Protein AF-A0A812QQR0-F1 (afdb_monomer_lite)

Foldseek 3Di:
DDDDDDDDDDDDPDPLPVLQVLLLQLCVVVLVVDDPVLNPDTAPRNVVVQCVVFWPFWFFFQQADPVRDGQEAADPLDDPAQVLLLVVLLVCCLVPRDPLPVQPPPDPRPQRAWEWEDEDPDGNIHTLPCNSNSSSLVVNCVVCVPRPRNVVCNVRGNGGYIYGYPPRDPSSSNSSSSSSCSNVVNLPCALLNLLVVLVVLVVVVCCQQVNPPHVVDDPVDPCNLVVSLCCQCPVSVHDPQPSDSPLSVLSPQLSVLCVQLVNSVVLVVLCSHPPPSVLPQDRSSRLSNVLSVLLCVLCVVPVVPDDSNVSSVVSSVVNNVVRVVSVVVSVVVVVVPPDDDDDDDDDDDDDDDDDDDPDPCPVVVLQVVQCVPDVPADAPDPPPDDDDDPVDDQDPVNLLSNLLSVLLVVLCQCDDCVHVAPDDPVLVVLLVVLSVLLVVVLVVQVVCCVQVCWGQALNDIHNHCVRVSVRSSVSSNVSSVLSSVLSRVLRPDPDPPSPVSSPSVVCVVVVVVPDDPDDDPPPPPPVLNVLLVLLLVLLVVCLVQCVLVCLPPPLLDPPVPRPLLVQLLVCLLPDPVQAQADDPVNSLVSSVVSSCVRDPVSLVSSLVSQLVNCLVPVDGDPNNCVSVVVPVLSNLSSNLVVLLSSLVSVQSCCVSSSYPDDPLVNLLSVLSNVVSVVSNVVSVVVVVVVPPPPDDDDDDDDDDDDDDDPDDDPPDPDRDPSCVVHPCSVVVVSVCCSSPDDDDDDPDDDDDDDDDDDDDDDDDDDDDDDDDDD

Structure (mmCIF, N/CA/C/O backbone):
data_AF-A0A812QQR0-F1
#
_entry.id   AF-A0A812QQR0-F1
#
loop_
_atom_site.group_PDB
_atom_site.id
_atom_site.type_symbol
_atom_site.label_atom_id
_atom_site.label_alt_id
_atom_site.label_comp_id
_atom_site.label_asym_id
_atom_site.label_entity_id
_atom_site.label_seq_id
_atom_site.pdbx_PDB_ins_code
_atom_site.Cartn_x
_atom_site.Cartn_y
_atom_site.Cartn_z
_atom_site.occupancy
_atom_site.B_iso_or_equiv
_atom_site.auth_seq_id
_atom_site.auth_comp_id
_atom_site.auth_asym_id
_atom_site.auth_atom_id
_atom_site.pdbx_PDB_model_num
ATOM 1 N N . MET A 1 1 ? -18.714 32.295 -57.145 1.00 33.69 1 MET A N 1
ATOM 2 C CA . MET A 1 1 ? -19.092 30.875 -56.962 1.00 33.69 1 MET A CA 1
ATOM 3 C C . MET A 1 1 ? -18.088 30.278 -55.983 1.00 33.69 1 MET A C 1
ATOM 5 O O . MET A 1 1 ? -16.947 30.117 -56.369 1.00 33.69 1 MET A O 1
ATOM 9 N N . GLN A 1 2 ? -18.276 30.406 -54.668 1.00 35.88 2 GLN A N 1
ATOM 10 C CA . GLN A 1 2 ? -19.113 29.620 -53.739 1.00 35.88 2 GLN A CA 1
ATOM 11 C C . GLN A 1 2 ? -18.720 28.138 -53.576 1.00 35.88 2 GLN A C 1
ATOM 13 O O . GLN A 1 2 ? -18.569 27.432 -54.564 1.00 35.88 2 GLN A O 1
ATOM 18 N N . ALA A 1 3 ? -18.710 27.732 -52.292 1.00 33.91 3 ALA A N 1
ATOM 19 C CA . ALA A 1 3 ? -18.583 26.395 -51.687 1.00 33.91 3 ALA A CA 1
ATOM 20 C C . ALA A 1 3 ? -17.145 25.842 -51.520 1.00 33.91 3 ALA A C 1
ATOM 22 O O . ALA A 1 3 ? -16.341 25.917 -52.433 1.00 33.91 3 ALA A O 1
ATOM 23 N N . ASN A 1 4 ? -16.736 25.244 -50.395 1.00 29.06 4 ASN A N 1
ATOM 24 C CA . ASN A 1 4 ? -17.309 25.132 -49.050 1.00 29.06 4 ASN A CA 1
ATOM 25 C C . ASN A 1 4 ? -16.185 24.682 -48.088 1.00 29.06 4 ASN A C 1
ATOM 27 O O . ASN A 1 4 ? -15.342 23.871 -48.460 1.00 29.06 4 ASN A O 1
ATOM 31 N N . LYS A 1 5 ? -16.189 25.198 -46.853 1.00 38.69 5 LYS A N 1
ATOM 32 C CA . LYS A 1 5 ? -15.340 24.753 -45.733 1.00 38.69 5 LYS A CA 1
ATOM 33 C C . LYS A 1 5 ? -15.943 23.492 -45.106 1.00 38.69 5 LYS A C 1
ATOM 35 O O . LYS A 1 5 ? -17.126 23.507 -44.777 1.00 38.69 5 LYS A O 1
ATOM 40 N N . SER A 1 6 ? -15.128 22.478 -44.818 1.00 30.75 6 SER A N 1
ATOM 41 C CA . SER A 1 6 ? -15.485 21.401 -43.885 1.00 30.75 6 SER A CA 1
ATOM 42 C C . SER A 1 6 ? -14.328 21.071 -42.936 1.00 30.75 6 SER A C 1
ATOM 44 O O . SER A 1 6 ? -13.289 20.573 -43.352 1.00 30.75 6 SER A O 1
ATOM 46 N N . ALA A 1 7 ? -14.579 21.402 -41.668 1.00 28.20 7 ALA A N 1
ATOM 47 C CA . ALA A 1 7 ? -14.192 20.734 -40.424 1.00 28.20 7 ALA A CA 1
ATOM 48 C C . ALA A 1 7 ? -12.747 20.225 -40.233 1.00 28.20 7 ALA A C 1
ATOM 50 O O . ALA A 1 7 ? -12.371 19.134 -40.647 1.00 28.20 7 ALA A O 1
ATOM 51 N N . SER A 1 8 ? -12.001 20.989 -39.433 1.00 30.84 8 SER A N 1
ATOM 52 C CA . SER A 1 8 ? -10.823 20.571 -38.675 1.00 30.84 8 SER A CA 1
ATOM 53 C C . SER A 1 8 ? -11.194 19.575 -37.566 1.00 30.84 8 SER A C 1
ATOM 55 O O . SER A 1 8 ? -11.934 19.928 -36.644 1.00 30.84 8 SER A O 1
ATOM 57 N N . GLY A 1 9 ? -10.647 18.360 -37.620 1.00 27.25 9 GLY A N 1
ATOM 58 C CA . GLY A 1 9 ? -10.594 17.443 -36.482 1.00 27.25 9 GLY A CA 1
ATOM 59 C C . GLY A 1 9 ? -9.433 17.816 -35.559 1.00 27.25 9 GLY A C 1
ATOM 60 O O . GLY A 1 9 ? -8.280 17.823 -35.980 1.00 27.25 9 GLY A O 1
ATOM 61 N N . SER A 1 10 ? -9.735 18.151 -34.306 1.00 30.56 10 SER A N 1
ATOM 62 C CA . SER A 1 10 ? -8.750 18.369 -33.247 1.00 30.56 10 SER A CA 1
ATOM 63 C C . SER A 1 10 ? -8.170 17.025 -32.793 1.00 30.56 10 SER A C 1
ATOM 65 O O . SER A 1 10 ? -8.738 16.357 -31.929 1.00 30.56 10 SER A O 1
ATOM 67 N N . GLY A 1 11 ? -7.054 16.614 -33.394 1.00 27.81 11 GLY A N 1
ATOM 68 C CA . GLY A 1 11 ? -6.234 15.526 -32.870 1.00 27.81 11 GLY A CA 1
ATOM 69 C C . GLY A 1 11 ? -5.457 16.006 -31.646 1.00 27.81 11 GLY A C 1
ATOM 70 O O . GLY A 1 11 ? -4.653 16.929 -31.755 1.00 27.81 11 GLY A O 1
ATOM 71 N N . LEU A 1 12 ? -5.695 15.385 -30.487 1.00 28.38 12 LEU A N 1
ATOM 72 C CA . LEU A 1 12 ? -4.770 15.441 -29.354 1.00 28.38 12 LEU A CA 1
ATOM 73 C C . LEU A 1 12 ? -3.409 14.902 -29.833 1.00 28.38 12 LEU A C 1
ATOM 75 O O . LEU A 1 12 ? -3.245 13.695 -30.000 1.00 28.38 12 LEU A O 1
ATOM 79 N N . GLN A 1 13 ? -2.435 15.781 -30.061 1.00 30.17 13 GLN A N 1
ATOM 80 C CA . GLN A 1 13 ? -1.031 15.382 -30.145 1.00 30.17 13 GLN A CA 1
ATOM 81 C C . GLN A 1 13 ? -0.578 14.994 -28.731 1.00 30.17 13 GLN A C 1
ATOM 83 O O . GLN A 1 13 ? -0.375 15.860 -27.883 1.00 30.17 13 GLN A O 1
ATOM 88 N N . ARG A 1 14 ? -0.484 13.686 -28.456 1.00 36.19 14 ARG A N 1
ATOM 89 C CA . ARG A 1 14 ? 0.130 13.150 -27.229 1.00 36.19 14 ARG A CA 1
ATOM 90 C C . ARG A 1 14 ? 1.639 13.436 -27.238 1.00 36.19 14 ARG A C 1
ATOM 92 O O . ARG A 1 14 ? 2.288 13.318 -28.276 1.00 36.19 14 ARG A O 1
ATOM 99 N N . SER A 1 15 ? 2.190 13.811 -26.086 1.00 37.44 15 SER A N 1
ATOM 100 C CA . SER A 1 15 ? 3.559 14.305 -25.871 1.00 37.44 15 SER A CA 1
ATOM 101 C C . SER A 1 15 ? 4.656 13.223 -25.906 1.00 37.44 15 SER A C 1
ATOM 103 O O . SER A 1 15 ? 5.535 13.216 -25.056 1.00 37.44 15 SER A O 1
ATOM 105 N N . GLY A 1 16 ? 4.655 12.315 -26.886 1.00 40.94 16 GLY A N 1
ATOM 106 C CA . GLY A 1 16 ? 5.579 11.164 -26.920 1.00 40.94 16 GLY A CA 1
ATOM 107 C C . GLY A 1 16 ? 7.064 11.475 -27.191 1.00 40.94 16 GLY A C 1
ATOM 108 O O . GLY A 1 16 ? 7.879 10.560 -27.254 1.00 40.94 16 GLY A O 1
ATOM 109 N N . THR A 1 17 ? 7.458 12.738 -27.389 1.00 44.38 17 THR A N 1
ATOM 110 C CA . THR A 1 17 ? 8.848 13.102 -27.732 1.00 44.38 17 THR A CA 1
ATOM 111 C C . THR A 1 17 ? 9.748 13.367 -26.521 1.00 44.38 17 THR A C 1
ATOM 113 O O . THR A 1 17 ? 10.970 13.285 -26.671 1.00 44.38 17 THR A O 1
ATOM 116 N N . SER A 1 18 ? 9.196 13.662 -25.335 1.00 45.72 18 SER A N 1
ATOM 117 C CA . SER A 1 18 ? 9.993 13.832 -24.106 1.00 45.72 18 SER A CA 1
ATOM 118 C C . SER A 1 18 ? 10.551 12.502 -23.609 1.00 45.72 18 SER A C 1
ATOM 120 O O . SER A 1 18 ? 11.730 12.419 -23.272 1.00 45.72 18 SER A O 1
ATOM 122 N N . ASP A 1 19 ? 9.743 11.446 -23.665 1.00 48.69 19 ASP A N 1
ATOM 123 C CA . ASP A 1 19 ? 10.047 10.176 -22.995 1.00 48.69 19 ASP A CA 1
ATOM 124 C C . ASP A 1 19 ? 11.077 9.348 -23.782 1.00 48.69 19 ASP A C 1
ATOM 126 O O . ASP A 1 19 ? 11.897 8.629 -23.211 1.00 48.69 19 ASP A O 1
ATOM 130 N N . MET A 1 20 ? 11.157 9.542 -25.105 1.00 49.72 20 MET A N 1
ATOM 131 C CA . MET A 1 20 ? 12.205 8.925 -25.929 1.00 49.72 20 MET A CA 1
ATOM 132 C C . MET A 1 20 ? 13.588 9.563 -25.732 1.00 49.72 20 MET A C 1
ATOM 134 O O . MET A 1 20 ? 14.597 8.865 -25.829 1.00 49.72 20 MET A O 1
ATOM 138 N N . LYS A 1 21 ? 13.662 10.870 -25.430 1.00 50.56 21 LYS A N 1
ATOM 139 C CA . LYS A 1 21 ? 14.922 11.513 -25.000 1.00 50.56 21 LYS A CA 1
ATOM 140 C C . LYS A 1 21 ? 15.364 11.028 -23.619 1.00 50.56 21 LYS A C 1
ATOM 142 O O . LYS A 1 21 ? 16.540 11.126 -23.288 1.00 50.56 21 LYS A O 1
ATOM 147 N N . ALA A 1 22 ? 14.428 10.501 -22.842 1.00 49.59 22 ALA A N 1
ATOM 148 C CA . ALA A 1 22 ? 14.651 10.008 -21.501 1.00 49.59 22 ALA A CA 1
ATOM 149 C C . ALA A 1 22 ? 15.268 8.589 -21.529 1.00 49.59 22 ALA A C 1
ATOM 151 O O . ALA A 1 22 ? 16.347 8.385 -20.970 1.00 49.59 22 ALA A O 1
ATOM 152 N N . ALA A 1 23 ? 14.690 7.650 -22.291 1.00 51.34 23 ALA A N 1
ATOM 153 C CA . ALA A 1 23 ? 15.273 6.314 -22.514 1.00 51.34 23 ALA A CA 1
ATOM 154 C C . ALA A 1 23 ? 16.643 6.360 -23.230 1.00 51.34 23 ALA A C 1
ATOM 156 O O . ALA A 1 23 ? 17.491 5.491 -23.068 1.00 51.34 23 ALA A O 1
ATOM 157 N N . ALA A 1 24 ? 16.879 7.415 -24.009 1.00 51.91 24 ALA A N 1
ATOM 158 C CA . ALA A 1 24 ? 18.142 7.696 -24.683 1.00 51.91 24 ALA A CA 1
ATOM 159 C C . ALA A 1 24 ? 19.334 7.977 -23.748 1.00 51.91 24 ALA A C 1
ATOM 161 O O . ALA A 1 24 ? 20.474 7.946 -24.204 1.00 51.91 24 ALA A O 1
ATOM 162 N N . ALA A 1 25 ? 19.080 8.328 -22.488 1.00 52.34 25 ALA A N 1
ATOM 163 C CA . ALA A 1 25 ? 20.102 8.808 -21.565 1.00 52.34 25 ALA A CA 1
ATOM 164 C C . ALA A 1 25 ? 20.421 7.811 -20.434 1.00 52.34 25 ALA A C 1
ATOM 166 O O . ALA A 1 25 ? 21.543 7.827 -19.932 1.00 52.34 25 ALA A O 1
ATOM 167 N N . SER A 1 26 ? 19.524 6.862 -20.122 1.00 52.66 26 SER A N 1
ATOM 168 C CA . SER A 1 26 ? 19.863 5.664 -19.322 1.00 52.66 26 SER A CA 1
ATOM 169 C C . SER A 1 26 ? 20.857 4.736 -20.038 1.00 52.66 26 SER A C 1
ATOM 171 O O . SER A 1 26 ? 21.542 3.938 -19.409 1.00 52.66 26 SER A O 1
ATOM 173 N N . LEU A 1 27 ? 21.000 4.906 -21.353 1.00 59.38 27 LEU A N 1
ATOM 174 C CA . LEU A 1 27 ? 22.009 4.269 -22.193 1.00 59.38 27 LEU A CA 1
ATOM 175 C C . LEU A 1 27 ? 23.442 4.769 -21.950 1.00 59.38 27 LEU A C 1
ATOM 177 O O . LEU A 1 27 ? 24.345 4.274 -22.609 1.00 59.38 27 LEU A O 1
ATOM 181 N N . GLY A 1 28 ? 23.693 5.740 -21.064 1.00 62.66 28 GLY A N 1
ATOM 182 C CA . GLY A 1 28 ? 25.016 6.365 -20.896 1.00 62.66 28 GLY A CA 1
ATOM 183 C C . GLY A 1 28 ? 26.174 5.383 -20.660 1.00 62.66 28 GLY A C 1
ATOM 184 O O . GLY A 1 28 ? 27.228 5.527 -21.277 1.00 62.66 28 GLY A O 1
ATOM 185 N N . GLU A 1 29 ? 25.974 4.348 -19.840 1.00 59.56 29 GLU A N 1
ATOM 186 C CA . GLU A 1 29 ? 26.981 3.291 -19.639 1.00 59.56 29 GLU A CA 1
ATOM 187 C C . GLU A 1 29 ? 27.003 2.281 -20.795 1.00 59.56 29 GLU A C 1
ATOM 189 O O . GLU A 1 29 ? 28.079 1.904 -21.266 1.00 59.56 29 GLU A O 1
ATOM 194 N N . VAL A 1 30 ? 25.835 1.929 -21.343 1.00 64.94 30 VAL A N 1
ATOM 195 C CA . VAL A 1 30 ? 25.693 1.030 -22.507 1.00 64.94 30 VAL A CA 1
ATOM 196 C C . VAL A 1 30 ? 26.347 1.626 -23.762 1.00 64.94 30 VAL A C 1
ATOM 198 O O . VAL A 1 30 ? 26.923 0.909 -24.577 1.00 64.94 30 VAL A O 1
ATOM 201 N N . HIS A 1 31 ? 26.350 2.955 -23.893 1.00 70.44 31 HIS A N 1
ATOM 202 C CA . HIS A 1 31 ? 26.995 3.685 -24.980 1.00 70.44 31 HIS A CA 1
ATOM 203 C C . HIS A 1 31 ? 28.494 3.439 -25.045 1.00 70.44 31 HIS A C 1
ATOM 205 O O . HIS A 1 31 ? 29.055 3.530 -26.129 1.00 70.44 31 HIS A O 1
ATOM 211 N N . SER A 1 32 ? 29.156 3.106 -23.937 1.00 70.06 32 SER A N 1
ATOM 212 C CA . SER A 1 32 ? 30.582 2.771 -23.977 1.00 70.06 32 SER A CA 1
ATOM 213 C C . SER A 1 32 ? 30.852 1.435 -24.681 1.00 70.06 32 SER A C 1
ATOM 215 O O . SER A 1 32 ? 31.894 1.292 -25.319 1.00 70.06 32 SER A O 1
ATOM 217 N N . GLN A 1 33 ? 29.892 0.506 -24.625 1.00 71.50 33 GLN A N 1
ATOM 218 C CA . GLN A 1 33 ? 30.002 -0.850 -25.165 1.00 71.50 33 GLN A CA 1
ATOM 219 C C . GLN A 1 33 ? 29.369 -1.023 -26.556 1.00 71.50 33 GLN A C 1
ATOM 221 O O . GLN A 1 33 ? 29.672 -1.989 -27.256 1.00 71.50 33 GLN A O 1
ATOM 226 N N . LEU A 1 34 ? 28.496 -0.103 -26.979 1.00 78.94 34 LEU A N 1
ATOM 227 C CA . LEU A 1 34 ? 27.959 -0.097 -28.340 1.00 78.94 34 LEU A CA 1
ATOM 228 C C . LEU A 1 34 ? 29.073 0.224 -29.361 1.00 78.94 34 LEU A C 1
ATOM 230 O O . LEU A 1 34 ? 29.930 1.062 -29.079 1.00 78.94 34 LEU A O 1
ATOM 234 N N . PRO A 1 35 ? 29.069 -0.379 -30.565 1.00 81.19 35 PRO A N 1
ATOM 235 C CA . PRO A 1 35 ? 29.899 0.069 -31.680 1.00 81.19 35 PRO A CA 1
ATOM 236 C C . PRO A 1 35 ? 29.707 1.568 -31.924 1.00 81.19 35 PRO A C 1
ATOM 238 O O . PRO A 1 35 ? 28.577 2.053 -31.849 1.00 81.19 35 PRO A O 1
ATOM 241 N N . GLU A 1 36 ? 30.786 2.293 -32.240 1.00 82.94 36 GLU A N 1
ATOM 242 C CA . GLU A 1 36 ? 30.765 3.751 -32.481 1.00 82.94 36 GLU A CA 1
ATOM 243 C C . GLU A 1 36 ? 29.647 4.180 -33.445 1.00 82.94 36 GLU A C 1
ATOM 245 O O . GLU A 1 36 ? 28.966 5.172 -33.215 1.00 82.94 36 GLU A O 1
ATOM 250 N N . GLU A 1 37 ? 29.375 3.364 -34.463 1.00 85.94 37 GLU A N 1
ATOM 251 C CA . GLU A 1 37 ? 28.337 3.584 -35.479 1.00 85.94 37 GLU A CA 1
ATOM 252 C C . GLU A 1 37 ? 26.907 3.653 -34.911 1.00 85.94 37 GLU A C 1
ATOM 254 O O . GLU A 1 37 ? 26.014 4.238 -35.523 1.00 85.94 37 GLU A O 1
ATOM 259 N N . ILE A 1 38 ? 26.676 3.060 -33.737 1.00 86.56 38 ILE A N 1
ATOM 260 C CA . ILE A 1 38 ? 25.359 2.938 -33.103 1.00 86.56 38 ILE A CA 1
ATOM 261 C C . ILE A 1 38 ? 25.194 3.951 -31.959 1.00 86.56 38 ILE A C 1
ATOM 263 O O . ILE A 1 38 ? 24.067 4.277 -31.578 1.00 86.56 38 ILE A O 1
ATOM 267 N N . LYS A 1 39 ? 26.296 4.494 -31.421 1.00 81.88 39 LYS A N 1
ATOM 268 C CA . LYS A 1 39 ? 26.286 5.316 -30.198 1.00 81.88 39 LYS A CA 1
ATOM 269 C C . LYS A 1 39 ? 25.438 6.580 -30.308 1.00 81.88 39 LYS A C 1
ATOM 271 O O . LYS A 1 39 ? 24.822 6.978 -29.324 1.00 81.88 39 LYS A O 1
ATOM 276 N N . ASP A 1 40 ? 25.330 7.180 -31.485 1.00 84.88 40 ASP A N 1
ATOM 277 C CA . ASP A 1 40 ? 24.559 8.418 -31.658 1.00 84.88 40 ASP A CA 1
ATOM 278 C C . ASP A 1 40 ? 23.097 8.177 -32.057 1.00 84.88 40 ASP A C 1
ATOM 280 O O . ASP A 1 40 ? 22.277 9.100 -32.061 1.00 84.88 40 ASP A O 1
ATOM 284 N N . LEU A 1 41 ? 22.729 6.929 -32.355 1.00 85.50 41 LEU A N 1
ATOM 285 C CA . LEU A 1 41 ? 21.369 6.588 -32.751 1.00 85.50 41 LEU A CA 1
ATOM 286 C C . LEU A 1 41 ? 20.435 6.588 -31.542 1.00 85.50 41 LEU A C 1
ATOM 288 O O . LEU A 1 41 ? 20.833 6.317 -30.408 1.00 85.50 41 LEU A O 1
ATOM 292 N N . ARG A 1 42 ? 19.162 6.915 -31.782 1.00 83.75 42 ARG A N 1
ATOM 293 C CA . ARG A 1 42 ? 18.120 7.030 -30.754 1.00 83.75 42 ARG A CA 1
ATOM 294 C C . ARG A 1 42 ? 16.803 6.430 -31.232 1.00 83.75 42 ARG A C 1
ATOM 296 O O . ARG A 1 42 ? 16.529 6.379 -32.433 1.00 83.75 42 ARG A O 1
ATOM 303 N N . GLY A 1 43 ? 15.973 6.006 -30.278 1.00 84.31 43 GLY A N 1
ATOM 304 C CA . GLY A 1 43 ? 14.628 5.496 -30.547 1.00 84.31 43 GLY A CA 1
ATOM 305 C C . GLY A 1 43 ? 14.631 4.346 -31.556 1.00 84.31 43 GLY A C 1
ATOM 306 O O . GLY A 1 43 ? 15.402 3.401 -31.431 1.00 84.31 43 GLY A O 1
ATOM 307 N N . HIS A 1 44 ? 13.781 4.432 -32.577 1.00 85.12 44 HIS A N 1
ATOM 308 C CA . HIS A 1 44 ? 13.647 3.376 -33.582 1.00 85.12 44 HIS A CA 1
ATOM 309 C C . HIS A 1 44 ? 14.935 3.112 -34.382 1.00 85.12 44 HIS A C 1
ATOM 311 O O . HIS A 1 44 ? 15.238 1.957 -34.657 1.00 85.12 44 HIS A O 1
ATOM 317 N N . LEU A 1 45 ? 15.719 4.149 -34.705 1.00 88.62 45 LEU A N 1
ATOM 318 C CA . LEU A 1 45 ? 16.964 3.985 -35.469 1.00 88.62 45 LEU A CA 1
ATOM 319 C C . LEU A 1 45 ? 17.997 3.156 -34.701 1.00 88.62 45 LEU A C 1
ATOM 321 O O . LEU A 1 45 ? 18.689 2.335 -35.293 1.00 88.62 45 LEU A O 1
ATOM 325 N N . LEU A 1 46 ? 18.061 3.344 -33.380 1.00 88.50 46 LEU A N 1
ATOM 326 C CA . LEU A 1 46 ? 18.905 2.537 -32.504 1.00 88.50 46 LEU A CA 1
ATOM 327 C C . LEU A 1 46 ? 18.457 1.072 -32.509 1.00 88.50 46 LEU A C 1
ATOM 329 O O . LEU A 1 46 ? 19.286 0.184 -32.671 1.00 88.50 46 LEU A O 1
ATOM 333 N N . VAL A 1 47 ? 17.149 0.823 -32.386 1.00 90.69 47 VAL A N 1
ATOM 334 C CA . VAL A 1 47 ? 16.592 -0.538 -32.432 1.00 90.69 47 VAL A CA 1
ATOM 335 C C . VAL A 1 47 ? 16.943 -1.218 -33.757 1.00 90.69 47 VAL A C 1
ATOM 337 O O . VAL A 1 47 ? 17.446 -2.337 -33.746 1.00 90.69 47 VAL A O 1
ATOM 340 N N . GLU A 1 48 ? 16.747 -0.549 -34.896 1.00 92.31 48 GLU A N 1
ATOM 341 C CA . GLU A 1 48 ? 17.091 -1.125 -36.203 1.00 92.31 48 GLU A CA 1
ATOM 342 C C . GLU A 1 48 ? 18.587 -1.385 -36.363 1.00 92.31 48 GLU A C 1
ATOM 344 O O . GLU A 1 48 ? 18.958 -2.442 -36.864 1.00 92.31 48 GLU A O 1
ATOM 349 N N . ALA A 1 49 ? 19.454 -0.486 -35.894 1.00 92.62 49 ALA A N 1
ATOM 350 C CA . ALA A 1 49 ? 20.895 -0.712 -35.932 1.00 92.62 49 ALA A CA 1
ATOM 351 C C . ALA A 1 49 ? 21.308 -1.914 -35.071 1.00 92.62 49 ALA A C 1
ATOM 353 O O . ALA A 1 49 ? 22.061 -2.766 -35.533 1.00 92.62 49 ALA A O 1
ATOM 354 N N . VAL A 1 50 ? 20.744 -2.053 -33.865 1.00 93.19 50 VAL A N 1
ATOM 355 C CA . VAL A 1 50 ? 20.993 -3.214 -32.998 1.00 93.19 50 VAL A CA 1
ATOM 356 C C . VAL A 1 50 ? 20.530 -4.512 -33.670 1.00 93.19 50 VAL A C 1
ATOM 358 O O . VAL A 1 50 ? 21.282 -5.482 -33.718 1.00 93.19 50 VAL A O 1
ATOM 361 N N . PHE A 1 51 ? 19.335 -4.547 -34.260 1.00 93.44 51 PHE A N 1
ATOM 362 C CA . PHE A 1 51 ? 18.879 -5.723 -35.009 1.00 93.44 51 PHE A CA 1
ATOM 363 C C . PHE A 1 51 ? 19.623 -5.924 -36.338 1.00 93.44 51 PHE A C 1
ATOM 365 O O . PHE A 1 51 ? 19.651 -7.039 -36.845 1.00 93.44 51 PHE A O 1
ATOM 372 N N . SER A 1 52 ? 20.252 -4.902 -36.910 1.00 94.25 52 SER A N 1
ATOM 373 C CA . SER A 1 52 ? 21.130 -5.073 -38.069 1.00 94.25 52 SER A CA 1
ATOM 374 C C . SER A 1 52 ? 22.465 -5.703 -37.672 1.00 94.25 52 SER A C 1
ATOM 376 O O . SER A 1 52 ? 23.000 -6.511 -38.425 1.00 94.25 52 SER A O 1
ATOM 378 N N . SER A 1 53 ? 23.007 -5.346 -36.505 1.00 94.25 53 SER A N 1
ATOM 379 C CA . SER A 1 53 ? 24.299 -5.846 -36.020 1.00 94.25 53 SER A CA 1
ATOM 380 C C . SER A 1 53 ? 24.199 -7.208 -35.335 1.00 94.25 53 SER A C 1
ATOM 382 O O . SER A 1 53 ? 25.098 -8.032 -35.478 1.00 94.25 53 SER A O 1
ATOM 384 N N . TRP A 1 54 ? 23.110 -7.458 -34.606 1.00 94.88 54 TRP A N 1
ATOM 385 C CA . TRP A 1 54 ? 22.916 -8.675 -33.813 1.00 94.88 54 TRP A CA 1
ATOM 386 C C . TRP A 1 54 ? 21.614 -9.412 -34.123 1.00 94.88 54 TRP A C 1
ATOM 388 O O . TRP A 1 54 ? 21.277 -10.352 -33.413 1.00 94.88 54 TRP A O 1
ATOM 398 N N . GLY A 1 55 ? 20.843 -9.020 -35.135 1.00 93.62 55 GLY A N 1
ATOM 399 C CA . GLY A 1 55 ? 19.593 -9.708 -35.454 1.00 93.62 55 GLY A CA 1
ATOM 400 C C . GLY A 1 55 ? 19.818 -11.078 -36.085 1.00 93.62 55 GLY A C 1
ATOM 401 O O . GLY A 1 55 ? 20.666 -11.258 -36.952 1.00 93.62 55 GLY A O 1
ATOM 402 N N . ALA A 1 56 ? 18.984 -12.033 -35.690 1.00 92.75 56 ALA A N 1
ATOM 403 C CA . ALA A 1 56 ? 18.876 -13.365 -36.277 1.00 92.75 56 ALA A CA 1
ATOM 404 C C . ALA A 1 56 ? 17.606 -13.500 -37.148 1.00 92.75 56 ALA A C 1
ATOM 406 O O . ALA A 1 56 ? 17.068 -14.589 -37.331 1.00 92.75 56 ALA A O 1
ATOM 407 N N . GLY A 1 57 ? 17.106 -12.376 -37.676 1.00 91.94 57 GLY A N 1
ATOM 408 C CA . GLY A 1 57 ? 15.909 -12.314 -38.516 1.00 91.94 57 GLY A CA 1
ATOM 409 C C . GLY A 1 57 ? 14.594 -12.287 -37.731 1.00 91.94 57 GLY A C 1
ATOM 410 O O . GLY A 1 57 ? 14.527 -11.838 -36.585 1.00 91.94 57 GLY A O 1
ATOM 411 N N . THR A 1 58 ? 13.521 -12.728 -38.384 1.00 91.06 58 THR A N 1
ATOM 412 C CA . THR A 1 58 ? 12.181 -12.841 -37.796 1.00 91.06 58 THR A CA 1
ATOM 413 C C . THR A 1 58 ? 11.658 -14.256 -37.956 1.00 91.06 58 THR A C 1
ATOM 415 O O . THR A 1 58 ? 11.801 -14.826 -39.037 1.00 91.06 58 THR A O 1
ATOM 418 N N . CYS A 1 59 ? 11.011 -14.803 -36.930 1.00 91.69 59 CYS A N 1
ATOM 419 C CA . CYS A 1 59 ? 10.406 -16.132 -37.006 1.00 91.69 59 CYS A CA 1
ATOM 420 C C . CYS A 1 59 ? 9.070 -16.207 -36.257 1.00 91.69 59 CYS A C 1
ATOM 422 O O . CYS A 1 59 ? 8.712 -15.307 -35.495 1.00 91.69 59 CYS A O 1
ATOM 424 N N . THR A 1 60 ? 8.337 -17.291 -36.500 1.00 92.69 60 THR A N 1
ATOM 425 C CA . THR A 1 60 ? 7.189 -17.684 -35.682 1.00 92.69 60 THR A CA 1
ATOM 426 C C . THR A 1 60 ? 7.675 -18.660 -34.619 1.00 92.69 60 THR A C 1
ATOM 428 O O . THR A 1 60 ? 8.302 -19.666 -34.949 1.00 92.69 60 THR A O 1
ATOM 431 N N . VAL A 1 61 ? 7.392 -18.363 -33.353 1.00 93.88 61 VAL A N 1
ATOM 432 C CA . VAL A 1 61 ? 7.782 -19.189 -32.206 1.00 93.88 61 VAL A CA 1
ATOM 433 C C . VAL A 1 61 ? 6.564 -19.991 -31.743 1.00 93.88 61 VAL A C 1
ATOM 435 O O . VAL A 1 61 ? 5.621 -19.394 -31.220 1.00 93.88 61 VAL A O 1
ATOM 438 N N . PRO A 1 62 ? 6.535 -21.326 -31.910 1.00 96.00 62 PRO A N 1
ATOM 439 C CA . PRO A 1 62 ? 5.486 -22.154 -31.318 1.00 96.00 62 PRO A CA 1
ATOM 440 C C . PRO A 1 62 ? 5.516 -22.002 -29.797 1.00 96.00 62 PRO A C 1
ATOM 442 O O . PRO A 1 62 ? 6.602 -21.953 -29.230 1.00 96.00 62 PRO A O 1
ATOM 445 N N . TRP A 1 63 ? 4.364 -21.957 -29.123 1.00 96.62 63 TRP A N 1
ATOM 446 C CA . TRP A 1 63 ? 4.318 -21.815 -27.658 1.00 96.62 63 TRP A CA 1
ATOM 447 C C . TRP A 1 63 ? 4.887 -23.030 -26.926 1.00 96.62 63 TRP A C 1
ATOM 449 O O . TRP A 1 63 ? 5.580 -22.877 -25.921 1.00 96.62 63 TRP A O 1
ATOM 459 N N . LEU A 1 64 ? 4.609 -24.226 -27.445 1.00 97.44 64 LEU A N 1
ATOM 460 C CA . LEU A 1 64 ? 5.045 -25.495 -26.875 1.00 97.44 64 LEU A CA 1
ATOM 461 C C . LEU A 1 64 ? 5.881 -26.281 -27.892 1.00 97.44 64 LEU A C 1
ATOM 463 O O . LEU A 1 64 ? 5.646 -26.171 -29.098 1.00 97.44 64 LEU A O 1
ATOM 467 N N . ASN A 1 65 ? 6.854 -27.062 -27.420 1.00 95.62 65 ASN A N 1
ATOM 468 C CA . ASN A 1 65 ? 7.547 -28.053 -28.248 1.00 95.62 65 ASN A CA 1
ATOM 469 C C . ASN A 1 65 ? 6.705 -29.333 -28.415 1.00 95.62 65 ASN A C 1
ATOM 471 O O . ASN A 1 65 ? 5.610 -29.458 -27.868 1.00 95.62 65 ASN A O 1
ATOM 475 N N . GLU A 1 66 ? 7.233 -30.309 -29.158 1.00 95.62 66 GLU A N 1
ATOM 476 C CA . GLU A 1 66 ? 6.579 -31.611 -29.371 1.00 95.62 66 GLU A CA 1
ATOM 477 C C . GLU A 1 66 ? 6.348 -32.396 -28.066 1.00 95.62 66 GLU A C 1
ATOM 479 O O . GLU A 1 66 ? 5.426 -33.203 -27.992 1.00 95.62 66 GLU A O 1
ATOM 484 N N . ALA A 1 67 ? 7.145 -32.134 -27.024 1.00 96.50 67 ALA A N 1
ATOM 485 C CA . ALA A 1 67 ? 6.996 -32.724 -25.694 1.00 96.50 67 ALA A CA 1
ATOM 486 C C . ALA A 1 67 ? 5.999 -31.963 -24.792 1.00 96.50 67 ALA A C 1
ATOM 488 O O . ALA A 1 67 ? 5.780 -32.361 -23.650 1.00 96.50 67 ALA A O 1
ATOM 489 N N . GLY A 1 68 ? 5.385 -30.879 -25.282 1.00 96.00 68 GLY A N 1
ATOM 490 C CA . GLY A 1 68 ? 4.472 -30.038 -24.504 1.00 96.00 68 GLY A CA 1
ATOM 491 C C . GLY A 1 68 ? 5.169 -29.066 -23.544 1.00 96.00 68 GLY A C 1
ATOM 492 O O . GLY A 1 68 ? 4.514 -28.483 -22.683 1.00 96.00 68 GLY A O 1
ATOM 493 N N . GLU A 1 69 ? 6.481 -28.870 -23.670 1.00 96.62 69 GLU A N 1
ATOM 494 C CA . GLU A 1 69 ? 7.253 -27.943 -22.838 1.00 96.62 69 GLU A CA 1
ATOM 495 C C . GLU A 1 69 ? 7.266 -26.525 -23.424 1.00 96.62 69 GLU A C 1
ATOM 497 O O . GLU A 1 69 ? 7.155 -26.327 -24.632 1.00 96.62 69 GLU A O 1
ATOM 502 N N . ARG A 1 70 ? 7.456 -25.521 -22.558 1.00 97.06 70 ARG A N 1
ATOM 503 C CA . ARG A 1 70 ? 7.468 -24.092 -22.915 1.00 97.06 70 ARG A CA 1
ATOM 504 C C . ARG A 1 70 ? 8.649 -23.737 -23.831 1.00 97.06 70 ARG A C 1
ATOM 506 O O . ARG A 1 70 ? 9.802 -23.905 -23.433 1.00 97.06 70 ARG A O 1
ATOM 513 N N . ASN A 1 71 ? 8.371 -23.142 -24.992 1.00 97.00 71 ASN A N 1
ATOM 514 C CA . ASN A 1 71 ? 9.386 -22.662 -25.946 1.00 97.00 71 ASN A CA 1
ATOM 515 C C . ASN A 1 71 ? 9.799 -21.202 -25.746 1.00 97.00 71 ASN A C 1
ATOM 517 O O . ASN A 1 71 ? 10.800 -20.775 -26.302 1.00 97.00 71 ASN A O 1
ATOM 521 N N . VAL A 1 72 ? 9.039 -20.431 -24.980 1.00 96.12 72 VAL A N 1
ATOM 522 C CA . VAL A 1 72 ? 9.348 -19.045 -24.599 1.00 96.12 72 VAL A CA 1
ATOM 523 C C . VAL A 1 72 ? 9.626 -19.016 -23.105 1.00 96.12 72 VAL A C 1
ATOM 525 O O . VAL A 1 72 ? 8.788 -19.457 -22.319 1.00 96.12 72 VAL A O 1
ATOM 528 N N . ARG A 1 73 ? 10.785 -18.489 -22.717 1.00 95.44 73 ARG A N 1
ATOM 529 C CA . ARG A 1 73 ? 11.165 -18.219 -21.323 1.00 95.44 73 ARG A CA 1
ATOM 530 C C . ARG A 1 73 ? 11.425 -16.732 -21.150 1.00 95.44 73 ARG A C 1
ATOM 532 O O . ARG A 1 73 ? 11.798 -16.077 -22.112 1.00 95.44 73 ARG A O 1
ATOM 539 N N . SER A 1 74 ? 11.262 -16.189 -19.950 1.00 93.62 74 SER A N 1
ATOM 540 C CA . SER A 1 74 ? 11.684 -14.810 -19.688 1.00 93.62 74 SER A CA 1
ATOM 541 C C . SER A 1 74 ? 13.212 -14.715 -19.705 1.00 93.62 74 SER A C 1
ATOM 543 O O . SER A 1 74 ? 13.884 -15.582 -19.148 1.00 93.62 74 SER A O 1
ATOM 545 N N . ASP A 1 75 ? 13.761 -13.686 -20.347 1.00 95.06 75 ASP A N 1
ATOM 546 C CA . ASP A 1 75 ? 15.180 -13.339 -20.222 1.00 95.06 75 ASP A CA 1
ATOM 547 C C . ASP A 1 75 ? 15.475 -12.761 -18.826 1.00 95.06 75 ASP A C 1
ATOM 549 O O . ASP A 1 75 ? 14.577 -12.248 -18.155 1.00 95.06 75 ASP A O 1
ATOM 553 N N . GLU A 1 76 ? 16.732 -12.823 -18.392 1.00 92.88 76 GLU A N 1
ATOM 554 C CA . GLU A 1 76 ? 17.183 -12.312 -17.088 1.00 92.88 76 GLU A CA 1
ATOM 555 C C . GLU A 1 76 ? 17.050 -10.786 -16.964 1.00 92.88 76 GLU A C 1
ATOM 557 O O . GLU A 1 76 ? 16.925 -10.262 -15.862 1.00 92.88 76 GLU A O 1
ATOM 562 N N . VAL A 1 77 ? 17.046 -10.068 -18.096 1.00 91.75 77 VAL A N 1
ATOM 563 C CA . VAL A 1 77 ? 16.870 -8.607 -18.122 1.00 91.75 77 VAL A CA 1
ATOM 564 C C . VAL A 1 77 ? 15.407 -8.179 -17.993 1.00 91.75 77 VAL A C 1
ATOM 566 O O . VAL A 1 77 ? 15.110 -6.984 -17.925 1.00 91.75 77 VAL A O 1
ATOM 569 N N . ASN A 1 78 ? 14.470 -9.130 -18.031 1.00 88.38 78 ASN A N 1
ATOM 570 C CA . ASN A 1 78 ? 13.069 -8.836 -17.785 1.00 88.38 78 ASN A CA 1
ATOM 571 C C . ASN A 1 78 ? 12.816 -8.648 -16.293 1.00 88.38 78 ASN A C 1
ATOM 573 O O . ASN A 1 78 ? 13.453 -9.252 -15.434 1.00 88.38 78 ASN A O 1
ATOM 577 N N . ARG A 1 79 ? 11.819 -7.820 -15.994 1.00 82.69 79 ARG A N 1
ATOM 578 C CA . ARG A 1 79 ? 11.327 -7.650 -14.627 1.00 82.69 79 ARG A CA 1
ATOM 579 C C . ARG A 1 79 ? 10.712 -8.976 -14.144 1.00 82.69 79 ARG A C 1
ATOM 581 O O . ARG A 1 79 ? 10.174 -9.709 -14.982 1.00 82.69 79 ARG A O 1
ATOM 588 N N . PRO A 1 80 ? 10.715 -9.258 -12.829 1.00 84.75 80 PRO A N 1
ATOM 589 C CA . PRO A 1 80 ? 9.919 -10.343 -12.265 1.00 84.75 80 PRO A CA 1
ATOM 590 C C . PRO A 1 80 ? 8.460 -10.271 -12.727 1.00 84.75 80 PRO A C 1
ATOM 592 O O . PRO A 1 80 ? 7.933 -9.181 -12.966 1.00 84.75 80 PRO A O 1
ATOM 595 N N . ILE A 1 81 ? 7.817 -11.433 -12.860 1.00 86.50 81 ILE A N 1
ATOM 596 C CA . ILE A 1 81 ? 6.407 -11.501 -13.246 1.00 86.50 81 ILE A CA 1
ATOM 597 C C . ILE A 1 81 ? 5.558 -10.900 -12.127 1.00 86.50 81 ILE A C 1
ATOM 599 O O . ILE A 1 81 ? 5.636 -11.307 -10.974 1.00 86.50 81 ILE A O 1
ATOM 603 N N . MET A 1 82 ? 4.736 -9.928 -12.496 1.00 81.88 82 MET A N 1
ATOM 604 C CA . MET A 1 82 ? 3.737 -9.316 -11.634 1.00 81.88 82 MET A CA 1
ATOM 605 C C . MET A 1 82 ? 2.460 -10.144 -11.744 1.00 81.88 82 MET A C 1
ATOM 607 O O . MET A 1 82 ? 1.840 -10.178 -12.811 1.00 81.88 82 MET A O 1
ATOM 611 N N . GLU A 1 83 ? 2.099 -10.837 -10.665 1.00 83.56 83 GLU A N 1
ATOM 612 C CA . GLU A 1 83 ? 1.044 -11.857 -10.657 1.00 83.56 83 GLU A CA 1
ATOM 613 C C . GLU A 1 83 ? -0.308 -11.271 -11.065 1.00 83.56 83 GLU A C 1
ATOM 615 O O . GLU A 1 83 ? -0.948 -11.778 -11.980 1.00 83.56 83 GLU A O 1
ATOM 620 N N . SER A 1 84 ? -0.683 -10.130 -10.492 1.00 76.69 84 SER A N 1
ATOM 621 C CA . SER A 1 84 ? -1.918 -9.402 -10.815 1.00 76.69 84 SER A CA 1
ATOM 622 C C . SER A 1 84 ? -2.052 -9.049 -12.304 1.00 76.69 84 SER A C 1
ATOM 624 O O . SER A 1 84 ? -3.084 -9.295 -12.927 1.00 76.69 84 SER A O 1
ATOM 626 N N . LEU A 1 85 ? -0.992 -8.501 -12.908 1.00 82.25 85 LEU A N 1
ATOM 627 C CA . LEU A 1 85 ? -0.962 -8.148 -14.328 1.00 82.25 85 LEU A CA 1
ATOM 628 C C . LEU A 1 85 ? -0.973 -9.400 -15.211 1.00 82.25 85 LEU A C 1
ATOM 630 O O . LEU A 1 85 ? -1.574 -9.393 -16.286 1.00 82.25 85 LEU A O 1
ATOM 634 N N . CYS A 1 86 ? -0.289 -10.458 -14.773 1.00 89.56 86 CYS A N 1
ATOM 635 C CA . CYS A 1 86 ? -0.294 -11.749 -15.442 1.00 89.56 86 CYS A CA 1
ATOM 636 C C . CYS A 1 86 ? -1.714 -12.325 -15.479 1.00 89.56 86 CYS A C 1
ATOM 638 O O . CYS A 1 86 ? -2.204 -12.618 -16.565 1.00 89.56 86 CYS A O 1
ATOM 640 N N . GLU A 1 87 ? -2.409 -12.384 -14.341 1.00 87.69 87 GLU A N 1
ATOM 641 C CA . GLU A 1 87 ? -3.796 -12.860 -14.249 1.00 87.69 87 GLU A CA 1
ATOM 642 C C . GLU A 1 87 ? -4.756 -12.001 -15.081 1.00 87.69 87 GLU A C 1
ATOM 644 O O . GLU A 1 87 ? -5.538 -12.533 -15.866 1.00 87.69 87 GLU A O 1
ATOM 649 N N . ALA A 1 88 ? -4.616 -10.671 -15.052 1.00 85.06 88 ALA A N 1
ATOM 650 C CA . ALA A 1 88 ? -5.405 -9.792 -15.916 1.00 85.06 88 ALA A CA 1
ATOM 651 C C . ALA A 1 88 ? -5.180 -10.076 -17.417 1.00 85.06 88 ALA A C 1
ATOM 653 O O . ALA A 1 88 ? -6.093 -9.933 -18.239 1.00 85.06 88 ALA A O 1
ATOM 654 N N . TYR A 1 89 ? -3.966 -10.479 -17.808 1.00 91.94 89 TYR A N 1
ATOM 655 C CA . TYR A 1 89 ? -3.701 -10.949 -19.166 1.00 91.94 89 TYR A CA 1
ATOM 656 C C . TYR A 1 89 ? -4.264 -12.347 -19.428 1.00 91.94 89 TYR A C 1
ATOM 658 O O . TYR A 1 89 ? -4.734 -12.564 -20.543 1.00 91.94 89 TYR A O 1
ATOM 666 N N . VAL A 1 90 ? -4.242 -13.265 -18.454 1.00 95.38 90 VAL A N 1
ATOM 667 C CA . VAL A 1 90 ? -4.868 -14.595 -18.567 1.00 95.38 90 VAL A CA 1
ATOM 668 C C . VAL A 1 90 ? -6.341 -14.424 -18.897 1.00 95.38 90 VAL A C 1
ATOM 670 O O . VAL A 1 90 ? -6.788 -14.915 -19.932 1.00 95.38 90 VAL A O 1
ATOM 673 N N . ASP A 1 91 ? -7.064 -13.654 -18.086 1.00 92.56 91 ASP A N 1
ATOM 674 C CA . ASP A 1 91 ? -8.494 -13.426 -18.274 1.00 92.56 91 ASP A CA 1
ATOM 675 C C . ASP A 1 91 ? -8.764 -12.788 -19.647 1.00 92.56 91 ASP A C 1
ATOM 677 O O . ASP A 1 91 ? -9.583 -13.281 -20.422 1.00 92.56 91 ASP A O 1
ATOM 681 N N . ARG A 1 92 ? -7.975 -11.780 -20.047 1.00 91.69 92 ARG A N 1
ATOM 682 C CA . ARG A 1 92 ? -8.103 -11.163 -21.379 1.00 91.69 92 ARG A CA 1
ATOM 683 C C . ARG A 1 92 ? -7.851 -12.145 -22.528 1.00 91.69 92 ARG A C 1
ATOM 685 O O . ARG A 1 92 ? -8.532 -12.060 -23.554 1.00 91.69 92 ARG A O 1
ATOM 692 N N . ILE A 1 93 ? -6.871 -13.040 -22.393 1.00 95.12 93 ILE A N 1
ATOM 693 C CA . ILE A 1 93 ? -6.571 -14.080 -23.390 1.00 95.12 93 ILE A CA 1
ATOM 694 C C . ILE A 1 93 ? -7.737 -15.065 -23.485 1.00 95.12 93 ILE A C 1
ATOM 696 O O . ILE A 1 93 ? -8.121 -15.439 -24.591 1.00 95.12 93 ILE A O 1
ATOM 700 N N . LEU A 1 94 ? -8.323 -15.459 -22.357 1.00 95.69 94 LEU A N 1
ATOM 701 C CA . LEU A 1 94 ? -9.460 -16.378 -22.328 1.00 95.69 94 LEU A CA 1
ATOM 702 C C . LEU A 1 94 ? -10.743 -15.741 -22.886 1.00 95.69 94 LEU A C 1
ATOM 704 O O . LEU A 1 94 ? -11.522 -16.423 -23.551 1.00 95.69 94 LEU A O 1
ATOM 708 N N . GLU A 1 95 ? -10.942 -14.437 -22.683 1.00 95.56 95 GLU A N 1
ATOM 709 C CA . GLU A 1 95 ? -12.131 -13.705 -23.140 1.00 95.56 95 GLU A CA 1
ATOM 710 C C . GLU A 1 95 ? -12.069 -13.268 -24.609 1.00 95.56 95 GLU A C 1
ATOM 712 O O . GLU A 1 95 ? -13.070 -13.324 -25.331 1.00 95.56 95 GLU A O 1
ATOM 717 N N . SER A 1 96 ? -10.906 -12.786 -25.053 1.00 92.81 96 SER A N 1
ATOM 718 C CA . SER A 1 96 ? -10.750 -12.084 -26.340 1.00 92.81 96 SER A CA 1
ATOM 719 C C . SER A 1 96 ? -9.595 -12.595 -27.200 1.00 92.81 96 SER A C 1
ATOM 721 O O . SER A 1 96 ? -9.416 -12.156 -28.338 1.00 92.81 96 SER A O 1
ATOM 723 N N . GLY A 1 97 ? -8.827 -13.548 -26.678 1.00 91.69 97 GLY A N 1
ATOM 724 C CA . GLY A 1 97 ? -7.633 -14.082 -27.303 1.00 91.69 97 GLY A CA 1
ATOM 725 C C . GLY A 1 97 ? -6.385 -13.243 -27.111 1.00 91.69 97 GLY A C 1
ATOM 726 O O . GLY A 1 97 ? -6.390 -12.122 -26.600 1.00 91.69 97 GLY A O 1
ATOM 727 N N . LEU A 1 98 ? -5.261 -13.830 -27.517 1.00 86.81 98 LEU A N 1
ATOM 728 C CA . LEU A 1 98 ? -3.993 -13.130 -27.503 1.00 86.81 98 LEU A CA 1
ATOM 729 C C . LEU A 1 98 ? -4.016 -12.056 -28.592 1.00 86.81 98 LEU A C 1
ATOM 731 O O . LEU A 1 98 ? -3.991 -12.363 -29.783 1.00 86.81 98 LEU A O 1
ATOM 735 N N . ASN A 1 99 ? -4.035 -10.789 -28.183 1.00 73.50 99 ASN A N 1
ATOM 736 C CA . ASN A 1 99 ? -3.803 -9.683 -29.103 1.00 73.50 99 ASN A CA 1
ATOM 737 C C . ASN A 1 99 ? -2.332 -9.721 -29.545 1.00 73.50 99 ASN A C 1
ATOM 739 O O . ASN A 1 99 ? -1.446 -9.186 -28.869 1.00 73.50 99 ASN A O 1
ATOM 743 N N . VAL A 1 100 ? -2.085 -10.416 -30.659 1.00 63.03 100 VAL A N 1
ATOM 744 C CA . VAL A 1 100 ? -0.781 -10.490 -31.337 1.00 63.03 100 VAL A CA 1
ATOM 745 C C . VAL A 1 100 ? -0.419 -9.115 -31.917 1.00 63.03 100 VAL A C 1
ATOM 747 O O . VAL A 1 100 ? 0.748 -8.728 -31.929 1.00 63.03 100 VAL A O 1
ATOM 750 N N . ASP A 1 101 ? -1.440 -8.322 -32.263 1.00 53.25 101 ASP A N 1
ATOM 751 C CA . ASP A 1 101 ? -1.334 -6.934 -32.711 1.00 53.25 101 ASP A CA 1
ATOM 752 C C . ASP A 1 101 ? -1.094 -5.955 -31.549 1.00 53.25 101 ASP A C 1
ATOM 754 O O . ASP A 1 101 ? -1.873 -5.043 -31.276 1.00 53.25 101 ASP A O 1
ATOM 758 N N . CYS A 1 102 ? 0.048 -6.093 -30.876 1.00 49.25 102 CYS A N 1
ATOM 759 C CA . CYS A 1 102 ? 0.753 -4.891 -30.424 1.00 49.25 102 CYS A CA 1
ATOM 760 C C . CYS A 1 102 ? 1.480 -4.219 -31.601 1.00 49.25 102 CYS A C 1
ATOM 762 O O . CYS A 1 102 ? 1.824 -3.041 -31.507 1.00 49.25 102 CYS A O 1
ATOM 764 N N . SER A 1 103 ? 1.677 -4.928 -32.724 1.00 41.06 103 SER A N 1
ATOM 765 C CA . SER A 1 103 ? 2.118 -4.382 -34.007 1.00 41.06 103 SER A CA 1
ATOM 766 C C . SER A 1 103 ? 1.097 -3.394 -34.546 1.00 41.06 103 SER A C 1
ATOM 768 O O . SER A 1 103 ? 0.249 -3.737 -35.362 1.00 41.06 103 SER A O 1
ATOM 770 N N . GLY A 1 104 ? 1.184 -2.139 -34.113 1.00 40.91 104 GLY A N 1
ATOM 771 C CA . GLY A 1 104 ? 0.488 -1.052 -34.777 1.00 40.91 104 GLY A CA 1
ATOM 772 C C . GLY A 1 104 ? 0.785 -1.093 -36.277 1.00 40.91 104 GLY A C 1
ATOM 773 O O . GLY A 1 104 ? 1.823 -0.616 -36.723 1.00 40.91 104 GLY A O 1
ATOM 774 N N . GLN A 1 105 ? -0.160 -1.598 -37.077 1.00 43.41 105 GLN A N 1
ATOM 775 C CA . GLN A 1 105 ? -0.209 -1.324 -38.517 1.00 43.41 105 GLN A CA 1
ATOM 776 C C . GLN A 1 105 ? -0.319 0.195 -38.778 1.00 43.41 105 GLN A C 1
ATOM 778 O O . GLN A 1 105 ? -0.071 0.664 -39.886 1.00 43.41 105 GLN A O 1
ATOM 783 N N . GLY A 1 106 ? -0.614 0.990 -37.741 1.00 44.12 106 GLY A N 1
ATOM 784 C CA . GLY A 1 106 ? -0.463 2.440 -37.718 1.00 44.12 106 GLY A CA 1
ATOM 785 C C . GLY A 1 106 ? 0.991 2.901 -37.548 1.00 44.12 106 GLY A C 1
ATOM 786 O O . GLY A 1 106 ? 1.392 3.315 -36.467 1.00 44.12 106 GLY A O 1
ATOM 787 N N . GLY A 1 107 ? 1.768 2.884 -38.631 1.00 45.88 107 GLY A N 1
ATOM 788 C CA . GLY A 1 107 ? 2.865 3.834 -38.895 1.00 45.88 107 GLY A CA 1
ATOM 789 C C . GLY A 1 107 ? 4.175 3.747 -38.093 1.00 45.88 107 GLY A C 1
ATOM 790 O O . GLY A 1 107 ? 5.181 4.252 -38.584 1.00 45.88 107 GLY A O 1
ATOM 791 N N . TRP A 1 108 ? 4.227 3.100 -36.925 1.00 49.91 108 TRP A N 1
ATOM 792 C CA . TRP A 1 108 ? 5.473 2.882 -36.167 1.00 49.91 108 TRP A CA 1
ATOM 793 C C . TRP A 1 108 ? 5.884 1.405 -36.241 1.00 49.91 108 TRP A C 1
ATOM 795 O O . TRP A 1 108 ? 5.568 0.590 -35.382 1.00 49.91 108 TRP A O 1
ATOM 805 N N . VAL A 1 109 ? 6.581 1.059 -37.325 1.00 51.28 109 VAL A N 1
ATOM 806 C CA . VAL A 1 109 ? 6.784 -0.306 -37.856 1.00 51.28 109 VAL A CA 1
ATOM 807 C C . VAL A 1 109 ? 7.613 -1.255 -36.956 1.00 51.28 109 VAL A C 1
ATOM 809 O O . VAL A 1 109 ? 7.713 -2.443 -37.255 1.00 51.28 109 VAL A O 1
ATOM 812 N N . GLY A 1 110 ? 8.172 -0.808 -35.826 1.00 54.41 110 GLY A N 1
ATOM 813 C CA . GLY A 1 110 ? 9.134 -1.612 -35.047 1.00 54.41 110 GLY A CA 1
ATOM 814 C C . GLY A 1 110 ? 8.785 -1.927 -33.590 1.00 54.41 110 GLY A C 1
ATOM 815 O O . GLY A 1 110 ? 9.392 -2.828 -33.015 1.00 54.41 110 GLY A O 1
ATOM 816 N N . THR A 1 111 ? 7.849 -1.207 -32.973 1.00 54.12 111 THR A N 1
ATOM 817 C CA . THR A 1 111 ? 7.798 -1.078 -31.502 1.00 54.12 111 THR A CA 1
ATOM 818 C C . THR A 1 111 ? 6.824 -2.013 -30.795 1.00 54.12 111 THR A C 1
ATOM 820 O O . THR A 1 111 ? 6.891 -2.133 -29.583 1.00 54.12 111 THR A O 1
ATOM 823 N N . GLY A 1 112 ? 5.949 -2.695 -31.534 1.00 63.38 112 GLY A N 1
ATOM 824 C CA . GLY A 1 112 ? 4.948 -3.602 -30.967 1.00 63.38 112 GLY A CA 1
ATOM 825 C C . GLY A 1 112 ? 5.252 -5.094 -31.077 1.00 63.38 112 GLY A C 1
ATOM 826 O O . GLY A 1 112 ? 4.414 -5.916 -30.716 1.00 63.38 112 GLY A O 1
ATOM 827 N N . ARG A 1 113 ? 6.401 -5.463 -31.652 1.00 78.62 113 ARG A N 1
ATOM 828 C CA . ARG A 1 113 ? 6.767 -6.870 -31.867 1.00 78.62 113 ARG A CA 1
ATOM 829 C C . ARG A 1 113 ? 7.452 -7.435 -30.629 1.00 78.62 113 ARG A C 1
ATOM 831 O O . ARG A 1 113 ? 8.223 -6.734 -29.982 1.00 78.62 113 ARG A O 1
ATOM 838 N N . ALA A 1 114 ? 7.235 -8.718 -30.354 1.00 87.25 114 ALA A N 1
ATOM 839 C CA . ALA A 1 114 ? 8.032 -9.423 -29.359 1.00 87.25 114 ALA A CA 1
ATOM 840 C C . ALA A 1 114 ? 9.497 -9.509 -29.823 1.00 87.25 114 ALA A C 1
ATOM 842 O O . ALA A 1 114 ? 9.774 -9.806 -30.991 1.00 87.25 114 ALA A O 1
ATOM 843 N N . TRP A 1 115 ? 10.421 -9.227 -28.909 1.00 93.19 115 TRP A N 1
ATOM 844 C CA . TRP A 1 115 ? 11.863 -9.303 -29.122 1.00 93.19 115 TRP A CA 1
ATOM 845 C C . TRP A 1 115 ? 12.414 -10.416 -28.241 1.00 93.19 115 TRP A C 1
ATOM 847 O O . TRP A 1 115 ? 12.200 -10.420 -27.025 1.00 93.19 115 TRP A O 1
ATOM 857 N N . MET A 1 116 ? 13.102 -11.370 -28.857 1.00 95.00 116 MET A N 1
ATOM 858 C CA . MET A 1 116 ? 13.619 -12.555 -28.177 1.00 95.00 116 MET A CA 1
ATOM 859 C C . MET A 1 116 ? 15.063 -12.819 -28.584 1.00 95.00 116 MET A C 1
ATOM 861 O O . MET A 1 116 ? 15.497 -12.387 -29.649 1.00 95.00 116 MET A O 1
ATOM 865 N N . VAL A 1 117 ? 15.805 -13.536 -27.752 1.00 94.56 117 VAL A N 1
ATOM 866 C CA . VAL A 1 117 ? 17.142 -14.032 -28.064 1.00 94.56 117 VAL A CA 1
ATOM 867 C C . VAL A 1 117 ? 17.030 -15.476 -28.523 1.00 94.56 117 VAL A C 1
ATOM 869 O O . VAL A 1 117 ? 16.392 -16.316 -27.884 1.00 94.56 117 VAL A O 1
ATOM 872 N N . TYR A 1 118 ? 17.656 -15.745 -29.659 1.00 85.88 118 TYR A N 1
ATOM 873 C CA . TYR A 1 118 ? 17.710 -17.042 -30.298 1.00 85.88 118 TYR A CA 1
ATOM 874 C C . TYR A 1 118 ? 19.089 -17.663 -30.069 1.00 85.88 118 TYR A C 1
ATOM 876 O O . TYR A 1 118 ? 20.113 -17.121 -30.496 1.00 85.88 118 TYR A O 1
ATOM 884 N N . GLY A 1 119 ? 19.117 -18.814 -29.397 1.00 81.06 119 GLY A N 1
ATOM 885 C CA . GLY A 1 119 ? 20.261 -19.719 -29.465 1.00 81.06 119 GLY A CA 1
ATOM 886 C C . GLY A 1 119 ? 20.303 -20.415 -30.832 1.00 81.06 119 GLY A C 1
ATOM 887 O O . GLY A 1 119 ? 19.271 -20.519 -31.494 1.00 81.06 119 GLY A O 1
ATOM 888 N N . PRO A 1 120 ? 21.463 -20.910 -31.292 1.00 65.81 120 PRO A N 1
ATOM 889 C CA . PRO A 1 120 ? 21.568 -21.591 -32.580 1.00 65.81 120 PRO A CA 1
ATOM 890 C C . PRO A 1 120 ? 20.660 -22.834 -32.627 1.00 65.81 120 PRO A C 1
ATOM 892 O O . PRO A 1 120 ? 20.994 -23.877 -32.073 1.00 65.81 120 PRO A O 1
ATOM 895 N N . ASN A 1 121 ? 19.517 -22.718 -33.315 1.00 65.25 121 ASN A N 1
ATOM 896 C CA . ASN A 1 121 ? 18.554 -23.797 -33.581 1.00 65.25 121 ASN A CA 1
ATOM 897 C C . ASN A 1 121 ? 17.970 -24.490 -32.346 1.00 65.25 121 ASN A C 1
ATOM 899 O O . ASN A 1 121 ? 17.650 -25.677 -32.401 1.00 65.25 121 ASN A O 1
ATOM 903 N N . GLN A 1 122 ? 17.814 -23.765 -31.238 1.00 79.38 122 GLN A N 1
ATOM 904 C CA . GLN A 1 122 ? 17.256 -24.336 -30.017 1.00 79.38 122 GLN A CA 1
ATOM 905 C C . GLN A 1 122 ? 16.142 -23.462 -29.457 1.00 79.38 122 GLN A C 1
ATOM 907 O O . GLN A 1 122 ? 16.360 -22.326 -29.040 1.00 79.38 122 GLN A O 1
ATOM 912 N N . PHE A 1 123 ? 14.942 -24.041 -29.422 1.00 90.56 123 PHE A N 1
ATOM 913 C CA . PHE A 1 123 ? 13.980 -23.705 -28.387 1.00 90.56 123 PHE A CA 1
ATOM 914 C C . PHE A 1 123 ? 14.468 -24.303 -27.056 1.00 90.56 123 PHE A C 1
ATOM 916 O O . PHE A 1 123 ? 15.082 -25.374 -27.062 1.00 90.56 123 PHE A O 1
ATOM 923 N N . PRO A 1 124 ? 14.205 -23.647 -25.918 1.00 94.19 124 PRO A N 1
ATOM 924 C CA . PRO A 1 124 ? 13.414 -22.429 -25.770 1.00 94.19 124 PRO A CA 1
ATOM 925 C C . PRO A 1 124 ? 14.192 -21.147 -26.091 1.00 94.19 124 PRO A C 1
ATOM 927 O O . PRO A 1 124 ? 15.391 -21.048 -25.851 1.00 94.19 124 PRO A O 1
ATOM 930 N N . VAL A 1 125 ? 13.474 -20.141 -26.582 1.00 95.62 125 VAL A N 1
ATOM 931 C CA . VAL A 1 125 ? 13.967 -18.774 -26.785 1.00 95.62 125 VAL A CA 1
ATOM 932 C C . VAL A 1 125 ? 13.738 -17.934 -25.532 1.00 95.62 125 VAL A C 1
ATOM 934 O O . VAL A 1 125 ? 12.779 -18.172 -24.789 1.00 95.62 125 VAL A O 1
ATOM 937 N N . THR A 1 126 ? 14.599 -16.943 -25.287 1.00 95.50 126 THR A N 1
ATOM 938 C CA . THR A 1 126 ? 14.452 -16.037 -24.138 1.00 95.50 126 THR A CA 1
ATOM 939 C C . THR A 1 126 ? 13.852 -14.709 -24.574 1.00 95.50 126 THR A C 1
ATOM 941 O O . THR A 1 126 ? 14.347 -14.026 -25.464 1.00 95.50 126 THR A O 1
ATOM 944 N N . ALA A 1 127 ? 12.734 -14.335 -23.974 1.00 94.25 127 ALA A N 1
ATOM 945 C CA . ALA A 1 127 ? 11.994 -13.139 -24.300 1.00 94.25 127 ALA A CA 1
ATOM 946 C C . ALA A 1 127 ? 12.589 -11.949 -23.552 1.00 94.25 127 ALA A C 1
ATOM 948 O O . ALA A 1 127 ? 12.591 -11.942 -22.323 1.00 94.25 127 ALA A O 1
ATOM 949 N N . ILE A 1 128 ? 13.093 -10.952 -24.286 1.00 93.69 128 ILE A N 1
ATOM 950 C CA . ILE A 1 128 ? 13.539 -9.663 -23.728 1.00 93.69 128 ILE A CA 1
ATOM 951 C C . ILE A 1 128 ? 12.333 -8.749 -23.531 1.00 93.69 128 ILE A C 1
ATOM 953 O O . ILE A 1 128 ? 12.277 -7.978 -22.582 1.00 93.69 128 ILE A O 1
ATOM 957 N N . THR A 1 129 ? 11.327 -8.864 -24.394 1.00 90.75 129 THR A N 1
ATOM 958 C CA . THR A 1 129 ? 10.023 -8.219 -24.219 1.00 90.75 129 THR A CA 1
ATOM 959 C C . THR A 1 129 ? 8.948 -9.291 -24.072 1.00 90.75 129 THR A C 1
ATOM 961 O O . THR A 1 129 ? 9.238 -10.477 -24.174 1.00 90.75 129 THR A O 1
ATOM 964 N N . TYR A 1 130 ? 7.695 -8.914 -23.814 1.00 88.81 130 TYR A N 1
ATOM 965 C CA . TYR A 1 130 ? 6.578 -9.872 -23.763 1.00 88.81 130 TYR A CA 1
ATOM 966 C C . TYR A 1 130 ? 6.590 -10.872 -22.580 1.00 88.81 130 TYR A C 1
ATOM 968 O O . TYR A 1 130 ? 5.754 -11.771 -22.567 1.00 88.81 130 TYR A O 1
ATOM 976 N N . GLY A 1 131 ? 7.446 -10.699 -21.560 1.00 90.25 131 GLY A N 1
ATOM 977 C CA . GLY A 1 131 ? 7.564 -11.615 -20.409 1.00 90.25 131 GLY A CA 1
ATOM 978 C C . GLY A 1 131 ? 6.222 -11.939 -19.732 1.00 90.25 131 GLY A C 1
ATOM 979 O O . GLY A 1 131 ? 5.755 -13.074 -19.803 1.00 90.25 131 GLY A O 1
ATOM 980 N N . HIS A 1 132 ? 5.535 -10.925 -19.194 1.00 89.44 132 HIS A N 1
ATOM 981 C CA . HIS A 1 132 ? 4.215 -11.066 -18.551 1.00 89.44 132 HIS A CA 1
ATOM 982 C C . HIS A 1 132 ? 3.160 -11.729 -19.444 1.00 89.44 132 HIS A C 1
ATOM 984 O O . HIS A 1 132 ? 2.406 -12.583 -18.994 1.00 89.44 132 HIS A O 1
ATOM 990 N N . ARG A 1 133 ? 3.107 -11.351 -20.727 1.00 91.31 133 ARG A N 1
ATOM 991 C CA . ARG A 1 133 ? 2.120 -11.896 -21.669 1.00 91.31 133 ARG A CA 1
ATOM 992 C C . ARG A 1 133 ? 2.419 -13.341 -22.045 1.00 91.31 133 ARG A C 1
ATOM 994 O O . ARG A 1 133 ? 1.489 -14.114 -22.238 1.00 91.31 133 ARG A O 1
ATOM 1001 N N . SER A 1 134 ? 3.697 -13.702 -22.153 1.00 94.50 134 SER A N 1
ATOM 1002 C CA . SER A 1 134 ? 4.091 -15.087 -22.394 1.00 94.50 134 SER A CA 1
ATOM 1003 C C . SER A 1 134 ? 3.737 -15.981 -21.206 1.00 94.50 134 SER A C 1
ATOM 1005 O O . SER A 1 134 ? 3.171 -17.050 -21.415 1.00 94.50 134 SER A O 1
ATOM 1007 N N . GLU A 1 135 ? 3.957 -15.514 -19.971 1.00 96.06 135 GLU A N 1
ATOM 1008 C CA . GLU A 1 135 ? 3.550 -16.250 -18.770 1.00 96.06 135 GLU A CA 1
ATOM 1009 C C . GLU A 1 135 ? 2.027 -16.400 -18.694 1.00 96.06 135 GLU A C 1
ATOM 1011 O O . GLU A 1 135 ? 1.526 -17.509 -18.505 1.00 96.06 135 GLU A O 1
ATOM 1016 N N . ALA A 1 136 ? 1.290 -15.317 -18.948 1.00 95.69 136 ALA A N 1
ATOM 1017 C CA . ALA A 1 136 ? -0.167 -15.339 -18.991 1.00 95.69 136 ALA A CA 1
ATOM 1018 C C . ALA A 1 136 ? -0.703 -16.318 -20.046 1.00 95.69 136 ALA A C 1
ATOM 1020 O O . ALA A 1 136 ? -1.657 -17.048 -19.793 1.00 95.69 136 ALA A O 1
ATOM 1021 N N . MET A 1 137 ? -0.062 -16.403 -21.216 1.00 97.19 137 MET A N 1
ATOM 1022 C CA . MET A 1 137 ? -0.434 -17.383 -22.235 1.00 97.19 137 MET A CA 1
ATOM 1023 C C . MET A 1 137 ? -0.252 -18.823 -21.734 1.00 97.19 137 MET A C 1
ATOM 1025 O O . MET A 1 137 ? -1.135 -19.653 -21.939 1.00 97.19 137 MET A O 1
ATOM 1029 N N . TYR A 1 138 ? 0.844 -19.137 -21.033 1.00 98.00 138 TYR A N 1
ATOM 1030 C CA . TYR A 1 138 ? 1.036 -20.475 -20.459 1.00 98.00 138 TYR A CA 1
ATOM 1031 C C . TYR A 1 138 ? 0.034 -20.807 -19.360 1.00 98.00 138 TYR A C 1
ATOM 1033 O O . TYR A 1 138 ? -0.446 -21.939 -19.304 1.00 98.00 138 TYR A O 1
ATOM 1041 N N . ARG A 1 139 ? -0.317 -19.838 -18.515 1.00 97.94 139 ARG A N 1
ATOM 1042 C CA . ARG A 1 139 ? -1.370 -20.020 -17.510 1.00 97.94 139 ARG A CA 1
ATOM 1043 C C . ARG A 1 139 ? -2.738 -20.214 -18.154 1.00 97.94 139 ARG A C 1
ATOM 1045 O O . ARG A 1 139 ? -3.469 -21.103 -17.737 1.00 97.94 139 ARG A O 1
ATOM 1052 N N . ALA A 1 140 ? -3.050 -19.482 -19.223 1.00 97.88 140 ALA A N 1
ATOM 1053 C CA . ALA A 1 140 ? -4.271 -19.687 -20.001 1.00 97.88 140 ALA A CA 1
ATOM 1054 C C . ALA A 1 140 ? -4.324 -21.092 -20.634 1.00 97.88 140 ALA A C 1
ATOM 1056 O O . ALA A 1 140 ? -5.365 -21.742 -20.573 1.00 97.88 140 ALA A O 1
ATOM 1057 N N . ILE A 1 141 ? -3.198 -21.597 -21.164 1.00 98.00 141 ILE A N 1
ATOM 1058 C CA . ILE A 1 141 ? -3.076 -22.981 -21.664 1.00 98.00 141 ILE A CA 1
ATOM 1059 C C . ILE A 1 141 ? -3.372 -24.000 -20.560 1.00 98.00 141 ILE A C 1
ATOM 1061 O O . ILE A 1 141 ? -4.069 -24.977 -20.809 1.00 98.00 141 ILE A O 1
ATOM 1065 N N . GLN A 1 142 ? -2.847 -23.787 -19.353 1.00 98.00 142 GLN A N 1
ATOM 1066 C CA . GLN A 1 142 ? -3.071 -24.689 -18.220 1.00 98.00 142 GLN A CA 1
ATOM 1067 C C . GLN A 1 142 ? -4.509 -24.615 -17.688 1.00 98.00 142 GLN A C 1
ATOM 1069 O O . GLN A 1 142 ? -5.079 -25.645 -17.335 1.00 98.00 142 GLN A O 1
ATOM 1074 N N . ARG A 1 143 ? -5.091 -23.411 -17.635 1.00 98.06 143 ARG A N 1
ATOM 1075 C CA . ARG A 1 143 ? -6.413 -23.140 -17.052 1.00 98.06 143 ARG A CA 1
ATOM 1076 C C . ARG A 1 143 ? -7.554 -23.593 -17.962 1.00 98.06 143 ARG A C 1
ATOM 1078 O O . ARG A 1 143 ? -8.473 -24.252 -17.489 1.00 98.06 143 ARG A O 1
ATOM 1085 N N . GLU A 1 144 ? -7.493 -23.273 -19.256 1.00 98.12 144 GLU A N 1
ATOM 1086 C CA . GLU A 1 144 ? -8.517 -23.649 -20.241 1.00 98.12 144 GLU A CA 1
ATOM 1087 C C . GLU A 1 144 ? -7.881 -24.043 -21.592 1.00 98.12 144 GLU A C 1
ATOM 1089 O O . GLU A 1 144 ? -7.996 -23.309 -22.580 1.00 98.12 144 GLU A O 1
ATOM 1094 N N . PRO A 1 145 ? -7.239 -25.226 -21.695 1.00 98.00 145 PRO A N 1
ATOM 1095 C CA . PRO A 1 145 ? -6.591 -25.672 -22.937 1.00 98.00 145 PRO A CA 1
ATOM 1096 C C . PRO A 1 145 ? -7.572 -25.801 -24.111 1.00 98.00 145 PRO A C 1
ATOM 1098 O O . PRO A 1 145 ? -7.183 -25.722 -25.278 1.00 98.00 145 PRO A O 1
ATOM 1101 N N . ASP A 1 146 ? -8.859 -25.994 -23.808 1.00 98.19 146 ASP A N 1
ATOM 1102 C CA . ASP A 1 146 ? -9.914 -26.141 -24.799 1.00 98.19 146 ASP A CA 1
ATOM 1103 C C . ASP A 1 146 ? -10.510 -24.826 -25.306 1.00 98.19 146 ASP A C 1
ATOM 1105 O O . ASP A 1 146 ? -11.255 -24.860 -26.294 1.00 98.19 146 ASP A O 1
ATOM 1109 N N . ASN A 1 147 ? -10.165 -23.693 -24.682 1.00 98.12 147 ASN A N 1
ATOM 1110 C CA . ASN A 1 147 ? -10.647 -22.374 -25.067 1.00 98.12 147 ASN A CA 1
ATOM 1111 C C . ASN A 1 147 ? -10.278 -22.082 -26.540 1.00 98.12 147 ASN A C 1
ATOM 1113 O O . ASN A 1 147 ? -9.130 -22.302 -26.952 1.00 98.12 147 ASN A O 1
ATOM 1117 N N . PRO A 1 148 ? -11.223 -21.601 -27.374 1.00 97.81 148 PRO A N 1
ATOM 1118 C CA . PRO A 1 148 ? -10.995 -21.424 -28.808 1.00 97.81 148 PRO A CA 1
ATOM 1119 C C . PRO A 1 148 ? -9.840 -20.465 -29.115 1.00 97.81 148 PRO A C 1
ATOM 1121 O O . PRO A 1 148 ? -9.129 -20.663 -30.104 1.00 97.81 148 PRO A O 1
ATOM 1124 N N . TYR A 1 149 ? -9.611 -19.455 -28.273 1.00 97.25 149 TYR A N 1
ATOM 1125 C CA . TYR A 1 149 ? -8.508 -18.525 -28.467 1.00 97.25 149 TYR A CA 1
ATOM 1126 C C . TYR A 1 149 ? -7.160 -19.125 -28.081 1.00 97.25 149 TYR A C 1
ATOM 1128 O O . TYR A 1 149 ? -6.174 -18.904 -28.786 1.00 97.25 149 TYR A O 1
ATOM 1136 N N . VAL A 1 150 ? -7.126 -19.928 -27.014 1.00 97.25 150 VAL A N 1
ATOM 1137 C CA . VAL A 1 150 ? -5.931 -20.674 -26.601 1.00 97.25 150 VAL A CA 1
ATOM 1138 C C . VAL A 1 150 ? -5.528 -21.664 -27.692 1.00 97.25 150 VAL A C 1
ATOM 1140 O O . VAL A 1 150 ? -4.382 -21.651 -28.138 1.00 97.25 150 VAL A O 1
ATOM 1143 N N . LYS A 1 151 ? -6.483 -22.445 -28.214 1.00 97.56 151 LYS A N 1
ATOM 1144 C CA . LYS A 1 151 ? -6.264 -23.363 -29.346 1.00 97.56 151 LYS A CA 1
ATOM 1145 C C . LYS A 1 151 ? -5.746 -22.648 -30.587 1.00 97.56 151 LYS A C 1
ATOM 1147 O O . LYS A 1 151 ? -4.811 -23.129 -31.223 1.00 97.56 151 LYS A O 1
ATOM 1152 N N . LYS A 1 152 ? -6.331 -21.494 -30.925 1.00 95.88 152 LYS A N 1
ATOM 1153 C CA . LYS A 1 152 ? -5.870 -20.680 -32.055 1.00 95.88 152 LYS A CA 1
ATOM 1154 C C . LYS A 1 152 ? -4.421 -20.238 -31.855 1.00 95.88 152 LYS A C 1
ATOM 1156 O O . LYS A 1 152 ? -3.615 -20.438 -32.754 1.00 95.88 152 LYS A O 1
ATOM 1161 N N . ALA A 1 153 ? -4.087 -19.692 -30.687 1.00 95.12 153 ALA A N 1
ATOM 1162 C CA . ALA A 1 153 ? -2.735 -19.236 -30.384 1.00 95.12 153 ALA A CA 1
ATOM 1163 C C . ALA A 1 153 ? -1.716 -20.390 -30.357 1.00 95.12 153 ALA A C 1
ATOM 1165 O O . ALA A 1 153 ? -0.607 -20.220 -30.858 1.00 95.12 153 ALA A O 1
ATOM 1166 N N . LEU A 1 154 ? -2.084 -21.572 -29.848 1.00 96.06 154 LEU A N 1
ATOM 1167 C CA . LEU A 1 154 ? -1.258 -22.785 -29.922 1.00 96.06 154 LEU A CA 1
ATOM 1168 C C . LEU A 1 154 ? -0.993 -23.215 -31.371 1.00 96.06 154 LEU A C 1
ATOM 1170 O O . LEU A 1 154 ? 0.131 -23.588 -31.695 1.00 96.06 154 LEU A O 1
ATOM 1174 N N . ALA A 1 155 ? -2.005 -23.135 -32.240 1.00 95.88 155 ALA A N 1
ATOM 1175 C CA . ALA A 1 155 ? -1.884 -23.512 -33.645 1.00 95.88 155 ALA A CA 1
ATOM 1176 C C . ALA A 1 155 ? -1.037 -22.523 -34.464 1.00 95.88 155 ALA A C 1
ATOM 1178 O O . ALA A 1 155 ? -0.296 -22.945 -35.348 1.00 95.88 155 ALA A O 1
ATOM 1179 N N . THR A 1 156 ? -1.144 -21.219 -34.192 1.00 94.19 156 THR A N 1
ATOM 1180 C CA . THR A 1 156 ? -0.393 -20.185 -34.927 1.00 94.19 156 THR A CA 1
ATOM 1181 C C . THR A 1 156 ? 1.003 -19.946 -34.360 1.00 94.19 156 THR A C 1
ATOM 1183 O O . THR A 1 156 ? 1.897 -19.524 -35.086 1.00 94.19 156 THR A O 1
ATOM 1186 N N . GLY A 1 157 ? 1.205 -20.192 -33.064 1.00 93.69 157 GLY A N 1
ATOM 1187 C CA . GLY A 1 157 ? 2.376 -19.704 -32.340 1.00 93.69 157 GLY A CA 1
ATOM 1188 C C . GLY A 1 157 ? 2.361 -18.181 -32.171 1.00 93.69 157 GLY A C 1
ATOM 1189 O O . GLY A 1 157 ? 1.369 -17.503 -32.457 1.00 93.69 157 GLY A O 1
ATOM 1190 N N . LEU A 1 158 ? 3.474 -17.641 -31.679 1.00 92.75 158 LEU A N 1
ATOM 1191 C CA . LEU A 1 158 ? 3.745 -16.210 -31.631 1.00 92.75 158 LEU A CA 1
ATOM 1192 C C . LEU A 1 158 ? 4.426 -15.792 -32.938 1.00 92.75 158 LEU A C 1
ATOM 1194 O O . LEU A 1 158 ? 5.578 -16.142 -33.190 1.00 92.75 158 LEU A O 1
ATOM 1198 N N . GLU A 1 159 ? 3.700 -15.079 -33.790 1.00 90.50 159 GLU A N 1
ATOM 1199 C CA . GLU A 1 159 ? 4.156 -14.698 -35.128 1.00 90.50 159 GLU A CA 1
ATOM 1200 C C . GLU A 1 159 ? 5.055 -13.451 -35.114 1.00 90.50 159 GLU A C 1
ATOM 1202 O O . GLU A 1 159 ? 4.969 -12.599 -34.230 1.00 90.50 159 GLU A O 1
ATOM 1207 N N . SER A 1 160 ? 5.886 -13.303 -36.153 1.00 89.69 160 SER A N 1
ATOM 1208 C CA . SER A 1 160 ? 6.687 -12.091 -36.411 1.00 89.69 160 SER A CA 1
ATOM 1209 C C . SER A 1 160 ? 7.608 -11.655 -35.258 1.00 89.69 160 SER A C 1
ATOM 1211 O O . SER A 1 160 ? 7.892 -10.462 -35.099 1.00 89.69 160 SER A O 1
ATOM 1213 N N . VAL A 1 161 ? 8.111 -12.610 -34.474 1.00 91.38 161 VAL A N 1
ATOM 1214 C CA . VAL A 1 161 ? 9.068 -12.355 -33.392 1.00 91.38 161 VAL A CA 1
ATOM 1215 C C . VAL A 1 161 ? 10.393 -11.924 -34.000 1.00 91.38 161 VAL A C 1
ATOM 1217 O O . VAL A 1 161 ? 10.933 -12.616 -34.866 1.00 91.38 161 VAL A O 1
ATOM 1220 N N . ARG A 1 162 ? 10.929 -10.779 -33.563 1.00 93.12 162 ARG A N 1
ATOM 1221 C CA . ARG A 1 162 ? 12.279 -10.355 -33.954 1.00 93.12 162 ARG A CA 1
ATOM 1222 C C . ARG A 1 162 ? 13.293 -11.053 -33.064 1.00 93.12 162 ARG A C 1
ATOM 1224 O O . ARG A 1 162 ? 13.216 -10.950 -31.840 1.00 93.12 162 ARG A O 1
ATOM 1231 N N . MET A 1 163 ? 14.254 -11.712 -33.693 1.00 94.00 163 MET A N 1
ATOM 1232 C CA . MET A 1 163 ? 15.263 -12.497 -33.000 1.00 94.00 163 MET A CA 1
ATOM 1233 C C . MET A 1 163 ? 16.566 -11.711 -32.911 1.00 94.00 163 MET A C 1
ATOM 1235 O O . MET A 1 163 ? 17.021 -11.150 -33.908 1.00 94.00 163 MET A O 1
ATOM 1239 N N . LEU A 1 164 ? 17.176 -11.691 -31.734 1.00 95.38 164 LEU A N 1
ATOM 1240 C CA . LEU A 1 164 ? 18.570 -11.320 -31.521 1.00 95.38 164 LEU A CA 1
ATOM 1241 C C . LEU A 1 164 ? 19.409 -12.595 -31.418 1.00 95.38 164 LEU A C 1
ATOM 1243 O O . LEU A 1 164 ? 18.951 -13.612 -30.906 1.00 95.38 164 LEU A O 1
ATOM 1247 N N . SER A 1 165 ? 20.641 -12.538 -31.898 1.00 93.81 165 SER A N 1
ATOM 1248 C CA . SER A 1 165 ? 21.658 -13.565 -31.694 1.00 93.81 165 SER A CA 1
ATOM 1249 C C . SER A 1 165 ? 21.979 -13.699 -30.206 1.00 93.81 165 SER A C 1
ATOM 1251 O O . SER A 1 165 ? 22.029 -12.698 -29.493 1.00 93.81 165 SER A O 1
ATOM 1253 N N . ASN A 1 166 ? 22.293 -14.909 -29.743 1.00 93.69 166 ASN A N 1
ATOM 1254 C CA . ASN A 1 166 ? 22.814 -15.150 -28.392 1.00 93.69 166 ASN A CA 1
ATOM 1255 C C . ASN A 1 166 ? 24.142 -14.427 -28.088 1.00 93.69 166 ASN A C 1
ATOM 1257 O O . ASN A 1 166 ? 24.536 -14.342 -26.931 1.00 93.69 166 ASN A O 1
ATOM 1261 N N . SER A 1 167 ? 24.819 -13.900 -29.111 1.00 93.81 167 SER A N 1
ATOM 1262 C CA . SER A 1 167 ? 26.031 -13.089 -28.980 1.00 93.81 167 SER A CA 1
ATOM 1263 C C . SER A 1 167 ? 25.758 -11.618 -28.641 1.00 93.81 167 SER A C 1
ATOM 1265 O O . SER A 1 167 ? 26.703 -10.831 -28.583 1.00 93.81 167 SER A O 1
ATOM 1267 N N . VAL A 1 168 ? 24.492 -11.211 -28.493 1.00 94.00 168 VAL A N 1
ATOM 1268 C CA . VAL A 1 168 ? 24.144 -9.844 -28.090 1.00 94.00 168 VAL A CA 1
ATOM 1269 C C . VAL A 1 168 ? 24.587 -9.595 -26.635 1.00 94.00 168 VAL A C 1
ATOM 1271 O O . VAL A 1 168 ? 24.264 -10.405 -25.762 1.00 94.00 168 VAL A O 1
ATOM 1274 N N . PRO A 1 169 ? 25.311 -8.499 -26.340 1.00 93.69 169 PRO A N 1
ATOM 1275 C CA . PRO A 1 169 ? 25.693 -8.168 -24.966 1.00 93.69 169 PRO A CA 1
ATOM 1276 C C . PRO A 1 169 ? 24.474 -7.962 -24.056 1.00 93.69 169 PRO A C 1
ATOM 1278 O O . PRO A 1 169 ? 23.437 -7.452 -24.497 1.00 93.69 169 PRO A O 1
ATOM 1281 N N . VAL A 1 170 ? 24.593 -8.333 -22.777 1.00 91.56 170 VAL A N 1
ATOM 1282 C CA . VAL A 1 170 ? 23.486 -8.255 -21.805 1.00 91.56 170 VAL A CA 1
ATOM 1283 C C . VAL A 1 170 ? 23.013 -6.819 -21.590 1.00 91.56 170 VAL A C 1
ATOM 1285 O O . VAL A 1 170 ? 21.818 -6.560 -21.478 1.00 91.56 170 VAL A O 1
ATOM 1288 N N . GLU A 1 171 ? 23.935 -5.869 -21.655 1.00 86.19 171 GLU A N 1
ATOM 1289 C CA . GLU A 1 171 ? 23.707 -4.436 -21.535 1.00 86.19 171 GLU A CA 1
ATOM 1290 C C . GLU A 1 171 ? 22.839 -3.911 -22.685 1.00 86.19 171 GLU A C 1
ATOM 1292 O O . GLU A 1 171 ? 21.934 -3.099 -22.483 1.00 86.19 171 GLU A O 1
ATOM 1297 N N . VAL A 1 172 ? 23.051 -4.439 -23.896 1.00 90.75 172 VAL A N 1
ATOM 1298 C CA . VAL A 1 172 ? 22.229 -4.122 -25.070 1.00 90.75 172 VAL A CA 1
ATOM 1299 C C . VAL A 1 172 ? 20.829 -4.728 -24.924 1.00 90.75 172 VAL A C 1
ATOM 1301 O O . VAL A 1 172 ? 19.843 -4.051 -25.228 1.00 90.75 172 VAL A O 1
ATOM 1304 N N . LYS A 1 173 ? 20.708 -5.961 -24.400 1.00 93.06 173 LYS A N 1
ATOM 1305 C CA . LYS A 1 173 ? 19.396 -6.568 -24.088 1.00 93.06 173 LYS A CA 1
ATOM 1306 C C . LYS A 1 173 ? 18.619 -5.720 -23.076 1.00 93.06 173 LYS A C 1
ATOM 1308 O O . LYS A 1 173 ? 17.448 -5.417 -23.305 1.00 93.06 173 LYS A O 1
ATOM 1313 N N . ALA A 1 174 ? 19.271 -5.317 -21.984 1.00 87.38 174 ALA A N 1
ATOM 1314 C CA . ALA A 1 174 ? 18.671 -4.515 -20.920 1.00 87.38 174 ALA A CA 1
ATOM 1315 C C . ALA A 1 174 ? 18.191 -3.153 -21.440 1.00 87.38 174 ALA A C 1
ATOM 1317 O O . ALA A 1 174 ? 17.056 -2.748 -21.178 1.00 87.38 174 ALA A O 1
ATOM 1318 N N . ALA A 1 175 ? 19.007 -2.491 -22.262 1.00 84.88 175 ALA A N 1
ATOM 1319 C CA . ALA A 1 175 ? 18.637 -1.244 -22.913 1.00 84.88 175 ALA A CA 1
ATOM 1320 C C . ALA A 1 175 ? 17.402 -1.378 -23.816 1.00 84.88 175 ALA A C 1
ATOM 1322 O O . ALA A 1 175 ? 16.474 -0.571 -23.728 1.00 84.88 175 ALA A O 1
ATOM 1323 N N . LEU A 1 176 ? 17.355 -2.411 -24.664 1.00 89.25 176 LEU A N 1
ATOM 1324 C CA . LEU A 1 176 ? 16.190 -2.676 -25.509 1.00 89.25 176 LEU A CA 1
ATOM 1325 C C . LEU A 1 176 ? 14.935 -2.953 -24.670 1.00 89.25 176 LEU A C 1
ATOM 1327 O O . LEU A 1 176 ? 13.879 -2.388 -24.957 1.00 89.25 176 LEU A O 1
ATOM 1331 N N . CYS A 1 177 ? 15.045 -3.767 -23.615 1.00 88.88 177 CYS A N 1
ATOM 1332 C CA . CYS A 1 177 ? 13.947 -4.023 -22.678 1.00 88.88 177 CYS A CA 1
ATOM 1333 C C . CYS A 1 177 ? 13.402 -2.713 -22.089 1.00 88.88 177 CYS A C 1
ATOM 1335 O O . CYS A 1 177 ? 12.195 -2.455 -22.123 1.00 88.88 177 CYS A O 1
ATOM 1337 N N . GLN A 1 178 ? 14.291 -1.839 -21.610 1.00 81.88 178 GLN A N 1
ATOM 1338 C CA . GLN A 1 178 ? 13.920 -0.546 -21.039 1.00 81.88 178 GLN A CA 1
ATOM 1339 C C . GLN A 1 178 ? 13.238 0.365 -22.067 1.00 81.88 178 GLN A C 1
ATOM 1341 O O . GLN A 1 178 ? 12.185 0.930 -21.775 1.00 81.88 178 GLN A O 1
ATOM 1346 N N . MET A 1 179 ? 13.787 0.468 -23.281 1.00 83.88 179 MET A N 1
ATOM 1347 C CA . MET A 1 179 ? 13.197 1.258 -24.365 1.00 83.88 179 MET A CA 1
ATOM 1348 C C . MET A 1 179 ? 11.802 0.761 -24.752 1.00 83.88 179 MET A C 1
ATOM 1350 O O . MET A 1 179 ? 10.896 1.568 -24.962 1.00 83.88 179 MET A O 1
ATOM 1354 N N . HIS A 1 180 ? 11.617 -0.557 -24.838 1.00 84.81 180 HIS A N 1
ATOM 1355 C CA . HIS A 1 180 ? 10.323 -1.157 -25.147 1.00 84.81 180 HIS A CA 1
ATOM 1356 C C . HIS A 1 180 ? 9.297 -0.883 -24.040 1.00 84.81 180 HIS A C 1
ATOM 1358 O O . HIS A 1 180 ? 8.161 -0.506 -24.323 1.00 84.81 180 HIS A O 1
ATOM 1364 N N . ASN A 1 181 ? 9.700 -1.023 -22.775 1.00 79.88 181 ASN A N 1
ATOM 1365 C CA . ASN A 1 181 ? 8.837 -0.718 -21.635 1.00 79.88 181 ASN A CA 1
ATOM 1366 C C . ASN A 1 181 ? 8.438 0.764 -21.610 1.00 79.88 181 ASN A C 1
ATOM 1368 O O . ASN A 1 181 ? 7.259 1.069 -21.456 1.00 79.88 181 ASN A O 1
ATOM 1372 N N . ALA A 1 182 ? 9.391 1.672 -21.847 1.00 75.06 182 ALA A N 1
ATOM 1373 C CA . ALA A 1 182 ? 9.122 3.105 -21.942 1.00 75.06 182 ALA A CA 1
ATOM 1374 C C . ALA A 1 182 ? 8.148 3.436 -23.085 1.00 75.06 182 ALA A C 1
ATOM 1376 O O . ALA A 1 182 ? 7.231 4.230 -22.901 1.00 75.06 182 ALA A O 1
ATOM 1377 N N . TYR A 1 183 ? 8.301 2.796 -24.250 1.00 76.56 183 TYR A N 1
ATOM 1378 C CA . TYR A 1 183 ? 7.421 3.013 -25.402 1.00 76.56 183 TYR A CA 1
ATOM 1379 C C . TYR A 1 183 ? 5.962 2.644 -25.122 1.00 76.56 183 TYR A C 1
ATOM 1381 O O . TYR A 1 183 ? 5.050 3.358 -25.533 1.00 76.56 183 TYR A O 1
ATOM 1389 N N . HIS A 1 184 ? 5.732 1.527 -24.434 1.00 70.69 184 HIS A N 1
ATOM 1390 C CA . HIS A 1 184 ? 4.381 1.081 -24.111 1.00 70.69 184 HIS A CA 1
ATOM 1391 C C . HIS A 1 184 ? 3.726 1.879 -22.979 1.00 70.69 184 HIS A C 1
ATOM 1393 O O . HIS A 1 184 ? 2.648 1.484 -22.537 1.00 70.69 184 HIS A O 1
ATOM 1399 N N . GLU A 1 185 ? 4.390 2.931 -22.473 1.00 63.81 185 GLU A N 1
ATOM 1400 C CA . GLU A 1 185 ? 4.078 3.537 -21.170 1.00 63.81 185 GLU A CA 1
ATOM 1401 C C . GLU A 1 185 ? 3.956 2.435 -20.088 1.00 63.81 185 GLU A C 1
ATOM 1403 O O . GLU A 1 185 ? 3.226 2.557 -19.104 1.00 63.81 185 GLU A O 1
ATOM 1408 N N . GLY A 1 186 ? 4.615 1.292 -20.322 1.00 57.03 186 GLY A N 1
ATOM 1409 C CA . GLY A 1 186 ? 4.262 0.015 -19.725 1.00 57.03 186 GLY A CA 1
ATOM 1410 C C . GLY A 1 186 ? 4.591 0.040 -18.250 1.00 57.03 186 GLY A C 1
ATOM 1411 O O . GLY A 1 186 ? 5.763 0.160 -17.922 1.00 57.03 186 GLY A O 1
ATOM 1412 N N . ALA A 1 187 ? 3.569 -0.047 -17.390 1.00 54.53 187 ALA A N 1
ATOM 1413 C CA . ALA A 1 187 ? 3.658 -0.039 -15.924 1.00 54.53 187 ALA A CA 1
ATOM 1414 C C . ALA A 1 187 ? 4.821 0.810 -15.359 1.00 54.53 187 ALA A C 1
ATOM 1416 O O . ALA A 1 187 ? 5.511 0.346 -14.459 1.00 54.53 187 ALA A O 1
ATOM 1417 N N . GLY A 1 188 ? 5.075 1.993 -15.946 1.00 63.34 188 GLY A N 1
ATOM 1418 C CA . GLY A 1 188 ? 6.229 2.877 -15.711 1.00 63.34 188 GLY A CA 1
ATOM 1419 C C . GLY A 1 188 ? 7.486 2.236 -15.095 1.00 63.34 188 GLY A C 1
ATOM 1420 O O . GLY A 1 188 ? 7.861 1.097 -15.384 1.00 63.34 188 GLY A O 1
ATOM 1421 N N . GLU A 1 189 ? 8.189 2.986 -14.254 1.00 71.38 189 GLU A N 1
ATOM 1422 C CA . GLU A 1 189 ? 8.930 2.382 -13.145 1.00 71.38 189 GLU A CA 1
ATOM 1423 C C . GLU A 1 189 ? 7.904 2.142 -12.040 1.00 71.38 189 GLU A C 1
ATOM 1425 O O . GLU A 1 189 ? 7.109 3.034 -11.751 1.00 71.38 189 GLU A O 1
ATOM 1430 N N . THR A 1 190 ? 7.862 0.955 -11.439 1.00 80.25 190 THR A N 1
ATOM 1431 C CA . THR A 1 190 ? 7.034 0.771 -10.242 1.00 80.25 190 THR A CA 1
ATOM 1432 C C . THR A 1 190 ? 7.641 1.591 -9.107 1.00 80.25 190 THR A C 1
ATOM 1434 O O . THR A 1 190 ? 8.848 1.831 -9.079 1.00 80.25 190 THR A O 1
ATOM 1437 N N . TRP A 1 191 ? 6.841 2.017 -8.133 1.00 86.06 191 TRP A N 1
ATOM 1438 C CA . TRP A 1 191 ? 7.383 2.723 -6.970 1.00 86.06 191 TRP A CA 1
ATOM 1439 C C . TRP A 1 191 ? 8.453 1.901 -6.218 1.00 86.06 191 TRP A C 1
ATOM 1441 O O . TRP A 1 191 ? 9.391 2.479 -5.680 1.00 86.06 191 TRP A O 1
ATOM 1451 N N . LEU A 1 192 ? 8.374 0.563 -6.253 1.00 87.31 192 LEU A N 1
ATOM 1452 C CA . LEU A 1 192 ? 9.421 -0.336 -5.751 1.00 87.31 192 LEU A CA 1
ATOM 1453 C C . LEU A 1 192 ? 10.725 -0.217 -6.553 1.00 87.31 192 LEU A C 1
ATOM 1455 O O . LEU A 1 192 ? 11.795 -0.140 -5.958 1.00 87.31 192 LEU A O 1
ATOM 1459 N N . ALA A 1 193 ? 10.643 -0.141 -7.886 1.00 85.25 193 ALA A N 1
ATOM 1460 C CA . ALA A 1 193 ? 11.813 0.105 -8.726 1.00 85.25 193 ALA A CA 1
ATOM 1461 C C . ALA A 1 193 ? 12.440 1.479 -8.429 1.00 85.25 193 ALA A C 1
ATOM 1463 O O . ALA A 1 193 ? 13.663 1.607 -8.433 1.00 85.25 193 ALA A O 1
ATOM 1464 N N . LEU A 1 194 ? 11.625 2.488 -8.091 1.00 90.81 194 LEU A N 1
ATOM 1465 C CA . LEU A 1 194 ? 12.136 3.773 -7.604 1.00 90.81 194 LEU A CA 1
ATOM 1466 C C . LEU A 1 194 ? 12.872 3.613 -6.269 1.00 90.81 194 LEU A C 1
ATOM 1468 O O . LEU A 1 194 ? 13.932 4.201 -6.095 1.00 90.81 194 LEU A O 1
ATOM 1472 N N . LEU A 1 195 ? 12.370 2.807 -5.331 1.00 93.06 195 LEU A N 1
ATOM 1473 C CA . LEU A 1 195 ? 13.081 2.551 -4.074 1.00 93.06 195 LEU A CA 1
ATOM 1474 C C . LEU A 1 195 ? 14.450 1.898 -4.298 1.00 93.06 195 LEU A C 1
ATOM 1476 O O . LEU A 1 195 ? 15.433 2.336 -3.701 1.00 93.06 195 LEU A O 1
ATOM 1480 N N . ASP A 1 196 ? 14.522 0.886 -5.166 1.00 92.12 196 ASP A N 1
ATOM 1481 C CA . ASP A 1 196 ? 15.783 0.237 -5.548 1.00 92.12 196 ASP A CA 1
ATOM 1482 C C . ASP A 1 196 ? 16.747 1.231 -6.188 1.00 92.12 196 ASP A C 1
ATOM 1484 O O . ASP A 1 196 ? 17.894 1.367 -5.761 1.00 92.12 196 ASP A O 1
ATOM 1488 N N . ARG A 1 197 ? 16.254 2.007 -7.155 1.00 91.44 197 ARG A N 1
ATOM 1489 C CA . ARG A 1 197 ? 17.086 2.973 -7.862 1.00 91.44 197 ARG A CA 1
ATOM 1490 C C . ARG A 1 197 ? 17.559 4.110 -6.956 1.00 91.44 197 ARG A C 1
ATOM 1492 O O . ARG A 1 197 ? 18.687 4.577 -7.106 1.00 91.44 197 ARG A O 1
ATOM 1499 N N . ALA A 1 198 ? 16.732 4.552 -6.007 1.00 95.38 198 ALA A N 1
ATOM 1500 C CA . ALA A 1 198 ? 17.131 5.531 -4.998 1.00 95.38 198 ALA A CA 1
ATOM 1501 C C . ALA A 1 198 ? 18.262 4.998 -4.111 1.00 95.38 198 ALA A C 1
ATOM 1503 O O . ALA A 1 198 ? 19.196 5.738 -3.810 1.00 95.38 198 ALA A O 1
ATOM 1504 N N . GLU A 1 199 ? 18.200 3.723 -3.722 1.00 95.94 199 GLU A N 1
ATOM 1505 C CA . GLU A 1 199 ? 19.243 3.067 -2.932 1.00 95.94 199 GLU A CA 1
ATOM 1506 C C . GLU A 1 199 ? 20.583 3.037 -3.662 1.00 95.94 199 GLU A C 1
ATOM 1508 O O . GLU A 1 199 ? 21.591 3.489 -3.122 1.00 95.94 199 GLU A O 1
ATOM 1513 N N . GLU A 1 200 ? 20.584 2.559 -4.908 1.00 94.25 200 GLU A N 1
ATOM 1514 C CA . GLU A 1 200 ? 21.776 2.506 -5.757 1.00 94.25 200 GLU A CA 1
ATOM 1515 C C . GLU A 1 200 ? 22.414 3.888 -5.902 1.00 94.25 200 GLU A C 1
ATOM 1517 O O . GLU A 1 200 ? 23.601 4.068 -5.630 1.00 94.25 200 GLU A O 1
ATOM 1522 N N . LEU A 1 201 ? 21.608 4.892 -6.259 1.00 95.56 201 LEU A N 1
ATOM 1523 C CA . LEU A 1 201 ? 22.081 6.257 -6.453 1.00 95.56 201 LEU A CA 1
ATOM 1524 C C . LEU A 1 201 ? 22.638 6.869 -5.164 1.00 95.56 201 LEU A C 1
ATOM 1526 O O . LEU A 1 201 ? 23.626 7.602 -5.212 1.00 95.56 201 LEU A O 1
ATOM 1530 N N . MET A 1 202 ? 22.040 6.567 -4.011 1.00 96.94 202 MET A N 1
ATOM 1531 C CA . MET A 1 202 ? 22.553 7.027 -2.722 1.00 96.94 202 MET A CA 1
ATOM 1532 C C . MET A 1 202 ? 23.842 6.316 -2.318 1.00 96.94 202 MET A C 1
ATOM 1534 O O . MET A 1 202 ? 24.725 6.973 -1.774 1.00 96.94 202 MET A O 1
ATOM 1538 N N . ASN A 1 203 ? 23.994 5.028 -2.629 1.00 96.25 203 ASN A N 1
ATOM 1539 C CA . ASN A 1 203 ? 25.241 4.293 -2.411 1.00 96.25 203 ASN A CA 1
ATOM 1540 C C . ASN A 1 203 ? 26.371 4.831 -3.304 1.00 96.25 203 ASN A C 1
ATOM 1542 O O . ASN A 1 203 ? 27.494 5.022 -2.841 1.00 96.25 203 ASN A O 1
ATOM 1546 N N . GLU A 1 204 ? 26.081 5.142 -4.570 1.00 95.25 204 GLU A N 1
ATOM 1547 C CA . GLU A 1 204 ? 27.044 5.782 -5.472 1.00 95.25 204 GLU A CA 1
ATOM 1548 C C . GLU A 1 204 ? 27.418 7.199 -5.008 1.00 95.25 204 GLU A C 1
ATOM 1550 O O . GLU A 1 204 ? 28.586 7.596 -5.070 1.00 95.25 204 GLU A O 1
ATOM 1555 N N . TRP A 1 205 ? 26.436 7.966 -4.526 1.00 96.38 205 TRP A N 1
ATOM 1556 C CA . TRP A 1 205 ? 26.651 9.295 -3.956 1.00 96.38 205 TRP A CA 1
ATOM 1557 C C . TRP A 1 205 ? 27.498 9.241 -2.680 1.00 96.38 205 TRP A C 1
ATOM 1559 O O . TRP A 1 205 ? 28.405 10.059 -2.502 1.00 96.38 205 TRP A O 1
ATOM 1569 N N . ASP A 1 206 ? 27.243 8.259 -1.815 1.00 95.50 206 ASP A N 1
ATOM 1570 C CA . ASP A 1 206 ? 28.014 8.016 -0.601 1.00 95.50 206 ASP A CA 1
ATOM 1571 C C . ASP A 1 206 ? 29.452 7.617 -0.934 1.00 95.50 206 ASP A C 1
ATOM 1573 O O . ASP A 1 206 ? 30.386 8.247 -0.449 1.00 95.50 206 ASP A O 1
ATOM 1577 N N . LEU A 1 207 ? 29.657 6.680 -1.864 1.00 95.81 207 LEU A N 1
ATOM 1578 C CA . LEU A 1 207 ? 30.991 6.294 -2.327 1.00 95.81 207 LEU A CA 1
ATOM 1579 C C . LEU A 1 207 ? 31.758 7.486 -2.918 1.00 95.81 207 LEU A C 1
ATOM 1581 O O . LEU A 1 207 ? 32.954 7.646 -2.673 1.00 95.81 207 LEU A O 1
ATOM 1585 N N . ARG A 1 208 ? 31.076 8.363 -3.664 1.00 94.75 208 ARG A N 1
ATOM 1586 C CA . ARG A 1 208 ? 31.678 9.581 -4.217 1.00 94.75 208 ARG A CA 1
ATOM 1587 C C . ARG A 1 208 ? 32.090 10.585 -3.143 1.00 94.75 208 ARG A C 1
ATOM 1589 O O . ARG A 1 208 ? 33.081 11.284 -3.334 1.00 94.75 208 ARG A O 1
ATOM 1596 N N . ASN A 1 209 ? 31.336 10.711 -2.056 1.00 95.19 209 ASN A N 1
ATOM 1597 C CA . ASN A 1 209 ? 31.607 11.716 -1.026 1.00 95.19 209 ASN A CA 1
ATOM 1598 C C . ASN A 1 209 ? 32.476 11.199 0.116 1.00 95.19 209 ASN A C 1
ATOM 1600 O O . ASN A 1 209 ? 33.319 11.946 0.605 1.00 95.19 209 ASN A O 1
ATOM 1604 N N . ASN A 1 210 ? 32.303 9.940 0.502 1.00 93.62 210 ASN A N 1
ATOM 1605 C CA . ASN A 1 210 ? 32.920 9.311 1.667 1.00 93.62 210 ASN A CA 1
ATOM 1606 C C . ASN A 1 210 ? 33.931 8.212 1.299 1.00 93.62 210 ASN A C 1
ATOM 1608 O O . ASN A 1 210 ? 34.594 7.674 2.183 1.00 93.62 210 ASN A O 1
ATOM 1612 N N . GLY A 1 211 ? 34.090 7.884 0.012 1.00 94.56 211 GLY A N 1
ATOM 1613 C CA . GLY A 1 211 ? 35.129 6.964 -0.450 1.00 94.56 211 GLY A CA 1
ATOM 1614 C C . GLY A 1 211 ? 36.556 7.516 -0.285 1.00 94.56 211 GLY A C 1
ATOM 1615 O O . GLY A 1 211 ? 36.748 8.664 0.116 1.00 94.56 211 GLY A O 1
ATOM 1616 N N . PRO A 1 212 ? 37.594 6.736 -0.651 1.00 96.12 212 PRO A N 1
ATOM 1617 C CA . PRO A 1 212 ? 39.007 7.094 -0.439 1.00 96.12 212 PRO A CA 1
ATOM 1618 C C . PRO A 1 212 ? 39.451 8.429 -1.061 1.00 96.12 212 PRO A C 1
ATOM 1620 O O . PRO A 1 212 ? 40.426 9.034 -0.619 1.00 96.12 212 PRO A O 1
ATOM 1623 N N . HIS A 1 213 ? 38.740 8.880 -2.095 1.00 94.81 213 HIS A N 1
ATOM 1624 C CA . HIS A 1 213 ? 38.975 10.144 -2.800 1.00 94.81 213 HIS A CA 1
ATOM 1625 C C . HIS A 1 213 ? 37.783 11.101 -2.682 1.00 94.81 213 HIS A C 1
ATOM 1627 O O . HIS A 1 213 ? 37.617 12.002 -3.506 1.00 94.81 213 HIS A O 1
ATOM 1633 N N . GLY A 1 214 ? 36.921 10.861 -1.697 1.00 93.19 214 GLY A N 1
ATOM 1634 C CA . GLY A 1 214 ? 35.684 11.587 -1.525 1.00 93.19 214 GLY A CA 1
ATOM 1635 C C . GLY A 1 214 ? 35.886 13.017 -1.039 1.00 93.19 214 GLY A C 1
ATOM 1636 O O . GLY A 1 214 ? 36.906 13.383 -0.459 1.00 93.19 214 GLY A O 1
ATOM 1637 N N . THR A 1 215 ? 34.887 13.852 -1.300 1.00 93.06 215 THR A N 1
ATOM 1638 C CA . THR A 1 215 ? 34.895 15.276 -0.937 1.00 93.06 215 THR A CA 1
ATOM 1639 C C . THR A 1 215 ? 34.693 15.531 0.562 1.00 93.06 215 THR A C 1
ATOM 1641 O O . THR A 1 215 ? 34.903 16.656 1.015 1.00 93.06 215 THR A O 1
ATOM 1644 N N . GLY A 1 216 ? 34.247 14.527 1.325 1.00 94.00 216 GLY A N 1
ATOM 1645 C CA . GLY A 1 216 ? 33.831 14.666 2.722 1.00 94.00 216 GLY A CA 1
ATOM 1646 C C . GLY A 1 216 ? 32.556 15.498 2.903 1.00 94.00 216 GLY A C 1
ATOM 1647 O O . GLY A 1 216 ? 32.323 16.035 3.987 1.00 94.00 216 GLY A O 1
ATOM 1648 N N . LEU A 1 217 ? 31.751 15.671 1.847 1.00 94.94 217 LEU A N 1
ATOM 1649 C CA . LEU A 1 217 ? 30.499 16.423 1.916 1.00 94.94 217 LEU A CA 1
ATOM 1650 C C . LEU A 1 217 ? 29.467 15.711 2.794 1.00 94.94 217 LEU A C 1
ATOM 1652 O O . LEU A 1 217 ? 29.143 14.544 2.595 1.00 94.94 217 LEU A O 1
ATOM 1656 N N . THR A 1 218 ? 28.883 16.467 3.719 1.00 94.50 218 THR A N 1
ATOM 1657 C CA . THR A 1 218 ? 27.821 16.013 4.621 1.00 94.50 218 THR A CA 1
ATOM 1658 C C . THR A 1 218 ? 26.580 16.883 4.465 1.00 94.50 218 THR A C 1
ATOM 1660 O O . THR A 1 218 ? 26.649 17.994 3.939 1.00 94.50 218 THR A O 1
ATOM 1663 N N . THR A 1 219 ? 25.448 16.436 5.007 1.00 92.06 219 THR A N 1
ATOM 1664 C CA . THR A 1 219 ? 24.199 17.218 5.050 1.00 92.06 219 THR A CA 1
ATOM 1665 C C . THR A 1 219 ? 24.320 18.544 5.816 1.00 92.06 219 THR A C 1
ATOM 1667 O O . THR A 1 219 ? 23.448 19.397 5.698 1.00 92.06 219 THR A O 1
ATOM 1670 N N . ARG A 1 220 ? 25.409 18.765 6.573 1.00 93.50 220 ARG A N 1
ATOM 1671 C CA . ARG A 1 220 ? 25.709 20.050 7.233 1.00 93.50 220 ARG A CA 1
ATOM 1672 C C . ARG A 1 220 ? 26.262 21.103 6.271 1.00 93.50 220 ARG A C 1
ATOM 1674 O O . ARG A 1 220 ? 26.312 22.283 6.612 1.00 93.50 220 ARG A O 1
ATOM 1681 N N . ASN A 1 221 ? 26.719 20.698 5.087 1.00 96.81 221 ASN A N 1
ATOM 1682 C CA . ASN A 1 221 ? 27.231 21.613 4.078 1.00 96.81 221 ASN A CA 1
ATOM 1683 C C . ASN A 1 221 ? 26.063 22.211 3.281 1.00 96.81 221 ASN A C 1
ATOM 1685 O O . ASN A 1 221 ? 25.303 21.478 2.659 1.00 96.81 221 ASN A O 1
ATOM 1689 N N . ALA A 1 222 ? 25.974 23.543 3.202 1.00 95.38 222 ALA A N 1
ATOM 1690 C CA . ALA A 1 222 ? 24.895 24.236 2.480 1.00 95.38 222 ALA A CA 1
ATOM 1691 C C . ALA A 1 222 ? 24.788 23.865 0.984 1.00 95.38 222 ALA A C 1
ATOM 1693 O O . ALA A 1 222 ? 23.731 24.002 0.383 1.00 95.38 222 ALA A O 1
ATOM 1694 N N . GLN A 1 223 ? 25.881 23.383 0.383 1.00 96.56 223 GLN A N 1
ATOM 1695 C CA . GLN A 1 223 ? 25.930 22.944 -1.016 1.00 96.56 223 GLN A CA 1
ATOM 1696 C C . GLN A 1 223 ? 25.556 21.468 -1.233 1.00 96.56 223 GLN A C 1
ATOM 1698 O O . GLN A 1 223 ? 25.514 21.033 -2.381 1.00 96.56 223 GLN A O 1
ATOM 1703 N N . TYR A 1 224 ? 25.327 20.688 -0.167 1.00 96.19 224 TYR A N 1
ATOM 1704 C CA . TYR A 1 224 ? 25.094 19.242 -0.260 1.00 96.19 224 TYR A CA 1
ATOM 1705 C C . TYR A 1 224 ? 23.913 18.919 -1.175 1.00 96.19 224 TYR A C 1
ATOM 1707 O O . TYR A 1 224 ? 24.065 18.153 -2.122 1.00 96.19 224 TYR A O 1
ATOM 1715 N N . ASP A 1 225 ? 22.772 19.570 -0.946 1.00 96.00 225 ASP A N 1
ATOM 1716 C CA . ASP A 1 225 ? 21.552 19.332 -1.716 1.00 96.00 225 ASP A CA 1
ATOM 1717 C C . ASP A 1 225 ? 21.710 19.715 -3.186 1.00 96.00 225 ASP A C 1
ATOM 1719 O O . ASP A 1 225 ? 21.357 18.928 -4.056 1.00 96.00 225 ASP A O 1
ATOM 1723 N N . THR A 1 226 ? 22.317 20.868 -3.478 1.00 96.56 226 THR A N 1
ATOM 1724 C CA . THR A 1 226 ? 22.562 21.320 -4.857 1.00 96.56 226 THR A CA 1
ATOM 1725 C C . THR A 1 226 ? 23.482 20.366 -5.618 1.00 96.56 226 THR A C 1
ATOM 1727 O O . THR A 1 226 ? 23.287 20.110 -6.808 1.00 96.56 226 THR A O 1
ATOM 1730 N N . LEU A 1 227 ? 24.516 19.845 -4.951 1.00 96.69 227 LEU A N 1
ATOM 1731 C CA . LEU A 1 227 ? 25.449 18.903 -5.565 1.00 96.69 227 LEU A CA 1
ATOM 1732 C C . LEU A 1 227 ? 24.827 17.512 -5.717 1.00 96.69 227 LEU A C 1
ATOM 1734 O O . LEU A 1 227 ? 25.058 16.878 -6.743 1.00 96.69 227 LEU A O 1
ATOM 1738 N N . MET A 1 228 ? 24.004 17.078 -4.759 1.00 96.88 228 MET A N 1
ATOM 1739 C CA . MET A 1 228 ? 23.235 15.838 -4.855 1.00 96.88 228 MET A CA 1
ATOM 1740 C C . MET A 1 228 ? 22.215 15.923 -5.995 1.00 96.88 228 MET A C 1
ATOM 1742 O O . MET A 1 228 ? 22.175 15.043 -6.842 1.00 96.88 228 MET A O 1
ATOM 1746 N N . GLU A 1 229 ? 21.458 17.014 -6.104 1.00 96.44 229 GLU A N 1
ATOM 1747 C CA . GLU A 1 229 ? 20.519 17.250 -7.207 1.00 96.44 229 GLU A CA 1
ATOM 1748 C C . GLU A 1 229 ? 21.216 17.221 -8.569 1.00 96.44 229 GLU A C 1
ATOM 1750 O O . GLU A 1 229 ? 20.767 16.544 -9.496 1.00 96.44 229 GLU A O 1
ATOM 1755 N N . LYS A 1 230 ? 22.359 17.910 -8.686 1.00 96.44 230 LYS A N 1
ATOM 1756 C CA . LYS A 1 230 ? 23.185 17.875 -9.896 1.00 96.44 230 LYS A CA 1
ATOM 1757 C C . LYS A 1 230 ? 23.652 16.451 -10.201 1.00 96.44 230 LYS A C 1
ATOM 1759 O O . LYS A 1 230 ? 23.570 16.031 -11.353 1.00 96.44 230 LYS A O 1
ATOM 1764 N N . PHE A 1 231 ? 24.127 15.718 -9.200 1.00 95.88 231 PHE A N 1
ATOM 1765 C CA . PHE A 1 231 ? 24.567 14.341 -9.372 1.00 95.88 231 PHE A CA 1
ATOM 1766 C C . PHE A 1 231 ? 23.432 13.445 -9.882 1.00 95.88 231 PHE A C 1
ATOM 1768 O O . PHE A 1 231 ? 23.589 12.801 -10.914 1.00 95.88 231 PHE A O 1
ATOM 1775 N N . ILE A 1 232 ? 22.273 13.468 -9.223 1.00 94.00 232 ILE A N 1
ATOM 1776 C CA . ILE A 1 232 ? 21.129 12.609 -9.541 1.00 94.00 232 ILE A CA 1
ATOM 1777 C C . ILE A 1 232 ? 20.540 12.944 -10.918 1.00 94.00 232 ILE A C 1
ATOM 1779 O O . ILE A 1 232 ? 20.449 12.073 -11.783 1.00 94.00 232 ILE A O 1
ATOM 1783 N N . PHE A 1 233 ? 20.173 14.204 -11.159 1.00 93.31 233 PHE A N 1
ATOM 1784 C CA . PHE A 1 233 ? 19.385 14.562 -12.343 1.00 93.31 233 PHE A CA 1
ATOM 1785 C C . PHE A 1 233 ? 20.225 14.982 -13.548 1.00 93.31 233 PHE A C 1
ATOM 1787 O O . PHE A 1 233 ? 19.771 14.831 -14.677 1.00 93.31 233 PHE A O 1
ATOM 1794 N N . LYS A 1 234 ? 21.448 15.494 -13.350 1.00 91.75 234 LYS A N 1
ATOM 1795 C CA . LYS A 1 234 ? 22.297 15.957 -14.466 1.00 91.75 234 LYS A CA 1
ATOM 1796 C C . LYS A 1 234 ? 23.404 14.978 -14.816 1.00 91.75 234 LYS A C 1
ATOM 1798 O O . LYS A 1 234 ? 23.674 14.781 -15.992 1.00 91.75 234 LYS A O 1
ATOM 1803 N N . GLU A 1 235 ? 24.065 14.400 -13.818 1.00 91.06 235 GLU A N 1
ATOM 1804 C CA . GLU A 1 235 ? 25.204 13.506 -14.061 1.00 91.06 235 GLU A CA 1
ATOM 1805 C C . GLU A 1 235 ? 24.749 12.058 -14.268 1.00 91.06 235 GLU A C 1
ATOM 1807 O O . GLU A 1 235 ? 25.209 11.404 -15.199 1.00 91.06 235 GLU A O 1
ATOM 1812 N N . LYS A 1 236 ? 23.812 11.574 -13.445 1.00 89.44 236 LYS A N 1
ATOM 1813 C CA . LYS A 1 236 ? 23.235 10.225 -13.551 1.00 89.44 236 LYS A CA 1
ATOM 1814 C C . LYS A 1 236 ? 21.981 10.161 -14.415 1.00 89.44 236 LYS A C 1
ATOM 1816 O O . LYS A 1 236 ? 21.558 9.064 -14.765 1.00 89.44 236 LYS A O 1
ATOM 1821 N N . ASN A 1 237 ? 21.409 11.319 -14.758 1.00 86.31 237 ASN A N 1
ATOM 1822 C CA . ASN A 1 237 ? 20.184 11.446 -15.548 1.00 86.31 237 ASN A CA 1
ATOM 1823 C C . ASN A 1 237 ? 19.079 10.490 -15.051 1.00 86.31 237 ASN A C 1
ATOM 1825 O O . ASN A 1 237 ? 18.431 9.781 -15.826 1.00 86.31 237 ASN A O 1
ATOM 1829 N N . ALA A 1 238 ? 18.931 10.423 -13.728 1.00 84.62 238 ALA A N 1
ATOM 1830 C CA . ALA A 1 238 ? 17.967 9.559 -13.076 1.00 84.62 238 ALA A CA 1
ATOM 1831 C C . ALA A 1 238 ? 16.532 10.014 -13.389 1.00 84.62 238 ALA A C 1
ATOM 1833 O O . ALA A 1 238 ? 16.261 11.212 -13.487 1.00 84.62 238 ALA A O 1
ATOM 1834 N N . GLN A 1 239 ? 15.619 9.058 -13.564 1.00 83.94 239 GLN A N 1
ATOM 1835 C CA . GLN A 1 239 ? 14.226 9.302 -13.953 1.00 83.94 239 GLN A CA 1
ATOM 1836 C C . GLN A 1 239 ? 13.258 8.756 -12.910 1.00 83.94 239 GLN A C 1
ATOM 1838 O O . GLN A 1 239 ? 13.678 8.305 -11.853 1.00 83.94 239 GLN A O 1
ATOM 1843 N N . GLY A 1 240 ? 11.959 8.928 -13.152 1.00 83.19 240 GLY A N 1
ATOM 1844 C CA . GLY A 1 240 ? 10.913 8.480 -12.236 1.00 83.19 240 GLY A CA 1
ATOM 1845 C C . GLY A 1 240 ? 10.528 9.499 -11.159 1.00 83.19 240 GLY A C 1
ATOM 1846 O O . GLY A 1 240 ? 9.363 9.552 -10.769 1.00 83.19 240 GLY A O 1
ATOM 1847 N N . TRP A 1 241 ? 11.444 10.392 -10.761 1.00 90.06 241 TRP A N 1
ATOM 1848 C CA . TRP A 1 241 ? 11.168 11.473 -9.794 1.00 90.06 241 TRP A CA 1
ATOM 1849 C C . TRP A 1 241 ? 10.806 12.832 -10.413 1.00 90.06 241 TRP A C 1
ATOM 1851 O O . TRP A 1 241 ? 10.513 13.792 -9.691 1.00 90.06 241 TRP A O 1
ATOM 1861 N N . GLY A 1 242 ? 10.838 12.936 -11.745 1.00 86.44 242 GLY A N 1
ATOM 1862 C CA . GLY A 1 242 ? 10.875 14.231 -12.432 1.00 86.44 242 GLY A CA 1
ATOM 1863 C C . GLY A 1 242 ? 12.087 15.054 -11.979 1.00 86.44 242 GLY A C 1
ATOM 1864 O O . GLY A 1 242 ? 13.096 14.487 -11.577 1.00 86.44 242 GLY A O 1
ATOM 1865 N N . ASP A 1 243 ? 11.962 16.381 -11.960 1.00 85.44 243 ASP A N 1
ATOM 1866 C CA . ASP A 1 243 ? 13.016 17.288 -11.467 1.00 85.44 243 ASP A CA 1
ATOM 1867 C C . ASP A 1 243 ? 12.909 17.554 -9.946 1.00 85.44 243 ASP A C 1
ATOM 1869 O O . ASP A 1 243 ? 13.326 18.599 -9.447 1.00 85.44 243 ASP A O 1
ATOM 1873 N N . SER A 1 244 ? 12.270 16.659 -9.179 1.00 92.56 244 SER A N 1
ATOM 1874 C CA . SER A 1 244 ? 11.967 16.897 -7.762 1.00 92.56 244 SER A CA 1
ATOM 1875 C C . SER A 1 244 ? 12.924 16.162 -6.824 1.00 92.56 244 SER A C 1
ATOM 1877 O O . SER A 1 244 ? 12.699 15.005 -6.462 1.00 92.56 244 SER A O 1
ATOM 1879 N N . LEU A 1 245 ? 13.939 16.873 -6.319 1.00 94.69 245 LEU A N 1
ATOM 1880 C CA . LEU A 1 245 ? 14.835 16.344 -5.281 1.00 94.69 245 LEU A CA 1
ATOM 1881 C C . LEU A 1 245 ? 14.079 15.908 -4.016 1.00 94.69 245 LEU A C 1
ATOM 1883 O O . LEU A 1 245 ? 14.452 14.930 -3.378 1.00 94.69 245 LEU A O 1
ATOM 1887 N N . ASN A 1 246 ? 12.998 16.606 -3.658 1.00 93.88 246 ASN A N 1
ATOM 1888 C CA . ASN A 1 246 ? 12.184 16.246 -2.495 1.00 93.88 246 ASN A CA 1
ATOM 1889 C C . ASN A 1 246 ? 11.502 14.888 -2.677 1.00 93.88 246 ASN A C 1
ATOM 1891 O O . ASN A 1 246 ? 11.486 14.090 -1.744 1.00 93.88 246 ASN A O 1
ATOM 1895 N N . PHE A 1 247 ? 10.986 14.598 -3.875 1.00 94.19 247 PHE A N 1
ATOM 1896 C CA . PHE A 1 247 ? 10.390 13.296 -4.158 1.00 94.19 247 PHE A CA 1
ATOM 1897 C C . PHE A 1 247 ? 11.446 12.177 -4.098 1.00 94.19 247 PHE A C 1
ATOM 1899 O O . PHE A 1 247 ? 11.213 11.142 -3.469 1.00 94.19 247 PHE A O 1
ATOM 1906 N N . PHE A 1 248 ? 12.642 12.417 -4.644 1.00 95.81 248 PHE A N 1
ATOM 1907 C CA . PHE A 1 248 ? 13.779 11.505 -4.493 1.00 95.81 248 PHE A CA 1
ATOM 1908 C C . PHE A 1 248 ? 14.132 11.266 -3.015 1.00 95.81 248 PHE A C 1
ATOM 1910 O O . PHE A 1 248 ? 14.195 10.124 -2.573 1.00 95.81 248 PHE A O 1
ATOM 1917 N N . LYS A 1 249 ? 14.263 12.327 -2.207 1.00 95.44 249 LYS A N 1
ATOM 1918 C CA . LYS A 1 249 ? 14.562 12.221 -0.769 1.00 95.44 249 LYS A CA 1
ATOM 1919 C C . LYS A 1 249 ? 13.511 11.417 -0.001 1.00 95.44 249 LYS A C 1
ATOM 1921 O O . LYS A 1 249 ? 13.887 10.558 0.791 1.00 95.44 249 LYS A O 1
ATOM 1926 N N . SER A 1 250 ? 12.219 11.652 -0.234 1.00 94.31 250 SER A N 1
ATOM 1927 C CA . SER A 1 250 ? 11.154 10.864 0.406 1.00 94.31 250 SER A CA 1
ATOM 1928 C C . SER A 1 250 ? 11.215 9.389 0.008 1.00 94.31 250 SER A C 1
ATOM 1930 O O . SER A 1 250 ? 11.056 8.525 0.868 1.00 94.31 250 SER A O 1
ATOM 1932 N N . THR A 1 251 ? 11.535 9.102 -1.258 1.00 95.44 251 THR A N 1
ATOM 1933 C CA . THR A 1 251 ? 11.775 7.735 -1.750 1.00 95.44 251 THR A CA 1
ATOM 1934 C C . THR A 1 251 ? 12.941 7.085 -1.001 1.00 95.44 251 THR A C 1
ATOM 1936 O O . THR A 1 251 ? 12.795 5.996 -0.454 1.00 95.44 251 THR A O 1
ATOM 1939 N N . THR A 1 252 ? 14.075 7.782 -0.884 1.00 96.50 252 THR A N 1
ATOM 1940 C CA . THR A 1 252 ? 15.253 7.315 -0.140 1.00 96.50 252 THR A CA 1
ATOM 1941 C C . THR A 1 252 ? 14.944 7.054 1.333 1.00 96.50 252 THR A C 1
ATOM 1943 O O . THR A 1 252 ? 15.349 6.029 1.877 1.00 96.50 252 THR A O 1
ATOM 1946 N N . ILE A 1 253 ? 14.228 7.963 2.003 1.00 94.12 253 ILE A N 1
ATOM 1947 C CA . ILE A 1 253 ? 13.895 7.803 3.424 1.00 94.12 253 ILE A CA 1
ATOM 1948 C C . ILE A 1 253 ? 12.967 6.601 3.626 1.00 94.12 253 ILE A C 1
ATOM 1950 O O . ILE A 1 253 ? 13.211 5.796 4.524 1.00 94.12 253 ILE A O 1
ATOM 1954 N N . LEU A 1 254 ? 11.944 6.449 2.779 1.00 93.62 254 LEU A N 1
ATOM 1955 C CA . LEU A 1 254 ? 11.069 5.279 2.808 1.00 93.62 254 LEU A CA 1
ATOM 1956 C C . LEU A 1 254 ? 11.870 3.986 2.605 1.00 93.62 254 LEU A C 1
ATOM 1958 O O . LEU A 1 254 ? 11.744 3.066 3.410 1.00 93.62 254 LEU A O 1
ATOM 1962 N N . ASN A 1 255 ? 12.748 3.938 1.599 1.00 95.56 255 ASN A N 1
ATOM 1963 C CA . ASN A 1 255 ? 13.594 2.772 1.343 1.00 95.56 255 ASN A CA 1
ATOM 1964 C C . ASN A 1 255 ? 14.475 2.431 2.556 1.00 95.56 255 ASN A C 1
ATOM 1966 O O . ASN A 1 255 ? 14.567 1.275 2.961 1.00 95.56 255 ASN A O 1
ATOM 1970 N N . ASN A 1 256 ? 15.065 3.447 3.191 1.00 94.62 256 ASN A N 1
ATOM 1971 C CA . ASN A 1 256 ? 15.873 3.272 4.394 1.00 94.62 256 ASN A CA 1
ATOM 1972 C C . ASN A 1 256 ? 15.063 2.716 5.568 1.00 94.62 256 ASN A C 1
ATOM 1974 O O . ASN A 1 256 ? 15.592 1.896 6.317 1.00 94.62 256 ASN A O 1
ATOM 1978 N N . TYR A 1 257 ? 13.801 3.123 5.743 1.00 91.69 257 TYR A N 1
ATOM 1979 C CA . TYR A 1 257 ? 12.933 2.516 6.752 1.00 91.69 257 TYR A CA 1
ATOM 1980 C C . TYR A 1 257 ? 12.647 1.051 6.431 1.00 91.69 257 TYR A C 1
ATOM 1982 O O . TYR A 1 257 ? 12.884 0.197 7.283 1.00 91.69 257 TYR A O 1
ATOM 1990 N N . LEU A 1 258 ? 12.231 0.744 5.201 1.00 90.00 258 LEU A N 1
ATOM 1991 C CA . LEU A 1 258 ? 11.938 -0.631 4.792 1.00 90.00 258 LEU A CA 1
ATOM 1992 C C . LEU A 1 258 ? 13.154 -1.553 4.965 1.00 90.00 258 LEU A C 1
ATOM 1994 O O . LEU A 1 258 ? 13.019 -2.641 5.517 1.00 90.00 258 LEU A O 1
ATOM 1998 N N . ASN A 1 259 ? 14.351 -1.100 4.586 1.00 93.12 259 ASN A N 1
ATOM 1999 C CA . ASN A 1 259 ? 15.590 -1.851 4.796 1.00 93.12 259 ASN A CA 1
ATOM 2000 C C . ASN A 1 259 ? 15.950 -1.988 6.280 1.00 93.12 259 ASN A C 1
ATOM 2002 O O . ASN A 1 259 ? 16.296 -3.075 6.738 1.00 93.12 259 ASN A O 1
ATOM 2006 N N . ARG A 1 260 ? 15.842 -0.905 7.062 1.00 91.00 260 ARG A N 1
ATOM 2007 C CA . ARG A 1 260 ? 16.167 -0.901 8.499 1.00 91.00 260 ARG A CA 1
ATOM 2008 C C . ARG A 1 260 ? 15.321 -1.888 9.306 1.00 91.00 260 ARG A C 1
ATOM 2010 O O . ARG A 1 260 ? 15.794 -2.365 10.340 1.00 91.00 260 ARG A O 1
ATOM 2017 N N . PHE A 1 261 ? 14.093 -2.142 8.864 1.00 88.69 261 PHE A N 1
ATOM 2018 C CA . PHE A 1 261 ? 13.152 -3.060 9.504 1.00 88.69 261 PHE A CA 1
ATOM 2019 C C . PHE A 1 261 ? 12.972 -4.379 8.739 1.00 88.69 261 PHE A C 1
ATOM 2021 O O . PHE A 1 261 ? 12.085 -5.146 9.084 1.00 88.69 261 PHE A O 1
ATOM 2028 N N . PHE A 1 262 ? 13.829 -4.661 7.749 1.00 91.44 262 PHE A N 1
ATOM 2029 C CA . PHE A 1 262 ? 13.829 -5.897 6.951 1.00 91.44 262 PHE A CA 1
ATOM 2030 C C . PHE A 1 262 ? 12.538 -6.173 6.161 1.00 91.44 262 PHE A C 1
ATOM 2032 O O . PHE A 1 262 ? 12.312 -7.295 5.734 1.00 91.44 262 PHE A O 1
ATOM 2039 N N . LEU A 1 263 ? 11.732 -5.144 5.899 1.00 88.38 263 LEU A N 1
ATOM 2040 C CA . LEU A 1 263 ? 10.420 -5.265 5.254 1.00 88.38 263 LEU A CA 1
ATOM 2041 C C . LEU A 1 263 ? 10.457 -5.153 3.736 1.00 88.38 263 LEU A C 1
ATOM 2043 O O . LEU A 1 263 ? 9.456 -5.406 3.077 1.00 88.38 263 LEU A O 1
ATOM 2047 N N . LYS A 1 264 ? 11.568 -4.690 3.154 1.00 90.06 264 LYS A N 1
ATOM 2048 C CA . LYS A 1 264 ? 11.608 -4.333 1.728 1.00 90.06 264 LYS A CA 1
ATOM 2049 C C . LYS A 1 264 ? 11.199 -5.497 0.819 1.00 90.06 264 LYS A C 1
ATOM 2051 O O . LYS A 1 264 ? 10.452 -5.286 -0.134 1.00 90.06 264 LYS A O 1
ATOM 2056 N N . ASN A 1 265 ? 11.671 -6.706 1.122 1.00 87.56 265 ASN A N 1
ATOM 2057 C CA . ASN A 1 265 ? 11.318 -7.899 0.354 1.00 87.56 265 ASN A CA 1
ATOM 2058 C C . ASN A 1 265 ? 9.881 -8.349 0.638 1.00 87.56 265 ASN A C 1
ATOM 2060 O O . ASN A 1 265 ? 9.160 -8.608 -0.315 1.00 87.56 265 ASN A O 1
ATOM 2064 N N . ASP A 1 266 ? 9.432 -8.321 1.894 1.00 85.44 266 ASP A N 1
ATOM 2065 C CA . ASP A 1 266 ? 8.055 -8.688 2.253 1.00 85.44 266 ASP A CA 1
ATOM 2066 C C . ASP A 1 266 ? 7.029 -7.773 1.570 1.00 85.44 266 ASP A C 1
ATOM 2068 O O . ASP A 1 266 ? 6.048 -8.237 0.992 1.00 85.44 266 ASP A O 1
ATOM 2072 N N . VAL A 1 267 ? 7.278 -6.459 1.572 1.00 80.94 267 VAL A N 1
ATOM 2073 C CA . VAL A 1 267 ? 6.439 -5.473 0.876 1.00 80.94 267 VAL A CA 1
ATOM 2074 C C . VAL A 1 267 ? 6.469 -5.707 -0.631 1.00 80.94 267 VAL A C 1
ATOM 2076 O O . VAL A 1 267 ? 5.429 -5.637 -1.278 1.00 80.94 267 VAL A O 1
ATOM 2079 N N . ARG A 1 268 ? 7.636 -6.018 -1.206 1.00 84.25 268 ARG A N 1
ATOM 2080 C CA . ARG A 1 268 ? 7.756 -6.342 -2.632 1.00 84.25 268 ARG A CA 1
ATOM 2081 C C . ARG A 1 268 ? 6.949 -7.585 -2.996 1.00 84.25 268 ARG A C 1
ATOM 2083 O O . ARG A 1 268 ? 6.200 -7.540 -3.969 1.00 84.25 268 ARG A O 1
ATOM 2090 N N . ASP A 1 269 ? 7.093 -8.661 -2.234 1.00 80.12 269 ASP A N 1
ATOM 2091 C CA . ASP A 1 269 ? 6.396 -9.925 -2.466 1.00 80.12 269 ASP A CA 1
ATOM 2092 C C . ASP A 1 269 ? 4.886 -9.738 -2.327 1.00 80.12 269 ASP A C 1
ATOM 2094 O O . ASP A 1 269 ? 4.123 -10.165 -3.196 1.00 80.12 269 ASP A O 1
ATOM 2098 N N . TRP A 1 270 ? 4.460 -8.995 -1.303 1.00 82.06 270 TRP A N 1
ATOM 2099 C CA . TRP A 1 270 ? 3.065 -8.621 -1.121 1.00 82.06 270 TRP A CA 1
ATOM 2100 C C . TRP A 1 270 ? 2.535 -7.810 -2.309 1.00 82.06 270 TRP A C 1
ATOM 2102 O O . TRP A 1 270 ? 1.514 -8.170 -2.891 1.00 82.06 270 TRP A O 1
ATOM 2112 N N . CYS A 1 271 ? 3.233 -6.754 -2.733 1.00 77.00 271 CYS A N 1
ATOM 2113 C CA . CYS A 1 271 ? 2.783 -5.951 -3.867 1.00 77.00 271 CYS A CA 1
ATOM 2114 C C . CYS A 1 271 ? 2.731 -6.763 -5.164 1.00 77.00 271 CYS A C 1
ATOM 2116 O O . CYS A 1 271 ? 1.806 -6.589 -5.950 1.00 77.00 271 CYS A O 1
ATOM 2118 N N . ASN A 1 272 ? 3.699 -7.652 -5.395 1.00 73.50 272 ASN A N 1
ATOM 2119 C CA . ASN A 1 272 ? 3.705 -8.520 -6.570 1.00 73.50 272 ASN A CA 1
ATOM 2120 C C . ASN A 1 272 ? 2.511 -9.482 -6.577 1.00 73.50 272 ASN A C 1
ATOM 2122 O O . ASN A 1 272 ? 1.969 -9.744 -7.649 1.00 73.50 272 ASN A O 1
ATOM 2126 N N . ALA A 1 273 ? 2.107 -9.978 -5.404 1.00 73.12 273 ALA A N 1
ATOM 2127 C CA . ALA A 1 273 ? 0.979 -10.890 -5.244 1.00 73.12 273 ALA A CA 1
ATOM 2128 C C . ALA A 1 273 ? -0.388 -10.186 -5.278 1.00 73.12 273 ALA A C 1
ATOM 2130 O O . ALA A 1 273 ? -1.363 -10.776 -5.742 1.00 73.12 273 ALA A O 1
ATOM 2131 N N . HIS A 1 274 ? -0.473 -8.948 -4.781 1.00 71.00 274 HIS A N 1
ATOM 2132 C CA . HIS A 1 274 ? -1.754 -8.308 -4.474 1.00 71.00 274 HIS A CA 1
ATOM 2133 C C . HIS A 1 274 ? -2.052 -7.031 -5.259 1.00 71.00 274 HIS A C 1
ATOM 2135 O O . HIS A 1 274 ? -3.222 -6.756 -5.485 1.00 71.00 274 HIS A O 1
ATOM 2141 N N . MET A 1 275 ? -1.054 -6.260 -5.702 1.00 70.06 275 MET A N 1
ATOM 2142 C CA . MET A 1 275 ? -1.310 -4.979 -6.369 1.00 70.06 275 MET A CA 1
ATOM 2143 C C . MET A 1 275 ? -1.338 -5.120 -7.885 1.00 70.06 275 MET A C 1
ATOM 2145 O O . MET A 1 275 ? -0.355 -5.550 -8.495 1.00 70.06 275 MET A O 1
ATOM 2149 N N . SER A 1 276 ? -2.406 -4.649 -8.530 1.00 64.12 276 SER A N 1
ATOM 2150 C CA . SER A 1 276 ? -2.413 -4.415 -9.976 1.00 64.12 276 SER A CA 1
ATOM 2151 C C . SER A 1 276 ? -1.738 -3.083 -10.301 1.00 64.12 276 SER A C 1
ATOM 2153 O O . SER A 1 276 ? -2.374 -2.047 -10.449 1.00 64.12 276 SER A O 1
ATOM 2155 N N . PHE A 1 277 ? -0.416 -3.078 -10.471 1.00 58.75 277 PHE A N 1
ATOM 2156 C CA . PHE A 1 277 ? 0.320 -1.870 -10.890 1.00 58.75 277 PHE A CA 1
ATOM 2157 C C . PHE A 1 277 ? -0.045 -1.367 -12.303 1.00 58.75 277 PHE A C 1
ATOM 2159 O O . PHE A 1 277 ? 0.440 -0.321 -12.737 1.00 58.75 277 PHE A O 1
ATOM 2166 N N . GLY A 1 278 ? -0.847 -2.134 -13.050 1.00 52.31 278 GLY A N 1
ATOM 2167 C CA . GLY A 1 278 ? -1.459 -1.680 -14.296 1.00 52.31 278 GLY A CA 1
ATOM 2168 C C . GLY A 1 278 ? -2.646 -0.740 -14.073 1.00 52.31 278 GLY A C 1
ATOM 2169 O O . GLY A 1 278 ? -3.068 -0.076 -15.019 1.00 52.31 278 GLY A O 1
ATOM 2170 N N . ASP A 1 279 ? -3.174 -0.660 -12.849 1.00 53.78 279 ASP A N 1
ATOM 2171 C CA . ASP A 1 279 ? -4.248 0.257 -12.502 1.00 53.78 279 ASP A CA 1
ATOM 2172 C C . ASP A 1 279 ? -3.652 1.624 -12.135 1.00 53.78 279 ASP A C 1
ATOM 2174 O O . ASP A 1 279 ? -3.151 1.871 -11.040 1.00 53.78 279 ASP A O 1
ATOM 2178 N N . HIS A 1 280 ? -3.645 2.527 -13.117 1.00 56.16 280 HIS A N 1
ATOM 2179 C CA . HIS A 1 280 ? -3.030 3.862 -13.075 1.00 56.16 280 HIS A CA 1
ATOM 2180 C C . HIS A 1 280 ? -3.708 4.855 -12.112 1.00 56.16 280 HIS A C 1
ATOM 2182 O O . HIS A 1 280 ? -3.639 6.072 -12.305 1.00 56.16 280 HIS A O 1
ATOM 2188 N N . SER A 1 281 ? -4.444 4.370 -11.124 1.00 62.69 281 SER A N 1
ATOM 2189 C CA . SER A 1 281 ? -5.283 5.200 -10.275 1.00 62.69 281 SER A CA 1
ATOM 2190 C C . SER A 1 281 ? -4.496 5.990 -9.229 1.00 62.69 281 SER A C 1
ATOM 2192 O O . SER A 1 281 ? -4.909 7.092 -8.865 1.00 62.69 281 SER A O 1
ATOM 2194 N N . LEU A 1 282 ? -3.341 5.471 -8.807 1.00 68.12 282 LEU A N 1
ATOM 2195 C CA . LEU A 1 282 ? -2.423 6.116 -7.874 1.00 68.12 282 LEU A CA 1
ATOM 2196 C C . LEU A 1 282 ? -1.106 6.418 -8.577 1.00 68.12 282 LEU A C 1
ATOM 2198 O O . LEU A 1 282 ? -0.462 5.534 -9.141 1.00 68.12 282 LEU A O 1
ATOM 2202 N N . SER A 1 283 ? -0.680 7.679 -8.530 1.00 84.12 283 SER A N 1
ATOM 2203 C CA . SER A 1 283 ? 0.650 8.023 -9.019 1.00 84.12 283 SER A CA 1
ATOM 2204 C C . SER A 1 283 ? 1.709 7.451 -8.068 1.00 84.12 283 SER A C 1
ATOM 2206 O O . SER A 1 283 ? 1.537 7.485 -6.847 1.00 84.12 283 SER A O 1
ATOM 2208 N N . ASN A 1 284 ? 2.842 6.974 -8.603 1.00 84.50 284 ASN A N 1
ATOM 2209 C CA . ASN A 1 284 ? 3.979 6.525 -7.781 1.00 84.50 284 ASN A CA 1
ATOM 2210 C C . ASN A 1 284 ? 4.393 7.578 -6.748 1.00 84.50 284 ASN A C 1
ATOM 2212 O O . ASN A 1 284 ? 4.816 7.247 -5.644 1.00 84.50 284 ASN A O 1
ATOM 2216 N N . ARG A 1 285 ? 4.264 8.855 -7.124 1.00 87.81 285 ARG A N 1
ATOM 2217 C CA . ARG A 1 285 ? 4.557 9.993 -6.265 1.00 87.81 285 ARG A CA 1
ATOM 2218 C C . ARG A 1 285 ? 3.664 10.003 -5.034 1.00 87.81 285 ARG A C 1
ATOM 2220 O O . ARG A 1 285 ? 4.187 10.059 -3.926 1.00 87.81 285 ARG A O 1
ATOM 2227 N N . ASP A 1 286 ? 2.352 9.939 -5.226 1.00 85.50 286 ASP A N 1
ATOM 2228 C CA . ASP A 1 286 ? 1.398 9.988 -4.118 1.00 85.50 286 ASP A CA 1
ATOM 2229 C C . ASP A 1 286 ? 1.577 8.776 -3.205 1.00 85.50 286 ASP A C 1
ATOM 2231 O O . ASP A 1 286 ? 1.669 8.932 -1.990 1.00 85.50 286 ASP A O 1
ATOM 2235 N N . LEU A 1 287 ? 1.727 7.581 -3.786 1.00 83.56 287 LEU A N 1
ATOM 2236 C CA . LEU A 1 287 ? 1.925 6.353 -3.020 1.00 83.56 287 LEU A CA 1
ATOM 2237 C C . LEU A 1 287 ? 3.190 6.410 -2.152 1.00 83.56 287 LEU A C 1
ATOM 2239 O O . LEU A 1 287 ? 3.123 6.144 -0.954 1.00 83.56 287 LEU A O 1
ATOM 2243 N N . ILE A 1 288 ? 4.328 6.825 -2.719 1.00 89.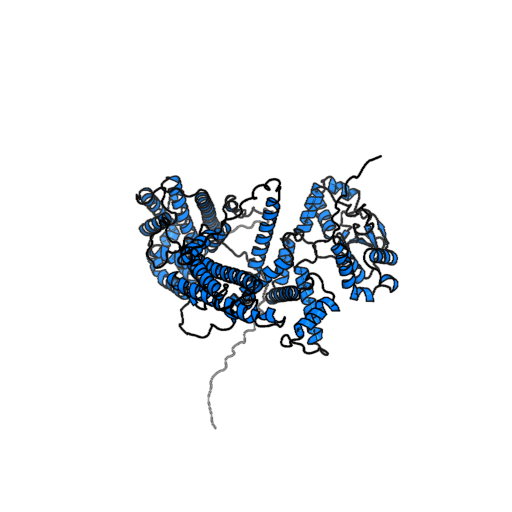38 288 ILE A N 1
ATOM 2244 C CA . ILE A 1 288 ? 5.578 6.972 -1.959 1.00 89.38 288 ILE A CA 1
ATOM 2245 C C . ILE A 1 288 ? 5.438 8.033 -0.870 1.00 89.38 288 ILE A C 1
ATOM 2247 O O . ILE A 1 288 ? 5.895 7.800 0.245 1.00 89.38 288 ILE A O 1
ATOM 2251 N N . PHE A 1 289 ? 4.828 9.189 -1.157 1.00 87.50 289 PHE A N 1
ATOM 2252 C CA . PHE A 1 289 ? 4.650 10.224 -0.137 1.00 87.50 289 PHE A CA 1
ATOM 2253 C C . PHE A 1 289 ? 3.791 9.728 1.025 1.00 87.50 289 PHE A C 1
ATOM 2255 O O . PHE A 1 289 ? 4.148 9.970 2.175 1.00 87.50 289 PHE A O 1
ATOM 2262 N N . MET A 1 290 ? 2.708 9.006 0.747 1.00 81.81 290 MET A N 1
ATOM 2263 C CA . MET A 1 290 ? 1.824 8.468 1.782 1.00 81.81 290 MET A CA 1
ATOM 2264 C C . MET A 1 290 ? 2.524 7.396 2.620 1.00 81.81 290 MET A C 1
ATOM 2266 O O . MET A 1 290 ? 2.561 7.517 3.844 1.00 81.81 290 MET A O 1
ATOM 2270 N N . LEU A 1 291 ? 3.171 6.417 1.979 1.00 80.81 291 LEU A N 1
ATOM 2271 C CA . LEU A 1 291 ? 3.946 5.384 2.677 1.00 80.81 291 LEU A CA 1
ATOM 2272 C C . LEU A 1 291 ? 5.101 5.985 3.486 1.00 80.81 291 LEU A C 1
ATOM 2274 O O . LEU A 1 291 ? 5.383 5.541 4.595 1.00 80.81 291 LEU A O 1
ATOM 2278 N N . HIS A 1 292 ? 5.752 7.025 2.964 1.00 88.88 292 HIS A N 1
ATOM 2279 C CA . HIS A 1 292 ? 6.788 7.758 3.682 1.00 88.88 292 HIS A CA 1
ATOM 2280 C C . HIS A 1 292 ? 6.237 8.444 4.938 1.00 88.88 292 HIS A C 1
ATOM 2282 O O . HIS A 1 292 ? 6.829 8.290 6.003 1.00 88.88 292 HIS A O 1
ATOM 2288 N N . GLN A 1 293 ? 5.116 9.169 4.840 1.00 84.12 293 GLN A N 1
ATOM 2289 C CA . GLN A 1 293 ? 4.495 9.833 5.994 1.00 84.12 293 GLN A CA 1
ATOM 2290 C C . GLN A 1 293 ? 4.060 8.823 7.057 1.00 84.12 293 GLN A C 1
ATOM 2292 O O . GLN A 1 293 ? 4.375 8.989 8.231 1.00 84.12 293 GLN A O 1
ATOM 2297 N N . MET A 1 294 ? 3.420 7.734 6.636 1.00 76.38 294 MET A N 1
ATOM 2298 C CA . MET A 1 294 ? 3.037 6.633 7.514 1.00 76.38 294 MET A CA 1
ATOM 2299 C C . MET A 1 294 ? 4.260 6.026 8.214 1.00 76.38 294 MET A C 1
ATOM 2301 O O . MET A 1 294 ? 4.268 5.884 9.436 1.00 76.38 294 MET A O 1
ATOM 2305 N N . ALA A 1 295 ? 5.339 5.764 7.468 1.00 79.44 295 ALA A N 1
ATOM 2306 C CA . ALA A 1 295 ? 6.566 5.230 8.039 1.00 79.44 295 ALA A CA 1
ATOM 2307 C C . ALA A 1 295 ? 7.210 6.180 9.055 1.00 79.44 295 ALA A C 1
ATOM 2309 O O . ALA A 1 295 ? 7.658 5.741 10.113 1.00 79.44 295 ALA A O 1
ATOM 2310 N N . VAL A 1 296 ? 7.226 7.485 8.770 1.00 84.12 296 VAL A N 1
ATOM 2311 C CA . VAL A 1 296 ? 7.717 8.501 9.708 1.00 84.12 296 VAL A CA 1
ATOM 2312 C C . VAL A 1 296 ? 6.878 8.507 10.985 1.00 84.12 296 VAL A C 1
ATOM 2314 O O . VAL A 1 296 ? 7.463 8.451 12.064 1.00 84.12 296 VAL A O 1
ATOM 2317 N N . THR A 1 297 ? 5.546 8.515 10.884 1.00 80.12 297 THR A N 1
ATOM 2318 C CA . THR A 1 297 ? 4.633 8.534 12.040 1.00 80.12 297 THR A CA 1
ATOM 2319 C C . THR A 1 297 ? 4.774 7.290 12.916 1.00 80.12 297 THR A C 1
ATOM 2321 O O . THR A 1 297 ? 4.867 7.395 14.141 1.00 80.12 297 THR A O 1
ATOM 2324 N N . ILE A 1 298 ? 4.841 6.102 12.314 1.00 73.25 298 ILE A N 1
ATOM 2325 C CA . ILE A 1 298 ? 4.991 4.840 13.052 1.00 73.25 298 ILE A CA 1
ATOM 2326 C C . ILE A 1 298 ? 6.363 4.791 13.726 1.00 73.25 298 ILE A C 1
ATOM 2328 O O . ILE A 1 298 ? 6.480 4.521 14.920 1.00 73.25 298 ILE A O 1
ATOM 2332 N N . VAL A 1 299 ? 7.431 5.121 12.998 1.00 80.69 299 VAL A N 1
ATOM 2333 C CA . VAL A 1 299 ? 8.780 5.065 13.568 1.00 80.69 299 VAL A CA 1
ATOM 2334 C C . VAL A 1 299 ? 8.968 6.122 14.655 1.00 80.69 299 VAL A C 1
ATOM 2336 O O . VAL A 1 299 ? 9.550 5.806 15.691 1.00 80.69 299 VAL A O 1
ATOM 2339 N N . SER A 1 300 ? 8.478 7.351 14.477 1.00 84.38 300 SER A N 1
ATOM 2340 C CA . SER A 1 300 ? 8.619 8.413 15.484 1.00 84.38 300 SER A CA 1
ATOM 2341 C C . SER A 1 300 ? 7.854 8.093 16.771 1.00 84.38 300 SER A C 1
ATOM 2343 O O . SER A 1 300 ? 8.393 8.291 17.863 1.00 84.38 300 SER A O 1
ATOM 2345 N N . SER A 1 301 ? 6.651 7.525 16.658 1.00 78.81 301 SER A N 1
ATOM 2346 C CA . SER A 1 301 ? 5.828 7.138 17.808 1.00 78.81 301 SER A CA 1
ATOM 2347 C C . SER A 1 301 ? 6.335 5.876 18.514 1.00 78.81 301 SER A C 1
ATOM 2349 O O . SER A 1 301 ? 6.239 5.786 19.739 1.00 78.81 301 SER A O 1
ATOM 2351 N N . MET A 1 302 ? 6.930 4.921 17.787 1.00 80.62 302 MET A N 1
ATOM 2352 C CA . MET A 1 302 ? 7.237 3.593 18.334 1.00 80.62 302 MET A CA 1
ATOM 2353 C C . MET A 1 302 ? 8.717 3.337 18.647 1.00 80.62 302 MET A C 1
ATOM 2355 O O . MET A 1 302 ? 9.008 2.542 19.542 1.00 80.62 302 MET A O 1
ATOM 2359 N N . VAL A 1 303 ? 9.677 4.001 17.987 1.00 82.50 303 VAL A N 1
ATOM 2360 C CA . VAL A 1 303 ? 11.116 3.654 18.106 1.00 82.50 303 VAL A CA 1
ATOM 2361 C C . VAL A 1 303 ? 11.677 3.781 19.522 1.00 82.50 303 VAL A C 1
ATOM 2363 O O . VAL A 1 303 ? 12.664 3.130 19.860 1.00 82.50 303 VAL A O 1
ATOM 2366 N N . LYS A 1 304 ? 11.052 4.610 20.361 1.00 78.50 304 LYS A N 1
ATOM 2367 C CA . LYS A 1 304 ? 11.447 4.799 21.760 1.00 78.50 304 LYS A CA 1
ATOM 2368 C C . LYS A 1 304 ? 10.948 3.680 22.681 1.00 78.50 304 LYS A C 1
ATOM 2370 O O . LYS A 1 304 ? 11.531 3.480 23.744 1.00 78.50 304 LYS A O 1
ATOM 2375 N N . TYR A 1 305 ? 9.885 2.978 22.293 1.00 81.12 305 TYR A N 1
ATOM 2376 C CA . TYR A 1 305 ? 9.123 2.097 23.181 1.00 81.12 305 TYR A CA 1
ATOM 2377 C C . TYR A 1 305 ? 9.123 0.629 22.743 1.00 81.12 305 TYR A C 1
ATOM 2379 O O . TYR A 1 305 ? 8.920 -0.242 23.584 1.00 81.12 305 TYR A O 1
ATOM 2387 N N . TYR A 1 306 ? 9.390 0.341 21.465 1.00 80.38 306 TYR A N 1
ATOM 2388 C CA . TYR A 1 306 ? 9.231 -0.997 20.894 1.00 80.38 306 TYR A CA 1
ATOM 2389 C C . TYR A 1 306 ? 10.512 -1.540 20.251 1.00 80.38 306 TYR A C 1
ATOM 2391 O O . TYR A 1 306 ? 11.384 -0.798 19.794 1.00 80.38 306 TYR A O 1
ATOM 2399 N N . HIS A 1 307 ? 10.617 -2.872 20.205 1.00 87.00 307 HIS A N 1
ATOM 2400 C CA . HIS A 1 307 ? 11.686 -3.562 19.486 1.00 87.00 307 HIS A CA 1
ATOM 2401 C C . HIS A 1 307 ? 11.530 -3.369 17.970 1.00 87.00 307 HIS A C 1
ATOM 2403 O O . HIS A 1 307 ? 10.416 -3.237 17.465 1.00 87.00 307 HIS A O 1
ATOM 2409 N N . LYS A 1 308 ? 12.646 -3.391 17.229 1.00 79.62 308 LYS A N 1
ATOM 2410 C CA . LYS A 1 308 ? 12.653 -3.140 15.776 1.00 79.62 308 LYS A CA 1
ATOM 2411 C C . LYS A 1 308 ? 11.725 -4.076 15.002 1.00 79.62 308 LYS A C 1
ATOM 2413 O O . LYS A 1 308 ? 11.079 -3.629 14.069 1.00 79.62 308 LYS A O 1
ATOM 2418 N N . GLU A 1 309 ? 11.644 -5.339 15.405 1.00 80.75 309 GLU A N 1
ATOM 2419 C CA . GLU A 1 309 ? 10.774 -6.335 14.764 1.00 80.75 309 GLU A CA 1
ATOM 2420 C C . GLU A 1 309 ? 9.294 -5.943 14.857 1.00 80.75 309 GLU A C 1
ATOM 2422 O O . GLU A 1 309 ? 8.579 -6.026 13.868 1.00 80.75 309 GLU A O 1
ATOM 2427 N N . PHE A 1 310 ? 8.852 -5.428 16.008 1.00 82.38 310 PHE A N 1
ATOM 2428 C CA . PHE A 1 310 ? 7.462 -5.005 16.203 1.00 82.38 310 PHE A CA 1
ATOM 2429 C C . PHE A 1 310 ? 7.117 -3.761 15.379 1.00 82.38 310 PHE A C 1
ATOM 2431 O O . PHE A 1 310 ? 6.050 -3.683 14.780 1.00 82.38 310 PHE A O 1
ATOM 2438 N N . ILE A 1 311 ? 8.055 -2.813 15.291 1.00 77.62 311 ILE A N 1
ATOM 2439 C CA . ILE A 1 311 ? 7.924 -1.641 14.413 1.00 77.62 311 ILE A CA 1
ATOM 2440 C C . ILE A 1 311 ? 7.836 -2.092 12.953 1.00 77.62 311 ILE A C 1
ATOM 2442 O O . ILE A 1 311 ? 7.065 -1.529 12.185 1.00 77.62 311 ILE A O 1
ATOM 2446 N N . GLY A 1 312 ? 8.600 -3.125 12.586 1.00 76.12 312 GLY A N 1
ATOM 2447 C CA . GLY A 1 312 ? 8.533 -3.743 11.270 1.00 76.12 312 GLY A CA 1
ATOM 2448 C C . GLY A 1 312 ? 7.138 -4.286 10.950 1.00 76.12 312 GLY A C 1
ATOM 2449 O O . GLY A 1 312 ? 6.564 -3.939 9.924 1.00 76.12 312 GLY A O 1
ATOM 2450 N N . VAL A 1 313 ? 6.564 -5.078 11.857 1.00 78.50 313 VAL A N 1
ATOM 2451 C CA . VAL A 1 313 ? 5.215 -5.638 11.681 1.00 78.50 313 VAL A CA 1
ATOM 2452 C C . VAL A 1 313 ? 4.167 -4.532 11.532 1.00 78.50 313 VAL A C 1
ATOM 2454 O O . VAL A 1 313 ? 3.419 -4.554 10.562 1.00 78.50 313 VAL A O 1
ATOM 2457 N N . ALA A 1 314 ? 4.172 -3.523 12.410 1.00 76.69 314 ALA A N 1
ATOM 2458 C CA . ALA A 1 314 ? 3.225 -2.406 12.332 1.00 76.69 314 ALA A CA 1
ATOM 2459 C C . ALA A 1 314 ? 3.346 -1.625 11.009 1.00 76.69 314 ALA A C 1
ATOM 2461 O O . ALA A 1 314 ? 2.349 -1.333 10.356 1.00 76.69 314 ALA A O 1
ATOM 2462 N N . LEU A 1 315 ? 4.579 -1.337 10.571 1.00 74.75 315 LEU A N 1
ATOM 2463 C CA . LEU A 1 315 ? 4.842 -0.695 9.279 1.00 74.75 315 LEU A CA 1
ATOM 2464 C C . LEU A 1 315 ? 4.304 -1.514 8.101 1.00 74.75 315 LEU A C 1
ATOM 2466 O O . LEU A 1 315 ? 3.788 -0.934 7.147 1.00 74.75 315 LEU A O 1
ATOM 2470 N N . PHE A 1 316 ? 4.464 -2.838 8.142 1.00 78.25 316 PHE A N 1
ATOM 2471 C CA . PHE A 1 316 ? 3.991 -3.728 7.088 1.00 78.25 316 PHE A CA 1
ATOM 2472 C C . PHE A 1 316 ? 2.463 -3.792 7.050 1.00 78.25 316 PHE A C 1
ATOM 2474 O O . PHE A 1 316 ? 1.876 -3.597 5.988 1.00 78.25 316 PHE A O 1
ATOM 2481 N N . GLU A 1 317 ? 1.820 -4.013 8.197 1.00 81.56 317 GLU A N 1
ATOM 2482 C CA . GLU A 1 317 ? 0.361 -4.110 8.301 1.00 81.56 317 GLU A CA 1
ATOM 2483 C C . GLU A 1 317 ? -0.329 -2.820 7.840 1.00 81.56 317 GLU A C 1
ATOM 2485 O O . GLU A 1 317 ? -1.246 -2.883 7.017 1.00 81.56 317 GLU A O 1
ATOM 2490 N N . ASP A 1 318 ? 0.167 -1.655 8.266 1.00 76.62 318 ASP A N 1
ATOM 2491 C CA . ASP A 1 318 ? -0.393 -0.366 7.852 1.00 76.62 318 ASP A CA 1
ATOM 2492 C C . ASP A 1 318 ? -0.149 -0.090 6.359 1.00 76.62 318 ASP A C 1
ATOM 2494 O O . ASP A 1 318 ? -1.044 0.403 5.667 1.00 76.62 318 ASP A O 1
ATOM 2498 N N . ALA A 1 319 ? 1.020 -0.464 5.818 1.00 71.56 319 ALA A N 1
ATOM 2499 C CA . ALA A 1 319 ? 1.307 -0.322 4.387 1.00 71.56 319 ALA A CA 1
ATOM 2500 C C . ALA A 1 319 ? 0.356 -1.162 3.526 1.00 71.56 319 ALA A C 1
ATOM 2502 O O . ALA A 1 319 ? -0.152 -0.681 2.510 1.00 71.56 319 ALA A O 1
ATOM 2503 N N . VAL A 1 320 ? 0.099 -2.401 3.950 1.00 74.31 320 VAL A N 1
ATOM 2504 C CA . VAL A 1 320 ? -0.816 -3.339 3.290 1.00 74.31 320 VAL A CA 1
ATOM 2505 C C . VAL A 1 320 ? -2.258 -2.840 3.363 1.00 74.31 320 VAL A C 1
ATOM 2507 O O . VAL A 1 320 ? -2.940 -2.767 2.339 1.00 74.31 320 VAL A O 1
ATOM 2510 N N . ALA A 1 321 ? -2.722 -2.462 4.557 1.00 76.62 321 ALA A N 1
ATOM 25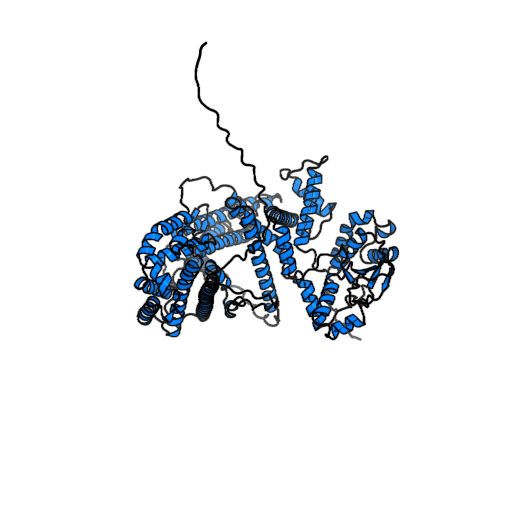11 C CA . ALA A 1 321 ? -4.073 -1.948 4.762 1.00 76.62 321 ALA A CA 1
ATOM 2512 C C . ALA A 1 321 ? -4.323 -0.689 3.921 1.00 76.62 321 ALA A C 1
ATOM 2514 O O . ALA A 1 321 ? -5.369 -0.550 3.281 1.00 76.62 321 ALA A O 1
ATOM 2515 N N . PHE A 1 322 ? -3.332 0.201 3.869 1.00 75.00 322 PHE A N 1
ATOM 2516 C CA . PHE A 1 322 ? -3.409 1.419 3.084 1.00 75.00 322 PHE A CA 1
ATOM 2517 C C . PHE A 1 322 ? -3.453 1.144 1.577 1.00 75.00 322 PHE A C 1
ATOM 2519 O O . PHE A 1 322 ? -4.292 1.714 0.878 1.00 75.00 322 PHE A O 1
ATOM 2526 N N . ALA A 1 323 ? -2.583 0.267 1.066 1.00 67.31 323 ALA A N 1
ATOM 2527 C CA . ALA A 1 323 ? -2.561 -0.079 -0.352 1.00 67.31 323 ALA A CA 1
ATOM 2528 C C . ALA A 1 323 ? -3.917 -0.643 -0.818 1.00 67.31 323 ALA A C 1
ATOM 2530 O O . ALA A 1 323 ? -4.435 -0.198 -1.843 1.00 67.31 323 ALA A O 1
ATOM 2531 N N . PHE A 1 324 ? -4.545 -1.511 -0.015 1.00 72.50 324 PHE A N 1
ATOM 2532 C CA . PHE A 1 324 ? -5.907 -1.991 -0.274 1.00 72.50 324 PHE A CA 1
ATOM 2533 C C . PHE A 1 324 ? -6.951 -0.869 -0.257 1.00 72.50 324 PHE A C 1
ATOM 2535 O O . PHE A 1 324 ? -7.812 -0.803 -1.135 1.00 72.50 324 PHE A O 1
ATOM 2542 N N . ALA A 1 325 ? -6.907 0.024 0.735 1.00 73.50 325 ALA A N 1
ATOM 2543 C CA . ALA A 1 325 ? -7.852 1.137 0.820 1.00 73.50 325 ALA A CA 1
ATOM 2544 C C . ALA A 1 325 ? -7.748 2.066 -0.401 1.00 73.50 325 ALA A C 1
ATOM 2546 O O . ALA A 1 325 ? -8.763 2.521 -0.934 1.00 73.50 325 ALA A O 1
ATOM 2547 N N . ALA A 1 326 ? -6.525 2.318 -0.864 1.00 66.06 326 ALA A N 1
ATOM 2548 C CA . ALA A 1 326 ? -6.256 3.186 -1.997 1.00 66.06 326 ALA A CA 1
ATOM 2549 C C . ALA A 1 326 ? -6.720 2.561 -3.331 1.00 66.06 326 ALA A C 1
ATOM 2551 O O . ALA A 1 326 ? -7.309 3.262 -4.156 1.00 66.06 326 ALA A O 1
ATOM 2552 N N . GLU A 1 327 ? -6.537 1.249 -3.514 1.00 67.19 327 GLU A N 1
ATOM 2553 C CA . GLU A 1 327 ? -7.064 0.490 -4.660 1.00 67.19 327 GLU A CA 1
ATOM 2554 C C . GLU A 1 327 ? -8.604 0.489 -4.680 1.00 67.19 327 GLU A C 1
ATOM 2556 O O . GLU A 1 327 ? -9.222 0.865 -5.677 1.00 67.19 327 GLU A O 1
ATOM 2561 N N . ASN A 1 328 ? -9.249 0.227 -3.541 1.00 69.81 328 ASN A N 1
ATOM 2562 C CA . ASN A 1 328 ? -10.713 0.258 -3.435 1.00 69.81 328 ASN A CA 1
ATOM 2563 C C . ASN A 1 328 ? -11.303 1.659 -3.713 1.00 69.81 328 ASN A C 1
ATOM 2565 O O . ASN A 1 328 ? -12.356 1.806 -4.351 1.00 69.81 328 ASN A O 1
ATOM 2569 N N . ALA A 1 329 ? -10.631 2.717 -3.246 1.00 68.19 329 ALA A N 1
ATOM 2570 C CA . ALA A 1 329 ? -11.035 4.099 -3.506 1.00 68.19 329 ALA A CA 1
ATOM 2571 C C . ALA A 1 329 ? -10.925 4.454 -4.998 1.00 68.19 329 ALA A C 1
ATOM 2573 O O . ALA A 1 329 ? -11.779 5.158 -5.551 1.00 68.19 329 ALA A O 1
ATOM 2574 N N . ALA A 1 330 ? -9.894 3.938 -5.663 1.00 63.72 330 ALA A N 1
ATOM 2575 C CA . ALA A 1 330 ? -9.681 4.093 -7.088 1.00 63.72 330 ALA A CA 1
ATOM 2576 C C . ALA A 1 330 ? -10.758 3.410 -7.941 1.00 63.72 330 ALA A C 1
ATOM 2578 O O . ALA A 1 330 ? -11.309 4.048 -8.846 1.00 63.72 330 ALA A O 1
ATOM 2579 N N . GLU A 1 331 ? -11.100 2.159 -7.631 1.00 66.56 331 GLU A N 1
ATOM 2580 C CA . GLU A 1 331 ? -12.175 1.425 -8.309 1.00 66.56 331 GLU A CA 1
ATOM 2581 C C . GLU A 1 331 ? -13.517 2.161 -8.179 1.00 66.56 331 GLU A C 1
ATOM 2583 O O . GLU A 1 331 ? -14.229 2.385 -9.167 1.00 66.56 331 GLU A O 1
ATOM 2588 N N . SER A 1 332 ? -13.820 2.651 -6.973 1.00 66.75 332 SER A N 1
ATOM 2589 C CA . SER A 1 332 ? -15.023 3.442 -6.688 1.00 66.75 332 SER A CA 1
ATOM 2590 C C . SER A 1 332 ? -15.077 4.733 -7.521 1.00 66.75 332 SER A C 1
ATOM 2592 O O . SER A 1 332 ? -16.124 5.108 -8.061 1.00 66.75 332 SER A O 1
ATOM 2594 N N . ALA A 1 333 ? -13.935 5.410 -7.691 1.00 61.88 333 ALA A N 1
ATOM 2595 C CA . ALA A 1 333 ? -13.831 6.621 -8.503 1.00 61.88 333 ALA A CA 1
ATOM 2596 C C . ALA A 1 333 ? -13.989 6.357 -10.014 1.00 61.88 333 ALA A C 1
ATOM 2598 O O . ALA A 1 333 ? -14.466 7.238 -10.741 1.00 61.88 333 ALA A O 1
ATOM 2599 N N . GLN A 1 334 ? -13.613 5.169 -10.505 1.00 59.41 334 GLN A N 1
ATOM 2600 C CA . GLN A 1 334 ? -13.834 4.772 -11.899 1.00 59.41 334 GLN A CA 1
ATOM 2601 C C . GLN A 1 334 ? -15.308 4.439 -12.170 1.00 59.41 334 GLN A C 1
ATOM 2603 O O . GLN A 1 334 ? -15.861 4.904 -13.172 1.00 59.41 334 GLN A O 1
ATOM 2608 N N . GLN A 1 335 ? -15.982 3.740 -11.251 1.00 56.59 335 GLN A N 1
ATOM 2609 C CA . GLN A 1 335 ? -17.413 3.427 -11.379 1.00 56.59 335 GLN A CA 1
ATOM 2610 C C . GLN A 1 335 ? -18.297 4.690 -11.376 1.00 56.59 335 GLN A C 1
ATOM 2612 O O . GLN A 1 335 ? -19.305 4.753 -12.083 1.00 56.59 335 GLN A O 1
ATOM 2617 N N . GLY A 1 336 ? -17.878 5.753 -10.679 1.00 50.72 336 GLY A N 1
ATOM 2618 C CA . GLY A 1 336 ? -18.576 7.044 -10.656 1.00 50.72 336 GLY A CA 1
ATOM 2619 C C . GLY A 1 336 ? -18.481 7.888 -11.940 1.00 50.72 336 GLY A C 1
ATOM 2620 O O . GLY A 1 336 ? -19.184 8.894 -12.059 1.00 50.72 336 GLY A O 1
ATOM 2621 N N . LYS A 1 337 ? -17.639 7.523 -12.921 1.00 44.03 337 LYS A N 1
ATOM 2622 C CA . LYS A 1 337 ? -17.393 8.333 -14.138 1.00 44.03 337 LYS A CA 1
ATOM 2623 C C . LYS A 1 337 ? -18.259 7.970 -15.350 1.00 44.03 337 LYS A C 1
ATOM 2625 O O . LYS A 1 337 ? -18.027 8.487 -16.447 1.00 44.03 337 LYS A O 1
ATOM 2630 N N . ILE A 1 338 ? -19.313 7.175 -15.178 1.00 40.03 338 ILE A N 1
ATOM 2631 C CA . ILE A 1 338 ? -20.278 6.914 -16.254 1.00 40.03 338 ILE A CA 1
ATOM 2632 C C . ILE A 1 338 ? -21.287 8.084 -16.361 1.00 40.03 338 ILE A C 1
ATOM 2634 O O . ILE A 1 338 ? -22.286 8.155 -15.656 1.00 40.03 338 ILE A O 1
ATOM 2638 N N . ASN A 1 339 ? -21.008 8.979 -17.325 1.00 39.75 339 ASN A N 1
ATOM 2639 C CA . ASN A 1 339 ? -21.847 10.031 -17.945 1.00 39.75 339 ASN A CA 1
ATOM 2640 C C . ASN A 1 339 ? -22.242 11.309 -17.156 1.00 39.75 339 ASN A C 1
ATOM 2642 O O . ASN A 1 339 ? -23.336 11.388 -16.595 1.00 39.75 339 ASN A O 1
ATOM 2646 N N . PRO A 1 340 ? -21.521 12.437 -17.353 1.00 36.41 340 PRO A N 1
ATOM 2647 C CA . PRO A 1 340 ? -22.030 13.775 -17.072 1.00 36.41 340 PRO A CA 1
ATOM 2648 C C . PRO A 1 340 ? -22.435 14.491 -18.374 1.00 36.41 340 PRO A C 1
ATOM 2650 O O . PRO A 1 340 ? -21.704 15.313 -18.926 1.00 36.41 340 PRO A O 1
ATOM 2653 N N . LYS A 1 341 ? -23.647 14.230 -18.876 1.00 37.44 341 LYS A N 1
ATOM 2654 C CA . LYS A 1 341 ? -24.313 15.112 -19.854 1.00 37.44 341 LYS A CA 1
ATOM 2655 C C . LYS A 1 341 ? -25.679 15.520 -19.321 1.00 37.44 341 LYS A C 1
ATOM 2657 O O . LYS A 1 341 ? -26.661 14.845 -19.605 1.00 37.44 341 LYS A O 1
ATOM 2662 N N . LYS A 1 342 ? -25.710 16.631 -18.569 1.00 41.44 342 LYS A N 1
ATOM 2663 C CA . LYS A 1 342 ? -26.807 17.622 -18.425 1.00 41.44 342 LYS A CA 1
ATOM 2664 C C . LYS A 1 342 ? -26.715 18.313 -17.058 1.00 41.44 342 LYS A C 1
ATOM 2666 O O . LYS A 1 342 ? -27.315 17.842 -16.103 1.00 41.44 342 LYS A O 1
ATOM 2671 N N . LYS A 1 343 ? -26.023 19.455 -16.979 1.00 35.41 343 LYS A N 1
ATOM 2672 C CA . LYS A 1 343 ? -26.358 20.578 -16.072 1.00 35.41 343 LYS A CA 1
ATOM 2673 C C . LYS A 1 343 ? -25.414 21.758 -16.328 1.00 35.41 343 LYS A C 1
ATOM 2675 O O . LYS A 1 343 ? -24.466 22.004 -15.600 1.00 35.41 343 LYS A O 1
ATOM 2680 N N . ALA A 1 344 ? -25.694 22.503 -17.392 1.00 35.56 344 ALA A N 1
ATOM 2681 C CA . ALA A 1 344 ? -25.144 23.839 -17.593 1.00 35.56 344 ALA A CA 1
ATOM 2682 C C . ALA A 1 344 ? -26.242 24.720 -18.191 1.00 35.56 344 ALA A C 1
ATOM 2684 O O . ALA A 1 344 ? -26.458 24.698 -19.400 1.00 35.56 344 ALA A O 1
ATOM 2685 N N . LYS A 1 345 ? -26.987 25.419 -17.326 1.00 36.06 345 LYS A N 1
ATOM 2686 C CA . LYS A 1 345 ? -27.747 26.651 -17.617 1.00 36.06 345 LYS A CA 1
ATOM 2687 C C . LYS A 1 345 ? -28.529 27.068 -16.370 1.00 36.06 345 LYS A C 1
ATOM 2689 O O . LYS A 1 345 ? -29.620 26.565 -16.149 1.00 36.06 345 LYS A O 1
ATOM 2694 N N . ALA A 1 346 ? -27.955 27.971 -15.577 1.00 33.59 346 ALA A N 1
ATOM 2695 C CA . ALA A 1 346 ? -28.665 29.033 -14.852 1.00 33.59 346 ALA A CA 1
ATOM 2696 C C . ALA A 1 346 ? -27.704 29.723 -13.872 1.00 33.59 346 ALA A C 1
ATOM 2698 O O . ALA A 1 346 ? -27.555 29.274 -12.742 1.00 33.59 346 ALA A O 1
ATOM 2699 N N . LYS A 1 347 ? -27.072 30.822 -14.298 1.00 31.83 347 LYS A N 1
ATOM 2700 C CA . LYS A 1 347 ? -26.821 31.992 -13.436 1.00 31.83 347 LYS A CA 1
ATOM 2701 C C . LYS A 1 347 ? -26.237 33.132 -14.268 1.00 31.83 347 LYS A C 1
ATOM 2703 O O . LYS A 1 347 ? -25.038 33.237 -14.480 1.00 31.83 347 LYS A O 1
ATOM 2708 N N . SER A 1 348 ? -27.124 34.002 -14.738 1.00 33.16 348 SER A N 1
ATOM 2709 C CA . SER A 1 348 ? -26.781 35.360 -15.154 1.00 33.16 348 SER A CA 1
ATOM 2710 C C . SER A 1 348 ? -27.878 36.299 -14.667 1.00 33.16 348 SER A C 1
ATOM 2712 O O . SER A 1 348 ? -29.044 36.035 -14.959 1.00 33.16 348 SER A O 1
ATOM 2714 N N . LYS A 1 349 ? -27.462 37.393 -14.014 1.00 32.91 349 LYS A N 1
ATOM 2715 C CA . LYS A 1 349 ? -28.198 38.583 -13.530 1.00 32.91 349 LYS A CA 1
ATOM 2716 C C . LYS A 1 349 ? -28.346 38.664 -12.009 1.00 32.91 349 LYS A C 1
ATOM 2718 O O . LYS A 1 349 ? -29.209 38.019 -11.436 1.00 32.91 349 LYS A O 1
ATOM 2723 N N . ALA A 1 350 ? -27.602 39.586 -11.401 1.00 31.23 350 ALA A N 1
ATOM 2724 C CA . ALA A 1 350 ? -28.175 40.837 -10.896 1.00 31.23 350 ALA A CA 1
ATOM 2725 C C . ALA A 1 350 ? -27.047 41.810 -10.516 1.00 31.23 350 ALA A C 1
ATOM 2727 O O . ALA A 1 350 ? -26.031 41.419 -9.952 1.00 31.23 350 ALA A O 1
ATOM 2728 N N . LYS A 1 351 ? -27.233 43.076 -10.886 1.00 35.34 351 LYS A N 1
ATOM 2729 C CA . LYS A 1 351 ? -26.310 44.199 -10.725 1.00 35.34 351 LYS A CA 1
ATOM 2730 C C . LYS A 1 351 ? -27.025 45.250 -9.872 1.00 35.34 351 LYS A C 1
ATOM 2732 O O . LYS A 1 351 ? -28.114 45.657 -10.255 1.00 35.34 351 LYS A O 1
ATOM 2737 N N . GLY A 1 352 ? -26.367 45.719 -8.810 1.00 34.22 352 GLY A N 1
ATOM 2738 C CA . GLY A 1 352 ? -26.468 47.092 -8.296 1.00 34.22 352 GLY A CA 1
ATOM 2739 C C . GLY A 1 352 ? -27.477 47.395 -7.180 1.00 34.22 352 GLY A C 1
ATOM 2740 O O . GLY A 1 352 ? -28.679 47.362 -7.400 1.00 34.22 352 GLY A O 1
ATOM 2741 N N . SER A 1 353 ? -26.962 47.860 -6.036 1.00 27.75 353 SER A N 1
ATOM 2742 C CA . SER A 1 353 ? -27.466 49.045 -5.323 1.00 27.75 353 SER A CA 1
ATOM 2743 C C . SER A 1 353 ? -26.423 49.529 -4.303 1.00 27.75 353 SER A C 1
ATOM 2745 O O . SER A 1 353 ? -25.757 48.724 -3.659 1.00 27.75 353 SER A O 1
ATOM 2747 N N . LYS A 1 354 ? -26.252 50.850 -4.217 1.00 37.38 354 LYS A N 1
ATOM 2748 C CA . LYS A 1 354 ? -25.280 51.601 -3.409 1.00 37.38 354 LYS A CA 1
ATOM 2749 C C . LYS A 1 354 ? -26.095 52.466 -2.438 1.00 37.38 354 LYS A C 1
ATOM 2751 O O . LYS A 1 354 ? -26.977 53.182 -2.901 1.00 37.38 354 LYS A O 1
ATOM 2756 N N . GLY A 1 355 ? -25.781 52.464 -1.144 1.00 30.92 355 GLY A N 1
ATOM 2757 C CA . GLY A 1 355 ? -26.377 53.393 -0.172 1.00 30.92 355 GLY A CA 1
ATOM 2758 C C . GLY A 1 355 ? -25.919 53.089 1.252 1.00 30.92 355 GLY A C 1
ATOM 2759 O O . GLY A 1 355 ? -26.126 51.982 1.730 1.00 30.92 355 GLY A O 1
ATOM 2760 N N . GLY A 1 356 ? -25.225 54.036 1.888 1.00 37.22 356 GLY A N 1
ATOM 2761 C CA . GLY A 1 356 ? -24.524 53.832 3.157 1.00 37.22 356 GLY A CA 1
ATOM 2762 C C . GLY A 1 356 ? -25.352 54.071 4.422 1.00 37.22 356 GLY A C 1
ATOM 2763 O O . GLY A 1 356 ? -26.327 54.814 4.418 1.00 37.22 356 GLY A O 1
ATOM 2764 N N . SER A 1 357 ? -24.871 53.496 5.525 1.00 32.09 357 SER A N 1
ATOM 2765 C CA . SER A 1 357 ? -25.052 53.976 6.899 1.00 32.09 357 SER A CA 1
ATOM 2766 C C . SER A 1 357 ? -23.926 53.385 7.753 1.00 32.09 357 SER A C 1
ATOM 2768 O O . SER A 1 357 ? -23.722 52.173 7.787 1.00 32.09 357 SER A O 1
ATOM 2770 N N . LYS A 1 358 ? -23.129 54.260 8.365 1.00 46.38 358 LYS A N 1
ATOM 2771 C CA . LYS A 1 358 ? -21.894 53.953 9.092 1.00 46.38 358 LYS A CA 1
ATOM 2772 C C . LYS A 1 358 ? -22.229 53.983 10.585 1.00 46.38 358 LYS A C 1
ATOM 2774 O O . LYS A 1 358 ? -22.625 55.036 11.075 1.00 46.38 358 LYS A O 1
ATOM 2779 N N . GLY A 1 359 ? -22.087 52.855 11.290 1.00 40.41 359 GLY A N 1
ATOM 2780 C CA . GLY A 1 359 ? -22.092 52.861 12.762 1.00 40.41 359 GLY A CA 1
ATOM 2781 C C . GLY A 1 359 ? -22.537 51.596 13.505 1.00 40.41 359 GLY A C 1
ATOM 2782 O O . GLY A 1 359 ? -22.277 51.515 14.698 1.00 40.41 359 GLY A O 1
ATOM 2783 N N . LYS A 1 360 ? -23.176 50.607 12.859 1.00 38.84 360 LYS A N 1
ATOM 2784 C CA . LYS A 1 360 ? -23.631 49.375 13.553 1.00 38.84 360 LYS A CA 1
ATOM 2785 C C . LYS A 1 360 ? -23.525 48.078 12.727 1.00 38.84 360 LYS A C 1
ATOM 2787 O O . LYS A 1 360 ? -23.921 47.022 13.197 1.00 38.84 360 LYS A O 1
ATOM 2792 N N . ALA A 1 361 ? -22.979 48.159 11.511 1.00 43.91 361 ALA A N 1
ATOM 2793 C CA . ALA A 1 361 ? -23.011 47.081 10.516 1.00 43.91 361 ALA A CA 1
ATOM 2794 C C . ALA A 1 361 ? -21.967 45.965 10.726 1.00 43.91 361 ALA A C 1
ATOM 2796 O O . ALA A 1 361 ? -22.161 44.868 10.215 1.00 43.91 361 ALA A O 1
ATOM 2797 N N . ASP A 1 362 ? -20.898 46.190 11.496 1.00 48.62 362 ASP A N 1
ATOM 2798 C CA . ASP A 1 362 ? -19.803 45.209 11.589 1.00 48.62 362 ASP A CA 1
ATOM 2799 C C . ASP A 1 362 ? -20.188 43.932 12.361 1.00 48.62 362 ASP A C 1
ATOM 2801 O O . ASP A 1 362 ? -19.635 42.863 12.096 1.00 48.62 362 ASP A O 1
ATOM 2805 N N . ALA A 1 363 ? -21.142 44.011 13.298 1.00 48.62 363 ALA A N 1
ATOM 2806 C CA . ALA A 1 363 ? -21.637 42.840 14.028 1.00 48.62 363 ALA A CA 1
ATOM 2807 C C . ALA A 1 363 ? -22.594 41.997 13.163 1.00 48.62 363 ALA A C 1
ATOM 2809 O O . ALA A 1 363 ? -22.405 40.787 13.046 1.00 48.62 363 ALA A O 1
ATOM 2810 N N . ASP A 1 364 ? -23.543 42.642 12.477 1.00 48.09 364 ASP A N 1
ATOM 2811 C CA . ASP A 1 364 ? -24.499 41.966 11.587 1.00 48.09 364 ASP A CA 1
ATOM 2812 C C . ASP A 1 364 ? -23.829 41.407 10.319 1.00 48.09 364 ASP A C 1
ATOM 2814 O O . ASP A 1 364 ? -24.185 40.321 9.862 1.00 48.09 364 ASP A O 1
ATOM 2818 N N . GLU A 1 365 ? -22.806 42.077 9.771 1.00 53.03 365 GLU A N 1
ATOM 2819 C CA . GLU A 1 365 ? -22.029 41.549 8.639 1.00 53.03 365 GLU A CA 1
ATOM 2820 C C . GLU A 1 365 ? -21.173 40.339 9.056 1.00 53.03 365 GLU A C 1
ATOM 2822 O O . GLU A 1 365 ? -21.024 39.388 8.286 1.00 53.03 365 GLU A O 1
ATOM 2827 N N . SER A 1 366 ? -20.672 40.316 10.298 1.00 49.25 366 SER A N 1
ATOM 2828 C CA . SER A 1 366 ? -19.961 39.154 10.850 1.00 49.25 366 SER A CA 1
ATOM 2829 C C . SER A 1 366 ? -20.897 37.948 11.015 1.00 49.25 366 SER A C 1
ATOM 2831 O O . SER A 1 366 ? -20.524 36.834 10.646 1.00 49.25 366 SER A O 1
ATOM 2833 N N . ILE A 1 367 ? -22.132 38.166 11.487 1.00 48.69 367 ILE A N 1
ATOM 2834 C CA . ILE A 1 367 ? -23.174 37.130 11.615 1.00 48.69 367 ILE A CA 1
ATOM 2835 C C . ILE A 1 367 ? -23.635 36.624 10.234 1.00 48.69 367 ILE A C 1
ATOM 2837 O O . ILE A 1 367 ? -23.788 35.418 10.034 1.00 48.69 367 ILE A O 1
ATOM 2841 N N . ALA A 1 368 ? -23.781 37.511 9.245 1.00 53.91 368 ALA A N 1
ATOM 2842 C CA . ALA A 1 368 ? -24.112 37.134 7.869 1.00 53.91 368 ALA A CA 1
ATOM 2843 C C . ALA A 1 368 ? -22.972 36.377 7.155 1.00 53.91 368 ALA A C 1
ATOM 2845 O O . ALA A 1 368 ? -23.230 35.533 6.298 1.00 53.91 368 ALA A O 1
ATOM 2846 N N . ARG A 1 369 ? -21.705 36.636 7.510 1.00 53.72 369 ARG A N 1
ATOM 2847 C CA . ARG A 1 369 ? -20.558 35.846 7.026 1.00 53.72 369 ARG A CA 1
ATOM 2848 C C . ARG A 1 369 ? -20.462 34.483 7.714 1.00 53.72 369 ARG A C 1
ATOM 2850 O O . ARG A 1 369 ? -20.133 33.509 7.039 1.00 53.72 369 ARG A O 1
ATOM 2857 N N . LEU A 1 370 ? -20.803 34.387 9.001 1.00 44.94 370 LEU A N 1
ATOM 2858 C CA . LEU A 1 370 ? -20.839 33.131 9.767 1.00 44.94 370 LEU A CA 1
ATOM 2859 C C . LEU A 1 370 ? -21.792 32.091 9.151 1.00 44.94 370 LEU A C 1
ATOM 2861 O O . LEU A 1 370 ? -21.407 30.936 8.987 1.00 44.94 370 LEU A O 1
ATOM 2865 N N . SER A 1 371 ? -22.987 32.503 8.720 1.00 47.66 371 SER A N 1
ATOM 2866 C CA . SER A 1 371 ? -23.968 31.604 8.085 1.00 47.66 371 SER A CA 1
ATOM 2867 C C . SER A 1 371 ? -23.578 31.137 6.674 1.00 47.66 371 SER A C 1
ATOM 2869 O O . SER A 1 371 ? -24.164 30.187 6.156 1.00 47.66 371 SER A O 1
ATOM 2871 N N . SER A 1 372 ? -22.576 31.767 6.047 1.00 46.78 372 SER A N 1
ATOM 2872 C CA . SER A 1 372 ? -22.109 31.424 4.695 1.00 46.78 372 SER A CA 1
ATOM 2873 C C . SER A 1 372 ? -21.042 30.322 4.648 1.00 46.78 372 SER A C 1
ATOM 2875 O O . SER A 1 372 ? -20.779 29.784 3.575 1.00 46.78 372 SER A O 1
ATOM 2877 N N . TRP A 1 373 ? -20.433 29.977 5.789 1.00 43.91 373 TRP A N 1
ATOM 2878 C CA . TRP A 1 373 ? -19.344 28.994 5.863 1.00 43.91 373 TRP A CA 1
ATOM 2879 C C . TRP A 1 373 ? -19.837 27.552 5.984 1.00 43.91 373 TRP A C 1
ATOM 2881 O O . TRP A 1 373 ? -19.248 26.649 5.399 1.00 43.91 373 TRP A O 1
ATOM 2891 N N . SER A 1 374 ? -20.918 27.324 6.728 1.00 47.69 374 SER A N 1
ATOM 2892 C CA . SER A 1 374 ? -21.559 26.015 6.840 1.00 47.69 374 SER A CA 1
ATOM 2893 C C . SER A 1 374 ? -22.926 26.160 7.499 1.00 47.69 374 SER A C 1
ATOM 2895 O O . SER A 1 374 ? -23.061 26.881 8.485 1.00 47.69 374 SER A O 1
ATOM 2897 N N . SER A 1 375 ? -23.925 25.407 7.029 1.00 47.59 375 SER A N 1
ATOM 2898 C CA . SER A 1 375 ? -25.215 25.268 7.725 1.00 47.59 375 SER A CA 1
ATOM 2899 C C . SER A 1 375 ? -25.086 24.591 9.098 1.00 47.59 375 SER A C 1
ATOM 2901 O O . SER A 1 375 ? -26.060 24.528 9.844 1.00 47.59 375 SER A O 1
ATOM 2903 N N . LEU A 1 3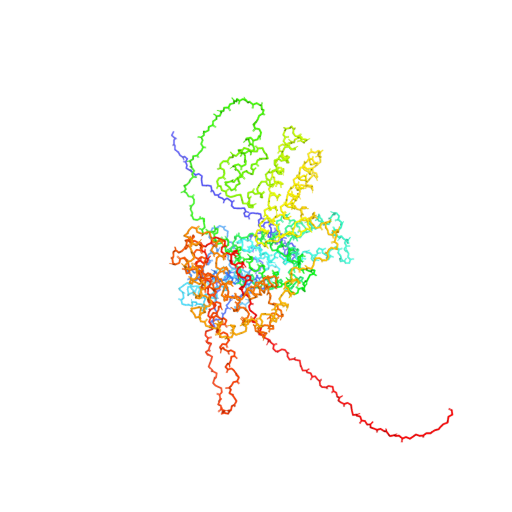76 ? -23.901 24.059 9.424 1.00 42.81 376 LEU A N 1
ATOM 2904 C CA . LEU A 1 376 ? -23.586 23.417 10.698 1.00 42.81 376 LEU A CA 1
ATOM 2905 C C . LEU A 1 376 ? -23.056 24.383 11.764 1.00 42.81 376 LEU A C 1
ATOM 2907 O O . LEU A 1 376 ? -22.981 23.964 12.912 1.00 42.81 376 LEU A O 1
ATOM 2911 N N . ALA A 1 377 ? -22.705 25.629 11.431 1.00 49.00 377 ALA A N 1
ATOM 2912 C CA . ALA A 1 377 ? -22.189 26.601 12.396 1.00 49.00 377 ALA A CA 1
ATOM 2913 C C . ALA A 1 377 ? -23.295 27.585 12.809 1.00 49.00 377 ALA A C 1
ATOM 2915 O O . ALA A 1 377 ? -23.685 28.448 12.022 1.00 49.00 377 ALA A O 1
ATOM 2916 N N . VAL A 1 378 ? -23.801 27.472 14.042 1.00 52.41 378 VAL A N 1
ATOM 2917 C CA . VAL A 1 378 ? -24.678 28.499 14.626 1.00 52.41 378 VAL A CA 1
ATOM 2918 C C . VAL A 1 378 ? -23.818 29.440 15.474 1.00 52.41 378 VAL A C 1
ATOM 2920 O O . VAL A 1 378 ? -23.046 28.960 16.305 1.00 52.41 378 VAL A O 1
ATOM 2923 N N . PRO A 1 379 ? -23.909 30.771 15.291 1.00 54.09 379 PRO A N 1
ATOM 2924 C CA . PRO A 1 379 ? -23.164 31.711 16.116 1.00 54.09 379 PRO A CA 1
ATOM 2925 C C . PRO A 1 379 ? -23.481 31.493 17.598 1.00 54.09 379 PRO A C 1
ATOM 2927 O O . PRO A 1 379 ? -24.644 31.512 18.003 1.00 54.09 379 PRO A O 1
ATOM 2930 N N . MET A 1 380 ? -22.451 31.323 18.426 1.00 50.09 380 MET A N 1
ATOM 2931 C CA . MET A 1 380 ? -22.615 31.501 19.864 1.00 50.09 380 MET A CA 1
ATOM 2932 C C . MET A 1 380 ? -22.920 32.980 20.096 1.00 50.09 380 MET A C 1
ATOM 2934 O O . MET A 1 380 ? -22.074 33.826 19.808 1.00 50.09 380 MET A O 1
ATOM 2938 N N . GLU A 1 381 ? -24.145 33.282 20.534 1.00 55.75 381 GLU A N 1
ATOM 2939 C CA . GLU A 1 381 ? -24.576 34.645 20.853 1.00 55.75 381 GLU A CA 1
ATOM 2940 C C . GLU A 1 381 ? -23.500 35.370 21.664 1.00 55.75 381 GLU A C 1
ATOM 2942 O O . GLU A 1 381 ? -22.947 34.827 22.627 1.00 55.75 381 GLU A O 1
ATOM 2947 N N . GLY A 1 382 ? -23.176 36.590 21.231 1.00 48.31 382 GLY A N 1
ATOM 2948 C CA . GLY A 1 382 ? -22.283 37.463 21.974 1.00 48.31 382 GLY A CA 1
ATOM 2949 C C . GLY A 1 382 ? -22.823 37.704 23.381 1.00 48.31 382 GLY A C 1
ATOM 2950 O O . GLY A 1 382 ? -24.019 37.595 23.637 1.00 48.31 382 GLY A O 1
ATOM 2951 N N . VAL A 1 383 ? -21.925 38.092 24.281 1.00 42.59 383 VAL A N 1
ATOM 2952 C CA . VAL A 1 383 ? -22.187 38.437 25.691 1.00 42.59 383 VAL A CA 1
ATOM 2953 C C . VAL A 1 383 ? -23.261 39.540 25.867 1.00 42.59 383 VAL A C 1
ATOM 2955 O O . VAL A 1 383 ? -23.715 39.792 26.979 1.00 42.59 383 VAL A O 1
ATOM 2958 N N . ASP A 1 384 ? -23.761 40.124 24.776 1.00 42.06 384 ASP A N 1
ATOM 2959 C CA . ASP A 1 384 ? -24.769 41.181 24.739 1.00 42.06 384 ASP A CA 1
ATOM 2960 C C . ASP A 1 384 ? -26.199 40.651 24.496 1.00 42.06 384 ASP A C 1
ATOM 2962 O O . ASP A 1 384 ? -26.912 41.149 23.633 1.00 42.06 384 ASP A O 1
ATOM 2966 N N . GLY A 1 385 ? -26.626 39.631 25.247 1.00 45.50 385 GLY A N 1
ATOM 2967 C CA . GLY A 1 385 ? -28.021 39.385 25.671 1.00 45.50 385 GLY A CA 1
ATOM 2968 C C . GLY A 1 385 ? -29.187 39.380 24.659 1.00 45.50 385 GLY A C 1
ATOM 2969 O O . GLY A 1 385 ? -30.335 39.332 25.103 1.00 45.50 385 GLY A O 1
ATOM 2970 N N . SER A 1 386 ? -28.978 39.438 23.343 1.00 46.31 386 SER A N 1
ATOM 2971 C CA . SER A 1 386 ? -30.072 39.429 22.366 1.00 46.31 386 SER A CA 1
ATOM 2972 C C . SER A 1 386 ? -30.420 37.992 21.979 1.00 46.31 386 SER A C 1
ATOM 2974 O O . SER A 1 386 ? -29.759 37.407 21.125 1.00 46.31 386 SER A O 1
ATOM 2976 N N . GLN A 1 387 ? -31.459 37.449 22.619 1.00 44.00 387 GLN A N 1
ATOM 2977 C CA . GLN A 1 387 ? -32.044 36.144 22.310 1.00 44.00 387 GLN A CA 1
ATOM 2978 C C . GLN A 1 387 ? -32.499 36.088 20.847 1.00 44.00 387 GLN A C 1
ATOM 2980 O O . GLN A 1 387 ? -33.472 36.734 20.457 1.00 44.00 387 GLN A O 1
ATOM 2985 N N . SER A 1 388 ? -31.800 35.296 20.047 1.00 47.91 388 SER A N 1
ATOM 2986 C CA . SER A 1 388 ? -32.254 34.812 18.754 1.00 47.91 388 SER A CA 1
ATOM 2987 C C . SER A 1 388 ? -32.696 33.353 18.884 1.00 47.91 388 SER A C 1
ATOM 2989 O O . SER A 1 388 ? -32.129 32.565 19.636 1.00 47.91 388 SER A O 1
ATOM 2991 N N . ASP A 1 389 ? -33.755 33.020 18.154 1.00 46.44 389 ASP A N 1
ATOM 2992 C CA . ASP A 1 389 ? -34.575 31.801 18.209 1.00 46.44 389 ASP A CA 1
ATOM 2993 C C . ASP A 1 389 ? -33.846 30.515 17.730 1.00 46.44 389 ASP A C 1
ATOM 2995 O O . ASP A 1 389 ? -34.324 29.766 16.875 1.00 46.44 389 ASP A O 1
ATOM 2999 N N . ALA A 1 390 ? -32.642 30.235 18.237 1.00 51.22 390 ALA A N 1
ATOM 3000 C CA . ALA A 1 390 ? -31.899 29.020 17.913 1.00 51.22 390 ALA A CA 1
ATOM 3001 C C . ALA A 1 390 ? -32.424 27.836 18.746 1.00 51.22 390 ALA A C 1
ATOM 3003 O O . ALA A 1 390 ? -31.912 27.505 19.811 1.00 51.22 390 ALA A O 1
ATOM 3004 N N . THR A 1 391 ? -33.458 27.175 18.231 1.00 56.03 391 THR A N 1
ATOM 3005 C CA . THR A 1 391 ? -34.149 26.019 18.834 1.00 56.03 391 THR A CA 1
ATOM 3006 C C . THR A 1 391 ? -33.323 24.727 18.923 1.00 56.03 391 THR A C 1
ATOM 3008 O O . THR A 1 391 ? -33.813 23.740 19.473 1.00 56.03 391 THR A O 1
ATOM 3011 N N . ARG A 1 392 ? -32.080 24.690 18.418 1.00 61.06 392 ARG A N 1
ATOM 3012 C CA . ARG A 1 392 ? -31.228 23.489 18.483 1.00 61.06 392 ARG A CA 1
ATOM 3013 C C . ARG A 1 392 ? -30.239 23.538 19.662 1.00 61.06 392 ARG A C 1
ATOM 3015 O O . ARG A 1 392 ? -29.678 24.603 19.925 1.00 61.06 392 ARG A O 1
ATOM 3022 N N . PRO A 1 393 ? -29.959 22.405 20.336 1.00 51.78 393 PRO A N 1
ATOM 3023 C CA . PRO A 1 393 ? -28.930 22.332 21.372 1.00 51.78 393 PRO A CA 1
ATOM 3024 C C . PRO A 1 393 ? -27.557 22.738 20.825 1.00 51.78 393 PRO A C 1
ATOM 3026 O O . PRO A 1 393 ? -27.174 22.306 19.738 1.00 51.78 393 PRO A O 1
ATOM 3029 N N . LYS A 1 394 ? -26.807 23.544 21.585 1.00 72.81 394 LYS A N 1
ATOM 3030 C CA . LYS A 1 394 ? -25.423 23.912 21.253 1.00 72.81 394 LYS A CA 1
ATOM 3031 C C . LYS A 1 394 ? -24.528 22.679 21.390 1.00 72.81 394 LYS A C 1
ATOM 3033 O O . LYS A 1 394 ? -24.488 22.060 22.452 1.00 72.81 394 LYS A O 1
ATOM 3038 N N . THR A 1 395 ? -23.834 22.320 20.319 1.00 84.12 395 THR A N 1
ATOM 3039 C CA . THR A 1 395 ? -22.956 21.144 20.251 1.00 84.12 395 THR A CA 1
ATOM 3040 C C . THR A 1 395 ? -21.489 21.517 20.494 1.00 84.12 395 THR A C 1
ATOM 3042 O O . THR A 1 395 ? -21.115 22.687 20.424 1.00 84.12 395 THR A O 1
ATOM 3045 N N . LEU A 1 396 ? -20.623 20.522 20.725 1.00 80.94 396 LEU A N 1
ATOM 3046 C CA . LEU A 1 396 ? -19.166 20.737 20.753 1.00 80.94 396 LEU A CA 1
ATOM 3047 C C . LEU A 1 396 ? -18.644 21.293 19.419 1.00 80.94 396 LEU A C 1
ATOM 3049 O O . LEU A 1 396 ? -17.712 22.089 19.404 1.00 80.94 396 LEU A O 1
ATOM 3053 N N . MET A 1 397 ? -19.284 20.918 18.308 1.00 82.25 397 MET A N 1
ATOM 3054 C CA . MET A 1 397 ? -18.970 21.449 16.983 1.00 82.25 397 MET A CA 1
ATOM 3055 C C . MET A 1 397 ? -19.315 22.942 16.870 1.00 82.25 397 MET A C 1
ATOM 3057 O O . MET A 1 397 ? -18.570 23.694 16.248 1.00 82.25 397 MET A O 1
ATOM 3061 N N . ASP A 1 398 ? -20.407 23.400 17.496 1.00 83.12 398 ASP A N 1
ATOM 3062 C CA . ASP A 1 398 ? -20.760 24.827 17.521 1.00 83.12 398 ASP A CA 1
ATOM 3063 C C . ASP A 1 398 ? -19.702 25.656 18.260 1.00 83.12 398 ASP A C 1
ATOM 3065 O O . ASP A 1 398 ? -19.281 26.703 17.767 1.00 83.12 398 ASP A O 1
ATOM 3069 N N . ASP A 1 399 ? -19.237 25.179 19.418 1.00 86.50 399 ASP A N 1
ATOM 3070 C CA . ASP A 1 399 ? -18.187 25.856 20.188 1.00 86.50 399 ASP A CA 1
ATOM 3071 C C . ASP A 1 399 ? -16.824 25.785 19.475 1.00 86.50 399 ASP A C 1
ATOM 3073 O O . ASP A 1 399 ? -16.137 26.802 19.388 1.00 86.50 399 ASP A O 1
ATOM 3077 N N . PHE A 1 400 ? -16.474 24.649 18.856 1.00 89.81 400 PHE A N 1
ATOM 3078 C CA . PHE A 1 400 ? -15.299 24.524 17.983 1.00 89.81 400 PHE A CA 1
ATOM 3079 C C . PHE A 1 400 ? -15.313 25.569 16.858 1.00 89.81 400 PHE A C 1
ATOM 3081 O O . PHE A 1 400 ? -14.372 26.352 16.707 1.00 89.81 400 PHE A O 1
ATOM 3088 N N . MET A 1 401 ? -16.407 25.637 16.093 1.00 86.06 401 MET A N 1
ATOM 3089 C CA . MET A 1 401 ? -16.546 26.594 14.995 1.00 86.06 401 MET A CA 1
ATOM 3090 C C . MET A 1 401 ? -16.531 28.040 15.499 1.00 86.06 401 MET A C 1
ATOM 3092 O O . MET A 1 401 ? -15.958 28.910 14.840 1.00 86.06 401 MET A O 1
ATOM 3096 N N . ALA A 1 402 ? -17.096 28.308 16.679 1.00 85.62 402 ALA A N 1
ATOM 3097 C CA . ALA A 1 402 ? -17.027 29.622 17.306 1.00 85.62 402 ALA A CA 1
ATOM 3098 C C . ALA A 1 402 ? -15.582 30.017 17.657 1.00 85.62 402 ALA A C 1
ATOM 3100 O O . ALA A 1 402 ? -15.180 31.138 17.340 1.00 85.62 402 ALA A O 1
ATOM 3101 N N . ILE A 1 403 ? -14.783 29.109 18.232 1.00 92.12 403 ILE A N 1
ATOM 3102 C CA . ILE A 1 403 ? -13.358 29.337 18.532 1.00 92.12 403 ILE A CA 1
ATOM 3103 C C . ILE A 1 403 ? -12.582 29.662 17.251 1.00 92.12 403 ILE A C 1
ATOM 3105 O O . ILE A 1 403 ? -11.848 30.656 17.215 1.00 92.12 403 ILE A O 1
ATOM 3109 N N . MET A 1 404 ? -12.775 28.875 16.186 1.00 91.50 404 MET A N 1
ATOM 3110 C CA . MET A 1 404 ? -12.112 29.105 14.896 1.00 91.50 404 MET A CA 1
ATOM 3111 C C . MET A 1 404 ? -12.469 30.478 14.327 1.00 91.50 404 MET A C 1
ATOM 3113 O O . MET A 1 404 ? -11.593 31.287 14.018 1.00 91.50 404 MET A O 1
ATOM 3117 N N . MET A 1 405 ? -13.764 30.777 14.239 1.00 88.19 405 MET A N 1
ATOM 3118 C CA . MET A 1 405 ? -14.249 32.005 13.619 1.00 88.19 405 MET A CA 1
ATOM 3119 C C . MET A 1 405 ? -13.863 33.251 14.414 1.00 88.19 405 MET A C 1
ATOM 3121 O O . MET A 1 405 ? -13.458 34.248 13.818 1.00 88.19 405 MET A O 1
ATOM 3125 N N . GLN A 1 406 ? -13.933 33.212 15.747 1.00 91.88 406 GLN A N 1
ATOM 3126 C CA . GLN A 1 406 ? -13.518 34.342 16.579 1.00 91.88 406 GLN A CA 1
ATOM 3127 C C . GLN A 1 406 ? -12.032 34.666 16.390 1.00 91.88 406 GLN A C 1
ATOM 3129 O O . GLN A 1 406 ? -11.679 35.840 16.258 1.00 91.88 406 GLN A O 1
ATOM 3134 N N . ASN A 1 407 ? -11.164 33.653 16.338 1.00 93.50 407 ASN A N 1
ATOM 3135 C CA . ASN A 1 407 ? -9.731 33.858 16.131 1.00 93.50 407 ASN A CA 1
ATOM 3136 C C . ASN A 1 407 ? -9.408 34.302 14.698 1.00 93.50 407 ASN A C 1
ATOM 3138 O O . ASN A 1 407 ? -8.637 35.245 14.515 1.00 93.50 407 ASN A O 1
ATOM 3142 N N . PHE A 1 408 ? -10.067 33.728 13.686 1.00 93.06 408 PHE A N 1
ATOM 3143 C CA . PHE A 1 408 ? -9.911 34.165 12.297 1.00 93.06 408 PHE A CA 1
ATOM 3144 C C . PHE A 1 408 ? -10.379 35.602 12.080 1.00 93.06 408 PHE A C 1
ATOM 3146 O O . PHE A 1 408 ? -9.664 36.369 11.445 1.00 93.06 408 PHE A O 1
ATOM 3153 N N . LEU A 1 409 ? -11.511 36.016 12.655 1.00 90.38 409 LEU A N 1
ATOM 3154 C CA . LEU A 1 409 ? -11.988 37.399 12.556 1.00 90.38 409 LEU A CA 1
ATOM 3155 C C . LEU A 1 409 ? -11.063 38.385 13.285 1.00 90.38 409 LEU A C 1
ATOM 3157 O O . LEU A 1 409 ? -10.825 39.486 12.785 1.00 90.38 409 LEU A O 1
ATOM 3161 N N . LYS A 1 410 ? -10.518 38.011 14.454 1.00 92.44 410 LYS A N 1
ATOM 3162 C CA . LYS A 1 410 ? -9.517 38.825 15.168 1.00 92.44 410 LYS A CA 1
ATOM 3163 C C . LYS A 1 410 ? -8.256 39.017 14.321 1.00 92.44 410 LYS A C 1
ATOM 3165 O O . LYS A 1 410 ? -7.768 40.142 14.214 1.00 92.44 410 LYS A O 1
ATOM 3170 N N . ALA A 1 411 ? -7.767 37.952 13.691 1.00 91.19 411 ALA A N 1
ATOM 3171 C CA . ALA A 1 411 ? -6.608 38.005 12.810 1.00 91.19 411 ALA A CA 1
ATOM 3172 C C . ALA A 1 411 ? -6.892 38.785 11.513 1.00 91.19 411 ALA A C 1
ATOM 3174 O O . ALA A 1 411 ? -6.107 39.654 11.139 1.00 91.19 411 ALA A O 1
ATOM 3175 N N . GLU A 1 412 ? -8.054 38.577 10.883 1.00 89.25 412 GLU A N 1
ATOM 3176 C CA . GLU A 1 412 ? -8.489 39.308 9.686 1.00 89.25 412 GLU A CA 1
ATOM 3177 C C . GLU A 1 412 ? -8.592 40.817 9.944 1.00 89.25 412 GLU A C 1
ATOM 3179 O O . GLU A 1 412 ? -8.123 41.612 9.132 1.00 89.25 412 GLU A O 1
ATOM 3184 N N . LYS A 1 413 ? -9.106 41.239 11.108 1.00 90.31 413 LYS A N 1
ATOM 3185 C CA . LYS A 1 413 ? -9.121 42.660 11.500 1.00 90.31 413 LYS A CA 1
ATOM 3186 C C . LYS A 1 413 ? -7.715 43.264 11.564 1.00 90.31 413 LYS A C 1
ATOM 3188 O O . LYS A 1 413 ? -7.544 44.416 11.170 1.00 90.31 413 LYS A O 1
ATOM 3193 N N . LYS A 1 414 ? -6.702 42.502 11.999 1.00 88.94 414 LYS A N 1
ATOM 3194 C CA . LYS A 1 414 ? -5.305 42.973 12.051 1.00 88.94 414 LYS A CA 1
ATOM 3195 C C . LYS A 1 414 ? -4.697 43.199 10.662 1.00 88.94 414 LYS A C 1
ATOM 3197 O O . LYS A 1 414 ? -3.858 44.088 10.536 1.00 88.94 414 LYS A O 1
ATOM 3202 N N . ILE A 1 415 ? -5.125 42.439 9.651 1.00 85.75 415 ILE A N 1
ATOM 3203 C CA . ILE A 1 415 ? -4.579 42.478 8.277 1.00 85.75 415 ILE A CA 1
ATOM 3204 C C . ILE A 1 415 ? -5.467 43.216 7.260 1.00 85.75 415 ILE A C 1
ATOM 3206 O O . ILE A 1 415 ? -5.048 43.451 6.128 1.00 85.75 415 ILE A O 1
ATOM 3210 N N . SER A 1 416 ? -6.711 43.537 7.623 1.00 83.00 416 SER A N 1
ATOM 3211 C CA . SER A 1 416 ? -7.661 44.229 6.745 1.00 83.00 416 SER A CA 1
ATOM 3212 C C . SER A 1 416 ? -7.234 45.677 6.441 1.00 83.00 416 SER A C 1
ATOM 3214 O O . SER A 1 416 ? -6.463 46.259 7.205 1.00 83.00 416 SER A O 1
ATOM 3216 N N . PRO A 1 417 ? -7.728 46.307 5.354 1.00 75.56 417 PRO A N 1
ATOM 3217 C CA . PRO A 1 417 ? -7.446 47.714 5.059 1.00 75.56 417 PRO A CA 1
ATOM 3218 C C . PRO A 1 417 ? -7.893 48.634 6.211 1.00 75.56 417 PRO A C 1
ATOM 3220 O O . PRO A 1 417 ? -9.087 48.791 6.456 1.00 75.56 417 PRO A O 1
ATOM 3223 N N . GLY A 1 418 ? -6.931 49.234 6.921 1.00 78.50 418 GLY A N 1
ATOM 3224 C CA . GLY A 1 418 ? -7.160 50.019 8.147 1.00 78.50 418 GLY A CA 1
ATOM 3225 C C . GLY A 1 418 ? -6.821 49.287 9.455 1.00 78.50 418 GLY A C 1
ATOM 3226 O O . GLY A 1 418 ? -6.883 49.895 10.522 1.00 78.50 418 GLY A O 1
ATOM 3227 N N . GLY A 1 419 ? -6.444 48.009 9.377 1.00 82.81 419 GLY A N 1
ATOM 3228 C CA . GLY A 1 419 ? -5.832 47.245 10.460 1.00 82.81 419 GLY A CA 1
ATOM 3229 C C . GLY A 1 419 ? -4.379 47.652 10.725 1.00 82.81 419 GLY A C 1
ATOM 3230 O O . GLY A 1 419 ? -3.812 48.506 10.043 1.00 82.81 419 GLY A O 1
ATOM 3231 N N . VAL A 1 420 ? -3.767 47.021 11.731 1.00 80.69 420 VAL A N 1
ATOM 3232 C CA . VAL A 1 420 ? -2.381 47.294 12.167 1.00 80.69 420 VAL A CA 1
ATOM 3233 C C . VAL A 1 420 ? -1.380 47.083 11.028 1.00 80.69 420 VAL A C 1
ATOM 3235 O O . VAL A 1 420 ? -0.385 47.799 10.934 1.00 80.69 420 VAL A O 1
ATOM 3238 N N . TYR A 1 421 ? -1.670 46.135 10.137 1.00 77.19 421 TYR A N 1
ATOM 3239 C CA . TYR A 1 421 ? -0.860 45.844 8.968 1.00 77.19 421 TYR A CA 1
ATOM 3240 C C . TYR A 1 421 ? -1.653 46.196 7.704 1.00 77.19 421 TYR A C 1
ATOM 3242 O O . TYR A 1 421 ? -2.619 45.522 7.355 1.00 77.19 421 TYR A O 1
ATOM 3250 N N . SER A 1 422 ? -1.257 47.264 7.007 1.00 70.44 422 SER A N 1
ATOM 3251 C CA . SER A 1 422 ? -1.796 47.590 5.681 1.00 70.44 422 SER A CA 1
ATOM 3252 C C . SER A 1 422 ? -1.181 46.649 4.649 1.00 70.44 422 SER A C 1
ATOM 3254 O O . SER A 1 422 ? 0.009 46.754 4.357 1.00 70.44 422 SER A O 1
ATOM 3256 N N . MET A 1 423 ? -1.980 45.742 4.091 1.00 75.12 423 MET A N 1
ATOM 3257 C CA . MET A 1 423 ? -1.465 44.602 3.334 1.00 75.12 423 MET A CA 1
ATOM 3258 C C . MET A 1 423 ? -1.859 44.593 1.853 1.00 75.12 423 MET A C 1
ATOM 3260 O O . MET A 1 423 ? -2.922 45.072 1.463 1.00 75.12 423 MET A O 1
ATOM 3264 N N . SER A 1 424 ? -0.980 44.014 1.027 1.00 83.38 424 SER A N 1
ATOM 3265 C CA . SER A 1 424 ? -1.192 43.797 -0.412 1.00 83.38 424 SER A CA 1
ATOM 3266 C C . SER A 1 424 ? -2.169 42.641 -0.695 1.00 83.38 424 SER A C 1
ATOM 3268 O O . SER A 1 424 ? -2.382 41.778 0.153 1.00 83.38 424 SER A O 1
ATOM 3270 N N . GLU A 1 425 ? -2.715 42.558 -1.911 1.00 82.75 425 GLU A N 1
ATOM 3271 C CA . GLU A 1 425 ? -3.585 41.445 -2.341 1.00 82.75 425 GLU A CA 1
ATOM 3272 C C . GLU A 1 425 ? -2.899 40.071 -2.212 1.00 82.75 425 GLU A C 1
ATOM 3274 O O . GLU A 1 425 ? -3.501 39.108 -1.738 1.00 82.75 425 GLU A O 1
ATOM 3279 N N . ARG A 1 426 ? -1.597 39.999 -2.526 1.00 80.88 426 ARG A N 1
ATOM 3280 C CA . ARG A 1 426 ? -0.785 38.784 -2.361 1.00 80.88 426 ARG A CA 1
ATOM 3281 C C . ARG A 1 426 ? -0.749 38.321 -0.907 1.00 80.88 426 ARG A C 1
ATOM 3283 O O . ARG A 1 426 ? -0.847 37.135 -0.628 1.00 80.88 426 ARG A O 1
ATOM 3290 N N . THR A 1 427 ? -0.638 39.254 0.027 1.00 77.88 427 THR A N 1
ATOM 3291 C CA . THR A 1 427 ? -0.649 38.968 1.461 1.00 77.88 427 THR A CA 1
ATOM 3292 C C . THR A 1 427 ? -1.970 38.325 1.899 1.00 77.88 427 THR A C 1
ATOM 3294 O O . THR A 1 427 ? -1.973 37.371 2.675 1.00 77.88 427 THR A O 1
ATOM 3297 N N . LEU A 1 428 ? -3.096 38.820 1.380 1.00 81.00 428 LEU A N 1
ATOM 3298 C CA . LEU A 1 428 ? -4.420 38.285 1.696 1.00 81.00 428 LEU A CA 1
ATOM 3299 C C . LEU A 1 428 ? -4.588 36.843 1.186 1.00 81.00 428 LEU A C 1
ATOM 3301 O O . LEU A 1 428 ? -5.194 36.010 1.864 1.00 81.00 428 LEU A O 1
ATOM 3305 N N . GLN A 1 429 ? -4.009 36.531 0.024 1.00 81.62 429 GLN A N 1
ATOM 3306 C CA . GLN A 1 429 ? -3.972 35.167 -0.506 1.00 81.62 429 GLN A CA 1
ATOM 3307 C C . GLN A 1 429 ? -3.185 34.226 0.419 1.00 81.62 429 GLN A C 1
ATOM 3309 O O . GLN A 1 429 ? -3.674 33.155 0.767 1.00 81.62 429 GLN A O 1
ATOM 3314 N N . LEU A 1 430 ? -2.020 34.662 0.902 1.00 79.69 430 LEU A N 1
ATOM 3315 C CA . LEU A 1 430 ? -1.183 33.877 1.818 1.00 79.69 430 LEU A CA 1
ATOM 3316 C C . LEU A 1 430 ? -1.839 33.653 3.176 1.00 79.69 430 LEU A C 1
ATOM 3318 O O . LEU A 1 430 ? -1.774 32.559 3.730 1.00 79.69 430 LEU A O 1
ATOM 3322 N N . TRP A 1 431 ? -2.522 34.673 3.692 1.00 86.88 431 TRP A N 1
ATOM 3323 C CA . TRP A 1 431 ? -3.358 34.517 4.874 1.00 86.88 431 TRP A CA 1
ATOM 3324 C C . TRP A 1 431 ? -4.466 33.480 4.652 1.00 86.88 431 TRP A C 1
ATOM 3326 O O . TRP A 1 431 ? -4.736 32.673 5.536 1.00 86.88 431 TRP A O 1
ATOM 3336 N N . THR A 1 432 ? -5.089 33.468 3.472 1.00 83.62 432 THR A N 1
ATOM 3337 C CA . THR A 1 432 ? -6.151 32.505 3.150 1.00 83.62 432 THR A CA 1
ATOM 3338 C C . THR A 1 432 ? -5.629 31.067 3.172 1.00 83.62 432 THR A C 1
ATOM 3340 O O . THR A 1 432 ? -6.276 30.201 3.756 1.00 83.62 432 THR A O 1
ATOM 3343 N N . GLU A 1 433 ? -4.444 30.820 2.614 1.00 80.62 433 GLU A N 1
ATOM 3344 C CA . GLU A 1 433 ? -3.783 29.508 2.660 1.00 80.62 433 GLU A CA 1
ATOM 3345 C C . GLU A 1 433 ? -3.409 29.108 4.097 1.00 80.62 433 GLU A C 1
ATOM 3347 O O . GLU A 1 433 ? -3.749 28.013 4.548 1.00 80.62 433 GLU A O 1
ATOM 3352 N N . ALA A 1 434 ? -2.783 30.014 4.858 1.00 82.44 434 ALA A N 1
ATOM 3353 C CA . ALA A 1 434 ? -2.416 29.762 6.252 1.00 82.44 434 ALA A CA 1
ATOM 3354 C C . ALA A 1 434 ? -3.644 29.455 7.126 1.00 82.44 434 ALA A C 1
ATOM 3356 O O . ALA A 1 434 ? -3.621 28.507 7.909 1.00 82.44 434 ALA A O 1
ATOM 3357 N N . LYS A 1 435 ? -4.740 30.202 6.945 1.00 86.75 435 LYS A N 1
ATOM 3358 C CA . LYS A 1 435 ? -6.013 29.991 7.644 1.00 86.75 435 LYS A CA 1
ATOM 3359 C C . LYS A 1 435 ? -6.562 28.579 7.425 1.00 86.75 435 LYS A C 1
ATOM 3361 O O . LYS A 1 435 ? -7.007 27.949 8.382 1.00 86.75 435 LYS A O 1
ATOM 3366 N N . MET A 1 436 ? -6.509 28.074 6.191 1.00 83.69 436 MET A N 1
ATOM 3367 C CA . MET A 1 436 ? -6.973 26.718 5.875 1.00 83.69 436 MET A CA 1
ATOM 3368 C C . MET A 1 436 ? -6.095 25.640 6.515 1.00 83.69 436 MET A C 1
ATOM 3370 O O . MET A 1 436 ? -6.628 24.644 6.996 1.00 83.69 436 MET A O 1
ATOM 3374 N N . ASN A 1 437 ? -4.781 25.859 6.603 1.00 81.25 437 ASN A N 1
ATOM 3375 C CA . ASN A 1 437 ? -3.878 24.934 7.294 1.00 81.25 437 ASN A CA 1
ATOM 3376 C C . ASN A 1 437 ? -4.150 24.894 8.804 1.00 81.25 437 ASN A C 1
ATOM 3378 O O . ASN A 1 437 ? -4.288 23.814 9.372 1.00 81.25 437 ASN A O 1
ATOM 3382 N N . VAL A 1 438 ? -4.299 26.059 9.450 1.00 86.56 438 VAL A N 1
ATOM 3383 C CA . VAL A 1 438 ? -4.657 26.139 10.880 1.00 86.56 438 VAL A CA 1
ATOM 3384 C C . VAL A 1 438 ? -5.996 25.453 11.144 1.00 86.56 438 VAL A C 1
ATOM 3386 O O . VAL A 1 438 ? -6.130 24.725 12.125 1.00 86.56 438 VAL A O 1
ATOM 3389 N N . PHE A 1 439 ? -6.974 25.641 10.253 1.00 88.06 439 PHE A N 1
ATOM 3390 C CA . PHE A 1 439 ? -8.249 24.934 10.327 1.00 88.06 439 PHE A CA 1
ATOM 3391 C C . PHE A 1 439 ? -8.073 23.415 10.210 1.00 88.06 439 PHE A C 1
ATOM 3393 O O . PHE A 1 439 ? -8.625 22.693 11.031 1.00 88.06 439 PHE A O 1
ATOM 3400 N N . GLY A 1 440 ? -7.272 22.933 9.253 1.00 75.25 440 GLY A N 1
ATOM 3401 C CA . GLY A 1 440 ? -6.991 21.506 9.075 1.00 75.25 440 GLY A CA 1
ATOM 3402 C C . GLY A 1 440 ? -6.434 20.841 10.337 1.00 75.25 440 GLY A C 1
ATOM 3403 O O . GLY A 1 440 ? -6.979 19.832 10.779 1.00 75.25 440 GLY A O 1
ATOM 3404 N N . TYR A 1 441 ? -5.423 21.445 10.969 1.00 85.19 441 TYR A N 1
ATOM 3405 C CA . TYR A 1 441 ? -4.848 20.926 12.219 1.00 85.19 441 TYR A CA 1
ATOM 3406 C C . TYR A 1 441 ? -5.801 21.038 13.417 1.00 85.19 441 TYR A C 1
ATOM 3408 O O . TYR A 1 441 ? -5.901 20.129 14.235 1.00 85.19 441 TYR A O 1
ATOM 3416 N N . ALA A 1 442 ? -6.540 22.143 13.541 1.00 89.19 442 ALA A N 1
ATOM 3417 C CA . ALA A 1 442 ? -7.523 22.284 14.614 1.00 89.19 442 ALA A CA 1
ATOM 3418 C C . ALA A 1 442 ? -8.634 21.227 14.498 1.00 89.19 442 ALA A C 1
ATOM 3420 O O . ALA A 1 442 ? -9.045 20.650 15.505 1.00 89.19 442 ALA A O 1
ATOM 3421 N N . VAL A 1 443 ? -9.085 20.943 13.269 1.00 82.69 443 VAL A N 1
ATOM 3422 C CA . VAL A 1 443 ? -10.048 19.875 12.988 1.00 82.69 443 VAL A CA 1
ATOM 3423 C C . VAL A 1 443 ? -9.452 18.513 13.321 1.00 82.69 443 VAL A C 1
ATOM 3425 O O . VAL A 1 443 ? -10.147 17.731 13.954 1.00 82.69 443 VAL A O 1
ATOM 3428 N N . SER A 1 444 ? -8.192 18.220 12.979 1.00 75.94 444 SER A N 1
ATOM 3429 C CA . SER A 1 444 ? -7.598 16.922 13.330 1.00 75.94 444 SER A CA 1
ATOM 3430 C C . SER A 1 444 ? -7.565 16.696 14.844 1.00 75.94 444 SER A C 1
ATOM 3432 O O . SER A 1 444 ? -8.005 15.644 15.293 1.00 75.94 444 SER A O 1
ATOM 3434 N N . TYR A 1 445 ? -7.167 17.699 15.637 1.00 89.00 445 TYR A N 1
ATOM 3435 C CA . TYR A 1 445 ? -7.203 17.600 17.103 1.00 89.00 445 TYR A CA 1
ATOM 3436 C C . TYR A 1 445 ? -8.623 17.465 17.658 1.00 89.00 445 TYR A C 1
ATOM 3438 O O . TYR A 1 445 ? -8.853 16.710 18.601 1.00 89.00 445 TYR A O 1
ATOM 3446 N N . PHE A 1 446 ? -9.586 18.198 17.094 1.00 88.38 446 PHE A N 1
ATOM 3447 C CA . PHE A 1 446 ? -10.985 18.087 17.500 1.00 88.38 446 PHE A CA 1
ATOM 3448 C C . PHE A 1 446 ? -11.550 16.702 17.181 1.00 88.38 446 PHE A C 1
ATOM 3450 O O . PHE A 1 446 ? -12.194 16.110 18.041 1.00 88.38 446 PHE A O 1
ATOM 3457 N N . LEU A 1 447 ? -11.286 16.171 15.983 1.00 75.38 447 LEU A N 1
ATOM 3458 C CA . LEU A 1 447 ? -11.736 14.840 15.589 1.00 75.38 447 LEU A CA 1
ATOM 3459 C C . LEU A 1 447 ? -11.089 13.778 16.477 1.00 75.38 447 LEU A C 1
ATOM 3461 O O . LEU A 1 447 ? -11.825 12.982 17.051 1.00 75.38 447 LEU A O 1
ATOM 3465 N N . GLU A 1 448 ? -9.769 13.828 16.682 1.00 79.94 448 GLU A N 1
ATOM 3466 C CA . GLU A 1 448 ? -9.063 12.949 17.621 1.00 79.94 448 GLU A CA 1
ATOM 3467 C C . GLU A 1 448 ? -9.728 12.994 19.001 1.00 79.94 448 GLU A C 1
ATOM 3469 O O . GLU A 1 448 ? -10.197 11.965 19.473 1.00 79.94 448 GLU A O 1
ATOM 3474 N N . PHE A 1 449 ? -9.918 14.183 19.585 1.00 89.56 449 PHE A N 1
ATOM 3475 C CA . PHE A 1 449 ? -10.601 14.335 20.870 1.00 89.56 449 PHE A CA 1
ATOM 3476 C C . PHE A 1 449 ? -12.018 13.743 20.873 1.00 89.56 449 PHE A C 1
ATOM 3478 O O . PHE A 1 449 ? -12.395 13.060 21.822 1.00 89.56 449 PHE A O 1
ATOM 3485 N N . THR A 1 450 ? -12.824 13.990 19.836 1.00 76.62 450 THR A N 1
ATOM 3486 C CA . THR A 1 450 ? -14.186 13.436 19.763 1.00 76.62 450 THR A CA 1
ATOM 3487 C C . THR A 1 450 ? -14.206 11.918 19.614 1.00 76.62 450 THR A C 1
ATOM 3489 O O . THR A 1 450 ? -15.161 11.292 20.069 1.00 76.62 450 THR A O 1
ATOM 3492 N N . TRP A 1 451 ? -13.168 11.333 19.009 1.00 68.56 451 TRP A N 1
ATOM 3493 C CA . TRP A 1 451 ? -13.074 9.896 18.762 1.00 68.56 451 TRP A CA 1
ATOM 3494 C C . TRP A 1 451 ? -12.485 9.124 19.937 1.00 68.56 451 TRP A C 1
ATOM 3496 O O . TRP A 1 451 ? -13.007 8.078 20.309 1.00 68.56 451 TRP A O 1
ATOM 3506 N N . THR A 1 452 ? -11.397 9.622 20.517 1.00 76.56 452 THR A N 1
ATOM 3507 C CA . THR A 1 452 ? -10.614 8.914 21.540 1.00 76.56 452 THR A CA 1
ATOM 3508 C C . THR A 1 452 ? -10.910 9.410 22.954 1.00 76.56 452 THR A C 1
ATOM 3510 O O . THR A 1 452 ? -10.423 8.828 23.921 1.00 76.56 452 THR A O 1
ATOM 3513 N N . ALA A 1 453 ? -11.656 10.514 23.092 1.00 81.38 453 ALA A N 1
ATOM 3514 C CA . ALA A 1 453 ? -11.801 11.289 24.326 1.00 81.38 453 ALA A CA 1
ATOM 3515 C C . ALA A 1 453 ? -10.469 11.803 24.913 1.00 81.38 453 ALA A C 1
ATOM 3517 O O . ALA A 1 453 ? -10.473 12.353 26.014 1.00 81.38 453 ALA A O 1
ATOM 3518 N N . VAL A 1 454 ? -9.340 11.653 24.204 1.00 84.44 454 VAL A N 1
ATOM 3519 C CA . VAL A 1 454 ? -7.998 12.039 24.655 1.00 84.44 454 VAL A CA 1
ATOM 3520 C C . VAL A 1 454 ? -7.183 12.585 23.486 1.00 84.44 454 VAL A C 1
ATOM 3522 O O . VAL A 1 454 ? -6.903 11.864 22.539 1.00 84.44 454 VAL A O 1
ATOM 3525 N N . VAL A 1 455 ? -6.726 13.832 23.582 1.00 92.88 455 VAL A N 1
ATOM 3526 C CA . VAL A 1 455 ? -5.848 14.434 22.565 1.00 92.88 455 VAL A CA 1
ATOM 3527 C C . VAL A 1 455 ? -4.642 15.103 23.207 1.00 92.88 455 VAL A C 1
ATOM 3529 O O . VAL A 1 455 ? -4.766 15.747 24.258 1.00 92.88 455 VAL A O 1
ATOM 3532 N N . ALA A 1 456 ? -3.479 14.959 22.573 1.00 91.56 456 ALA A N 1
ATOM 3533 C CA . ALA A 1 456 ? -2.273 15.699 22.922 1.00 91.56 456 ALA A CA 1
ATOM 3534 C C . ALA A 1 456 ? -2.224 17.024 22.146 1.00 91.56 456 ALA A C 1
ATOM 3536 O O . ALA A 1 456 ? -2.039 17.040 20.933 1.00 91.56 456 ALA A O 1
ATOM 3537 N N . ILE A 1 457 ? -2.362 18.148 22.847 1.00 92.94 457 ILE A N 1
ATOM 3538 C CA . ILE A 1 457 ? -2.331 19.492 22.259 1.00 92.94 457 ILE A CA 1
ATOM 3539 C C . ILE A 1 457 ? -1.503 20.428 23.148 1.00 92.94 457 ILE A C 1
ATOM 3541 O O . ILE A 1 457 ? -1.571 20.353 24.374 1.00 92.94 457 ILE A O 1
ATOM 3545 N N . ASN A 1 458 ? -0.651 21.264 22.543 1.00 89.62 458 ASN A N 1
ATOM 3546 C CA . ASN A 1 458 ? 0.311 22.134 23.246 1.00 89.62 458 ASN A CA 1
ATOM 3547 C C . ASN A 1 458 ? 1.178 21.396 24.294 1.00 89.62 458 ASN A C 1
ATOM 3549 O O . ASN A 1 458 ? 1.465 21.924 25.369 1.00 89.62 458 ASN A O 1
ATOM 3553 N N . GLY A 1 459 ? 1.555 20.143 24.015 1.00 83.44 459 GLY A N 1
ATOM 3554 C CA . GLY A 1 459 ? 2.339 19.314 24.939 1.00 83.44 459 GLY A CA 1
ATOM 3555 C C . GLY A 1 459 ? 1.567 18.797 26.161 1.00 83.44 459 GLY A C 1
ATOM 3556 O O . GLY A 1 459 ? 2.184 18.265 27.082 1.00 83.44 459 GLY A O 1
ATOM 3557 N N . LYS A 1 460 ? 0.234 18.930 26.190 1.00 87.56 460 LYS A N 1
ATOM 3558 C CA . LYS A 1 460 ? -0.627 18.408 27.259 1.00 87.56 460 LYS A CA 1
ATOM 3559 C C . LYS A 1 460 ? -1.631 17.406 26.713 1.00 87.56 460 LYS A C 1
ATOM 3561 O O . LYS A 1 460 ? -2.260 17.640 25.685 1.00 87.56 460 LYS A O 1
ATOM 3566 N N . PHE A 1 461 ? -1.841 16.323 27.452 1.00 84.19 461 PHE A N 1
ATOM 3567 C CA . PHE A 1 461 ? -2.961 15.423 27.209 1.00 84.19 461 PHE A CA 1
ATOM 3568 C C . PHE A 1 461 ? -4.220 15.997 27.851 1.00 84.19 461 PHE A C 1
ATOM 3570 O O . PHE A 1 461 ? -4.256 16.266 29.052 1.00 84.19 461 PHE A O 1
ATOM 3577 N N . THR A 1 462 ? -5.265 16.173 27.052 1.00 86.12 462 THR A N 1
ATOM 3578 C CA . THR A 1 462 ? -6.568 16.653 27.518 1.00 86.12 462 THR A CA 1
ATOM 3579 C C . THR A 1 462 ? -7.599 15.551 27.344 1.00 86.12 462 THR A C 1
ATOM 3581 O O . THR A 1 462 ? -7.649 14.915 26.296 1.00 86.12 462 THR A O 1
ATOM 3584 N N . ARG A 1 463 ? -8.387 15.289 28.396 1.00 87.06 463 ARG A N 1
ATOM 3585 C CA . ARG A 1 463 ? -9.351 14.167 28.443 1.00 87.06 463 ARG A CA 1
ATOM 3586 C C . ARG A 1 463 ? -10.800 14.577 28.658 1.00 87.06 463 ARG A C 1
ATOM 3588 O O . ARG A 1 463 ? -11.712 13.763 28.696 1.00 87.06 463 ARG A O 1
ATOM 3595 N N . THR A 1 464 ? -11.013 15.863 28.887 1.00 89.50 464 THR A N 1
ATOM 3596 C CA . THR A 1 464 ? -12.335 16.453 29.050 1.00 89.50 464 THR A CA 1
ATOM 3597 C C . THR A 1 464 ? -12.416 17.643 28.125 1.00 89.50 464 THR A C 1
ATOM 3599 O O . THR A 1 464 ? -11.427 18.354 27.939 1.00 89.50 464 THR A O 1
ATOM 3602 N N . TYR A 1 465 ? -13.599 17.897 27.568 1.00 87.31 465 TYR A N 1
ATOM 3603 C CA . TYR A 1 465 ? -13.756 19.016 26.646 1.00 87.31 465 TYR A CA 1
ATOM 3604 C C . TYR A 1 465 ? -13.443 20.346 27.347 1.00 87.31 465 TYR A C 1
ATOM 3606 O O . TYR A 1 465 ? -12.853 21.238 26.757 1.00 87.31 465 TYR A O 1
ATOM 3614 N N . THR A 1 466 ? -13.732 20.452 28.648 1.00 89.06 466 THR A N 1
ATOM 3615 C CA . THR A 1 466 ? -13.383 21.614 29.477 1.00 89.06 466 THR A CA 1
ATOM 3616 C C . THR A 1 466 ? -11.874 21.874 29.552 1.00 89.06 466 THR A C 1
ATOM 3618 O O . THR A 1 466 ? -11.478 23.033 29.617 1.00 89.06 466 THR A O 1
ATOM 3621 N N . ALA A 1 467 ? -11.036 20.831 29.529 1.00 87.50 467 ALA A N 1
ATOM 3622 C CA . ALA A 1 467 ? -9.577 20.963 29.485 1.00 87.50 467 ALA A CA 1
ATOM 3623 C C . ALA A 1 467 ? -9.044 21.111 28.050 1.00 87.50 467 ALA A C 1
ATOM 3625 O O . ALA A 1 467 ? -8.089 21.847 27.829 1.00 87.50 467 ALA A O 1
ATOM 3626 N N . PHE A 1 468 ? -9.677 20.453 27.076 1.00 93.12 468 PHE A N 1
ATOM 3627 C CA . PHE A 1 468 ? -9.319 20.531 25.660 1.00 93.12 468 PHE A CA 1
ATOM 3628 C C . PHE A 1 468 ? -9.597 21.914 25.065 1.00 93.12 468 PHE A C 1
ATOM 3630 O O . PHE A 1 468 ? -8.736 22.497 24.415 1.00 93.12 468 PHE A O 1
ATOM 3637 N N . ARG A 1 469 ? -10.777 22.477 25.337 1.00 94.56 469 ARG A N 1
ATOM 3638 C CA . ARG A 1 469 ? -11.243 23.765 24.813 1.00 94.56 469 ARG A CA 1
ATOM 3639 C C . ARG A 1 469 ? -10.226 24.911 24.972 1.00 94.56 469 ARG A C 1
ATOM 3641 O O . ARG A 1 469 ? -9.933 25.547 23.962 1.00 94.56 469 ARG A O 1
ATOM 3648 N N . PRO A 1 470 ? -9.679 25.215 26.170 1.00 93.75 470 PRO A N 1
ATOM 3649 C CA . PRO A 1 470 ? -8.702 26.297 26.324 1.00 93.75 470 PRO A CA 1
ATOM 3650 C C . PRO A 1 470 ? -7.374 26.010 25.612 1.00 93.75 470 PRO A C 1
ATOM 3652 O O . PRO A 1 470 ? -6.727 26.944 25.137 1.00 93.75 470 PRO A O 1
ATOM 3655 N N . GLU A 1 471 ? -6.968 24.745 25.495 1.00 96.44 471 GLU A N 1
ATOM 3656 C CA . GLU A 1 471 ? -5.754 24.372 24.764 1.00 96.44 471 GLU A CA 1
ATOM 3657 C C . GLU A 1 471 ? -5.948 24.504 23.250 1.00 96.44 471 GLU A C 1
ATOM 3659 O O . GLU A 1 471 ? -5.091 25.059 22.563 1.00 96.44 471 GLU A O 1
ATOM 3664 N N . LEU A 1 472 ? -7.112 24.101 22.737 1.00 95.31 472 LEU A N 1
ATOM 3665 C CA . LEU A 1 472 ? -7.504 24.330 21.351 1.00 95.31 472 LEU A CA 1
ATOM 3666 C C . LEU A 1 472 ? -7.581 25.829 21.035 1.00 95.31 472 LEU A C 1
ATOM 3668 O O . LEU A 1 472 ? -7.037 26.277 20.029 1.00 95.31 472 LEU A O 1
ATOM 3672 N N . GLU A 1 473 ? -8.209 26.625 21.901 1.00 95.88 473 GLU A N 1
ATOM 3673 C CA . GLU A 1 473 ? -8.281 28.079 21.738 1.00 95.88 473 GLU A CA 1
ATOM 3674 C C . GLU A 1 473 ? -6.879 28.709 21.718 1.00 95.88 473 GLU A C 1
ATOM 3676 O O . GLU A 1 473 ? -6.586 29.534 20.850 1.00 95.88 473 GLU A O 1
ATOM 3681 N N . THR A 1 474 ? -5.984 28.259 22.603 1.00 95.19 474 THR A N 1
ATOM 3682 C CA . THR A 1 474 ? -4.578 28.692 22.647 1.00 95.19 474 THR A CA 1
ATOM 3683 C C . THR A 1 474 ? -3.825 28.312 21.374 1.00 95.19 474 THR A C 1
ATOM 3685 O O . THR A 1 474 ? -3.112 29.150 20.814 1.00 95.19 474 THR A O 1
ATOM 3688 N N . PHE A 1 475 ? -4.006 27.083 20.887 1.00 94.75 475 PHE A N 1
ATOM 3689 C CA . PHE A 1 475 ? -3.407 26.593 19.648 1.00 94.75 475 PHE A CA 1
ATOM 3690 C C . PHE A 1 475 ? -3.838 27.448 18.452 1.00 94.75 475 PHE A C 1
ATOM 3692 O O . PHE A 1 475 ? -2.992 27.990 17.736 1.00 94.75 475 PHE A O 1
ATOM 3699 N N . VAL A 1 476 ? -5.148 27.633 18.261 1.00 94.75 476 VAL A N 1
ATOM 3700 C CA . VAL A 1 476 ? -5.705 28.391 17.130 1.00 94.75 476 VAL A CA 1
ATOM 3701 C C . VAL A 1 476 ? -5.269 29.853 17.197 1.00 94.75 476 VAL A C 1
ATOM 3703 O O . VAL A 1 476 ? -4.818 30.400 16.189 1.00 94.75 476 VAL A O 1
ATOM 3706 N N . HIS A 1 477 ? -5.356 30.481 18.374 1.00 94.69 477 HIS A N 1
ATOM 3707 C CA . HIS A 1 477 ? -4.935 31.866 18.577 1.00 94.69 477 HIS A CA 1
ATOM 3708 C C . HIS A 1 477 ? -3.451 32.053 18.237 1.00 94.69 477 HIS A C 1
ATOM 3710 O O . HIS A 1 477 ? -3.101 32.915 17.432 1.00 94.69 477 HIS A O 1
ATOM 3716 N N . THR A 1 478 ? -2.579 31.216 18.803 1.00 93.00 478 THR A N 1
ATOM 3717 C CA . THR A 1 478 ? -1.126 31.294 18.585 1.00 93.00 478 THR A CA 1
ATOM 3718 C C . THR A 1 478 ? -0.776 31.069 17.118 1.00 93.00 478 THR A C 1
ATOM 3720 O O . THR A 1 478 ? 0.002 31.829 16.545 1.00 93.00 478 THR A O 1
ATOM 3723 N N . SER A 1 479 ? -1.411 30.087 16.479 1.00 90.31 479 SER A N 1
ATOM 3724 C CA . SER A 1 479 ? -1.219 29.802 15.056 1.00 90.31 479 SER A CA 1
ATOM 3725 C C . SER A 1 479 ? -1.629 30.980 14.172 1.00 90.31 479 SER A C 1
ATOM 3727 O O . SER A 1 479 ? -0.922 31.321 13.224 1.00 90.31 479 SER A O 1
ATOM 3729 N N . CYS A 1 480 ? -2.743 31.643 14.499 1.00 93.06 480 CYS A N 1
ATOM 3730 C CA . CYS A 1 480 ? -3.196 32.836 13.790 1.00 93.06 480 CYS A CA 1
ATOM 3731 C C . CYS A 1 480 ? -2.231 34.016 13.974 1.00 93.06 480 CYS A C 1
ATOM 3733 O O . CYS A 1 480 ? -1.919 34.692 12.997 1.00 93.06 480 CYS A O 1
ATOM 3735 N N . GLU A 1 481 ? -1.720 34.256 15.186 1.00 91.69 481 GLU A N 1
ATOM 3736 C CA . GLU A 1 481 ? -0.729 35.315 15.431 1.00 91.69 481 GLU A CA 1
ATOM 3737 C C . GLU A 1 481 ? 0.587 35.055 14.688 1.00 91.69 481 GLU A C 1
ATOM 3739 O O . GLU A 1 481 ? 1.137 35.968 14.068 1.00 91.69 481 GLU A O 1
ATOM 3744 N N . LEU A 1 482 ? 1.074 33.810 14.686 1.00 88.44 482 LEU A N 1
ATOM 3745 C CA . LEU A 1 482 ? 2.269 33.416 13.934 1.00 88.44 482 LEU A CA 1
ATOM 3746 C C . LEU A 1 482 ? 2.070 33.592 12.425 1.00 88.44 482 LEU A C 1
ATOM 3748 O O . LEU A 1 482 ? 2.940 34.128 11.741 1.00 88.44 482 LEU A O 1
ATOM 3752 N N . ALA A 1 483 ? 0.903 33.211 11.907 1.00 85.56 483 ALA A N 1
ATOM 3753 C CA . ALA A 1 483 ? 0.551 33.430 10.512 1.00 85.56 483 ALA A CA 1
ATOM 3754 C C . ALA A 1 483 ? 0.496 34.926 10.159 1.00 85.56 483 ALA A C 1
ATOM 3756 O O . ALA A 1 483 ? 1.105 35.336 9.175 1.00 85.56 483 ALA A O 1
ATOM 3757 N N . VAL A 1 484 ? -0.167 35.762 10.967 1.00 86.75 484 VAL A N 1
ATOM 3758 C CA . VAL A 1 484 ? -0.251 37.217 10.733 1.00 86.75 484 VAL A CA 1
ATOM 3759 C C . VAL A 1 484 ? 1.131 37.871 10.776 1.00 86.75 484 VAL A C 1
ATOM 3761 O O . VAL A 1 484 ? 1.460 38.672 9.900 1.00 86.75 484 VAL A O 1
ATOM 3764 N N . THR A 1 485 ? 1.958 37.524 11.763 1.00 85.56 485 THR A N 1
ATOM 3765 C CA . THR A 1 485 ? 3.306 38.092 11.924 1.00 85.56 485 THR A CA 1
ATOM 3766 C C . THR A 1 485 ? 4.258 37.642 10.821 1.00 85.56 485 THR A C 1
ATOM 3768 O O . THR A 1 485 ? 4.922 38.488 10.224 1.00 85.56 485 THR A O 1
ATOM 3771 N N . GLY A 1 486 ? 4.273 36.353 10.468 1.00 81.69 486 GLY A N 1
ATOM 3772 C CA . GLY A 1 486 ? 5.093 35.836 9.368 1.00 81.69 486 GLY A CA 1
ATOM 3773 C C . GLY A 1 486 ? 4.731 36.474 8.026 1.00 81.69 486 GLY A C 1
ATOM 3774 O O . GLY A 1 486 ? 5.601 36.879 7.251 1.00 81.69 486 GLY A O 1
ATOM 3775 N N . VAL A 1 487 ? 3.434 36.660 7.786 1.00 79.81 487 VAL A N 1
ATOM 3776 C CA . VAL A 1 487 ? 2.911 37.326 6.593 1.00 79.81 487 VAL A CA 1
ATOM 3777 C C . VAL A 1 487 ? 3.261 38.826 6.572 1.00 79.81 487 VAL A C 1
ATOM 3779 O O . VAL A 1 487 ? 3.591 39.366 5.512 1.00 79.81 487 VAL A O 1
ATOM 3782 N N . ALA A 1 488 ? 3.273 39.501 7.727 1.00 77.06 488 ALA A N 1
ATOM 3783 C CA . ALA A 1 488 ? 3.731 40.888 7.845 1.00 77.06 488 ALA A CA 1
ATOM 3784 C C . ALA A 1 488 ? 5.224 41.043 7.555 1.00 77.06 488 ALA A C 1
ATOM 3786 O O . ALA A 1 488 ? 5.607 41.930 6.789 1.00 77.06 488 ALA A O 1
ATOM 3787 N N . SER A 1 489 ? 6.057 40.147 8.080 1.00 78.06 489 SER A N 1
ATOM 3788 C CA . SER A 1 489 ? 7.497 40.136 7.815 1.00 78.06 489 SER A CA 1
ATOM 3789 C C . SER A 1 489 ? 7.828 39.879 6.341 1.00 78.06 489 SER A C 1
ATOM 3791 O O . SER A 1 489 ? 8.759 40.483 5.815 1.00 78.06 489 SER A O 1
ATOM 3793 N N . ALA A 1 490 ? 7.047 39.051 5.641 1.00 70.38 490 ALA A N 1
ATOM 3794 C CA . ALA A 1 490 ? 7.252 38.788 4.214 1.00 70.38 490 ALA A CA 1
ATOM 3795 C C . ALA A 1 490 ? 6.930 40.000 3.318 1.00 70.38 490 ALA A C 1
ATOM 3797 O O . ALA A 1 490 ? 7.479 40.131 2.225 1.00 70.38 490 ALA A O 1
ATOM 3798 N N . SER A 1 491 ? 6.049 40.899 3.769 1.00 66.31 491 SER A N 1
ATOM 3799 C CA . SER A 1 491 ? 5.652 42.084 2.997 1.00 66.31 491 SER A CA 1
ATOM 3800 C C . SER A 1 491 ? 6.697 43.208 2.996 1.00 66.31 491 SER A C 1
ATOM 3802 O O . SER A 1 491 ? 6.677 44.054 2.102 1.00 66.31 491 SER A O 1
ATOM 3804 N N . SER A 1 492 ? 7.622 43.216 3.963 1.00 67.12 492 SER A N 1
ATOM 3805 C CA . SER A 1 492 ? 8.643 44.261 4.110 1.00 67.12 492 SER A CA 1
ATOM 3806 C C . SER A 1 492 ? 9.991 43.914 3.467 1.00 67.12 492 SER A C 1
ATOM 3808 O O . SER A 1 492 ? 10.824 44.804 3.291 1.00 67.12 492 SER A O 1
ATOM 3810 N N . SER A 1 493 ? 10.216 42.658 3.063 1.00 58.97 493 SER A N 1
ATOM 3811 C CA . SER A 1 493 ? 11.443 42.247 2.374 1.00 58.97 493 SER A CA 1
ATOM 3812 C C . SER A 1 493 ? 11.294 42.334 0.851 1.00 58.97 493 SER A C 1
ATOM 3814 O O . SER A 1 493 ? 10.546 41.571 0.244 1.00 58.97 493 SER A O 1
ATOM 3816 N N . THR A 1 494 ? 12.054 43.223 0.208 1.00 55.75 494 THR A N 1
ATOM 3817 C CA . THR A 1 494 ? 12.135 43.363 -1.262 1.00 55.75 494 THR A CA 1
ATOM 3818 C C . THR A 1 494 ? 12.995 42.289 -1.943 1.00 55.75 494 THR A C 1
ATOM 3820 O O . THR A 1 494 ? 13.143 42.298 -3.165 1.00 55.75 494 THR A O 1
ATOM 3823 N N . THR A 1 495 ? 13.562 41.347 -1.185 1.00 47.91 495 THR A N 1
ATOM 3824 C CA . THR A 1 495 ? 14.412 40.269 -1.700 1.00 47.91 495 THR A CA 1
ATOM 3825 C C . THR A 1 495 ? 13.621 38.967 -1.918 1.00 47.91 495 THR A C 1
ATOM 3827 O O . THR A 1 495 ? 12.874 38.539 -1.039 1.00 47.91 495 THR A O 1
ATOM 3830 N N . PRO A 1 496 ? 13.803 38.265 -3.055 1.00 44.50 496 PRO A N 1
ATOM 3831 C CA . PRO A 1 496 ? 13.040 37.063 -3.430 1.00 44.50 496 PRO A CA 1
ATOM 3832 C C . PRO A 1 496 ? 13.382 35.793 -2.616 1.00 44.50 496 PRO A C 1
ATOM 3834 O O . PRO A 1 496 ? 13.052 34.688 -3.029 1.00 44.50 496 PRO A O 1
ATOM 3837 N N . SER A 1 497 ? 14.015 35.936 -1.446 1.00 44.56 497 SER A N 1
ATOM 3838 C CA . SER A 1 497 ? 14.399 34.838 -0.543 1.00 44.56 497 SER A CA 1
ATOM 3839 C C . SER A 1 497 ? 13.353 34.540 0.549 1.00 44.56 497 SER A C 1
ATOM 3841 O O . SER A 1 497 ? 13.582 33.689 1.407 1.00 44.56 497 SER A O 1
ATOM 3843 N N . ALA A 1 498 ? 12.207 35.228 0.545 1.00 45.03 498 ALA A N 1
ATOM 3844 C CA . ALA A 1 498 ? 11.180 35.141 1.590 1.00 45.03 498 ALA A CA 1
ATOM 3845 C C . ALA A 1 498 ? 10.352 33.836 1.587 1.00 45.03 498 ALA A C 1
ATOM 3847 O O . ALA A 1 498 ? 9.520 33.633 2.469 1.00 45.03 498 ALA A O 1
ATOM 3848 N N . THR A 1 499 ? 10.592 32.919 0.645 1.00 47.22 499 THR A N 1
ATOM 3849 C CA . THR A 1 499 ? 9.889 31.627 0.560 1.00 47.22 499 THR A CA 1
ATOM 3850 C C . THR A 1 499 ? 10.142 30.724 1.777 1.00 47.22 499 THR A C 1
ATOM 3852 O O . THR A 1 499 ? 9.318 29.864 2.071 1.00 47.22 499 THR A O 1
ATOM 3855 N N . ALA A 1 500 ? 11.233 30.946 2.524 1.00 45.25 500 ALA A N 1
ATOM 3856 C CA . ALA A 1 500 ? 11.606 30.144 3.695 1.00 45.25 500 ALA A CA 1
ATOM 3857 C C . ALA A 1 500 ? 10.716 30.376 4.936 1.00 45.25 500 ALA A C 1
ATOM 3859 O O . ALA A 1 500 ? 10.569 29.479 5.759 1.00 45.25 500 ALA A O 1
ATOM 3860 N N . HIS A 1 501 ? 10.075 31.543 5.065 1.00 43.59 501 HIS A N 1
ATOM 3861 C CA . HIS A 1 501 ? 9.176 31.834 6.195 1.00 43.59 501 HIS A CA 1
ATOM 3862 C C . HIS A 1 501 ? 7.701 31.514 5.908 1.00 43.59 501 HIS A C 1
ATOM 3864 O O . HIS A 1 501 ? 6.853 31.680 6.782 1.00 43.59 501 HIS A O 1
ATOM 3870 N N . MET A 1 502 ? 7.380 31.048 4.697 1.00 48.69 502 MET A N 1
ATOM 3871 C CA . MET A 1 502 ? 5.998 30.920 4.218 1.00 48.69 502 MET A CA 1
ATOM 3872 C C . MET A 1 502 ? 5.409 29.512 4.330 1.00 48.69 502 MET A C 1
ATOM 3874 O O . MET A 1 502 ? 4.243 29.312 4.002 1.00 48.69 502 MET A O 1
ATOM 3878 N N . GLN A 1 503 ? 6.161 28.538 4.838 1.00 53.47 503 GLN A N 1
ATOM 3879 C CA . GLN A 1 503 ? 5.636 27.202 5.102 1.00 53.47 503 GLN A CA 1
ATOM 3880 C C . GLN A 1 503 ? 5.229 27.061 6.565 1.00 53.47 503 GLN A C 1
ATOM 3882 O O . GLN A 1 503 ? 5.794 26.264 7.305 1.00 53.47 503 GLN A O 1
ATOM 3887 N N . LEU A 1 504 ? 4.202 27.806 6.982 1.00 47.88 504 LEU A N 1
ATOM 3888 C CA . LEU A 1 504 ? 3.590 27.574 8.292 1.00 47.88 504 LEU A CA 1
ATOM 3889 C C . LEU A 1 504 ? 3.103 26.119 8.421 1.00 47.88 504 LEU A C 1
ATOM 3891 O O . LEU A 1 504 ? 3.124 25.587 9.513 1.00 47.88 504 LEU A O 1
ATOM 3895 N N . GLY A 1 505 ? 2.720 25.467 7.312 1.00 45.06 505 GLY A N 1
ATOM 3896 C CA . GLY A 1 505 ? 2.329 24.051 7.288 1.00 45.06 505 GLY A CA 1
ATOM 3897 C C . GLY A 1 505 ? 3.489 23.044 7.318 1.00 45.06 505 GLY A C 1
ATOM 3898 O O . GLY A 1 505 ? 3.305 21.962 7.853 1.00 45.06 505 GLY A O 1
ATOM 3899 N N . ALA A 1 506 ? 4.682 23.375 6.801 1.00 43.91 506 ALA A N 1
ATOM 3900 C CA . ALA A 1 506 ? 5.838 22.462 6.872 1.00 43.91 506 ALA A CA 1
ATOM 3901 C C . ALA A 1 506 ? 6.627 22.640 8.178 1.00 43.91 506 ALA A C 1
ATOM 3903 O O . ALA A 1 506 ? 7.054 21.664 8.780 1.00 43.91 506 ALA A O 1
ATOM 3904 N N . ASN A 1 507 ? 6.723 23.877 8.674 1.00 49.00 507 ASN A N 1
ATOM 3905 C CA . ASN A 1 507 ? 7.427 24.197 9.915 1.00 49.00 507 ASN A CA 1
ATOM 3906 C C . ASN A 1 507 ? 6.554 23.985 11.167 1.00 49.00 507 ASN A C 1
ATOM 3908 O O . ASN A 1 507 ? 7.047 24.163 12.276 1.00 49.00 507 ASN A O 1
ATOM 3912 N N . PHE A 1 508 ? 5.263 23.645 11.027 1.00 47.75 508 PHE A N 1
ATOM 3913 C CA . PHE A 1 508 ? 4.415 23.323 12.182 1.00 47.75 508 PHE A CA 1
ATOM 3914 C C . PHE A 1 508 ? 4.843 22.006 12.840 1.00 47.75 508 PHE A C 1
ATOM 3916 O O . PHE A 1 508 ? 4.854 21.926 14.065 1.00 47.75 508 PHE A O 1
ATOM 3923 N N . SER A 1 509 ? 5.253 21.016 12.035 1.00 44.75 509 SER A N 1
ATOM 3924 C CA . SER A 1 509 ? 5.868 19.777 12.534 1.00 44.75 509 SER A CA 1
ATOM 3925 C C . SER A 1 509 ? 7.150 20.096 13.301 1.00 44.75 509 SER A C 1
ATOM 3927 O O . SER A 1 509 ? 7.285 19.711 14.455 1.00 44.75 509 SER A O 1
ATOM 3929 N N . ASP A 1 510 ? 8.022 20.925 12.719 1.00 44.31 510 ASP A N 1
ATOM 3930 C CA . ASP A 1 510 ? 9.277 21.333 13.356 1.00 44.31 510 ASP A CA 1
ATOM 3931 C C . ASP A 1 510 ? 9.055 22.154 14.640 1.00 44.31 510 ASP A C 1
ATOM 3933 O O . ASP A 1 510 ? 9.815 22.020 15.594 1.00 44.31 510 ASP A O 1
ATOM 3937 N N . LEU A 1 511 ? 8.014 22.994 14.715 1.00 45.28 511 LEU A N 1
ATOM 3938 C CA . LEU A 1 511 ? 7.687 23.779 15.914 1.00 45.28 511 LEU A CA 1
ATOM 3939 C C . LEU A 1 511 ? 7.106 22.906 17.043 1.00 45.28 511 LEU A C 1
ATOM 3941 O O . LEU A 1 511 ? 7.365 23.176 18.217 1.00 45.28 511 LEU A O 1
ATOM 3945 N N . LEU A 1 512 ? 6.338 21.868 16.692 1.00 47.59 512 LEU A N 1
ATOM 3946 C CA . LEU A 1 512 ? 5.843 20.857 17.633 1.00 47.59 512 LEU A CA 1
ATOM 3947 C C . LEU A 1 512 ? 6.982 19.945 18.124 1.00 47.59 512 LEU A C 1
ATOM 3949 O O . LEU A 1 512 ? 7.002 19.586 19.303 1.00 47.59 512 LEU A O 1
ATOM 3953 N N . ASP A 1 513 ? 7.967 19.661 17.269 1.00 41.94 513 ASP A N 1
ATOM 3954 C CA . ASP A 1 513 ? 9.136 18.835 17.590 1.00 41.94 513 ASP A CA 1
ATOM 3955 C C . ASP A 1 513 ? 10.237 19.594 18.364 1.00 41.94 513 ASP A C 1
ATOM 3957 O O . ASP A 1 513 ? 10.995 18.986 19.125 1.00 41.94 513 ASP A O 1
ATOM 3961 N N . ALA A 1 514 ? 10.345 20.923 18.225 1.00 39.06 514 ALA A N 1
ATOM 3962 C CA . ALA A 1 514 ? 11.539 21.661 18.655 1.00 39.06 514 ALA A CA 1
ATOM 3963 C C . ALA A 1 514 ? 11.568 22.237 20.087 1.00 39.06 514 ALA A C 1
ATOM 3965 O O . ALA A 1 514 ? 12.610 22.794 20.443 1.00 39.06 514 ALA A O 1
ATOM 3966 N N . GLY A 1 515 ? 10.549 22.141 20.964 1.00 40.59 515 GLY A N 1
ATOM 3967 C CA . GLY A 1 515 ? 10.782 22.753 22.292 1.00 40.59 515 GLY A CA 1
ATOM 3968 C C . GLY A 1 515 ? 9.730 22.863 23.388 1.00 40.59 515 GLY A C 1
ATOM 3969 O O . GLY A 1 515 ? 9.833 23.810 24.163 1.00 40.59 515 GLY A O 1
ATOM 3970 N N . TRP A 1 516 ? 8.756 21.960 23.532 1.00 41.69 516 TRP A N 1
ATOM 3971 C CA . TRP A 1 516 ? 7.819 22.013 24.681 1.00 41.69 516 TRP A CA 1
ATOM 3972 C C . TRP A 1 516 ? 7.967 20.847 25.679 1.00 41.69 516 TRP A C 1
ATOM 3974 O O . TRP A 1 516 ? 7.171 20.699 26.600 1.00 41.69 516 TRP A O 1
ATOM 3984 N N . ALA A 1 517 ? 9.041 20.055 25.569 1.00 38.62 517 ALA A N 1
ATOM 3985 C CA . ALA A 1 517 ? 9.303 18.888 26.423 1.00 38.62 517 ALA A CA 1
ATOM 3986 C C . ALA A 1 517 ? 10.057 19.182 27.743 1.00 38.62 517 ALA A C 1
ATOM 3988 O O . ALA A 1 517 ? 10.541 18.256 28.394 1.00 38.62 517 ALA A O 1
ATOM 3989 N N . THR A 1 518 ? 10.176 20.438 28.182 1.00 39.62 518 THR A N 1
ATOM 3990 C CA . THR A 1 518 ? 10.864 20.773 29.443 1.00 39.62 518 THR A CA 1
ATOM 3991 C C . THR A 1 518 ? 10.001 21.655 30.335 1.00 39.62 518 THR A C 1
ATOM 3993 O O . THR A 1 518 ? 10.108 22.878 30.302 1.00 39.62 518 THR A O 1
ATOM 3996 N N . GLY A 1 519 ? 9.162 21.038 31.169 1.00 34.84 519 GLY A N 1
ATOM 3997 C CA . GLY A 1 519 ? 8.438 21.779 32.199 1.00 34.84 519 GLY A CA 1
ATOM 3998 C C . GLY A 1 519 ? 7.414 20.965 32.979 1.00 34.84 519 GLY A C 1
ATOM 3999 O O . GLY A 1 519 ? 6.221 21.151 32.786 1.00 34.84 519 GLY A O 1
ATOM 4000 N N . GLY A 1 520 ? 7.880 20.116 33.901 1.00 31.22 520 GLY A N 1
ATOM 4001 C CA . GLY A 1 520 ? 7.050 19.551 34.971 1.00 31.22 520 GLY A CA 1
ATOM 4002 C C . GLY A 1 520 ? 7.099 18.030 35.058 1.00 31.22 520 GLY A C 1
ATOM 4003 O O . GLY A 1 520 ? 6.304 17.342 34.432 1.00 31.22 520 GLY A O 1
ATOM 4004 N N . ASN A 1 521 ? 7.987 17.505 35.908 1.00 34.88 521 ASN A N 1
ATOM 4005 C CA . ASN A 1 521 ? 7.884 16.141 36.430 1.00 34.88 521 ASN A CA 1
ATOM 4006 C C . ASN A 1 521 ? 6.658 16.045 37.355 1.00 34.88 521 ASN A C 1
ATOM 4008 O O . ASN A 1 521 ? 6.788 16.007 38.576 1.00 34.88 521 ASN A O 1
ATOM 4012 N N . VAL A 1 522 ? 5.463 15.995 36.778 1.00 36.59 522 VAL A N 1
ATOM 4013 C CA . VAL A 1 522 ? 4.381 15.224 37.378 1.00 36.59 522 VAL A CA 1
ATOM 4014 C C . VAL A 1 522 ? 4.553 13.838 36.775 1.00 36.59 522 VAL A C 1
ATOM 4016 O O . VAL A 1 522 ? 4.386 13.664 35.572 1.00 36.59 522 VAL A O 1
ATOM 4019 N N . LYS A 1 523 ? 4.981 12.860 37.581 1.00 40.19 523 LYS A N 1
ATOM 4020 C CA . LYS A 1 523 ? 4.856 11.445 37.209 1.00 40.19 523 LYS A CA 1
ATOM 4021 C C . LYS A 1 523 ? 3.359 11.154 37.141 1.00 40.19 523 LYS A C 1
ATOM 4023 O O . LYS A 1 523 ? 2.771 10.709 38.121 1.00 40.19 523 LYS A O 1
ATOM 4028 N N . ASP A 1 524 ? 2.734 11.496 36.025 1.00 47.00 524 ASP A N 1
ATOM 4029 C CA . ASP A 1 524 ? 1.393 11.032 35.734 1.00 47.00 524 ASP A CA 1
ATOM 4030 C C . ASP A 1 524 ? 1.562 9.566 35.340 1.00 47.00 524 ASP A C 1
ATOM 4032 O O . ASP A 1 524 ? 2.160 9.239 34.313 1.00 47.00 524 ASP A O 1
ATOM 4036 N N . GLU A 1 525 ? 1.175 8.667 36.244 1.00 56.59 525 GLU A N 1
ATOM 4037 C CA . GLU A 1 525 ? 1.061 7.249 35.917 1.00 56.59 525 GLU A CA 1
ATOM 4038 C C . GLU A 1 525 ? 0.194 7.125 34.666 1.00 56.59 525 GLU A C 1
ATOM 4040 O O . GLU A 1 525 ? -0.895 7.705 34.612 1.00 56.59 525 GLU A O 1
ATOM 4045 N N . SER A 1 526 ? 0.682 6.404 33.651 1.00 77.00 526 SER A N 1
ATOM 4046 C CA . SER A 1 526 ? -0.087 6.221 32.424 1.00 77.00 526 SER A CA 1
ATOM 4047 C C . SER A 1 526 ? -1.440 5.587 32.756 1.00 77.00 526 SER A C 1
ATOM 4049 O O . SER A 1 526 ? -1.564 4.784 33.686 1.00 77.00 526 SER A O 1
ATOM 4051 N N . ASP A 1 527 ? -2.479 5.936 31.996 1.00 72.75 527 ASP A N 1
ATOM 4052 C CA . ASP A 1 527 ? -3.812 5.339 32.178 1.00 72.75 527 ASP A CA 1
ATOM 4053 C C . ASP A 1 527 ? -3.794 3.829 32.068 1.00 72.75 527 ASP A C 1
ATOM 4055 O O . ASP A 1 527 ? -4.563 3.141 32.730 1.00 72.75 527 ASP A O 1
ATOM 4059 N N . GLU A 1 528 ? -2.869 3.327 31.274 1.00 75.94 528 GLU A N 1
ATOM 4060 C CA . GLU A 1 528 ? -2.543 1.926 31.157 1.00 75.94 528 GLU A CA 1
ATOM 4061 C C . GLU A 1 528 ? -2.112 1.323 32.503 1.00 75.94 528 GLU A C 1
ATOM 4063 O O . GLU A 1 528 ? -2.655 0.301 32.912 1.00 75.94 528 GLU A O 1
ATOM 4068 N N . VAL A 1 529 ? -1.202 1.969 33.243 1.00 80.12 529 VAL A N 1
ATOM 4069 C CA . VAL A 1 529 ? -0.780 1.516 34.581 1.00 80.12 529 VAL A CA 1
ATOM 4070 C C . VAL A 1 529 ? -1.958 1.545 35.552 1.00 80.12 529 VAL A C 1
ATOM 4072 O O . VAL A 1 529 ? -2.218 0.551 36.227 1.00 80.12 529 VAL A O 1
ATOM 4075 N N . ARG A 1 530 ? -2.744 2.630 35.559 1.00 84.38 530 ARG A N 1
ATOM 4076 C CA . ARG A 1 530 ? -3.933 2.735 36.422 1.00 84.38 530 ARG A CA 1
ATOM 4077 C C . ARG A 1 530 ? -4.982 1.674 36.094 1.00 84.38 530 ARG A C 1
ATOM 4079 O O . ARG A 1 530 ? -5.590 1.114 37.002 1.00 84.38 530 ARG A O 1
ATOM 4086 N N . THR A 1 531 ? -5.211 1.398 34.814 1.00 80.56 531 THR A N 1
ATOM 4087 C CA . THR A 1 531 ? -6.194 0.408 34.350 1.00 80.56 531 THR A CA 1
ATOM 4088 C C . THR A 1 531 ? -5.717 -1.008 34.643 1.00 80.56 531 THR A C 1
ATOM 4090 O O . THR A 1 531 ? -6.479 -1.806 35.182 1.00 80.56 531 THR A O 1
ATOM 4093 N N . LEU A 1 532 ? -4.435 -1.304 34.416 1.00 82.31 532 LEU A N 1
ATOM 4094 C CA . LEU A 1 532 ? -3.821 -2.556 34.849 1.00 82.31 532 LEU A CA 1
ATOM 4095 C C . LEU A 1 532 ? -3.978 -2.784 36.347 1.00 82.31 532 LEU A C 1
ATOM 4097 O O . LEU A 1 532 ? -4.295 -3.896 36.769 1.00 82.31 532 LEU A O 1
ATOM 4101 N N . ASP A 1 533 ? -3.765 -1.751 37.154 1.00 85.12 533 ASP A N 1
ATOM 4102 C CA . ASP A 1 533 ? -3.916 -1.874 38.593 1.00 85.12 533 ASP A CA 1
ATOM 4103 C C . ASP A 1 533 ? -5.387 -2.047 38.985 1.00 85.12 533 ASP A C 1
ATOM 4105 O O . ASP A 1 533 ? -5.674 -2.911 39.813 1.00 85.12 533 ASP A O 1
ATOM 4109 N N . ARG A 1 534 ? -6.346 -1.362 38.345 1.00 88.44 534 ARG A N 1
ATOM 4110 C CA . ARG A 1 534 ? -7.782 -1.643 38.551 1.00 88.44 534 ARG A CA 1
ATOM 4111 C C . ARG A 1 534 ? -8.146 -3.086 38.213 1.00 88.44 534 ARG A C 1
ATOM 4113 O O . ARG A 1 534 ? -8.841 -3.723 39.007 1.00 88.44 534 ARG A O 1
ATOM 4120 N N . ILE A 1 535 ? -7.642 -3.622 37.097 1.00 86.31 535 ILE A N 1
ATOM 4121 C CA . ILE A 1 535 ? -7.845 -5.025 36.710 1.00 86.31 535 ILE A CA 1
ATOM 4122 C C . ILE A 1 535 ? -7.300 -5.935 37.806 1.00 86.31 535 ILE A C 1
ATOM 4124 O O . ILE A 1 535 ? -8.062 -6.737 38.340 1.00 86.31 535 ILE A O 1
ATOM 4128 N N . LYS A 1 536 ? -6.031 -5.767 38.205 1.00 86.25 536 LYS A N 1
ATOM 4129 C CA . LYS A 1 536 ? -5.384 -6.580 39.252 1.00 86.25 536 LYS A CA 1
ATOM 4130 C C . LYS A 1 536 ? -6.183 -6.597 40.552 1.00 86.25 536 LYS A C 1
ATOM 4132 O O . LYS A 1 536 ? -6.466 -7.667 41.077 1.00 86.25 536 LYS A O 1
ATOM 4137 N N . HIS A 1 537 ? -6.585 -5.428 41.047 1.00 88.38 537 HIS A N 1
ATOM 4138 C CA . HIS A 1 537 ? -7.328 -5.319 42.304 1.00 88.38 537 HIS A CA 1
ATOM 4139 C C . HIS A 1 537 ? -8.770 -5.844 42.195 1.00 88.38 537 HIS A C 1
ATOM 4141 O O . HIS A 1 537 ? -9.378 -6.197 43.205 1.00 88.38 537 HIS A O 1
ATOM 4147 N N . SER A 1 538 ? -9.327 -5.917 40.983 1.00 88.19 538 SER A N 1
ATOM 4148 C CA . SER A 1 538 ? -10.691 -6.400 40.753 1.00 88.19 538 SER A CA 1
ATOM 4149 C C . SER A 1 538 ? -10.788 -7.923 40.626 1.00 88.19 538 SER A C 1
ATOM 4151 O O . SER A 1 538 ? -11.879 -8.454 40.826 1.00 88.19 538 SER A O 1
ATOM 4153 N N . ILE A 1 539 ? -9.690 -8.638 40.338 1.00 87.19 539 ILE A N 1
ATOM 4154 C CA . ILE A 1 539 ? -9.685 -10.092 40.067 1.00 87.19 539 ILE A CA 1
ATOM 4155 C C . ILE A 1 539 ? -10.376 -10.891 41.180 1.00 87.19 539 ILE A C 1
ATOM 4157 O O . ILE A 1 539 ? -11.326 -11.630 40.909 1.00 87.19 539 ILE A O 1
ATOM 4161 N N . ASP A 1 540 ? -9.951 -10.723 42.433 1.00 87.06 540 ASP A N 1
ATOM 4162 C CA . ASP A 1 540 ? -10.492 -11.498 43.559 1.00 87.06 540 ASP A CA 1
ATOM 4163 C C . ASP A 1 540 ? -11.963 -11.167 43.823 1.00 87.06 540 ASP A C 1
ATOM 4165 O O . ASP A 1 540 ? -12.798 -12.048 44.051 1.00 87.06 540 ASP A O 1
ATOM 4169 N N . ALA A 1 541 ? -12.305 -9.884 43.717 1.00 87.62 541 ALA A N 1
ATOM 4170 C CA . ALA A 1 541 ? -13.666 -9.396 43.876 1.00 87.62 541 ALA A CA 1
ATOM 4171 C C . ALA A 1 541 ? -14.606 -9.935 42.784 1.00 87.62 541 ALA A C 1
ATOM 4173 O O . ALA A 1 541 ? -15.765 -10.250 43.067 1.00 87.62 541 ALA A O 1
ATOM 4174 N N . VAL A 1 542 ? -14.113 -10.050 41.549 1.00 88.44 542 VAL A N 1
ATOM 4175 C CA . VAL A 1 542 ? -14.844 -10.597 40.403 1.00 88.44 542 VAL A CA 1
ATOM 4176 C C . VAL A 1 542 ? -15.043 -12.104 40.561 1.00 88.44 542 VAL A C 1
ATOM 4178 O O . VAL A 1 542 ? -16.176 -12.579 40.441 1.00 88.44 542 VAL A O 1
ATOM 4181 N N . LYS A 1 543 ? -14.000 -12.852 40.942 1.00 86.88 543 LYS A N 1
ATOM 4182 C CA . LYS A 1 543 ? -14.098 -14.292 41.243 1.00 86.88 543 LYS A CA 1
ATOM 4183 C C . LYS A 1 543 ? -15.151 -14.571 42.322 1.00 86.88 543 LYS A C 1
ATOM 4185 O O . LYS A 1 543 ? -16.030 -15.407 42.115 1.00 86.88 543 LYS A O 1
ATOM 4190 N N . ALA A 1 544 ? -15.122 -13.818 43.423 1.00 89.12 544 ALA A N 1
ATOM 4191 C CA . ALA A 1 544 ? -16.065 -13.969 44.534 1.00 89.12 544 ALA A CA 1
ATOM 4192 C C . ALA A 1 544 ? -17.520 -13.625 44.167 1.00 89.12 544 ALA A C 1
ATOM 4194 O O . ALA A 1 544 ? -18.453 -14.115 44.796 1.00 89.12 544 ALA A O 1
ATOM 4195 N N . SER A 1 545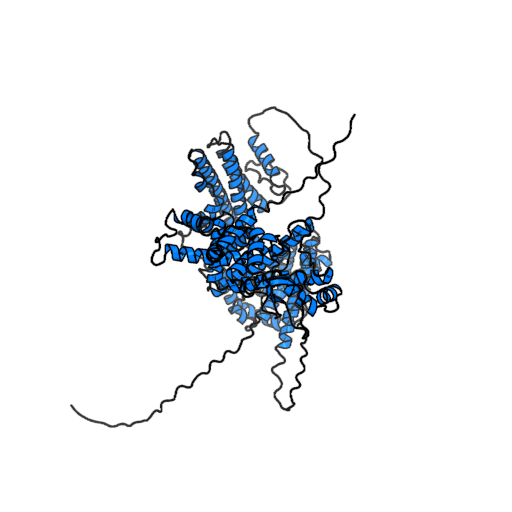 ? -17.730 -12.794 43.144 1.00 90.62 545 SER A N 1
ATOM 4196 C CA . SER A 1 545 ? -19.069 -12.355 42.730 1.00 90.62 545 SER A CA 1
ATOM 4197 C C . SER A 1 545 ? -19.822 -13.346 41.832 1.00 90.62 545 SER A C 1
ATOM 4199 O O . SER A 1 545 ? -20.924 -13.037 41.391 1.00 90.62 545 SER A O 1
ATOM 4201 N N . GLY A 1 546 ? -19.253 -14.526 41.560 1.00 90.19 546 GLY A N 1
ATOM 4202 C CA . GLY A 1 546 ? -19.904 -15.582 40.777 1.00 90.19 546 GLY A CA 1
ATOM 4203 C C . GLY A 1 546 ? -19.621 -15.537 39.273 1.00 90.19 546 GLY A C 1
ATOM 4204 O O . GLY A 1 546 ? -20.207 -16.323 38.529 1.00 90.19 546 GLY A O 1
ATOM 4205 N N . MET A 1 547 ? -18.704 -14.672 38.813 1.00 89.56 547 MET A N 1
ATOM 4206 C CA . MET A 1 547 ? -18.369 -14.550 37.386 1.00 89.56 547 MET A CA 1
ATOM 4207 C C . MET A 1 547 ? -17.884 -15.879 36.799 1.00 89.56 547 MET A C 1
ATOM 4209 O O . MET A 1 547 ? -18.235 -16.219 35.677 1.00 89.56 547 MET A O 1
ATOM 4213 N N . MET A 1 548 ? -17.157 -16.676 37.585 1.00 87.12 548 MET A N 1
ATOM 4214 C CA . MET A 1 548 ? -16.686 -18.001 37.168 1.00 87.12 548 MET A CA 1
ATOM 4215 C C . MET A 1 548 ? -17.822 -18.981 36.883 1.00 87.12 548 MET A C 1
ATOM 4217 O O . MET A 1 548 ? -17.769 -19.703 35.891 1.00 87.12 548 MET A O 1
ATOM 4221 N N . ALA A 1 549 ? -18.855 -18.997 37.729 1.00 88.94 549 ALA A N 1
ATOM 4222 C CA . ALA A 1 549 ? -20.026 -19.841 37.511 1.00 88.94 549 ALA A CA 1
ATOM 4223 C C . ALA A 1 549 ? -20.785 -19.386 36.259 1.00 88.94 549 ALA A C 1
ATOM 4225 O O . ALA A 1 549 ? -21.160 -20.207 35.432 1.00 88.94 549 ALA A O 1
ATOM 4226 N N . PHE A 1 550 ? -20.921 -18.073 36.047 1.00 89.31 550 PHE A N 1
ATOM 4227 C CA . PHE A 1 550 ? -21.513 -17.547 34.816 1.00 89.31 550 PHE A CA 1
ATOM 4228 C C . PHE A 1 550 ? -20.719 -17.945 33.566 1.00 89.31 550 PHE A C 1
ATOM 4230 O O . PHE A 1 550 ? -21.301 -18.444 32.607 1.00 89.31 550 PHE A O 1
ATOM 4237 N N . ILE A 1 551 ? -19.395 -17.768 33.582 1.00 86.94 551 ILE A N 1
ATOM 4238 C CA . ILE A 1 551 ? -18.509 -18.144 32.473 1.00 86.94 551 ILE A CA 1
ATOM 4239 C C . ILE A 1 551 ? -18.639 -19.635 32.150 1.00 86.94 551 ILE A C 1
ATOM 4241 O O . ILE A 1 551 ? -18.700 -20.012 30.984 1.00 86.94 551 ILE A O 1
ATOM 4245 N N . LYS A 1 552 ? -18.685 -20.484 33.176 1.00 85.12 552 LYS A N 1
ATOM 4246 C CA . LYS A 1 552 ? -18.716 -21.934 33.004 1.00 85.12 552 LYS A CA 1
ATOM 4247 C C . LYS A 1 552 ? -20.090 -22.453 32.582 1.00 85.12 552 LYS A C 1
ATOM 4249 O O . LYS A 1 552 ? -20.177 -23.273 31.674 1.00 85.12 552 LYS A O 1
ATOM 4254 N N . ASP A 1 553 ? -21.143 -21.985 33.243 1.00 88.56 553 ASP A N 1
ATOM 4255 C CA . ASP A 1 553 ? -22.460 -22.622 33.189 1.00 88.56 553 ASP A CA 1
ATOM 4256 C C . ASP A 1 553 ? -23.443 -21.866 32.281 1.00 88.56 553 ASP A C 1
ATOM 4258 O O . ASP A 1 553 ? -24.370 -22.469 31.743 1.00 88.56 553 ASP A O 1
ATOM 4262 N N . VAL A 1 554 ? -23.255 -20.553 32.091 1.00 88.25 554 VAL A N 1
ATOM 4263 C CA . VAL A 1 554 ? -24.205 -19.688 31.368 1.00 88.25 554 VAL A CA 1
ATOM 4264 C C . VAL A 1 554 ? -23.653 -19.221 30.026 1.00 88.25 554 VAL A C 1
ATOM 4266 O O . VAL A 1 554 ? -24.358 -19.298 29.023 1.00 88.25 554 VAL A O 1
ATOM 4269 N N . LEU A 1 555 ? -22.394 -18.776 29.971 1.00 85.88 555 LEU A N 1
ATOM 4270 C CA . LEU A 1 555 ? -21.754 -18.271 28.749 1.00 85.88 555 LEU A CA 1
ATOM 4271 C C . LEU A 1 555 ? -21.839 -19.236 27.547 1.00 85.88 555 LEU A C 1
ATOM 4273 O O . LEU A 1 555 ? -22.021 -18.746 26.430 1.00 85.88 555 LEU A O 1
ATOM 4277 N N . PRO A 1 556 ? -21.755 -20.574 27.722 1.00 85.81 556 PRO A N 1
ATOM 4278 C CA . PRO A 1 556 ? -21.889 -21.509 26.607 1.00 85.81 556 PRO A CA 1
ATOM 4279 C C . PRO A 1 556 ? -23.308 -21.615 26.039 1.00 85.81 556 PRO A C 1
ATOM 4281 O O . PRO A 1 556 ? -23.471 -22.084 24.913 1.00 85.81 556 PRO A O 1
ATOM 4284 N N . LEU A 1 557 ? -24.329 -21.218 26.803 1.00 86.31 557 LEU A N 1
ATOM 4285 C CA . LEU A 1 557 ? -25.726 -21.350 26.404 1.00 86.31 557 LEU A CA 1
ATOM 4286 C C . LEU A 1 557 ? -26.099 -20.305 25.340 1.00 86.31 557 LEU A C 1
ATOM 4288 O O . LEU A 1 557 ? -25.561 -19.194 25.356 1.00 86.31 557 LEU A O 1
ATOM 4292 N N . PRO A 1 558 ? -27.069 -20.595 24.454 1.00 86.25 558 PRO A N 1
ATOM 4293 C CA . PRO A 1 558 ? -27.617 -19.588 23.552 1.00 86.25 558 PRO A CA 1
ATOM 4294 C C . PRO A 1 558 ? -28.209 -18.407 24.328 1.00 86.25 558 PRO A C 1
ATOM 4296 O O . PRO A 1 558 ? -28.808 -18.599 25.386 1.00 86.25 558 PRO A O 1
ATOM 4299 N N . LEU A 1 559 ? -28.113 -17.195 23.771 1.00 87.00 559 LEU A N 1
ATOM 4300 C CA . LEU A 1 559 ? -28.506 -15.944 24.437 1.00 87.00 559 LEU A CA 1
ATOM 4301 C C . LEU A 1 559 ? -29.934 -15.959 25.015 1.00 87.00 559 LEU A C 1
ATOM 4303 O O . LEU A 1 559 ? -30.191 -15.378 26.066 1.00 87.00 559 LEU A O 1
ATOM 4307 N N . SER A 1 560 ? -30.863 -16.672 24.374 1.00 85.38 560 SER A N 1
ATOM 4308 C CA . SER A 1 560 ? -32.247 -16.833 24.841 1.00 85.38 560 SER A CA 1
ATOM 4309 C C . SER A 1 560 ? -32.381 -17.521 26.204 1.00 85.38 560 SER A C 1
ATOM 4311 O O . SER A 1 560 ? -33.408 -17.362 26.858 1.00 85.38 560 SER A O 1
ATOM 4313 N N . TYR A 1 561 ? -31.368 -18.278 26.632 1.00 89.12 561 TYR A N 1
ATOM 4314 C CA . TYR A 1 561 ? -31.320 -18.957 27.930 1.00 89.12 561 TYR A CA 1
ATOM 4315 C C . TYR A 1 561 ? -30.621 -18.130 29.012 1.00 89.12 561 TYR A C 1
ATOM 4317 O O . TYR A 1 561 ? -30.565 -18.541 30.170 1.00 89.12 561 TYR A O 1
ATOM 4325 N N . HIS A 1 562 ? -30.089 -16.956 28.667 1.00 92.62 562 HIS A N 1
ATOM 4326 C CA . HIS A 1 562 ? -29.416 -16.099 29.631 1.00 92.62 562 HIS A CA 1
ATOM 4327 C C . HIS A 1 562 ? -30.466 -15.332 30.437 1.00 92.62 562 HIS A C 1
ATOM 4329 O O . HIS A 1 562 ? -31.060 -14.367 29.954 1.00 92.62 562 HIS A O 1
ATOM 4335 N N . GLY A 1 563 ? -30.693 -15.748 31.686 1.00 90.69 563 GLY A N 1
ATOM 4336 C CA . GLY A 1 563 ? -31.709 -15.145 32.558 1.00 90.69 563 GLY A CA 1
ATOM 4337 C C . GLY A 1 563 ? -31.548 -13.630 32.733 1.00 90.69 563 GLY A C 1
ATOM 4338 O O . GLY A 1 563 ? -32.538 -12.904 32.697 1.00 90.69 563 GLY A O 1
ATOM 4339 N N . ALA A 1 564 ? -30.305 -13.143 32.826 1.00 88.50 564 ALA A N 1
ATOM 4340 C CA . ALA A 1 564 ? -30.003 -11.713 32.900 1.00 88.50 564 ALA A CA 1
ATOM 4341 C C . ALA A 1 564 ? -30.445 -10.961 31.633 1.00 88.50 564 ALA A C 1
ATOM 4343 O O . ALA A 1 564 ? -31.104 -9.928 31.727 1.00 88.50 564 ALA A O 1
ATOM 4344 N N . PHE A 1 565 ? -30.155 -11.505 30.446 1.00 92.62 565 PHE A N 1
ATOM 4345 C CA . PHE A 1 565 ? -30.602 -10.927 29.177 1.00 92.62 565 PHE A CA 1
ATOM 4346 C C . PHE A 1 565 ? -32.132 -10.889 29.083 1.00 92.62 565 PHE A C 1
ATOM 4348 O O . PHE A 1 565 ? -32.708 -9.853 28.754 1.00 92.62 565 PHE A O 1
ATOM 4355 N N . ALA A 1 566 ? -32.802 -11.996 29.417 1.00 93.06 566 ALA A N 1
ATOM 4356 C CA . ALA A 1 566 ? -34.260 -12.080 29.384 1.00 93.06 566 ALA A CA 1
ATOM 4357 C C . ALA A 1 566 ? -34.920 -11.073 30.342 1.00 93.06 566 ALA A C 1
ATOM 4359 O O . ALA A 1 566 ? -35.878 -10.399 29.958 1.00 93.06 566 ALA A O 1
ATOM 4360 N N . ALA A 1 567 ? -34.380 -10.935 31.556 1.00 93.88 567 ALA A N 1
ATOM 4361 C CA . ALA A 1 567 ? -34.840 -9.964 32.540 1.00 93.88 567 ALA A CA 1
ATOM 4362 C C . ALA A 1 567 ? -34.615 -8.520 32.065 1.00 93.88 567 ALA A C 1
ATOM 4364 O O . ALA A 1 567 ? -35.548 -7.720 32.106 1.00 93.88 567 ALA A O 1
ATOM 4365 N N . ALA A 1 568 ? -33.428 -8.195 31.538 1.00 93.44 568 ALA A N 1
ATOM 4366 C CA . ALA A 1 568 ? -33.144 -6.861 31.013 1.00 93.44 568 ALA A CA 1
ATOM 4367 C C . ALA A 1 568 ? -34.056 -6.500 29.833 1.00 93.44 568 ALA A C 1
ATOM 4369 O O . ALA A 1 568 ? -34.646 -5.421 29.793 1.00 93.44 568 ALA A O 1
ATOM 4370 N N . ARG A 1 569 ? -34.256 -7.439 28.901 1.00 95.12 569 ARG A N 1
ATOM 4371 C CA . ARG A 1 569 ? -35.188 -7.267 27.785 1.00 95.12 569 ARG A CA 1
ATOM 4372 C C . ARG A 1 569 ? -36.605 -6.974 28.269 1.00 95.12 569 ARG A C 1
ATOM 4374 O O . ARG A 1 569 ? -37.251 -6.082 27.727 1.00 95.12 569 ARG A O 1
ATOM 4381 N N . GLN A 1 570 ? -37.084 -7.707 29.276 1.00 95.50 570 GLN A N 1
ATOM 4382 C CA . GLN A 1 570 ? -38.417 -7.503 29.839 1.00 95.50 570 GLN A CA 1
ATOM 4383 C C . GLN A 1 570 ? -38.548 -6.120 30.488 1.00 95.50 570 GLN A C 1
ATOM 4385 O O . GLN A 1 570 ? -39.517 -5.415 30.210 1.00 95.50 570 GLN A O 1
ATOM 4390 N N . THR A 1 571 ? -37.562 -5.712 31.292 1.00 96.12 571 THR A N 1
ATOM 4391 C CA . THR A 1 571 ? -37.517 -4.383 31.919 1.00 96.12 571 THR A CA 1
ATOM 4392 C C . THR A 1 571 ? -37.599 -3.280 30.867 1.00 96.12 571 THR A C 1
ATOM 4394 O O . THR A 1 571 ? -38.479 -2.422 30.950 1.00 96.12 571 THR A O 1
ATOM 4397 N N . LEU A 1 572 ? -36.758 -3.347 29.830 1.00 95.94 572 LEU A N 1
ATOM 4398 C CA . LEU A 1 572 ? -36.721 -2.363 28.744 1.00 95.94 572 LEU A CA 1
ATOM 4399 C C . LEU A 1 572 ? -38.008 -2.350 27.911 1.00 95.94 572 LEU A C 1
ATOM 4401 O O . LEU A 1 572 ? -38.471 -1.287 27.508 1.00 95.94 572 LEU A O 1
ATOM 4405 N N . ALA A 1 573 ? -38.626 -3.512 27.681 1.00 95.38 573 ALA A N 1
ATOM 4406 C CA . ALA A 1 573 ? -39.908 -3.598 26.985 1.00 95.38 573 ALA A CA 1
ATOM 4407 C C . ALA A 1 573 ? -41.033 -2.873 27.748 1.00 95.38 573 ALA A C 1
ATOM 4409 O O . ALA A 1 573 ? -41.963 -2.344 27.134 1.00 95.38 573 ALA A O 1
ATOM 4410 N N . THR A 1 574 ? -40.949 -2.823 29.080 1.00 96.31 574 THR A N 1
ATOM 4411 C CA . THR A 1 574 ? -41.928 -2.148 29.945 1.00 96.31 574 THR A CA 1
ATOM 4412 C C . THR A 1 574 ? -41.542 -0.725 30.359 1.00 96.31 574 THR A C 1
ATOM 4414 O O . THR A 1 574 ? -42.374 -0.045 30.956 1.00 96.31 574 THR A O 1
ATOM 4417 N N . ASP A 1 575 ? -40.334 -0.248 30.038 1.00 96.69 575 ASP A N 1
ATOM 4418 C CA . ASP A 1 575 ? -39.869 1.092 30.422 1.00 96.69 575 ASP A CA 1
ATOM 4419 C C . ASP A 1 575 ? -40.670 2.176 29.681 1.00 96.69 575 ASP A C 1
ATOM 4421 O O . ASP A 1 575 ? -40.622 2.290 28.456 1.00 96.69 575 ASP A O 1
ATOM 4425 N N . THR A 1 576 ? -41.423 2.983 30.431 1.00 96.19 576 THR A N 1
ATOM 4426 C CA . THR A 1 576 ? -42.242 4.081 29.894 1.00 96.19 576 THR A CA 1
ATOM 4427 C C . THR A 1 576 ? -41.416 5.283 29.441 1.00 96.19 576 THR A C 1
ATOM 4429 O O . THR A 1 576 ? -41.931 6.137 28.728 1.00 96.19 576 THR A O 1
ATOM 4432 N N . GLY A 1 577 ? -40.152 5.376 29.863 1.00 95.25 577 GLY A N 1
ATOM 4433 C CA . GLY A 1 577 ? -39.207 6.398 29.417 1.00 95.25 577 GLY A CA 1
ATOM 4434 C C . GLY A 1 577 ? -38.558 6.086 28.066 1.00 95.25 577 GLY A C 1
ATOM 4435 O O . GLY A 1 577 ? -37.895 6.958 27.507 1.00 95.25 577 GLY A O 1
ATOM 4436 N N . LEU A 1 578 ? -38.743 4.870 27.540 1.00 95.56 578 LEU A N 1
ATOM 4437 C CA . LEU A 1 578 ? -38.358 4.509 26.179 1.00 95.56 578 LEU A CA 1
ATOM 4438 C C . LEU A 1 578 ? -39.550 4.687 25.241 1.00 95.56 578 LEU A C 1
ATOM 4440 O O . LEU A 1 578 ? -40.549 3.969 25.319 1.00 95.56 578 LEU A O 1
ATOM 4444 N N . VAL A 1 579 ? -39.421 5.657 24.344 1.00 95.19 579 VAL A N 1
ATOM 4445 C CA . VAL A 1 579 ? -40.411 5.983 23.317 1.00 95.19 579 VAL A CA 1
ATOM 4446 C C . VAL A 1 579 ? -39.774 5.885 21.934 1.00 95.19 579 VAL A C 1
ATOM 4448 O O . VAL A 1 579 ? -38.551 5.866 21.797 1.00 95.19 579 VAL A O 1
ATOM 4451 N N . SER A 1 580 ? -40.596 5.855 20.882 1.00 94.25 580 SER A N 1
ATOM 4452 C CA . SER A 1 580 ? -40.116 5.692 19.503 1.00 94.25 580 SER A CA 1
ATOM 4453 C C . SER A 1 580 ? -39.109 6.760 19.069 1.00 94.25 580 SER A C 1
ATOM 4455 O O . SER A 1 580 ? -38.295 6.495 18.193 1.00 94.25 580 SER A O 1
ATOM 4457 N N . GLU A 1 581 ? -39.169 7.942 19.686 1.00 94.62 581 GLU A N 1
ATOM 4458 C CA . GLU A 1 581 ? -38.307 9.101 19.420 1.00 94.62 581 GLU A CA 1
ATOM 4459 C C . GLU A 1 581 ? -37.076 9.173 20.342 1.00 94.62 581 GLU A C 1
ATOM 4461 O O . GLU A 1 581 ? -36.301 10.126 20.270 1.00 94.62 581 GLU A O 1
ATOM 4466 N N . SER A 1 582 ? -36.875 8.193 21.231 1.00 93.31 582 SER A N 1
ATOM 4467 C CA . SER A 1 582 ? -35.701 8.161 22.102 1.00 93.31 582 SER A CA 1
ATOM 4468 C C . SER A 1 582 ? -34.417 8.093 21.272 1.00 93.31 582 SER A C 1
ATOM 4470 O O . SER A 1 582 ? -34.248 7.208 20.434 1.00 93.31 582 SER A O 1
ATOM 4472 N N . SER A 1 583 ? -33.487 9.013 21.544 1.00 90.12 583 SER A N 1
ATOM 4473 C CA . SER A 1 583 ? -32.168 9.015 20.906 1.00 90.12 583 SER A CA 1
ATOM 4474 C C . SER A 1 583 ? -31.414 7.709 21.180 1.00 90.12 583 SER A C 1
ATOM 4476 O O . SER A 1 583 ? -31.581 7.104 22.243 1.00 90.12 583 SER A O 1
ATOM 4478 N N . LEU A 1 584 ? -30.522 7.304 20.269 1.00 85.19 584 LEU A N 1
ATOM 4479 C CA . LEU A 1 584 ? -29.679 6.120 20.467 1.00 85.19 584 LEU A CA 1
ATOM 4480 C C . LEU A 1 584 ? -28.910 6.181 21.797 1.00 85.19 584 LEU A C 1
ATOM 4482 O O . LEU A 1 584 ? -28.847 5.184 22.508 1.00 85.19 584 LEU A O 1
ATOM 4486 N N . GLN A 1 585 ? -28.400 7.356 22.178 1.00 86.94 585 GLN A N 1
ATOM 4487 C CA . GLN A 1 585 ? -27.708 7.554 23.453 1.00 86.94 585 GLN A CA 1
ATOM 4488 C C . GLN A 1 585 ? -28.618 7.259 24.653 1.00 86.94 585 GLN A C 1
ATOM 4490 O O . GLN A 1 585 ? -28.215 6.547 25.570 1.00 86.94 585 GLN A O 1
ATOM 4495 N N . THR A 1 586 ? -29.857 7.761 24.638 1.00 90.19 586 THR A N 1
ATOM 4496 C CA . THR A 1 586 ? -30.847 7.475 25.688 1.00 90.19 586 THR A CA 1
ATOM 4497 C C . THR A 1 586 ? -31.116 5.977 25.788 1.00 90.19 586 THR A C 1
ATOM 4499 O O . THR A 1 586 ? -31.158 5.427 26.884 1.00 90.19 586 THR A O 1
ATOM 4502 N N . VAL A 1 587 ? -31.260 5.302 24.649 1.00 89.44 587 VAL A N 1
ATOM 4503 C CA . VAL A 1 587 ? -31.542 3.863 24.601 1.00 89.44 587 VAL A CA 1
ATOM 4504 C C . VAL A 1 587 ? -30.357 3.050 25.117 1.00 89.44 587 VAL A C 1
ATOM 4506 O O . VAL A 1 587 ? -30.549 2.137 25.914 1.00 89.44 587 VAL A O 1
ATOM 4509 N N . MET A 1 588 ? -29.135 3.414 24.728 1.00 88.00 588 MET A N 1
ATOM 4510 C CA . MET A 1 588 ? -27.903 2.788 25.214 1.00 88.00 588 MET A CA 1
ATOM 4511 C C . MET A 1 588 ? -27.739 2.955 26.724 1.00 88.00 588 MET A C 1
ATOM 4513 O O . MET A 1 588 ? -27.418 1.985 27.409 1.00 88.00 588 MET A O 1
ATOM 4517 N N . GLN A 1 589 ? -28.029 4.147 27.258 1.00 87.88 589 GLN A N 1
ATOM 4518 C CA . GLN A 1 589 ? -28.016 4.381 28.701 1.00 87.88 589 GLN A CA 1
ATOM 4519 C C . GLN A 1 589 ? -29.043 3.495 29.414 1.00 87.88 589 GLN A C 1
ATOM 4521 O O . GLN A 1 589 ? -28.709 2.835 30.390 1.00 87.88 589 GLN A O 1
ATOM 4526 N N . LYS A 1 590 ? -30.270 3.398 28.891 1.00 92.69 590 LYS A N 1
ATOM 4527 C CA . LYS A 1 590 ? -31.308 2.531 29.466 1.00 92.69 590 LYS A CA 1
ATOM 4528 C C . LYS A 1 590 ? -30.935 1.053 29.421 1.00 92.69 590 LYS A C 1
ATOM 4530 O O . LYS A 1 590 ? -31.176 0.338 30.391 1.00 92.69 590 LYS A O 1
ATOM 4535 N N . ILE A 1 591 ? -30.326 0.593 28.327 1.00 90.31 591 ILE A N 1
ATOM 4536 C CA . ILE A 1 591 ? -29.792 -0.771 28.225 1.00 90.31 591 ILE A CA 1
ATOM 4537 C C . ILE A 1 591 ? -28.733 -1.006 29.301 1.00 90.31 591 ILE A C 1
ATOM 4539 O O . ILE A 1 591 ? -28.792 -2.023 29.989 1.00 90.31 591 ILE A O 1
ATOM 4543 N N . PHE A 1 592 ? -27.801 -0.067 29.474 1.00 87.81 592 PHE A N 1
ATOM 4544 C CA . PHE A 1 592 ? -26.782 -0.146 30.513 1.00 87.81 592 PHE A CA 1
ATOM 4545 C C . PHE A 1 592 ? -27.405 -0.223 31.912 1.00 87.81 592 PHE A C 1
ATOM 4547 O O . PHE A 1 592 ? -27.099 -1.160 32.647 1.00 87.81 592 PHE A O 1
ATOM 4554 N N . ASP A 1 593 ? -28.336 0.675 32.241 1.00 89.69 593 ASP A N 1
ATOM 4555 C CA . ASP A 1 593 ? -29.030 0.697 33.535 1.00 89.69 593 ASP A CA 1
ATOM 4556 C C . ASP A 1 593 ? -29.774 -0.626 33.789 1.00 89.69 593 ASP A C 1
ATOM 4558 O O . ASP A 1 593 ? -29.728 -1.200 34.881 1.00 89.69 593 ASP A O 1
ATOM 4562 N N . SER A 1 594 ? -30.431 -1.160 32.755 1.00 91.06 594 SER A N 1
ATOM 4563 C CA . SER A 1 594 ? -31.157 -2.423 32.850 1.00 91.06 594 SER A CA 1
ATOM 4564 C C . SER A 1 594 ? -30.229 -3.624 33.018 1.00 91.06 594 SER A C 1
ATOM 4566 O O . SER A 1 594 ? -30.597 -4.561 33.724 1.00 91.06 594 SER A O 1
ATOM 4568 N N . LEU A 1 595 ? -29.058 -3.625 32.373 1.00 86.56 595 LEU A N 1
ATOM 4569 C CA . LEU A 1 595 ? -28.050 -4.674 32.527 1.00 86.56 595 LEU A CA 1
ATOM 4570 C C . LEU A 1 595 ? -27.357 -4.589 33.889 1.00 86.56 595 LEU A C 1
ATOM 4572 O O . LEU A 1 595 ? -27.106 -5.621 34.503 1.00 86.56 595 LEU A O 1
ATOM 4576 N N . GLN A 1 596 ? -27.115 -3.382 34.398 1.00 86.81 596 GLN A N 1
ATOM 4577 C CA . GLN A 1 596 ? -26.562 -3.143 35.731 1.00 86.81 596 GLN A CA 1
ATOM 4578 C C . GLN A 1 596 ? -27.468 -3.686 36.848 1.00 86.81 596 GLN A C 1
ATOM 4580 O O . GLN A 1 596 ? -26.975 -4.106 37.894 1.00 86.81 596 GLN A O 1
ATOM 4585 N N . GLY A 1 597 ? -28.787 -3.720 36.632 1.00 85.25 597 GLY A N 1
ATOM 4586 C CA . GLY A 1 597 ? -29.736 -4.319 37.576 1.00 85.25 597 GLY A CA 1
ATOM 4587 C C . GLY A 1 597 ? -29.699 -5.852 37.638 1.00 85.25 597 GLY A C 1
ATOM 4588 O O . GLY A 1 597 ? -30.163 -6.429 38.620 1.00 85.25 597 GLY A O 1
ATOM 4589 N N . VAL A 1 598 ? -29.162 -6.520 36.612 1.00 85.12 598 VAL A N 1
ATOM 4590 C CA . VAL A 1 598 ? -29.187 -7.992 36.477 1.00 85.12 598 VAL A CA 1
ATOM 4591 C C . VAL A 1 598 ? -27.800 -8.634 36.482 1.00 85.12 598 VAL A C 1
ATOM 4593 O O . VAL A 1 598 ? -27.676 -9.814 36.803 1.00 85.12 598 VAL A O 1
ATOM 4596 N N . LEU A 1 599 ? -26.757 -7.877 36.142 1.00 85.94 599 LEU A N 1
ATOM 4597 C CA . LEU A 1 599 ? -25.360 -8.292 36.196 1.00 85.94 599 LEU A CA 1
ATOM 4598 C C . LEU A 1 599 ? -24.638 -7.516 37.301 1.00 85.94 599 LEU A C 1
ATOM 4600 O O . LEU A 1 599 ? -24.836 -6.307 37.427 1.00 85.94 599 LEU A O 1
ATOM 4604 N N . PRO A 1 600 ? -23.750 -8.156 38.082 1.00 88.06 600 PRO A N 1
ATOM 4605 C CA . PRO A 1 600 ? -22.954 -7.436 39.064 1.00 88.06 600 PRO A CA 1
ATOM 4606 C C . PRO A 1 600 ? -22.134 -6.318 38.406 1.00 88.06 600 PRO A C 1
ATOM 4608 O O . PRO A 1 600 ? -21.357 -6.573 37.486 1.00 88.06 600 PRO A O 1
ATOM 4611 N N . GLN A 1 601 ? -22.237 -5.089 38.924 1.00 84.44 601 GLN A N 1
ATOM 4612 C CA . GLN A 1 601 ? -21.515 -3.918 38.394 1.00 84.44 601 GLN A CA 1
ATOM 4613 C C . GLN A 1 601 ? -20.007 -4.165 38.243 1.00 84.44 601 GLN A C 1
ATOM 4615 O O . GLN A 1 601 ? -19.377 -3.684 37.306 1.00 84.44 601 GLN A O 1
ATOM 4620 N N . ARG A 1 602 ? -19.429 -4.963 39.146 1.00 86.69 602 ARG A N 1
ATOM 4621 C CA . ARG A 1 602 ? -18.014 -5.347 39.103 1.00 86.69 602 ARG A CA 1
ATOM 4622 C C . ARG A 1 602 ? -17.646 -6.104 37.829 1.00 86.69 602 ARG A C 1
ATOM 4624 O O . ARG A 1 602 ? -16.541 -5.917 37.338 1.00 86.69 602 ARG A O 1
ATOM 4631 N N . TRP A 1 603 ? -18.551 -6.916 37.280 1.00 88.19 603 TRP A N 1
ATOM 4632 C CA . TRP A 1 603 ? -18.317 -7.623 36.018 1.00 88.19 603 TRP A CA 1
ATOM 4633 C C . TRP A 1 603 ? -18.279 -6.636 34.858 1.00 88.19 603 TRP A C 1
ATOM 4635 O O . TRP A 1 603 ? -17.400 -6.730 34.010 1.00 88.19 603 TRP A O 1
ATOM 4645 N N . LEU A 1 604 ? -19.203 -5.669 34.846 1.00 81.94 604 LEU A N 1
ATOM 4646 C CA . LEU A 1 604 ? -19.282 -4.646 33.803 1.00 81.94 604 LEU A CA 1
ATOM 4647 C C . LEU A 1 604 ? -18.041 -3.746 33.803 1.00 81.94 604 LEU A C 1
ATOM 4649 O O . LEU A 1 604 ? -17.464 -3.514 32.744 1.00 81.94 604 LEU A O 1
ATOM 4653 N N . SER A 1 605 ? -17.605 -3.289 34.981 1.00 84.88 605 SER A N 1
ATOM 4654 C CA . SER A 1 605 ? -16.387 -2.483 35.132 1.00 84.88 605 SER A CA 1
ATOM 4655 C C . SER A 1 605 ? -15.130 -3.262 34.750 1.00 84.88 605 SER A C 1
ATOM 4657 O O . SER A 1 605 ? -14.324 -2.761 33.977 1.00 84.88 605 SER A O 1
ATOM 4659 N N . PHE A 1 606 ? -14.997 -4.508 35.212 1.00 87.19 606 PHE A N 1
ATOM 4660 C CA . PHE A 1 606 ? -13.862 -5.359 34.854 1.00 87.19 606 PHE A CA 1
ATOM 4661 C C . PHE A 1 606 ? -13.809 -5.647 33.347 1.00 87.19 606 PHE A C 1
ATOM 4663 O O . PHE A 1 606 ? -12.746 -5.552 32.743 1.00 87.19 606 PHE A O 1
ATOM 4670 N N . ALA A 1 607 ? -14.952 -5.942 32.718 1.00 84.19 607 ALA A N 1
ATOM 4671 C CA . ALA A 1 607 ? -15.030 -6.135 31.272 1.00 84.19 607 ALA A CA 1
ATOM 4672 C C . ALA A 1 607 ? -14.623 -4.872 30.504 1.00 84.19 607 ALA A C 1
ATOM 4674 O O . ALA A 1 607 ? -13.942 -4.975 29.492 1.00 84.19 607 ALA A O 1
ATOM 4675 N N . ALA A 1 608 ? -15.045 -3.691 30.969 1.00 83.00 608 ALA A N 1
ATOM 4676 C CA . ALA A 1 608 ? -14.661 -2.419 30.364 1.00 83.00 608 ALA A CA 1
ATOM 4677 C C . ALA A 1 608 ? -13.149 -2.187 30.461 1.00 83.00 608 ALA A C 1
ATOM 4679 O O . ALA A 1 608 ? -12.517 -2.011 29.429 1.00 83.00 608 ALA A O 1
ATOM 4680 N N . ASP A 1 609 ? -12.564 -2.317 31.657 1.00 84.06 609 ASP A N 1
ATOM 4681 C CA . ASP A 1 609 ? -11.118 -2.151 31.846 1.00 84.06 609 ASP A CA 1
ATOM 4682 C C . ASP A 1 609 ? -10.311 -3.137 30.970 1.00 84.06 609 ASP A C 1
ATOM 4684 O O . ASP A 1 609 ? -9.277 -2.775 30.410 1.00 84.06 609 ASP A O 1
ATOM 4688 N N . VAL A 1 610 ? -10.777 -4.385 30.814 1.00 83.81 610 VAL A N 1
ATOM 4689 C CA . VAL A 1 610 ? -10.121 -5.373 29.940 1.00 83.81 610 VAL A CA 1
ATOM 4690 C C . VAL A 1 610 ? -10.257 -5.013 28.456 1.00 83.81 610 VAL A C 1
ATOM 4692 O O . VAL A 1 610 ? -9.274 -5.149 27.730 1.00 83.81 610 VAL A O 1
ATOM 4695 N N . CYS A 1 611 ? -11.425 -4.544 28.003 1.00 79.12 611 CYS A N 1
ATOM 4696 C CA . CYS A 1 611 ? -11.610 -4.060 26.631 1.00 79.12 611 CYS A CA 1
ATOM 4697 C C . CYS A 1 611 ? -10.720 -2.845 26.334 1.00 79.12 611 CYS A C 1
ATOM 4699 O O . CYS A 1 611 ? -10.081 -2.815 25.288 1.00 79.12 611 CYS A O 1
ATOM 4701 N N . ASP A 1 612 ? -10.634 -1.888 27.260 1.00 76.44 612 ASP A N 1
ATOM 4702 C CA . ASP A 1 612 ? -9.812 -0.684 27.104 1.00 76.44 612 ASP A CA 1
ATOM 4703 C C . ASP A 1 612 ? -8.329 -1.050 26.980 1.00 76.44 612 ASP A C 1
ATOM 4705 O O . ASP A 1 612 ? -7.619 -0.555 26.105 1.00 76.44 612 ASP A O 1
ATOM 4709 N N . MET A 1 613 ? -7.859 -1.982 27.814 1.00 80.44 613 MET A N 1
ATOM 4710 C CA . MET A 1 613 ? -6.487 -2.480 27.729 1.00 80.44 613 MET A CA 1
ATOM 4711 C C . MET A 1 613 ? -6.221 -3.282 26.458 1.00 80.44 613 MET A C 1
ATOM 4713 O O . MET A 1 613 ? -5.124 -3.186 25.910 1.00 80.44 613 MET A O 1
ATOM 4717 N N . HIS A 1 614 ? -7.200 -4.062 25.996 1.00 75.12 614 HIS A N 1
ATOM 4718 C CA . HIS A 1 614 ? -7.086 -4.795 24.741 1.00 75.12 614 HIS A CA 1
ATOM 4719 C C . HIS A 1 614 ? -6.970 -3.839 23.553 1.00 75.12 614 HIS A C 1
ATOM 4721 O O . HIS A 1 614 ? -6.052 -3.988 22.752 1.00 75.12 614 HIS A O 1
ATOM 4727 N N . ALA A 1 615 ? -7.815 -2.808 23.500 1.00 69.50 615 ALA A N 1
ATOM 4728 C CA . ALA A 1 615 ? -7.752 -1.772 22.476 1.00 69.50 615 ALA A CA 1
ATOM 4729 C C . ALA A 1 615 ? -6.422 -0.999 22.518 1.00 69.50 615 ALA A C 1
ATOM 4731 O O . ALA A 1 615 ? -5.848 -0.703 21.476 1.00 69.50 615 ALA A O 1
ATOM 4732 N N . ALA A 1 616 ? -5.901 -0.707 23.714 1.00 68.62 616 ALA A N 1
ATOM 4733 C CA . ALA A 1 616 ? -4.655 0.041 23.872 1.00 68.62 616 ALA A CA 1
ATOM 4734 C C . ALA A 1 616 ? -3.393 -0.756 23.492 1.00 68.62 616 ALA A C 1
ATOM 4736 O O . ALA A 1 616 ? -2.416 -0.168 23.036 1.00 68.62 616 ALA A O 1
ATOM 4737 N N . ARG A 1 617 ? -3.377 -2.077 23.722 1.00 70.06 617 ARG A N 1
ATOM 4738 C CA . ARG A 1 617 ? -2.181 -2.924 23.543 1.00 70.06 617 ARG A CA 1
ATOM 4739 C C . ARG A 1 617 ? -2.236 -3.860 22.343 1.00 70.06 617 ARG A C 1
ATOM 4741 O O . ARG A 1 617 ? -1.231 -4.505 22.060 1.00 70.06 617 ARG A O 1
ATOM 4748 N N . LEU A 1 618 ? -3.403 -4.001 21.714 1.00 67.06 618 LEU A N 1
ATOM 4749 C CA . LEU A 1 618 ? -3.722 -5.087 20.779 1.00 67.06 618 LEU A CA 1
ATOM 4750 C C . LEU A 1 618 ? -3.474 -6.493 21.368 1.00 67.06 618 LEU A C 1
ATOM 4752 O O . LEU A 1 618 ? -3.360 -7.478 20.645 1.00 67.06 618 LEU A O 1
ATOM 4756 N N . ASP A 1 619 ? -3.427 -6.616 22.698 1.00 67.88 619 ASP A N 1
ATOM 4757 C CA . ASP A 1 619 ? -3.306 -7.893 23.401 1.00 67.88 619 ASP A CA 1
ATOM 4758 C C . ASP A 1 619 ? -4.043 -7.854 24.741 1.00 67.88 619 ASP A C 1
ATOM 4760 O O . ASP A 1 619 ? -4.303 -6.793 25.311 1.00 67.88 619 ASP A O 1
ATOM 4764 N N . PHE A 1 620 ? -4.420 -9.026 25.241 1.00 67.38 620 PHE A N 1
ATOM 4765 C CA . PHE A 1 620 ? -5.089 -9.143 26.525 1.00 67.38 620 PHE A CA 1
ATOM 4766 C C . PHE A 1 620 ? -4.100 -9.015 27.678 1.00 67.38 620 PHE A C 1
ATOM 4768 O O . PHE A 1 620 ? -2.950 -9.443 27.629 1.00 67.38 620 PHE A O 1
ATOM 4775 N N . VAL A 1 621 ? -4.576 -8.433 28.773 1.00 72.00 621 VAL A N 1
ATOM 4776 C CA . VAL A 1 621 ? -3.771 -8.251 29.978 1.00 72.00 621 VAL A CA 1
ATOM 4777 C C . VAL A 1 621 ? -3.408 -9.610 30.576 1.00 72.00 621 VAL A C 1
ATOM 4779 O O . VAL A 1 621 ? -4.288 -10.344 31.008 1.00 72.00 621 VAL A O 1
ATOM 4782 N N . GLY A 1 622 ? -2.112 -9.916 30.701 1.00 68.62 622 GLY A N 1
ATOM 4783 C CA . GLY A 1 622 ? -1.642 -11.201 31.247 1.00 68.62 622 GLY A CA 1
ATOM 4784 C C . GLY A 1 622 ? -2.261 -11.597 32.599 1.00 68.62 622 GLY A C 1
ATOM 4785 O O . GLY A 1 622 ? -2.488 -12.776 32.852 1.00 68.62 622 GLY A O 1
ATOM 4786 N N . ASN A 1 623 ? -2.638 -10.622 33.431 1.00 73.06 623 ASN A N 1
ATOM 4787 C CA . ASN A 1 623 ? -3.244 -10.875 34.740 1.00 73.06 623 ASN A CA 1
ATOM 4788 C C . ASN A 1 623 ? -4.757 -11.152 34.680 1.00 73.06 623 ASN A C 1
ATOM 4790 O O . ASN A 1 623 ? -5.273 -11.843 35.554 1.00 73.06 623 ASN A O 1
ATOM 4794 N N . SER A 1 624 ? -5.491 -10.672 33.663 1.00 75.19 624 SER A N 1
ATOM 4795 C CA . SER A 1 624 ? -6.913 -11.037 33.521 1.00 75.19 624 SER A CA 1
ATOM 4796 C C . SER A 1 624 ? -7.066 -12.526 33.205 1.00 75.19 624 SER A C 1
ATOM 4798 O O . SER A 1 624 ? -8.061 -13.137 33.600 1.00 75.19 624 SER A O 1
ATOM 4800 N N . GLY A 1 625 ? -6.027 -13.131 32.617 1.00 70.56 625 GLY A N 1
ATOM 4801 C CA . GLY A 1 625 ? -5.889 -14.571 32.461 1.00 70.56 625 GLY A CA 1
ATOM 4802 C C . GLY A 1 625 ? -6.145 -15.340 33.756 1.00 70.56 625 GLY A C 1
ATOM 4803 O O . GLY A 1 625 ? -6.716 -16.414 33.693 1.00 70.56 625 GLY A O 1
ATOM 4804 N N . GLU A 1 626 ? -5.857 -14.812 34.945 1.00 78.06 626 GLU A N 1
ATOM 4805 C CA . GLU A 1 626 ? -6.132 -15.536 36.193 1.00 78.06 626 GLU A CA 1
ATOM 4806 C C . GLU A 1 626 ? -7.622 -15.738 36.493 1.00 78.06 626 GLU A C 1
ATOM 4808 O O . GLU A 1 626 ? -7.986 -16.712 37.157 1.00 78.06 626 GLU A O 1
ATOM 4813 N N . VAL A 1 627 ? -8.489 -14.815 36.060 1.00 77.94 627 VAL A N 1
ATOM 4814 C CA . VAL A 1 627 ? -9.948 -15.002 36.132 1.00 77.94 627 VAL A CA 1
ATOM 4815 C C . VAL A 1 627 ? -10.353 -16.061 35.122 1.00 77.94 627 VAL A C 1
ATOM 4817 O O . VAL A 1 627 ? -11.131 -16.943 35.439 1.00 77.94 627 VAL A O 1
ATOM 4820 N N . PHE A 1 628 ? -9.757 -16.046 33.939 1.00 81.56 628 PHE A N 1
ATOM 4821 C CA . PHE A 1 628 ? -10.087 -16.984 32.873 1.00 81.56 628 PHE A CA 1
ATOM 4822 C C . PHE A 1 628 ? -9.168 -18.211 32.836 1.00 81.56 628 PHE A C 1
ATOM 4824 O O . PHE A 1 628 ? -9.080 -18.870 31.816 1.00 81.56 628 PHE A O 1
ATOM 4831 N N . CYS A 1 629 ? -8.459 -18.540 33.920 1.00 79.38 629 CYS A N 1
ATOM 4832 C CA . CYS A 1 629 ? -7.527 -19.675 33.997 1.00 79.38 629 CYS A CA 1
ATOM 4833 C C . CYS A 1 629 ? -6.513 -19.786 32.828 1.00 79.38 629 CYS A C 1
ATOM 4835 O O . CYS A 1 629 ? -6.203 -20.884 32.374 1.00 79.38 629 CYS A O 1
ATOM 4837 N N . GLY A 1 630 ? -6.009 -18.659 32.321 1.00 80.50 630 GLY A N 1
ATOM 4838 C CA . GLY A 1 630 ? -5.113 -18.572 31.162 1.00 80.50 630 GLY A CA 1
ATOM 4839 C C . GLY A 1 630 ? -5.815 -18.757 29.812 1.00 80.50 630 GLY A C 1
ATOM 4840 O O . GLY A 1 630 ? -5.156 -18.782 28.778 1.00 80.50 630 GLY A O 1
ATOM 4841 N N . GLN A 1 631 ? -7.142 -18.878 29.807 1.00 79.38 631 GLN A N 1
ATOM 4842 C CA . GLN A 1 631 ? -7.964 -19.126 28.626 1.00 79.38 631 GLN A CA 1
ATOM 4843 C C . GLN A 1 631 ? -8.364 -17.793 27.988 1.00 79.38 631 GLN A C 1
ATOM 4845 O O . GLN A 1 631 ? -9.434 -17.235 28.250 1.00 79.38 631 GLN A O 1
ATOM 4850 N N . LYS A 1 632 ? -7.451 -17.252 27.171 1.00 81.56 632 LYS A N 1
ATOM 4851 C CA . LYS A 1 632 ? -7.660 -16.022 26.387 1.00 81.56 632 LYS A CA 1
ATOM 4852 C C . LYS A 1 632 ? -8.936 -16.098 25.537 1.00 81.56 632 LYS A C 1
ATOM 4854 O O . LYS A 1 632 ? -9.686 -15.133 25.473 1.00 81.56 632 LYS A O 1
ATOM 4859 N N . ASP A 1 633 ? -9.225 -17.265 24.972 1.00 81.12 633 ASP A N 1
ATOM 4860 C CA . ASP A 1 633 ? -10.423 -17.559 24.180 1.00 81.12 633 ASP A CA 1
ATOM 4861 C C . ASP A 1 633 ? -11.730 -17.368 24.967 1.00 81.12 633 ASP A C 1
ATOM 4863 O O . ASP A 1 633 ? -12.712 -16.831 24.451 1.00 81.12 633 ASP A O 1
ATOM 4867 N N . VAL A 1 634 ? -11.750 -17.757 26.243 1.00 83.69 634 VAL A N 1
ATOM 4868 C CA . VAL A 1 634 ? -12.930 -17.583 27.101 1.00 83.69 634 VAL A CA 1
ATOM 4869 C C . VAL A 1 634 ? -13.128 -16.114 27.467 1.00 83.69 634 VAL A C 1
ATOM 4871 O O . VAL A 1 634 ? -14.266 -15.643 27.541 1.00 83.69 634 VAL A O 1
ATOM 4874 N N . LEU A 1 635 ? -12.033 -15.376 27.651 1.00 84.31 635 LEU A N 1
ATOM 4875 C CA . LEU A 1 635 ? -12.072 -13.937 27.882 1.00 84.31 635 LEU A CA 1
ATOM 4876 C C . LEU A 1 635 ? -12.587 -13.173 26.652 1.00 84.31 635 LEU A C 1
ATOM 4878 O O . LEU A 1 635 ? -13.484 -12.341 26.785 1.00 84.31 635 LEU A O 1
ATOM 4882 N N . GLU A 1 636 ? -12.095 -13.506 25.458 1.00 82.31 636 GLU A N 1
ATOM 4883 C CA . GLU A 1 636 ? -12.587 -12.969 24.182 1.00 82.31 636 GLU A CA 1
ATOM 4884 C C . GLU A 1 636 ? -14.087 -13.229 24.015 1.00 82.31 636 GLU A C 1
ATOM 4886 O O . GLU A 1 636 ? -14.862 -12.306 23.750 1.00 82.31 636 GLU A O 1
ATOM 4891 N N . ARG A 1 637 ? -14.528 -14.466 24.272 1.00 84.94 637 ARG A N 1
ATOM 4892 C CA . ARG A 1 637 ? -15.945 -14.837 24.219 1.00 84.94 637 ARG A CA 1
ATOM 4893 C C . ARG A 1 637 ? -16.784 -14.061 25.231 1.00 84.94 637 ARG A C 1
ATOM 4895 O O . ARG A 1 637 ? -17.898 -13.652 24.908 1.00 84.94 637 ARG A O 1
ATOM 4902 N N . PHE A 1 638 ? -16.277 -13.841 26.442 1.00 85.56 638 PHE A N 1
ATOM 4903 C CA . PHE A 1 638 ? -16.970 -13.059 27.464 1.00 85.56 638 PHE A CA 1
ATOM 4904 C C . PHE A 1 638 ? -17.157 -11.595 27.034 1.00 85.56 638 PHE A C 1
ATOM 4906 O O . PHE A 1 638 ? -18.267 -11.063 27.135 1.00 85.56 638 PHE A O 1
ATOM 4913 N N . CYS A 1 639 ? -16.117 -10.963 26.484 1.00 83.88 639 CYS A N 1
ATOM 4914 C CA . CYS A 1 639 ? -16.204 -9.602 25.952 1.00 83.88 639 CYS A CA 1
ATOM 4915 C C . CYS A 1 639 ? -17.144 -9.515 24.735 1.00 83.88 639 CYS A C 1
ATOM 4917 O O . CYS A 1 639 ? -18.008 -8.635 24.689 1.00 83.88 639 CYS A O 1
ATOM 4919 N N . ALA A 1 640 ? -17.057 -10.465 23.798 1.00 81.75 640 ALA A N 1
ATOM 4920 C CA . ALA A 1 640 ? -17.939 -10.540 22.632 1.00 81.75 640 ALA A CA 1
ATOM 4921 C C . ALA A 1 640 ? -19.414 -10.728 23.032 1.00 81.75 640 ALA A C 1
ATOM 4923 O O . ALA A 1 640 ? -20.309 -10.091 22.474 1.00 81.75 640 ALA A O 1
ATOM 4924 N N . MET A 1 641 ? -19.682 -11.537 24.060 1.00 84.12 641 MET A N 1
ATOM 4925 C CA . MET A 1 641 ? -21.038 -11.750 24.570 1.00 84.12 641 MET A CA 1
ATOM 4926 C C . MET A 1 641 ? -21.670 -10.473 25.133 1.00 84.12 641 MET A C 1
ATOM 4928 O O . MET A 1 641 ? -22.869 -10.264 24.953 1.00 84.12 641 MET A O 1
ATOM 4932 N N . ARG A 1 642 ? -20.892 -9.571 25.742 1.00 83.75 642 ARG A N 1
ATOM 4933 C CA . ARG A 1 642 ? -21.391 -8.257 26.188 1.00 83.75 642 ARG A CA 1
ATOM 4934 C C . ARG A 1 642 ? -21.839 -7.382 25.011 1.00 83.75 642 ARG A C 1
ATOM 4936 O O . ARG A 1 642 ? -22.893 -6.740 25.086 1.00 83.75 642 ARG A O 1
ATOM 4943 N N . ALA A 1 643 ? -21.061 -7.357 23.929 1.00 82.75 643 ALA A N 1
ATOM 4944 C CA . ALA A 1 643 ? -21.441 -6.650 22.707 1.00 82.75 643 ALA A CA 1
ATOM 4945 C C . ALA A 1 643 ? -22.716 -7.264 22.107 1.00 82.75 643 ALA A C 1
ATOM 4947 O O . ALA A 1 643 ? -23.671 -6.545 21.807 1.00 82.75 643 ALA A O 1
ATOM 4948 N N . LEU A 1 644 ? -22.780 -8.599 22.047 1.00 87.38 644 LEU A N 1
ATOM 4949 C CA . LEU A 1 644 ? -23.937 -9.330 21.535 1.00 87.38 644 LEU A CA 1
ATOM 4950 C C . LEU A 1 644 ? -25.214 -9.056 22.345 1.00 87.38 644 LEU A C 1
ATOM 4952 O O . LEU A 1 644 ? -26.260 -8.812 21.750 1.00 87.38 644 LEU A O 1
ATOM 4956 N N . TYR A 1 645 ? -25.139 -9.022 23.680 1.00 89.00 645 TYR A N 1
ATOM 4957 C CA . TYR A 1 645 ? -26.254 -8.625 24.551 1.00 89.00 645 TYR A CA 1
ATOM 4958 C C . TYR A 1 645 ? -26.813 -7.256 24.159 1.00 89.00 645 TYR A C 1
ATOM 4960 O O . TYR A 1 645 ? -28.018 -7.089 23.984 1.00 89.00 645 TYR A O 1
ATOM 4968 N N . THR A 1 646 ? -25.927 -6.274 24.011 1.00 88.69 646 THR A N 1
ATOM 4969 C CA . THR A 1 646 ? -26.310 -4.887 23.734 1.00 88.69 646 THR A CA 1
ATOM 4970 C C . THR A 1 646 ? -26.970 -4.774 22.360 1.00 88.69 646 THR A C 1
ATOM 4972 O O . THR A 1 646 ? -28.066 -4.227 22.235 1.00 88.69 646 THR A O 1
ATOM 4975 N N . LEU A 1 647 ? -26.354 -5.373 21.338 1.00 90.62 647 LEU A N 1
ATOM 4976 C CA . LEU A 1 647 ? -26.871 -5.394 19.969 1.00 90.62 647 LEU A CA 1
ATOM 4977 C C . LEU A 1 647 ? -28.208 -6.140 19.868 1.00 90.62 647 LEU A C 1
ATOM 4979 O O . LEU A 1 647 ? -29.120 -5.692 19.171 1.00 90.62 647 LEU A O 1
ATOM 4983 N N . ALA A 1 648 ? -28.359 -7.252 20.589 1.00 93.00 648 ALA A N 1
ATOM 4984 C CA . ALA A 1 648 ? -29.601 -8.014 20.622 1.00 93.00 648 ALA A CA 1
ATOM 4985 C C . ALA A 1 648 ? -30.733 -7.233 21.303 1.00 93.00 648 ALA A C 1
ATOM 4987 O O . ALA A 1 648 ? -31.846 -7.221 20.780 1.00 93.00 648 ALA A O 1
ATOM 4988 N N . LEU A 1 649 ? -30.455 -6.521 22.404 1.00 93.62 649 LEU A N 1
ATOM 4989 C CA . LEU A 1 649 ? -31.438 -5.652 23.062 1.00 93.62 649 LEU A CA 1
ATOM 4990 C C . LEU A 1 649 ? -31.862 -4.485 22.167 1.00 93.62 649 LEU A C 1
ATOM 4992 O O . LEU A 1 649 ? -33.058 -4.224 22.045 1.00 93.62 649 LEU A O 1
ATOM 4996 N N . LEU A 1 650 ? -30.919 -3.821 21.491 1.00 93.38 650 LEU A N 1
ATOM 4997 C CA . LEU A 1 650 ? -31.235 -2.772 20.516 1.00 93.38 650 LEU A CA 1
ATOM 4998 C C . LEU A 1 650 ? -32.141 -3.308 19.399 1.00 93.38 650 LEU A C 1
ATOM 5000 O O . LEU A 1 650 ? -33.168 -2.708 19.074 1.00 93.38 650 LEU A O 1
ATOM 5004 N N . ARG A 1 651 ? -31.792 -4.468 18.835 1.00 95.00 651 ARG A N 1
ATOM 5005 C CA . ARG A 1 651 ? -32.573 -5.106 17.771 1.00 95.00 651 ARG A CA 1
ATOM 5006 C C . ARG A 1 651 ? -33.976 -5.487 18.243 1.00 95.00 651 ARG A C 1
ATOM 5008 O O . ARG A 1 651 ? -34.940 -5.246 17.518 1.00 95.00 651 ARG A O 1
ATOM 5015 N N . ASP A 1 652 ? -34.102 -6.054 19.440 1.00 94.94 652 ASP A N 1
ATOM 5016 C CA . ASP A 1 652 ? -35.390 -6.441 20.018 1.00 94.94 652 ASP A CA 1
ATOM 5017 C C . ASP A 1 652 ? -36.260 -5.207 20.315 1.00 94.94 652 ASP A C 1
ATOM 5019 O O . ASP A 1 652 ? -37.444 -5.209 19.980 1.00 94.94 652 ASP A O 1
ATOM 5023 N N . LEU A 1 653 ? -35.690 -4.118 20.846 1.00 94.69 653 LEU A N 1
ATOM 5024 C CA . LEU A 1 653 ? -36.417 -2.861 21.073 1.00 94.69 653 LEU A CA 1
ATOM 5025 C C . LEU A 1 653 ? -36.936 -2.237 19.774 1.00 94.69 653 LEU A C 1
ATOM 5027 O O . LEU A 1 653 ? -38.079 -1.774 19.731 1.00 94.69 653 LEU A O 1
ATOM 5031 N N . ASN A 1 654 ? -36.133 -2.277 18.709 1.00 93.50 654 ASN A N 1
ATOM 5032 C CA . ASN A 1 654 ? -36.547 -1.813 17.385 1.00 93.50 654 ASN A CA 1
ATOM 5033 C C . ASN A 1 654 ? -37.683 -2.681 16.812 1.00 93.50 654 ASN A C 1
ATOM 5035 O O . ASN A 1 654 ? -38.681 -2.164 16.316 1.00 93.50 654 ASN A O 1
ATOM 5039 N N . ARG A 1 655 ? -37.579 -4.014 16.942 1.00 93.50 655 ARG A N 1
ATOM 5040 C CA . ARG A 1 655 ? -38.612 -4.973 16.498 1.00 93.50 655 ARG A CA 1
ATOM 5041 C C . ARG A 1 655 ? -39.924 -4.842 17.265 1.00 93.50 655 ARG A C 1
ATOM 5043 O O . ARG A 1 655 ? -40.985 -5.027 16.683 1.00 93.50 655 ARG A O 1
ATOM 5050 N N . MET A 1 656 ? -39.860 -4.515 18.553 1.00 93.50 656 MET A N 1
ATOM 5051 C CA . MET A 1 656 ? -41.039 -4.229 19.377 1.00 93.50 656 MET A CA 1
ATOM 5052 C C . MET A 1 656 ? -41.637 -2.840 19.104 1.00 93.50 656 MET A C 1
ATOM 5054 O O . MET A 1 656 ? -42.606 -2.465 19.761 1.00 93.50 656 MET A O 1
ATOM 5058 N N . HIS A 1 657 ? -41.058 -2.063 18.179 1.00 93.75 657 HIS A N 1
ATOM 5059 C CA . HIS A 1 657 ? -41.420 -0.671 17.902 1.00 93.75 657 HIS A CA 1
ATOM 5060 C C . HIS A 1 657 ? -41.367 0.237 19.140 1.00 93.75 657 HIS A C 1
ATOM 5062 O O . HIS A 1 657 ? -42.038 1.267 19.196 1.00 93.75 657 HIS A O 1
ATOM 5068 N N . LYS A 1 658 ? -40.558 -0.136 20.140 1.00 94.12 658 LYS A N 1
ATOM 5069 C CA . LYS A 1 658 ? -40.328 0.679 21.339 1.00 94.12 658 LYS A CA 1
ATOM 5070 C C . LYS A 1 658 ? -39.424 1.859 21.048 1.00 94.12 658 LYS A C 1
ATOM 5072 O O . LYS A 1 658 ? -39.619 2.928 21.606 1.00 94.12 658 LYS A O 1
ATOM 5077 N N . VAL A 1 659 ? -38.478 1.652 20.144 1.00 93.88 659 VAL A N 1
ATOM 5078 C CA . VAL A 1 659 ? -37.577 2.666 19.609 1.00 93.88 659 VAL A CA 1
ATOM 5079 C C . VAL A 1 659 ? -37.634 2.553 18.093 1.00 93.88 659 VAL A C 1
ATOM 5081 O O . VAL A 1 659 ? -37.785 1.447 17.573 1.00 93.88 659 VAL A O 1
ATOM 5084 N N . ARG A 1 660 ? -37.525 3.672 17.377 1.00 93.50 660 ARG A N 1
ATOM 5085 C CA . ARG A 1 660 ? -37.386 3.669 15.923 1.00 93.50 660 ARG A CA 1
ATOM 5086 C C . ARG A 1 660 ? -36.027 4.243 15.553 1.00 93.50 660 ARG A C 1
ATOM 5088 O O . ARG A 1 660 ? -35.842 5.455 15.559 1.00 93.50 660 ARG A O 1
ATOM 5095 N N . PHE A 1 661 ? -35.085 3.369 15.223 1.00 91.12 661 PHE A N 1
ATOM 5096 C CA . PHE A 1 661 ? -33.798 3.814 14.700 1.00 91.12 661 PHE A CA 1
ATOM 5097 C C . PHE A 1 661 ? -33.920 4.227 13.234 1.00 91.12 661 PHE A C 1
ATOM 5099 O O . PHE A 1 661 ? -34.784 3.738 12.499 1.00 91.12 661 PHE A O 1
ATOM 5106 N N . GLU A 1 662 ? -33.015 5.098 12.798 1.00 89.88 662 GLU A N 1
ATOM 5107 C CA . GLU A 1 662 ? -32.792 5.343 11.376 1.00 89.88 662 GLU A CA 1
ATOM 5108 C C . GLU A 1 662 ? -32.459 4.024 10.660 1.00 89.88 662 GLU A C 1
ATOM 5110 O O . GLU A 1 662 ? -31.963 3.064 11.267 1.00 89.88 662 GLU A O 1
ATOM 5115 N N . THR A 1 663 ? -32.775 3.949 9.367 1.00 88.19 663 THR A N 1
ATOM 5116 C CA . THR A 1 663 ? -32.596 2.722 8.580 1.00 88.19 663 THR A CA 1
ATOM 5117 C C . THR A 1 663 ? -31.143 2.256 8.605 1.00 88.19 663 THR A C 1
ATOM 5119 O O . THR A 1 663 ? -30.897 1.079 8.863 1.00 88.19 663 THR A O 1
ATOM 5122 N N . ASP A 1 664 ? -30.194 3.177 8.455 1.00 80.06 664 ASP A N 1
ATOM 5123 C CA . ASP A 1 664 ? -28.763 2.862 8.422 1.00 80.06 664 ASP A CA 1
ATOM 5124 C C . ASP A 1 664 ? -28.276 2.334 9.777 1.00 80.06 664 ASP A C 1
ATOM 5126 O O . ASP A 1 664 ? -27.607 1.306 9.850 1.00 80.06 664 ASP A O 1
ATOM 5130 N N . VAL A 1 665 ? -28.723 2.945 10.877 1.00 80.69 665 VAL A N 1
ATOM 5131 C CA . VAL A 1 665 ? -28.431 2.474 12.240 1.00 80.69 665 VAL A CA 1
ATOM 5132 C C . VAL A 1 665 ? -29.030 1.083 12.485 1.00 80.69 665 VAL A C 1
ATOM 5134 O O . VAL A 1 665 ? -28.379 0.214 13.063 1.00 80.69 665 VAL A O 1
ATOM 5137 N N . SER A 1 666 ? -30.252 0.826 12.007 1.00 86.75 666 SER A N 1
ATOM 5138 C CA . SER A 1 666 ? -30.893 -0.494 12.114 1.00 86.75 666 SER A CA 1
ATOM 5139 C C . SER A 1 666 ? -30.132 -1.578 11.344 1.00 86.75 666 SER A C 1
ATOM 5141 O O . SER A 1 666 ? -30.002 -2.709 11.829 1.00 86.75 666 SER A O 1
ATOM 5143 N N . LEU A 1 667 ? -29.644 -1.242 10.147 1.00 81.31 667 LEU A N 1
ATOM 5144 C CA . LEU A 1 667 ? -28.840 -2.127 9.308 1.00 81.31 667 LEU A CA 1
ATOM 5145 C C . LEU A 1 667 ? -27.487 -2.422 9.963 1.00 81.31 667 LEU A C 1
ATOM 5147 O O . LEU A 1 667 ? -27.110 -3.590 10.058 1.00 81.31 667 LEU A O 1
ATOM 5151 N N . LEU A 1 668 ? -26.823 -1.398 10.502 1.00 78.56 668 LEU A N 1
ATOM 5152 C CA . LEU A 1 668 ? -25.570 -1.526 11.242 1.00 78.56 668 LEU A CA 1
ATOM 5153 C C . LEU A 1 668 ? -25.719 -2.450 12.454 1.00 78.56 668 LEU A C 1
ATOM 5155 O O . LEU A 1 668 ? -24.987 -3.428 12.573 1.00 78.56 668 LEU A O 1
ATOM 5159 N N . ILE A 1 669 ? -26.703 -2.189 13.324 1.00 86.62 669 ILE A N 1
ATOM 5160 C CA . ILE A 1 669 ? -26.976 -3.016 14.512 1.00 86.62 669 ILE A CA 1
ATOM 5161 C C . ILE A 1 669 ? -27.212 -4.474 14.108 1.00 86.62 669 ILE A C 1
ATOM 5163 O O . ILE A 1 669 ? -26.730 -5.392 14.770 1.00 86.62 669 ILE A O 1
ATOM 5167 N N . SER A 1 670 ? -27.948 -4.698 13.016 1.00 88.00 670 SER A N 1
ATOM 5168 C CA . SER A 1 670 ? -28.246 -6.046 12.529 1.00 88.00 670 SER A CA 1
ATOM 5169 C C . SER A 1 670 ? -27.005 -6.752 11.983 1.00 88.00 670 SER A C 1
ATOM 5171 O O . SER A 1 670 ? -26.818 -7.928 12.288 1.00 88.00 670 SER A O 1
ATOM 5173 N N . SER A 1 671 ? -26.155 -6.047 11.229 1.00 79.81 671 SER A N 1
ATOM 5174 C CA . SER A 1 671 ? -24.888 -6.583 10.716 1.00 79.81 671 SER A CA 1
ATOM 5175 C C . SER A 1 671 ? -23.956 -6.962 11.863 1.00 79.81 671 SER A C 1
ATOM 5177 O O . SER A 1 671 ? -23.572 -8.121 11.985 1.00 79.81 671 SER A O 1
ATOM 5179 N N . LEU A 1 672 ? -23.702 -6.023 12.778 1.00 78.06 672 LEU A N 1
ATOM 5180 C CA . LEU A 1 672 ? -22.834 -6.242 13.933 1.00 78.06 672 LEU A CA 1
ATOM 5181 C C . LEU A 1 672 ? -23.344 -7.366 14.832 1.00 78.06 672 LEU A C 1
ATOM 5183 O O . LEU A 1 672 ? -22.555 -8.136 15.369 1.00 78.06 672 LEU A O 1
ATOM 5187 N N . HIS A 1 673 ? -24.664 -7.491 15.000 1.00 89.50 673 HIS A N 1
ATOM 5188 C CA . HIS A 1 673 ? -25.242 -8.605 15.745 1.00 89.50 673 HIS A CA 1
ATOM 5189 C C . HIS A 1 673 ? -24.887 -9.950 15.101 1.00 89.50 673 HIS A C 1
ATOM 5191 O O . HIS A 1 673 ? -24.559 -10.893 15.815 1.00 89.50 673 HIS A O 1
ATOM 5197 N N . VAL A 1 674 ? -25.000 -10.066 13.774 1.00 84.50 674 VAL A N 1
ATOM 5198 C CA . VAL A 1 674 ? -24.650 -11.297 13.048 1.00 84.50 674 VAL A CA 1
ATOM 5199 C C . VAL A 1 674 ? -23.157 -11.582 13.183 1.00 84.50 674 VAL A C 1
ATOM 5201 O O . VAL A 1 674 ? -22.791 -12.704 13.519 1.00 84.50 674 VAL A O 1
ATOM 5204 N N . ASP A 1 675 ? -22.308 -10.570 13.020 1.00 76.62 675 ASP A N 1
ATOM 5205 C CA . ASP A 1 675 ? -20.858 -10.728 13.138 1.00 76.62 675 ASP A CA 1
ATOM 5206 C C . ASP A 1 675 ? -20.448 -11.163 14.555 1.00 76.62 675 ASP A C 1
ATOM 5208 O O . ASP A 1 675 ? -19.650 -12.085 14.719 1.00 76.62 675 ASP A O 1
ATOM 5212 N N . MET A 1 676 ? -21.053 -10.577 15.596 1.00 82.38 676 MET A N 1
ATOM 5213 C CA . MET A 1 676 ? -20.803 -10.972 16.988 1.00 82.38 676 MET A CA 1
ATOM 5214 C C . MET A 1 676 ? -21.327 -12.369 17.298 1.00 82.38 676 MET A C 1
ATOM 5216 O O . MET A 1 676 ? -20.695 -13.115 18.045 1.00 82.38 676 MET A O 1
ATOM 5220 N N . GLN A 1 677 ? -22.463 -12.749 16.717 1.00 85.31 677 GLN A N 1
ATOM 5221 C CA . GLN A 1 677 ? -22.986 -14.100 16.854 1.00 85.31 677 GLN A CA 1
ATOM 5222 C C . GLN A 1 677 ? -22.037 -15.122 16.210 1.00 85.31 677 GLN A C 1
ATOM 5224 O O . GLN A 1 677 ? -21.677 -16.102 16.859 1.00 85.31 677 GLN A O 1
ATOM 5229 N N . ASN A 1 678 ? -21.559 -14.846 14.994 1.00 81.94 678 ASN A N 1
ATOM 5230 C CA . ASN A 1 678 ? -20.579 -15.680 14.300 1.00 81.94 678 ASN A CA 1
ATOM 5231 C C . ASN A 1 678 ? -19.270 -15.793 15.092 1.00 81.94 678 ASN A C 1
ATOM 5233 O O . ASN A 1 678 ? -18.722 -16.886 15.213 1.00 81.94 678 ASN A O 1
ATOM 5237 N N . ALA A 1 679 ? -18.785 -14.690 15.675 1.00 78.12 679 ALA A N 1
ATOM 5238 C CA . ALA A 1 679 ? -17.593 -14.698 16.518 1.00 78.12 679 ALA A CA 1
ATOM 5239 C C . ALA A 1 679 ? -17.778 -15.620 17.736 1.00 78.12 679 ALA A C 1
ATOM 5241 O O . ALA A 1 679 ? -16.944 -16.487 17.991 1.00 78.12 679 ALA A O 1
ATOM 5242 N N . VAL A 1 680 ? -18.902 -15.502 18.451 1.00 80.62 680 VAL A N 1
ATOM 5243 C CA . VAL A 1 680 ? -19.223 -16.361 19.606 1.00 80.62 680 VAL A CA 1
ATOM 5244 C C . VAL A 1 680 ? -19.336 -17.839 19.213 1.00 80.62 680 VAL A C 1
ATOM 5246 O O . VAL A 1 680 ? -18.831 -18.700 19.938 1.00 80.62 680 VAL A O 1
ATOM 5249 N N . GLU A 1 681 ? -19.971 -18.148 18.080 1.00 82.19 681 GLU A N 1
ATOM 5250 C CA . GLU A 1 681 ? -20.087 -19.516 17.556 1.00 82.19 681 GLU A CA 1
ATOM 5251 C C . GLU A 1 681 ? -18.718 -20.089 17.156 1.00 82.19 681 GLU A C 1
ATOM 5253 O O . GLU A 1 681 ? -18.401 -21.233 17.491 1.00 82.19 681 GLU A O 1
ATOM 5258 N N . TRP A 1 682 ? -17.865 -19.275 16.530 1.00 79.44 682 TRP A N 1
ATOM 5259 C CA . TRP A 1 682 ? -16.497 -19.641 16.166 1.00 79.44 682 TRP A CA 1
ATOM 5260 C C . TRP A 1 682 ? -15.614 -19.927 17.388 1.00 79.44 682 TRP A C 1
ATOM 5262 O O . TRP A 1 682 ? -14.859 -20.901 17.399 1.00 79.44 682 TRP A O 1
ATOM 5272 N N . PHE A 1 683 ? -15.741 -19.138 18.459 1.00 78.25 683 PHE A N 1
ATOM 5273 C CA . PHE A 1 683 ? -15.063 -19.439 19.723 1.00 78.25 683 PHE A CA 1
ATOM 5274 C C . PHE A 1 683 ? -15.565 -20.755 20.338 1.00 78.25 683 PHE A C 1
ATOM 5276 O O . PHE A 1 683 ? -14.783 -21.513 20.911 1.00 78.25 683 PHE A O 1
ATOM 5283 N N . GLY A 1 684 ? -16.857 -21.064 20.188 1.00 76.38 684 GLY A N 1
ATOM 5284 C CA . GLY A 1 684 ? -17.444 -22.320 20.656 1.00 76.38 684 GLY A CA 1
ATOM 5285 C C . GLY A 1 684 ? -16.946 -23.557 19.902 1.00 76.38 684 GLY A C 1
ATOM 5286 O O . GLY A 1 684 ? -16.699 -24.594 20.521 1.00 76.38 684 GLY A O 1
ATOM 5287 N N . SER A 1 685 ? -16.755 -23.464 18.583 1.00 78.25 685 SER A N 1
ATOM 5288 C CA . SER A 1 685 ? -16.326 -24.606 17.765 1.00 78.25 685 SER A CA 1
ATOM 5289 C C . SER A 1 685 ? -14.880 -25.025 18.054 1.00 78.25 685 SER A C 1
ATOM 5291 O O . SER A 1 685 ? -14.609 -26.223 18.163 1.00 78.25 685 SER A O 1
ATOM 5293 N N . LYS A 1 686 ? -13.966 -24.077 18.309 1.00 72.12 686 LYS A N 1
ATOM 5294 C CA . LYS A 1 686 ? -12.564 -24.369 18.674 1.00 72.12 686 LYS A CA 1
ATOM 5295 C C . LYS A 1 686 ? -12.418 -25.235 19.927 1.00 72.12 686 LYS A C 1
ATOM 5297 O O . LYS A 1 686 ? -11.549 -26.104 19.976 1.00 72.12 686 LYS A O 1
ATOM 5302 N N . GLN A 1 687 ? -13.281 -25.035 20.920 1.00 66.31 687 GLN A N 1
ATOM 5303 C CA . GLN A 1 687 ? -13.221 -25.766 22.187 1.00 66.31 687 GLN A CA 1
ATOM 5304 C C . GLN A 1 687 ? -13.630 -27.241 22.034 1.00 66.31 687 GLN A C 1
ATOM 5306 O O . GLN A 1 687 ? -13.135 -28.106 22.754 1.00 66.31 687 GLN A O 1
ATOM 5311 N N . SER A 1 688 ? -14.493 -27.547 21.059 1.00 62.47 688 SER A N 1
ATOM 5312 C CA . SER A 1 688 ? -14.904 -28.927 20.770 1.00 62.47 688 SER A CA 1
ATOM 5313 C C . SER A 1 688 ? -13.788 -29.767 20.132 1.00 62.47 688 SER A C 1
ATOM 5315 O O . SER A 1 688 ? -13.729 -30.974 20.353 1.00 62.47 688 SER A O 1
ATOM 5317 N N . HIS A 1 689 ? -12.870 -29.136 19.390 1.00 61.38 689 HIS A N 1
ATOM 5318 C CA . HIS A 1 689 ? -11.805 -29.836 18.665 1.00 61.38 689 HIS A CA 1
ATOM 5319 C C . HIS A 1 689 ? -10.557 -30.094 19.525 1.00 61.38 689 HIS A C 1
ATOM 5321 O O . HIS A 1 689 ? -9.858 -31.082 19.306 1.00 61.38 689 HIS A O 1
ATOM 5327 N N . SER A 1 690 ? -10.290 -29.277 20.551 1.00 55.69 690 SER A N 1
ATOM 5328 C CA . SER A 1 690 ? -9.139 -29.481 21.447 1.00 55.69 690 SER A CA 1
ATOM 5329 C C . SER A 1 690 ? -9.358 -30.576 22.506 1.00 55.69 690 SER A C 1
ATOM 5331 O O . SER A 1 690 ? -8.390 -31.105 23.050 1.00 55.69 690 SER A O 1
ATOM 5333 N N . GLY A 1 691 ? -10.609 -30.966 22.777 1.00 52.28 691 GLY A N 1
ATOM 5334 C CA . GLY A 1 691 ? -10.955 -31.938 23.823 1.00 52.28 691 GLY A CA 1
ATOM 5335 C C . GLY A 1 691 ? -10.880 -33.421 23.428 1.00 52.28 691 GLY A C 1
ATOM 5336 O O . GLY A 1 691 ? -10.873 -34.277 24.311 1.00 52.28 691 GLY A O 1
ATOM 5337 N N . SER A 1 692 ? -10.808 -33.761 22.134 1.00 46.47 692 SER A N 1
ATOM 5338 C CA . SER A 1 692 ? -10.934 -35.160 21.676 1.00 46.47 692 SER A CA 1
ATOM 5339 C C . SER A 1 692 ? -9.608 -35.928 21.546 1.00 46.47 692 SER A C 1
ATOM 5341 O O . SER A 1 692 ? -9.629 -37.139 21.329 1.00 46.47 692 SER A O 1
ATOM 5343 N N . ALA A 1 693 ? -8.448 -35.281 21.692 1.00 46.72 693 ALA A N 1
ATOM 5344 C CA . ALA A 1 693 ? -7.148 -35.923 21.445 1.00 46.72 693 ALA A CA 1
ATOM 5345 C C . ALA A 1 693 ? -6.524 -36.633 22.670 1.00 46.72 693 ALA A C 1
ATOM 5347 O O . ALA A 1 693 ? -5.437 -37.193 22.565 1.00 46.72 693 ALA A O 1
ATOM 5348 N N . SER A 1 694 ? -7.186 -36.642 23.835 1.00 43.00 694 SER A N 1
ATOM 5349 C CA . SER A 1 694 ? -6.581 -37.094 25.105 1.00 43.00 694 SER A CA 1
ATOM 5350 C C . SER A 1 694 ? -7.133 -38.414 25.675 1.00 43.00 694 SER A C 1
ATOM 5352 O O . SER A 1 694 ? -6.724 -38.814 26.766 1.00 43.00 694 SER A O 1
ATOM 5354 N N . ALA A 1 695 ? -8.038 -39.119 24.991 1.00 45.25 695 ALA A N 1
ATOM 5355 C CA . ALA A 1 695 ? -8.662 -40.326 25.546 1.00 45.25 695 ALA A CA 1
ATOM 5356 C C . ALA A 1 695 ? -8.734 -41.495 24.548 1.00 45.25 695 ALA A C 1
ATOM 5358 O O . ALA A 1 695 ? -9.814 -41.905 24.143 1.00 45.25 695 ALA A O 1
ATOM 5359 N N . SER A 1 696 ? -7.589 -42.069 24.166 1.00 38.84 696 SER A N 1
ATOM 5360 C CA . SER A 1 696 ? -7.510 -43.496 23.800 1.00 38.84 696 SER A CA 1
ATOM 5361 C C . SER A 1 696 ? -6.062 -44.008 23.805 1.00 38.84 696 SER A C 1
ATOM 5363 O O . SER A 1 696 ? -5.334 -43.939 22.822 1.00 38.84 696 SER A O 1
ATOM 5365 N N . VAL A 1 697 ? -5.642 -44.580 24.935 1.00 46.00 697 VAL A N 1
ATOM 5366 C CA . VAL A 1 697 ? -4.527 -45.535 24.982 1.00 46.00 697 VAL A CA 1
ATOM 5367 C C . VAL A 1 697 ? -5.111 -46.874 25.409 1.00 46.00 697 VAL A C 1
ATOM 5369 O O . VAL A 1 697 ? -5.357 -47.078 26.592 1.00 46.00 697 VAL A O 1
ATOM 5372 N N . ALA A 1 698 ? -5.357 -47.757 24.437 1.00 43.75 698 ALA A N 1
ATOM 5373 C CA . ALA A 1 698 ? -5.253 -49.214 24.574 1.00 43.75 698 ALA A CA 1
ATOM 5374 C C . ALA A 1 698 ? -5.512 -49.905 23.218 1.00 43.75 698 ALA A C 1
ATOM 5376 O O . ALA A 1 698 ? -6.650 -50.164 22.850 1.00 43.75 698 ALA A O 1
ATOM 5377 N N . GLY A 1 699 ? -4.419 -50.211 22.509 1.00 43.50 699 GLY A N 1
ATOM 5378 C CA . GLY A 1 699 ? -4.224 -51.434 21.720 1.00 43.50 699 GLY A CA 1
ATOM 5379 C C . GLY A 1 699 ? -5.140 -51.733 20.528 1.00 43.50 699 GLY A C 1
ATOM 5380 O O . GLY A 1 699 ? -6.211 -52.293 20.703 1.00 43.50 699 GLY A O 1
ATOM 5381 N N . ALA A 1 700 ? -4.621 -51.543 19.311 1.00 36.34 700 ALA A N 1
ATOM 5382 C CA . ALA A 1 700 ? -4.518 -52.592 18.284 1.00 36.34 700 ALA A CA 1
ATOM 5383 C C . ALA A 1 700 ? -3.904 -52.014 17.000 1.00 36.34 700 ALA A C 1
ATOM 5385 O O . ALA A 1 700 ? -4.349 -51.001 16.469 1.00 36.34 700 ALA A O 1
ATOM 5386 N N . SER A 1 701 ? -2.870 -52.687 16.513 1.00 45.62 701 SER A N 1
ATOM 5387 C CA . SER A 1 701 ? -2.108 -52.381 15.307 1.00 45.62 701 SER A CA 1
ATOM 5388 C C . SER A 1 701 ? -2.971 -52.480 14.043 1.00 45.62 701 SER A C 1
ATOM 5390 O O . SER A 1 701 ? -3.556 -53.533 13.784 1.00 45.62 701 SER A O 1
ATOM 5392 N N . ARG A 1 702 ? -2.994 -51.432 13.208 1.00 35.12 702 ARG A N 1
ATOM 5393 C CA . ARG A 1 702 ? -3.397 -51.539 11.797 1.00 35.12 702 ARG A CA 1
ATOM 5394 C C . ARG A 1 702 ? -2.706 -50.478 10.931 1.00 35.12 702 ARG A C 1
ATOM 5396 O O . ARG A 1 702 ? -2.496 -49.355 11.373 1.00 35.12 702 ARG A O 1
ATOM 5403 N N . GLU A 1 703 ? -2.296 -50.918 9.745 1.00 34.50 703 GLU A N 1
ATOM 5404 C CA . GLU A 1 703 ? -1.439 -50.259 8.746 1.00 34.50 703 GLU A CA 1
ATOM 5405 C C . GLU A 1 703 ? -1.966 -48.905 8.228 1.00 34.50 703 GLU A C 1
ATOM 5407 O O . GLU A 1 703 ? -3.180 -48.688 8.222 1.00 34.50 703 GLU A O 1
ATOM 5412 N N . PRO A 1 704 ? -1.087 -48.008 7.730 1.00 38.62 704 PRO A N 1
ATOM 5413 C CA . PRO A 1 704 ? -1.503 -46.717 7.203 1.00 38.62 704 PRO A CA 1
ATOM 5414 C C . PRO A 1 704 ? -1.920 -46.832 5.729 1.00 38.62 704 PRO A C 1
ATOM 5416 O O . PRO A 1 704 ? -1.094 -47.084 4.853 1.00 38.62 704 PRO A O 1
ATOM 5419 N N . GLN A 1 705 ? -3.197 -46.579 5.440 1.00 32.84 705 GLN A N 1
ATOM 5420 C CA . GLN A 1 705 ? -3.634 -46.151 4.111 1.00 32.84 705 GLN A CA 1
ATOM 5421 C C . GLN A 1 705 ? -3.540 -44.625 4.032 1.00 32.84 705 GLN A C 1
ATOM 5423 O O . GLN A 1 705 ? -4.266 -43.906 4.715 1.00 32.84 705 GLN A O 1
ATOM 5428 N N . GLN A 1 706 ? -2.629 -44.139 3.188 1.00 35.53 706 GLN A N 1
ATOM 5429 C CA . GLN A 1 706 ? -2.606 -42.759 2.712 1.00 35.53 706 GLN A CA 1
ATOM 5430 C C . GLN A 1 706 ? -3.784 -42.546 1.754 1.00 35.53 706 GLN A C 1
ATOM 5432 O O . GLN A 1 706 ? -3.764 -43.013 0.619 1.00 35.53 706 GLN A O 1
ATOM 5437 N N . GLY A 1 707 ? -4.803 -41.833 2.226 1.00 31.56 707 GLY A N 1
ATOM 5438 C CA . GLY A 1 707 ? -5.848 -41.228 1.410 1.00 31.56 707 GLY A CA 1
ATOM 5439 C C . GLY A 1 707 ? -6.056 -39.802 1.900 1.00 31.56 707 GLY A C 1
ATOM 5440 O O . GLY A 1 707 ? -6.606 -39.592 2.975 1.00 31.56 707 GLY A O 1
ATOM 5441 N N . SER A 1 708 ? -5.549 -38.832 1.147 1.00 35.78 708 SER A N 1
ATOM 5442 C CA . SER A 1 708 ? -5.725 -37.404 1.396 1.00 35.78 708 SER A CA 1
ATOM 5443 C C . SER A 1 708 ? -7.162 -36.995 1.065 1.00 35.78 708 SER A C 1
ATOM 5445 O O . SER A 1 708 ? -7.492 -36.760 -0.096 1.00 35.78 708 SER A O 1
ATOM 5447 N N . GLN A 1 709 ? -8.015 -36.925 2.084 1.00 32.47 709 GLN A N 1
ATOM 5448 C CA . GLN A 1 709 ? -9.167 -36.029 2.084 1.00 32.47 709 GLN A CA 1
ATOM 5449 C C . GLN A 1 709 ? -8.769 -34.806 2.912 1.00 32.47 709 GLN A C 1
ATOM 5451 O O . GLN A 1 709 ? -8.688 -34.878 4.135 1.00 32.47 709 GLN A O 1
ATOM 5456 N N . GLU A 1 710 ? -8.450 -33.706 2.230 1.00 34.38 710 GLU A N 1
ATOM 5457 C CA . GLU A 1 710 ? -8.545 -32.373 2.822 1.00 34.38 710 GLU A CA 1
ATOM 5458 C C . GLU A 1 710 ? -10.024 -32.147 3.151 1.00 34.38 710 GLU A C 1
ATOM 5460 O O . GLU A 1 710 ? -10.846 -31.955 2.258 1.00 34.38 710 GLU A O 1
ATOM 5465 N N . GLU A 1 711 ? -10.384 -32.258 4.430 1.00 34.41 711 GLU A N 1
ATOM 5466 C CA . GLU A 1 711 ? -11.641 -31.703 4.920 1.00 34.41 711 GLU A CA 1
ATOM 5467 C C . GLU A 1 711 ? -11.550 -30.179 4.812 1.00 34.41 711 GLU A C 1
ATOM 5469 O O . GLU A 1 711 ? -10.660 -29.556 5.398 1.00 34.41 711 GLU A O 1
ATOM 5474 N N . ASP A 1 712 ? -12.469 -29.600 4.038 1.00 34.28 712 ASP A N 1
ATOM 5475 C CA . ASP A 1 712 ? -12.663 -28.164 3.883 1.00 34.28 712 ASP A CA 1
ATOM 5476 C C . ASP A 1 712 ? -12.660 -27.474 5.255 1.00 34.28 712 ASP A C 1
ATOM 5478 O O . ASP A 1 712 ? -13.593 -27.606 6.054 1.00 34.28 712 ASP A O 1
ATOM 5482 N N . ALA A 1 713 ? -11.604 -26.708 5.534 1.00 36.88 713 ALA A N 1
ATOM 5483 C CA . ALA A 1 713 ? -11.583 -25.808 6.675 1.00 36.88 713 ALA A CA 1
ATOM 5484 C C . ALA A 1 713 ? -12.809 -24.878 6.584 1.00 36.88 713 ALA A C 1
ATOM 5486 O O . ALA A 1 713 ? -13.083 -24.358 5.497 1.00 36.88 713 ALA A O 1
ATOM 5487 N N . PRO A 1 714 ? -13.546 -24.629 7.685 1.00 38.53 714 PRO A N 1
ATOM 5488 C CA . PRO A 1 714 ? -14.715 -23.761 7.652 1.00 38.53 714 PRO A CA 1
ATOM 5489 C C . PRO A 1 714 ? -14.306 -22.404 7.078 1.00 38.53 714 PRO A C 1
ATOM 5491 O O . PRO A 1 714 ? -13.500 -21.674 7.662 1.00 38.53 714 PRO A O 1
ATOM 5494 N N . THR A 1 715 ? -14.828 -22.107 5.886 1.00 37.28 715 THR A N 1
ATOM 5495 C CA . THR A 1 715 ? -14.552 -20.883 5.137 1.00 37.28 715 THR A CA 1
ATOM 5496 C C . THR A 1 715 ? -14.733 -19.686 6.057 1.00 37.28 715 THR A C 1
ATOM 5498 O O . THR A 1 715 ? -15.798 -19.541 6.663 1.00 37.28 715 THR A O 1
ATOM 5501 N N . LYS A 1 716 ? -13.698 -18.839 6.156 1.00 43.59 716 LYS A N 1
ATOM 5502 C CA . LYS A 1 716 ? -13.731 -17.553 6.868 1.00 43.59 716 LYS A CA 1
ATOM 5503 C C . LYS A 1 716 ? -15.082 -16.878 6.607 1.00 43.59 716 LYS A C 1
ATOM 5505 O O . LYS A 1 716 ? -15.441 -16.661 5.448 1.00 43.59 716 LYS A O 1
ATOM 5510 N N . THR A 1 717 ? -15.842 -16.593 7.663 1.00 41.53 717 THR A N 1
ATOM 5511 C CA . THR A 1 717 ? -17.135 -15.907 7.564 1.00 41.53 717 THR A CA 1
ATOM 5512 C C . THR A 1 717 ? -16.921 -14.578 6.847 1.00 41.53 717 THR A C 1
ATOM 5514 O O . THR A 1 717 ? -16.257 -13.689 7.378 1.00 41.53 717 THR A O 1
ATOM 5517 N N . LYS A 1 718 ? -17.420 -14.463 5.610 1.00 39.56 718 LYS A N 1
ATOM 5518 C CA . LYS A 1 718 ? -17.366 -13.212 4.847 1.00 39.56 718 LYS A CA 1
ATOM 5519 C C . LYS A 1 718 ? -18.177 -12.152 5.608 1.00 39.56 718 LYS A C 1
ATOM 5521 O O . LYS A 1 718 ? -19.276 -12.488 6.057 1.00 39.56 718 LYS A O 1
ATOM 5526 N N . PRO A 1 719 ? -17.678 -10.911 5.754 1.00 40.59 719 PRO A N 1
ATOM 5527 C CA . PRO A 1 719 ? -18.456 -9.838 6.362 1.00 40.59 719 PRO A CA 1
ATOM 5528 C C . PRO A 1 719 ? -19.782 -9.657 5.614 1.00 40.59 719 PRO A C 1
ATOM 5530 O O . PRO A 1 719 ? -19.862 -9.851 4.396 1.00 40.59 719 PRO A O 1
ATOM 5533 N N . HIS A 1 720 ? -20.844 -9.344 6.357 1.00 40.78 720 HIS A N 1
ATOM 5534 C CA . HIS A 1 720 ? -22.193 -9.283 5.805 1.00 40.78 720 HIS A CA 1
ATOM 5535 C C . HIS A 1 720 ? -22.289 -8.200 4.703 1.00 40.78 720 HIS A C 1
ATOM 5537 O O . HIS A 1 720 ? -21.848 -7.076 4.931 1.00 40.78 720 HIS A O 1
ATOM 5543 N N . PRO A 1 721 ? -22.920 -8.454 3.536 1.00 38.72 721 PRO A N 1
ATOM 5544 C CA . PRO A 1 721 ? -22.909 -7.544 2.373 1.00 38.72 721 PRO A CA 1
ATOM 5545 C C . PRO A 1 721 ? -23.416 -6.114 2.634 1.00 38.72 721 PRO A C 1
ATOM 5547 O O . PRO A 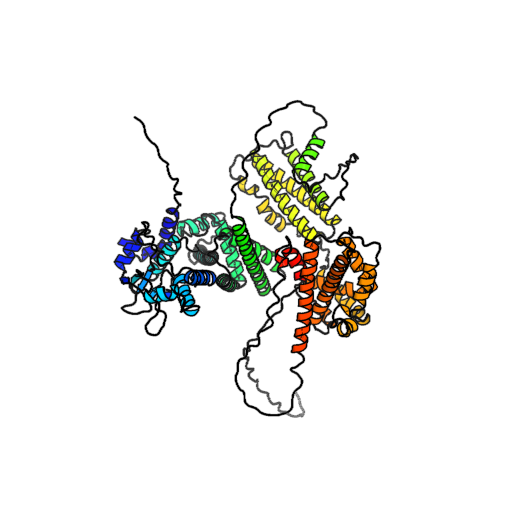1 721 ? -23.110 -5.190 1.889 1.00 38.72 721 PRO A O 1
ATOM 5550 N N . VAL A 1 722 ? -24.209 -5.936 3.692 1.00 41.44 722 VAL A N 1
ATOM 5551 C CA . VAL A 1 722 ? -24.784 -4.647 4.119 1.00 41.44 722 VAL A CA 1
ATOM 5552 C C . VAL A 1 722 ? -23.739 -3.711 4.744 1.00 41.44 722 VAL A C 1
ATOM 5554 O O . VAL A 1 722 ? -23.931 -2.499 4.699 1.00 41.44 722 VAL A O 1
ATOM 5557 N N . ALA A 1 723 ? -22.621 -4.247 5.244 1.00 37.31 723 ALA A N 1
ATOM 5558 C CA . ALA A 1 723 ? -21.444 -3.493 5.686 1.00 37.31 723 ALA A CA 1
ATOM 5559 C C . ALA A 1 723 ? -20.993 -2.436 4.661 1.00 37.31 723 ALA A C 1
ATOM 5561 O O . ALA A 1 723 ? -20.639 -1.314 5.003 1.00 37.31 723 ALA A O 1
ATOM 5562 N N . LEU A 1 724 ? -21.087 -2.788 3.378 1.00 37.72 724 LEU A N 1
ATOM 5563 C CA . LEU A 1 724 ? -20.640 -1.976 2.249 1.00 37.72 724 LEU A CA 1
ATOM 5564 C C . LEU A 1 724 ? -21.590 -0.815 1.906 1.00 37.72 724 LEU A C 1
ATOM 5566 O O . LEU A 1 724 ? -21.283 -0.012 1.029 1.00 37.72 724 LEU A O 1
ATOM 5570 N N . LEU A 1 725 ? -22.761 -0.736 2.549 1.00 33.50 725 LEU A N 1
ATOM 5571 C CA . LEU A 1 725 ? -23.825 0.213 2.204 1.00 33.50 725 LEU A CA 1
ATOM 5572 C C . LEU A 1 725 ? -23.957 1.383 3.190 1.00 33.50 725 LEU A C 1
ATOM 5574 O O . LEU A 1 725 ? -24.789 2.258 2.963 1.00 33.50 725 LEU A O 1
ATOM 5578 N N . ILE A 1 726 ? -23.163 1.416 4.265 1.00 37.66 726 ILE A N 1
ATOM 5579 C CA . ILE A 1 726 ? -23.273 2.424 5.328 1.00 37.66 726 ILE A CA 1
ATOM 5580 C C . ILE A 1 726 ? -22.017 3.316 5.314 1.00 37.66 726 ILE A C 1
ATOM 5582 O O . ILE A 1 726 ? -20.929 2.844 5.639 1.00 37.66 726 ILE A O 1
ATOM 5586 N N . PRO A 1 727 ? -22.116 4.606 4.947 1.00 29.59 727 PRO A N 1
ATOM 5587 C CA . PRO A 1 727 ? -20.983 5.531 5.010 1.00 29.59 727 PRO A CA 1
ATOM 5588 C C . PRO A 1 727 ? -20.433 5.654 6.444 1.00 29.59 727 PRO A C 1
ATOM 5590 O O . PRO A 1 727 ? -21.192 5.940 7.368 1.00 29.59 727 PRO A O 1
ATOM 5593 N N . GLY A 1 728 ? -19.125 5.440 6.634 1.00 33.78 728 GLY A N 1
ATOM 5594 C CA . GLY A 1 728 ? -18.476 5.409 7.956 1.00 33.78 728 GLY A CA 1
ATOM 5595 C C . GLY A 1 728 ? -18.489 4.037 8.647 1.00 33.78 728 GLY A C 1
ATOM 5596 O O . GLY A 1 728 ? -18.107 3.933 9.817 1.00 33.78 728 GLY A O 1
ATOM 5597 N N . PHE A 1 729 ? -18.931 2.981 7.949 1.00 39.97 729 PHE A N 1
ATOM 5598 C CA . PHE A 1 729 ? -18.889 1.600 8.438 1.00 39.97 729 PHE A CA 1
ATOM 5599 C C . PHE A 1 729 ? -17.470 1.102 8.717 1.00 39.97 729 PHE A C 1
ATOM 5601 O O . PHE A 1 729 ? -17.294 0.298 9.612 1.00 39.97 729 PHE A O 1
ATOM 5608 N N . ASP A 1 730 ? -16.461 1.597 8.014 1.00 37.50 730 ASP A N 1
ATOM 5609 C CA . ASP A 1 730 ? -15.032 1.348 8.224 1.00 37.50 730 ASP A CA 1
ATOM 5610 C C . ASP A 1 730 ? -14.509 1.917 9.554 1.00 37.50 730 ASP A C 1
ATOM 5612 O O . ASP A 1 730 ? -13.658 1.309 10.201 1.00 37.50 730 ASP A O 1
ATOM 5616 N N . VAL A 1 731 ? -15.067 3.039 10.014 1.00 36.47 731 VAL A N 1
ATOM 5617 C CA . VAL A 1 731 ? -14.690 3.686 11.282 1.00 36.47 731 VAL A CA 1
ATOM 5618 C C . VAL A 1 731 ? -15.410 3.063 12.488 1.00 36.47 731 VAL A C 1
ATOM 5620 O O . VAL A 1 731 ? -14.842 2.943 13.572 1.00 36.47 731 VAL A O 1
ATOM 5623 N N . LEU A 1 732 ? -16.654 2.611 12.304 1.00 36.00 732 LEU A N 1
ATOM 5624 C CA . LEU A 1 732 ? -17.377 1.767 13.272 1.00 36.00 732 LEU A CA 1
ATOM 5625 C C . LEU A 1 732 ? -16.833 0.330 13.289 1.00 36.00 732 LEU A C 1
ATOM 5627 O O . LEU A 1 732 ? -16.686 -0.248 14.361 1.00 36.00 732 LEU A O 1
ATOM 5631 N N . GLN A 1 733 ? -16.490 -0.163 12.097 1.00 41.31 733 GLN A N 1
ATOM 5632 C CA . GLN A 1 733 ? -15.493 -1.160 11.706 1.00 41.31 733 GLN A CA 1
ATOM 5633 C C . GLN A 1 733 ? -14.349 -1.179 12.701 1.00 41.31 733 GLN A C 1
ATOM 5635 O O . GLN A 1 733 ? -14.344 -2.001 13.601 1.00 41.31 733 GLN A O 1
ATOM 5640 N N . SER A 1 734 ? -13.442 -0.209 12.565 1.00 34.97 734 SER A N 1
ATOM 5641 C CA . SER A 1 734 ? -12.214 -0.074 13.350 1.00 34.97 734 SER A CA 1
ATOM 5642 C C . SER A 1 734 ? -12.470 0.090 14.848 1.00 34.97 734 SER A C 1
ATOM 5644 O O . SER A 1 734 ? -11.790 -0.540 15.652 1.00 34.97 734 SER A O 1
ATOM 5646 N N . GLY A 1 735 ? -13.512 0.829 15.242 1.00 36.84 735 GLY A N 1
ATOM 5647 C CA . GLY A 1 735 ? -13.914 0.966 16.644 1.00 36.84 735 GLY A CA 1
ATOM 5648 C C . GLY A 1 735 ? -14.405 -0.339 17.284 1.00 36.84 735 GLY A C 1
ATOM 5649 O O . GLY A 1 735 ? -14.162 -0.572 18.467 1.00 36.84 735 GLY A O 1
ATOM 5650 N N . LEU A 1 736 ? -15.060 -1.211 16.513 1.00 35.94 736 LEU A N 1
ATOM 5651 C CA . LEU A 1 736 ? -15.495 -2.535 16.958 1.00 35.94 736 LEU A CA 1
ATOM 5652 C C . LEU A 1 736 ? -14.451 -3.614 16.670 1.00 35.94 736 LEU A C 1
ATOM 5654 O O . LEU A 1 736 ? -14.381 -4.572 17.422 1.00 35.94 736 LEU A O 1
ATOM 5658 N N . SER A 1 737 ? -13.585 -3.461 15.670 1.00 37.47 737 SER A N 1
ATOM 5659 C CA . SER A 1 737 ? -12.471 -4.365 15.385 1.00 37.47 737 SER A CA 1
ATOM 5660 C C . SER A 1 737 ? -11.254 -4.137 16.270 1.00 37.47 737 SER A C 1
ATOM 5662 O O . SER A 1 737 ? -10.468 -5.059 16.436 1.00 37.47 737 SER A O 1
ATOM 5664 N N . ASN A 1 738 ? -11.222 -3.039 17.028 1.00 38.09 738 ASN A N 1
ATOM 5665 C CA . ASN A 1 738 ? -10.437 -2.936 18.263 1.00 38.09 738 ASN A CA 1
ATOM 5666 C C . ASN A 1 738 ? -10.917 -3.914 19.371 1.00 38.09 738 ASN A C 1
ATOM 5668 O O . ASN A 1 738 ? -10.274 -4.034 20.411 1.00 38.09 738 ASN A O 1
ATOM 5672 N N . ILE A 1 739 ? -12.030 -4.636 19.151 1.00 40.19 739 ILE A N 1
ATOM 5673 C CA . ILE A 1 739 ? -12.502 -5.800 19.930 1.00 40.19 739 ILE A CA 1
ATOM 5674 C C . ILE A 1 739 ? -12.414 -7.113 19.096 1.00 40.19 739 ILE A C 1
ATOM 5676 O O . ILE A 1 739 ? -12.637 -8.197 19.633 1.00 40.19 739 ILE A O 1
ATOM 5680 N N . ILE A 1 740 ? -12.084 -7.075 17.793 1.00 38.97 740 ILE A N 1
ATOM 5681 C CA . ILE A 1 740 ? -12.287 -8.192 16.842 1.00 38.97 740 ILE A CA 1
ATOM 5682 C C . ILE A 1 740 ? -11.011 -8.478 16.011 1.00 38.97 740 ILE A C 1
ATOM 5684 O O . ILE A 1 740 ? -10.833 -7.928 14.932 1.00 38.97 740 ILE A O 1
ATOM 5688 N N . ILE A 1 741 ? -10.232 -9.468 16.479 1.00 36.59 741 ILE A N 1
ATOM 5689 C CA . ILE A 1 741 ? -9.436 -10.461 15.708 1.00 36.59 741 ILE A CA 1
ATOM 5690 C C . ILE A 1 741 ? -8.071 -10.044 15.100 1.00 36.59 741 ILE A C 1
ATOM 5692 O O . ILE A 1 741 ? -8.023 -9.436 14.040 1.00 36.59 741 ILE A O 1
ATOM 5696 N N . VAL A 1 742 ? -6.987 -10.649 15.634 1.00 31.89 742 VAL A N 1
ATOM 5697 C CA . VAL A 1 742 ? -5.945 -11.404 14.885 1.00 31.89 742 VAL A CA 1
ATOM 5698 C C . VAL A 1 742 ? -5.540 -12.631 15.724 1.00 31.89 742 VAL A C 1
ATOM 5700 O O . VAL A 1 742 ? -5.188 -12.504 16.895 1.00 31.89 742 VAL A O 1
ATOM 5703 N N . GLY A 1 743 ? -5.599 -13.838 15.152 1.00 28.84 743 GLY A N 1
ATOM 5704 C CA . GLY A 1 743 ? -5.056 -15.061 15.763 1.00 28.84 743 GLY A CA 1
ATOM 5705 C C . GLY A 1 743 ? -3.793 -15.522 15.023 1.00 28.84 743 GLY A C 1
ATOM 5706 O O . GLY A 1 743 ? -3.804 -15.489 13.794 1.00 28.84 743 GLY A O 1
ATOM 5707 N N . PRO A 1 744 ? -2.724 -15.985 15.700 1.00 33.38 744 PRO A N 1
ATOM 5708 C CA . PRO A 1 744 ? -1.534 -16.462 15.006 1.00 33.38 744 PRO A CA 1
ATOM 5709 C C . PRO A 1 744 ? -1.687 -17.927 14.571 1.00 33.38 744 PRO A C 1
ATOM 5711 O O . PRO A 1 744 ? -1.959 -18.807 15.390 1.00 33.38 744 PRO A O 1
ATOM 5714 N N . SER A 1 745 ? -1.434 -18.207 13.288 1.00 25.53 745 SER A N 1
ATOM 5715 C CA . SER A 1 745 ? -0.947 -19.515 12.843 1.00 25.53 745 SER A CA 1
ATOM 5716 C C . SER A 1 745 ? 0.582 -19.482 12.850 1.00 25.53 745 SER A C 1
ATOM 5718 O O . SER A 1 745 ? 1.201 -18.991 11.910 1.00 25.53 745 SER A O 1
ATOM 5720 N N . LEU A 1 746 ? 1.204 -19.999 13.907 1.00 28.19 746 LEU A N 1
ATOM 5721 C CA . LEU A 1 746 ? 2.623 -20.349 13.878 1.00 28.19 746 LEU A CA 1
ATOM 5722 C C . LEU A 1 746 ? 2.735 -21.863 13.711 1.00 28.19 746 LEU A C 1
ATOM 5724 O O . LEU A 1 746 ? 2.603 -22.626 14.666 1.00 28.19 746 LEU A O 1
ATOM 5728 N N . SER A 1 747 ? 2.996 -22.297 12.479 1.00 25.73 747 SER A N 1
ATOM 5729 C CA . SER A 1 747 ? 3.624 -23.589 12.230 1.00 25.73 747 SER A CA 1
ATOM 5730 C C . SER A 1 747 ? 5.073 -23.501 12.716 1.00 25.73 747 SER A C 1
ATOM 5732 O O . SER A 1 747 ? 5.933 -22.939 12.039 1.00 25.73 747 SER A O 1
ATOM 5734 N N . LEU A 1 748 ? 5.344 -24.030 13.909 1.00 25.14 748 LEU A N 1
ATOM 5735 C CA . LEU A 1 748 ? 6.706 -24.247 14.393 1.00 25.14 748 LEU A CA 1
ATOM 5736 C C . LEU A 1 748 ? 7.409 -25.255 13.475 1.00 25.14 748 LEU A C 1
ATOM 5738 O O . LEU A 1 748 ? 7.162 -26.461 13.542 1.00 25.14 748 LEU A O 1
ATOM 5742 N N . SER A 1 749 ? 8.306 -24.757 12.626 1.00 25.97 749 SER A N 1
ATOM 5743 C CA . SER A 1 749 ? 9.319 -25.577 11.980 1.00 25.97 749 SER A CA 1
ATOM 5744 C C . SER A 1 749 ? 10.309 -26.052 13.051 1.00 25.97 749 SER A C 1
ATOM 5746 O O . SER A 1 749 ? 10.932 -25.280 13.777 1.00 25.97 749 SER A O 1
ATOM 5748 N N . ARG A 1 750 ? 10.411 -27.375 13.202 1.00 28.16 750 ARG A N 1
ATOM 5749 C CA . ARG A 1 750 ? 11.417 -28.040 14.037 1.00 28.16 750 ARG A CA 1
ATOM 5750 C C . ARG A 1 750 ? 12.793 -27.849 13.391 1.00 28.16 750 ARG A C 1
ATOM 5752 O O . ARG A 1 750 ? 13.156 -28.610 12.500 1.00 28.16 750 ARG A O 1
ATOM 5759 N N . SER A 1 751 ? 13.585 -26.893 13.863 1.00 28.59 751 SER A N 1
ATOM 5760 C CA . SER A 1 751 ? 15.040 -26.924 13.684 1.00 28.59 751 SER A CA 1
ATOM 5761 C C . SER A 1 751 ? 15.667 -27.642 14.879 1.00 28.59 751 SER A C 1
ATOM 5763 O O . SER A 1 751 ? 15.581 -27.178 16.016 1.00 28.59 751 SER A O 1
ATOM 5765 N N . GLY A 1 752 ? 16.245 -28.814 14.618 1.00 31.09 752 GLY A N 1
ATOM 5766 C CA . GLY A 1 752 ? 16.931 -29.631 15.611 1.00 31.09 752 GLY A CA 1
ATOM 5767 C C . GLY A 1 752 ? 18.179 -28.944 16.160 1.00 31.09 752 GLY A C 1
ATOM 5768 O O . GLY A 1 752 ? 19.061 -28.544 15.407 1.00 31.09 752 GLY A O 1
ATOM 5769 N N . LEU A 1 753 ? 18.259 -28.868 17.487 1.00 25.75 753 LEU A N 1
ATOM 5770 C CA . LEU A 1 753 ? 19.493 -28.645 18.228 1.00 25.75 753 LEU A CA 1
ATOM 5771 C C . LEU A 1 753 ? 19.811 -29.938 18.977 1.00 25.75 753 LEU A C 1
ATOM 5773 O O . LEU A 1 753 ? 19.206 -30.267 19.996 1.00 25.75 753 LEU A O 1
ATOM 5777 N N . THR A 1 754 ? 20.737 -30.704 18.410 1.00 26.30 754 THR A N 1
ATOM 5778 C CA . THR A 1 754 ? 21.421 -31.824 19.049 1.00 26.30 754 THR A CA 1
ATOM 5779 C C . THR A 1 754 ? 22.245 -31.274 20.211 1.00 26.30 754 THR A C 1
ATOM 5781 O O . THR A 1 754 ? 23.207 -30.539 20.001 1.00 26.30 754 THR A O 1
ATOM 5784 N N . ILE A 1 755 ? 21.859 -31.611 21.441 1.00 28.28 755 ILE A N 1
ATOM 5785 C CA . ILE A 1 755 ? 22.673 -31.367 22.633 1.00 28.28 755 ILE A CA 1
ATOM 5786 C C . ILE A 1 755 ? 23.688 -32.509 22.731 1.00 28.28 755 ILE A C 1
ATOM 5788 O O . ILE A 1 755 ? 23.321 -33.668 22.925 1.00 28.28 755 ILE A O 1
ATOM 5792 N N . GLU A 1 756 ? 24.962 -32.170 22.565 1.00 25.92 756 GLU A N 1
ATOM 5793 C CA . GLU A 1 756 ? 26.108 -33.043 22.813 1.00 25.92 756 GLU A CA 1
ATOM 5794 C C . GLU A 1 756 ? 26.298 -33.227 24.339 1.00 25.92 756 GLU A C 1
ATOM 5796 O O . GLU A 1 756 ? 26.208 -32.244 25.083 1.00 25.92 756 GLU A O 1
ATOM 5801 N N . PRO A 1 757 ? 26.526 -34.448 24.861 1.00 31.47 757 PRO A N 1
ATOM 5802 C CA . PRO A 1 757 ? 26.641 -34.662 26.300 1.00 31.47 757 PRO A CA 1
ATOM 5803 C C . PRO A 1 757 ? 28.055 -34.338 26.806 1.00 31.47 757 PRO A C 1
ATOM 5805 O O . PRO A 1 757 ? 29.039 -34.930 26.365 1.00 31.47 757 PRO A O 1
ATOM 5808 N N . GLN A 1 758 ? 28.160 -33.444 27.796 1.00 29.27 758 GLN A N 1
ATOM 5809 C CA . GLN A 1 758 ? 29.394 -33.279 28.570 1.00 29.27 758 GLN A CA 1
ATOM 5810 C C . GLN A 1 758 ? 29.665 -34.498 29.477 1.00 29.27 758 GLN A C 1
ATOM 5812 O O . GLN A 1 758 ? 28.728 -35.065 30.047 1.00 29.27 758 GLN A O 1
ATOM 5817 N N . PRO A 1 759 ? 30.942 -34.883 29.670 1.00 35.16 759 PRO A N 1
ATOM 5818 C CA . PRO A 1 759 ? 31.307 -36.071 30.428 1.00 35.16 759 PRO A CA 1
ATOM 5819 C C . PRO A 1 759 ? 31.325 -35.815 31.941 1.00 35.16 759 PRO A C 1
ATOM 5821 O O . PRO A 1 759 ? 31.926 -34.860 32.438 1.00 35.16 759 PRO A O 1
ATOM 5824 N N . GLN A 1 760 ? 30.711 -36.738 32.683 1.00 30.06 760 GLN A N 1
ATOM 5825 C CA . GLN A 1 760 ? 30.792 -36.840 34.138 1.00 30.06 760 GLN A CA 1
ATOM 5826 C C . GLN A 1 760 ? 32.236 -37.133 34.583 1.00 30.06 760 GLN A C 1
ATOM 5828 O O . GLN A 1 760 ? 32.829 -38.138 34.192 1.00 30.06 760 GLN A O 1
ATOM 5833 N N . ARG A 1 761 ? 32.792 -36.271 35.445 1.00 31.39 761 ARG A N 1
ATOM 5834 C CA . ARG A 1 761 ? 34.016 -36.553 36.209 1.00 31.39 761 ARG A CA 1
ATOM 5835 C C . ARG A 1 761 ? 33.670 -37.321 37.483 1.00 31.39 761 ARG A C 1
ATOM 5837 O O . ARG A 1 761 ? 32.900 -36.851 38.315 1.00 31.39 761 ARG A O 1
ATOM 5844 N N . LEU A 1 762 ? 34.302 -38.483 37.604 1.00 31.39 762 LEU A N 1
ATOM 5845 C CA . LEU A 1 762 ? 34.332 -39.362 38.766 1.00 31.39 762 LEU A CA 1
ATOM 5846 C C . LEU A 1 762 ? 34.963 -38.664 39.978 1.00 31.39 762 LEU A C 1
ATOM 5848 O O . LEU A 1 762 ? 36.055 -38.101 39.897 1.00 31.39 762 LEU A O 1
ATOM 5852 N N . THR A 1 763 ? 34.274 -38.745 41.111 1.00 31.59 763 THR A N 1
ATOM 5853 C CA . THR A 1 763 ? 34.798 -38.447 42.443 1.00 31.59 763 THR A CA 1
ATOM 5854 C C . THR A 1 763 ? 35.556 -39.664 42.968 1.00 31.59 763 THR A C 1
ATOM 5856 O O . THR A 1 763 ? 34.935 -40.677 43.287 1.00 31.59 763 THR A O 1
ATOM 5859 N N . GLU A 1 764 ? 36.877 -39.556 43.101 1.00 33.72 764 GLU A N 1
ATOM 5860 C CA . GLU A 1 764 ? 37.675 -40.468 43.922 1.00 33.72 764 GLU A CA 1
ATOM 5861 C C . GLU A 1 764 ? 37.992 -39.831 45.278 1.00 33.72 764 GLU A C 1
ATOM 5863 O O . GLU A 1 764 ? 38.528 -38.730 45.395 1.00 33.72 764 GLU A O 1
ATOM 5868 N N . SER A 1 765 ? 37.62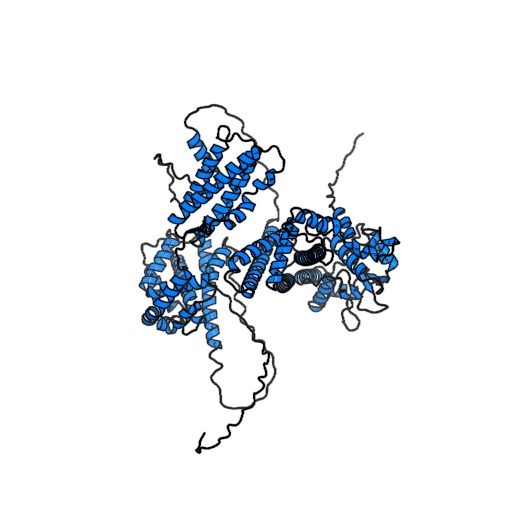9 -40.577 46.312 1.00 37.25 765 SER A N 1
ATOM 5869 C CA . SER A 1 765 ? 37.928 -40.381 47.723 1.00 37.25 765 SER A CA 1
ATOM 5870 C C . SER A 1 765 ? 39.414 -40.574 48.040 1.00 37.25 765 SER A C 1
ATOM 5872 O O . SER A 1 765 ? 40.014 -41.553 47.594 1.00 37.25 765 SER A O 1
ATOM 5874 N N . ARG A 1 766 ? 39.977 -39.757 48.942 1.00 32.78 766 ARG A N 1
ATOM 5875 C CA . ARG A 1 766 ? 41.162 -40.142 49.729 1.00 32.78 766 ARG A CA 1
ATOM 5876 C C . ARG A 1 766 ? 41.060 -39.707 51.200 1.00 32.78 766 ARG A C 1
ATOM 5878 O O . ARG A 1 766 ? 40.346 -38.751 51.491 1.00 32.78 766 ARG A O 1
ATOM 5885 N N . PRO A 1 767 ? 41.738 -40.425 52.120 1.00 45.41 767 PRO A N 1
ATOM 5886 C CA . PRO A 1 767 ? 41.407 -40.452 53.538 1.00 45.41 767 PRO A CA 1
ATOM 5887 C C . PRO A 1 767 ? 42.337 -39.603 54.421 1.00 45.41 767 PRO A C 1
ATOM 5889 O O . PRO A 1 767 ? 43.397 -39.133 54.019 1.00 45.41 767 PRO A O 1
ATOM 5892 N N . SER A 1 768 ? 41.900 -39.476 55.670 1.00 43.72 768 SER A N 1
ATOM 5893 C CA . SER A 1 768 ? 42.506 -38.832 56.839 1.00 43.72 768 SER A CA 1
ATOM 5894 C C . SER A 1 768 ? 43.811 -39.460 57.365 1.00 43.72 768 SER A C 1
ATOM 5896 O O . SER A 1 768 ? 43.837 -40.673 57.571 1.00 43.72 768 SER A O 1
ATOM 5898 N N . ARG A 1 769 ? 44.804 -38.623 57.728 1.00 37.91 769 ARG A N 1
ATOM 5899 C CA . ARG A 1 769 ? 45.651 -38.627 58.964 1.00 37.91 769 ARG A CA 1
ATOM 5900 C C . ARG A 1 769 ? 46.872 -37.698 58.762 1.00 37.91 769 ARG A C 1
ATOM 5902 O O . ARG A 1 769 ? 47.524 -37.820 57.740 1.00 37.91 769 ARG A O 1
ATOM 5909 N N . VAL A 1 770 ? 47.065 -36.636 59.558 1.00 39.84 770 VAL A N 1
ATOM 5910 C CA . VAL A 1 770 ? 47.745 -36.513 60.883 1.00 39.84 770 VAL A CA 1
ATOM 5911 C C . VAL A 1 770 ? 49.247 -36.182 60.781 1.00 39.84 770 VAL A C 1
ATOM 5913 O O . VAL A 1 770 ? 49.987 -36.985 60.232 1.00 39.84 770 VAL A O 1
ATOM 5916 N N . GLN A 1 771 ? 49.616 -35.062 61.443 1.00 37.28 771 GLN A N 1
ATOM 5917 C CA . GLN A 1 771 ? 50.933 -34.642 61.994 1.00 37.28 771 GLN A CA 1
ATOM 5918 C C . GLN A 1 771 ? 52.086 -34.440 60.988 1.00 37.28 771 GLN A C 1
ATOM 5920 O O . GLN A 1 771 ? 52.160 -35.131 59.988 1.00 37.28 771 GLN A O 1
ATOM 5925 N N . SER A 1 772 ? 53.035 -33.514 61.145 1.00 40.75 772 SER A N 1
ATOM 5926 C CA . SER A 1 772 ? 53.480 -32.656 62.256 1.00 40.75 772 SER A CA 1
ATOM 5927 C C . SER A 1 772 ? 54.500 -31.639 61.709 1.00 40.75 772 SER A C 1
ATOM 5929 O O . SER A 1 772 ? 55.158 -31.923 60.713 1.00 40.75 772 SER A O 1
ATOM 5931 N N . ASP A 1 773 ? 54.632 -30.519 62.423 1.00 46.44 773 ASP A N 1
ATOM 5932 C CA . ASP A 1 773 ? 55.837 -29.707 62.670 1.00 46.44 773 ASP A CA 1
ATOM 5933 C C . ASP A 1 773 ? 56.707 -29.231 61.491 1.00 46.44 773 ASP A C 1
ATOM 5935 O O . ASP A 1 773 ? 57.531 -29.965 60.951 1.00 46.44 773 ASP A O 1
ATOM 5939 N N . SER A 1 774 ? 56.650 -27.935 61.174 1.00 44.50 774 SER A N 1
ATOM 5940 C CA . SER A 1 774 ? 57.597 -26.887 61.630 1.00 44.50 774 SER A CA 1
ATOM 5941 C C . SER A 1 774 ? 57.260 -25.537 61.001 1.00 44.50 774 SER A C 1
ATOM 5943 O O . SER A 1 774 ? 56.794 -25.522 59.840 1.00 44.50 774 SER A O 1
#

Secondary structure (DSSP, 8-state):
---------------THHHHHHHHHHTTTHHHHS-HHHHT--HHHHHHHHHHHHEEEEEEE-SB-TTS-BSEEE-TTSPPP-HHHHHHHHHHHHHH----TTS-SSS-TTTTS-EEEEETTEEEEEESS-HHHHHHHHHHHHH-TT-HHHHHHHHH-EEEEEEEETTS-HHHHHHHHHHHHHHTTTT-S-HHHHHHHHHHHHHHHHHHHHSTT-----TTSTTHHHHHHIIIIIIS---SSTT-HHHHHHHHHHHHHHHHTT-HHHHHHHHHHH--TT-TTS-HHHHHHHHHHHHHHHHHHHTTTS-HHHHHHHHHHHHHHHHHHHHHHHHHHHHTTS--------------------SSHHHHHHHHHHTTT-TT------SS-------SPPPHHHHHHHHHHHHHHHHHHHHSTTSSS---HHHHHHHHHHHHHHHHHHHHHHHHHHHHS-EEETTEEE-SHHHHHHHHHHHHHHHHHHHHHHHHHHHH--STTGGGG--TTTHHHHHHHSS---S-------HHHHHHHHHHHHHHHHHHTTHHHIIIIITTS-GGG-HHHHHHHHHHHH-TT--TT--HHHHHHHHHHHHHTTS-HHHHHHHHHHHHHHHHHSS--TTGGGTTTT-HHHHHHHHHHHHHHHHHHHHHHHHTTSS---HHHHHHHHHHHHHHHHHHHHHHHHHHHHSSTT-----------------------PPPGGGGGSTTHHHHHHHHHTTS---------------PPPPPPP------------

pLDDT: mean 73.35, std 22.05, range [25.14, 98.19]

Radius of gyration: 35.82 Å; chains: 1; bounding box: 100×107×120 Å

Sequence (774 aa):
MQANKSASGSGLQRSGTSDMKAAAASLGEVHSQLPEEIKDLRGHLLVEAVFSSWGAGTCTVPWLNEAGERNVRSDEVNRPIMESLCEAYVDRILESGLNVDCSGQGGWVGTGRAWMVYGPNQFPVTAITYGHRSEAMYRAIQREPDNPYVKKALATGLESVRMLSNSVPVEVKAALCQMHNAYHEGAGETWLALLDRAEELMNEWDLRNNGPHGTGLTTRNAQYDTLMEKFIFKEKNAQGWGDSLNFFKSTTILNNYLNRFFLKNDVRDWCNAHMSFGDHSLSNRDLIFMLHQMAVTIVSSMVKYYHKEFIGVALFEDAVAFAFAAENAAESAQQGKINPKKKAKAKSKAKGSKGGSKGKADADESIARLSSWSSLAVPMEGVDGSQSDATRPKTLMDDFMAIMMQNFLKAEKKISPGGVYSMSERTLQLWTEAKMNVFGYAVSYFLEFTWTAVVAINGKFTRTYTAFRPELETFVHTSCELAVTGVASASSSTTPSATAHMQLGANFSDLLDAGWATGGNVKDESDEVRTLDRIKHSIDAVKASGMMAFIKDVLPLPLSYHGAFAAARQTLATDTGLVSESSLQTVMQKIFDSLQGVLPQRWLSFAADVCDMHAARLDFVGNSGEVFCGQKDVLERFCAMRALYTLALLRDLNRMHKVRFETDVSLLISSLHVDMQNAVEWFGSKQSHSGSASASVAGASREPQQGSQEEDAPTKTKPHPVALLIPGFDVLQSGLSNIIIVGPSLSLSRSGLTIEPQPQRLTESRPSRVQSDS